Protein AF-A0A5D2Z5I0-F1 (afdb_monomer)

Radius of gyration: 33.19 Å; Cα contacts (8 Å, |Δi|>4): 1368; chains: 1; bounding box: 86×68×123 Å

Nearest PDB structures (foldseek):
  4bzi-assembly1_A  TM=7.489E-01  e=4.455E-37  Saccharomyces cerevisiae
  5vno-assembly1_A  TM=7.198E-01  e=2.786E-34  Homo sapiens
  3egd-assembly1_A  TM=7.258E-01  e=6.351E-34  Homo sapiens
  3egx-assembly1_A  TM=7.359E-01  e=5.248E-33  Homo sapiens
  5vnm-assembly1_A  TM=7.370E-01  e=1.548E-32  Homo sapiens

Solvent-accessible surface area (backbone atoms only — not comparable to full-atom values): 45117 Å² total; per-residue (Å²): 137,94,78,93,72,80,88,52,92,84,46,65,59,66,47,94,69,52,63,66,58,42,53,53,49,53,54,46,60,61,47,30,81,82,38,65,89,46,37,68,63,48,56,58,58,51,75,36,59,90,67,41,18,56,52,51,51,51,55,54,52,49,55,54,51,52,52,66,75,44,70,89,64,78,91,81,91,70,92,73,96,61,98,66,91,79,84,81,78,80,83,51,78,47,55,64,59,53,53,56,53,73,28,36,48,30,39,22,63,43,44,19,37,65,25,38,65,31,27,56,68,55,36,63,54,49,53,58,78,52,46,36,35,36,20,60,49,29,76,33,29,81,82,74,42,65,58,42,82,70,81,69,71,89,71,57,56,56,36,88,83,81,61,46,66,71,53,90,73,34,53,74,57,96,61,30,34,31,34,65,41,75,63,50,78,34,76,58,52,74,66,55,50,52,50,53,66,50,86,73,81,79,86,76,78,81,79,83,64,92,70,63,44,54,34,41,29,42,37,38,49,30,65,41,54,66,65,54,50,54,52,49,43,53,23,50,53,43,38,64,71,50,53,44,75,72,23,28,40,29,47,35,34,31,16,46,38,39,33,44,37,31,45,72,50,98,62,83,46,75,49,77,46,67,63,60,74,90,44,93,67,64,59,92,65,59,58,51,84,76,48,44,64,80,57,37,44,25,49,42,83,86,27,46,73,45,45,55,55,50,53,73,67,68,64,48,71,53,74,70,69,57,49,90,78,83,88,76,97,71,78,92,74,81,51,62,30,32,19,51,43,41,48,52,50,49,51,30,54,51,39,52,38,96,61,28,84,63,40,70,39,37,39,34,47,32,40,34,54,61,63,31,58,23,43,43,69,46,55,81,72,75,68,56,76,77,66,54,84,78,47,100,59,69,72,85,79,69,79,74,67,93,58,57,62,53,32,43,53,48,10,54,48,17,48,75,31,34,30,23,32,30,37,42,36,42,33,77,62,92,48,77,51,69,48,56,41,38,28,10,50,68,16,52,27,37,42,41,59,29,64,42,73,90,80,48,50,62,45,75,56,54,73,64,59,30,36,70,25,37,41,32,64,44,54,25,80,50,44,43,75,70,52,77,38,55,70,58,45,74,45,94,87,43,87,62,31,30,40,25,72,48,44,42,51,50,44,23,35,34,36,35,53,37,68,71,49,85,68,41,47,53,100,82,53,91,66,58,57,28,42,35,42,38,37,35,28,28,47,74,78,42,78,43,80,32,41,40,77,48,76,38,53,62,30,91,48,71,64,55,30,48,73,27,36,36,56,39,35,41,50,42,49,60,52,56,73,47,45,83,70,72,26,36,63,51,47,52,50,44,52,31,49,26,41,45,31,49,28,54,76,74,58,41,56,49,82,47,91,94,48,97,62,72,71,53,75,73,60,84,59,38,87,91,35,76,46,52,43,59,48,62,56,55,46,49,42,60,57,38,72,64,42,56,64,57,54,57,59,53,54,56,60,87,33,47,38,34,68,59,43,44,32,52,68,54,55,48,36,28,31,20,69,44,67,65,38,80,66,43,83,72,53,67,44,27,70,65,45,65,64,72,65,73,44,32,30,36,39,38,42,39,57,58,39,36,38,41,38,33,40,67,85,33,66,85,85,58,71,77,73,74,64,88,86,50,90,27,49,52,55,48,50,54,55,46,50,47,66,72,45,96,44,53,38,46,79,45,80,37,45,41,92,78,45,85,54,66,76,60,56,72,66,31,68,58,39,70,86,68,93,84,84,81,90,78,99,62,86,16,58,67,58,53,59,65,49,42,63,58,52,27,58,56,74,75,104

InterPro domains:
  IPR006895 Zinc finger, Sec23/Sec24-type [PF04810] (157-188)
  IPR006896 Sec23/Sec24, trunk domain [PF04811] (213-455)
  IPR036174 Zinc finger, Sec23/Sec24-type superfamily [SSF82919] (149-199)
  IPR036465 von Willebrand factor A-like domain superfamily [G3DSA:3.40.50.410] (213-468)
  IPR036465 von Willebrand factor A-like domain superfamily [SSF53300] (214-463)
  IPR050550 SEC23/SEC24 family, SEC24 subfamily [PTHR13803] (117-786)

Secondary structure (DSSP, 8-state):
--------TTSSPBPS--HHHHHHHHHHHHHTTT-GGGHHHHHHHHTTTTS-BHHHHHHHHHHHHHHHHTTT--------SS----------TTHHHHHHHHT---SEEE-SBSEE-SSHHHHHHH----EEEEETT-SS-TTSPPPP--S-GGG--B-TTT-PBP-TTSEEETTEEE-TTT--EEEPPHHHHHHHH--S----------PPPPEEEEEEESSS-HHHHHHHHHHHHHHHHHSPTT-EEEEEEESSEEEEEE-SSSS-EEEEEEPPSSSSS--SS-HHHHS-HHHH-EEHHHHHHHHHHHHTT-----GGGGS--SS-------TT---HHHHHHHHHHHHHSTTTTTS--EEEEEEESS---SSTT----SSHHHHSTT--S-GGGS---TTHHHHHHHHHHHHHTTEEEEEEEE-SS---HHHHHHHHHHTT--EEEES-STT--HHHH----EEEEEEEEEE-TTEEEEEEESS-EE-SSSTTEEEEEEE-SS--EEEEEEESSTT-S-TT-S---EEEEEEEEEETTEEEEEEEEEE-EE-SSHHHHHHTB-HHHHHHHHHHHH-TTHHHHHHHHHHHHHHHHHHHHTT---B-TT---B-----SS-TT-GGGTTHHHHHHHHHSTHHHHHHTTS-S-S-S-HHHHHHHHSPEEEEEEETTEEEEEEE-SSHHHHHHT--SEEEEE-SSEEEEEE-TTS-TTS-SSPPTT---HHHHHHHHHHHHSSS-PEEEEEETTTS--HHHHTT-TT----SSSS------HHHHHHHHHHHHHHHT-

Sequence (797 aa):
MVSSSMLSKDEGERLADPTEYRSLAGALQYVVLTRLDIAYAVNRICQFIHAPTKVHMVALKRILRHLRGTLSHGLMFRRSDLLSLVGYAAASDIAWLVSSLTELKICSVDPPMFLSPIDPDSQEASGVPWGLTVTPFAAKDENDQAPAYGLDGHLLPRCENCYAYFNTYCELDQWAWNCSLCSTLNGLSAQAISRYSHPQSLEGSEDQMLHARPVYVAAVDLSSSEEFLELTKSALQAALEALAPGSLFGLVTFSHKIGLYDVQRPLLVVKNVFVHQDTEGILPIELEDVMPLLQFLAPVETCKDRITSALETLRPITSWERTPGAGQVLDGMLMGGRGFGAAMEALCNYFGSEYGNTFALARVFAFLSGPPDYGPGQLDTRRYGEQYASKGEDADCALLPEQTPFYKDLAAVAVQAGVCVDIFAVTNEYTDLAYLKFLSIESDGSLFLYANTDDSTLPQDIRPYAFNCVLRLRKSTEFKPGHSYGHFFPDPQYENVQHIICCDSFATYAYDFDFTNNVGFSRHSSELPIVQIAFQGKHSLKRRLRIRTLQYGTAQNINDLYDSVDPEPVLSLLVHNQGVREGRMLLHDWLVILTAKYNEAFKHIQYKNGSSSITAQMDVTFSQCPQLQPLPHLVFTLTTGFTCYVFSGICPSLALEPSSLHHAIFPMLTSYSTPDKQAYPRHSLSRAALISSGSPIFFLDAFTTLIVFYSSTADPSLPFPPPNDCKGLLRSTINKLKQDHCITPKLVFIWGGQDDATVLEYYLIEEQDVDGSGLTSVMGFVSFLEDIPQSVLEYMK

Foldseek 3Di:
DDDDPPDDLPPAAWDPDLVVVLVLLVVVCVVCVFPVVCVVLSVSLVVNSVTDHPVSVVSSVVSVVVCVVCVVDHDDDDDDPDPDDDDDDDDDLQVVVQVLQVQFFAKAKAWQFLFAAQFPVLVLLQLFFGWIKILRHACAYPVRHGHGDDPPPVLFDADPPQRHGDHPQWDDDLQWTQDLFERDIGGHDPVRSVCSNDVPDDDDDPPPDPDFAEEEEEEAEQLADPLLLVLVLLQVLLLLVQDFAQHWYAYWYFWQWIWGWQLVDPDIDIFIFGADAPDPLDTPDAVCVRPNPVRRIHRSVVRVVSVSVVSVVRHHDDCVQQDPDDDDDDDDDRRRFGQPLSNLLSVLVSLQPPCVVRRVAYEYEYEAAAAGCGHQLHDDPPVPPPPPVPDPDDPVVVLDDPRLVSLLVSLVSCLSSRYAYAYAYAYLDPHSCLSVLNNHQSNLHFFAYHNHSPLDPSSVLNHFKWAFKKKAKGKHDFKDWDDKFFPWDDDPPDPRITTHGIDDSFQMMMTTMDTPDRSGHDPPDPSFIKMKMWMWTAGSNDIDIRIDIDTGHHDPASLSRLLRGAQLRSLLCLCRPQPLVSSLVVLLVSLLSSQLSLCVRVVQWDDDPPDLDIPGPGDSQPVVRPNCNCSLVLSLLSNPCLCCVCVSHHDTDSRGRSVLNSCLSAKFKWAAQAQQGTDGRGDQLAPCRVVVVPGQWMWIRNLQAIEIEGALPHDPPHDPPDDQPDPGPNNVVLVVSCNPGSHRHRYYYYYHPPGDCVVSNSNSQQYDDDPDDDDDPDHHSVSSSVCSVVSSSVVVD

Structure (mmCIF, N/CA/C/O backbone):
data_AF-A0A5D2Z5I0-F1
#
_entry.id   AF-A0A5D2Z5I0-F1
#
loop_
_atom_site.group_PDB
_atom_site.id
_atom_site.type_symbol
_atom_site.label_atom_id
_atom_site.label_alt_id
_atom_site.label_comp_id
_atom_site.label_asym_id
_atom_site.label_entity_id
_atom_site.label_seq_id
_atom_site.pdbx_PDB_ins_code
_atom_site.Cartn_x
_atom_site.Cartn_y
_atom_site.Cartn_z
_atom_site.occupancy
_atom_site.B_iso_or_equiv
_atom_site.auth_seq_id
_atom_site.auth_comp_id
_atom_site.auth_asym_id
_atom_site.auth_atom_id
_atom_site.pdbx_PDB_model_num
ATOM 1 N N . MET A 1 1 ? -8.667 -8.450 -48.654 1.00 33.03 1 MET A N 1
ATOM 2 C CA . MET A 1 1 ? -8.808 -9.245 -49.902 1.00 33.03 1 MET A CA 1
ATOM 3 C C . MET A 1 1 ? -7.785 -10.373 -49.881 1.00 33.03 1 MET A C 1
ATOM 5 O O . MET A 1 1 ? -6.600 -10.082 -49.833 1.00 33.03 1 MET A O 1
ATOM 9 N N . VAL A 1 2 ? -8.229 -11.633 -49.911 1.00 33.97 2 VAL A N 1
ATOM 10 C CA . VAL A 1 2 ? -7.368 -12.819 -50.074 1.00 33.97 2 VAL A CA 1
ATOM 11 C C . VAL A 1 2 ? -7.232 -13.139 -51.564 1.00 33.97 2 VAL A C 1
ATOM 13 O O . VAL A 1 2 ? -8.235 -13.375 -52.230 1.00 33.97 2 VAL A O 1
ATOM 16 N N . SER A 1 3 ? -5.999 -13.110 -52.074 1.00 31.66 3 SER A N 1
ATOM 17 C CA . SER A 1 3 ? -5.425 -13.992 -53.108 1.00 31.66 3 SER A CA 1
ATOM 18 C C . SER A 1 3 ? -4.058 -13.412 -53.495 1.00 31.66 3 SER A C 1
ATOM 20 O O . SER A 1 3 ? -3.965 -12.414 -54.211 1.00 31.66 3 SER A O 1
ATOM 22 N N . SER A 1 4 ? -2.998 -14.008 -52.950 1.00 43.81 4 SER A N 1
ATOM 23 C CA . SER A 1 4 ? -1.611 -13.745 -53.330 1.00 43.81 4 SER A CA 1
ATOM 24 C C . SER A 1 4 ? -1.335 -14.415 -54.679 1.00 43.81 4 SER A C 1
ATOM 26 O O . SER A 1 4 ? -1.023 -15.600 -54.742 1.00 43.81 4 SER A O 1
ATOM 28 N N . SER A 1 5 ? -1.478 -13.665 -55.769 1.00 48.72 5 SER A N 1
ATOM 29 C CA . SER A 1 5 ? -0.696 -13.915 -56.981 1.00 48.72 5 SER A CA 1
ATOM 30 C C . SER A 1 5 ? 0.439 -12.894 -56.978 1.00 48.72 5 SER A C 1
ATOM 32 O O . SER A 1 5 ? 0.204 -11.702 -57.201 1.00 48.72 5 SER A O 1
ATOM 34 N N . MET A 1 6 ? 1.648 -13.333 -56.633 1.00 59.91 6 MET A N 1
ATOM 35 C CA . MET A 1 6 ? 2.843 -12.490 -56.655 1.00 59.91 6 MET A CA 1
ATOM 36 C C . MET A 1 6 ? 3.080 -12.022 -58.099 1.00 59.91 6 MET A C 1
ATOM 38 O O . MET A 1 6 ? 3.423 -12.837 -58.946 1.00 59.91 6 MET A O 1
ATOM 42 N N . LEU A 1 7 ? 2.869 -10.730 -58.381 1.00 71.69 7 LEU A N 1
ATOM 43 C CA . LEU A 1 7 ? 3.115 -10.154 -59.710 1.00 71.69 7 LEU A CA 1
ATOM 44 C C . LEU A 1 7 ? 4.588 -10.367 -60.090 1.00 71.69 7 LEU A C 1
ATOM 46 O O . LEU A 1 7 ? 5.477 -9.887 -59.380 1.00 71.69 7 LEU A O 1
ATOM 50 N N . SER A 1 8 ? 4.844 -11.070 -61.194 1.00 75.69 8 SER A N 1
ATOM 51 C CA . SER A 1 8 ? 6.200 -11.335 -61.694 1.00 75.69 8 SER A CA 1
ATOM 52 C C . SER A 1 8 ? 6.517 -10.569 -62.983 1.00 75.69 8 SER A C 1
ATOM 54 O O . SER A 1 8 ? 5.647 -10.287 -63.804 1.00 75.69 8 SER A O 1
ATOM 56 N N . LYS A 1 9 ? 7.806 -10.261 -63.196 1.00 71.75 9 LYS A N 1
ATOM 57 C CA . LYS A 1 9 ? 8.298 -9.535 -64.384 1.00 71.75 9 LYS A CA 1
ATOM 58 C C . LYS A 1 9 ? 8.018 -10.276 -65.695 1.00 71.75 9 LYS A C 1
ATOM 60 O O . LYS A 1 9 ? 7.837 -9.623 -66.721 1.00 71.75 9 LYS A O 1
ATOM 65 N N . ASP A 1 10 ? 7.961 -11.603 -65.641 1.00 75.06 10 ASP A N 1
ATOM 66 C CA . ASP A 1 10 ? 7.763 -12.479 -66.802 1.00 75.06 10 ASP A CA 1
ATOM 67 C C . ASP A 1 10 ? 6.305 -12.948 -66.947 1.00 75.06 10 ASP A C 1
ATOM 69 O O . ASP A 1 10 ? 5.986 -13.796 -67.780 1.00 75.06 10 ASP A O 1
ATOM 73 N N . GLU A 1 11 ? 5.398 -12.404 -66.132 1.00 76.75 11 GLU A N 1
ATOM 74 C CA . GLU A 1 11 ? 4.006 -12.829 -66.095 1.00 76.75 11 GLU A CA 1
ATOM 75 C C . GLU A 1 11 ? 3.150 -12.086 -67.132 1.00 76.75 11 GLU A C 1
ATOM 77 O O . GLU A 1 11 ? 2.858 -10.887 -67.029 1.00 76.75 11 GLU A O 1
ATOM 82 N N . GLY A 1 12 ? 2.700 -12.840 -68.135 1.00 81.88 12 GLY A N 1
ATOM 83 C CA . GLY A 1 12 ? 1.793 -12.378 -69.181 1.00 81.88 12 GLY A CA 1
ATOM 84 C C . GLY A 1 12 ? 2.470 -11.651 -70.346 1.00 81.88 12 GLY A C 1
ATOM 85 O O . GLY A 1 12 ? 3.669 -11.391 -70.371 1.00 81.88 12 GLY A O 1
ATOM 86 N N . GLU A 1 13 ? 1.671 -11.315 -71.358 1.00 87.00 13 GLU A N 1
ATOM 87 C CA . GLU A 1 13 ? 2.162 -10.651 -72.569 1.00 87.00 13 GLU A CA 1
ATOM 88 C C . GLU A 1 13 ? 2.469 -9.169 -72.322 1.00 87.00 13 GLU A C 1
ATOM 90 O O . GLU A 1 13 ? 1.660 -8.444 -71.728 1.00 87.00 13 GLU A O 1
ATOM 95 N N . ARG A 1 14 ? 3.618 -8.704 -72.829 1.00 88.12 14 ARG A N 1
ATOM 96 C CA . ARG A 1 14 ? 4.020 -7.291 -72.781 1.00 88.12 14 ARG A CA 1
ATOM 97 C C . ARG A 1 14 ? 3.005 -6.404 -73.499 1.00 88.12 14 ARG A C 1
ATOM 99 O O . ARG A 1 14 ? 2.429 -6.786 -74.517 1.00 88.12 14 ARG A O 1
ATOM 106 N N . LEU A 1 15 ? 2.794 -5.204 -72.966 1.00 87.94 15 LEU A N 1
ATOM 107 C CA . LEU A 1 15 ? 1.952 -4.205 -73.619 1.00 87.94 15 LEU A CA 1
ATOM 108 C C . LEU A 1 15 ? 2.634 -3.714 -74.902 1.00 87.94 15 LEU A C 1
ATOM 110 O O . LEU A 1 15 ? 3.808 -3.351 -74.872 1.00 87.94 15 LEU A O 1
ATOM 114 N N . ALA A 1 16 ? 1.888 -3.688 -76.010 1.00 84.31 16 ALA A N 1
ATOM 115 C CA . ALA A 1 16 ? 2.382 -3.180 -77.292 1.00 84.31 16 ALA A CA 1
ATOM 116 C C . ALA A 1 16 ? 2.724 -1.680 -77.224 1.00 84.31 16 ALA A C 1
ATOM 118 O O . ALA A 1 16 ? 3.700 -1.246 -77.827 1.00 84.31 16 ALA A O 1
ATOM 119 N N . ASP A 1 17 ? 1.962 -0.915 -76.437 1.00 89.25 17 ASP A N 1
ATOM 120 C CA . ASP A 1 17 ? 2.255 0.473 -76.083 1.00 89.25 17 ASP A CA 1
ATOM 121 C C . ASP A 1 17 ? 2.192 0.648 -74.548 1.00 89.25 17 ASP A C 1
ATOM 123 O O . ASP A 1 17 ? 1.117 0.513 -73.956 1.00 89.25 17 ASP A O 1
ATOM 127 N N . PRO A 1 18 ? 3.321 0.918 -73.864 1.00 89.38 18 PRO A N 1
ATOM 128 C CA . PRO A 1 18 ? 3.354 1.102 -72.415 1.00 89.38 18 PRO A CA 1
ATOM 129 C C . PRO A 1 18 ? 2.972 2.522 -71.963 1.00 89.38 18 PRO A C 1
ATOM 131 O O . PRO A 1 18 ? 2.950 2.779 -70.758 1.00 89.38 18 PRO A O 1
ATOM 134 N N . THR A 1 19 ? 2.702 3.455 -72.880 1.00 90.88 19 THR A N 1
ATOM 135 C CA . THR A 1 19 ? 2.524 4.883 -72.567 1.00 90.88 19 THR A CA 1
ATOM 136 C C . THR A 1 19 ? 1.392 5.135 -71.569 1.00 90.88 19 THR A C 1
ATOM 138 O O . THR A 1 19 ? 1.598 5.823 -70.567 1.00 90.88 19 THR A O 1
ATOM 141 N N . GLU A 1 20 ? 0.230 4.509 -71.773 1.00 89.25 20 GLU A N 1
ATOM 142 C CA . GLU A 1 20 ? -0.925 4.625 -70.869 1.00 89.25 20 GLU A CA 1
ATOM 143 C C . GLU A 1 20 ? -0.598 4.105 -69.460 1.00 89.25 20 GLU A C 1
ATOM 145 O O . GLU A 1 20 ? -0.882 4.764 -68.460 1.00 89.25 20 GLU A O 1
ATOM 150 N N . TYR A 1 21 ? 0.074 2.952 -69.371 1.00 92.81 21 TYR A N 1
ATOM 151 C CA . TYR A 1 21 ? 0.477 2.364 -68.092 1.00 92.81 21 TYR A CA 1
ATOM 152 C C . TYR A 1 21 ? 1.412 3.292 -67.315 1.00 92.81 21 TYR A C 1
ATOM 154 O O . TYR A 1 21 ? 1.218 3.512 -66.122 1.00 92.81 21 TYR A O 1
ATOM 162 N N . ARG A 1 22 ? 2.422 3.853 -67.991 1.00 92.38 22 ARG A N 1
ATOM 163 C CA . ARG A 1 22 ? 3.417 4.741 -67.371 1.00 92.38 22 ARG A CA 1
ATOM 164 C C . ARG A 1 22 ? 2.785 6.039 -66.880 1.00 92.38 22 ARG A C 1
ATOM 166 O O . ARG A 1 22 ? 3.089 6.469 -65.772 1.00 92.38 22 ARG A O 1
ATOM 173 N N . SER A 1 23 ? 1.886 6.623 -67.672 1.00 92.50 23 SER A N 1
ATOM 174 C CA . SER A 1 23 ? 1.151 7.830 -67.2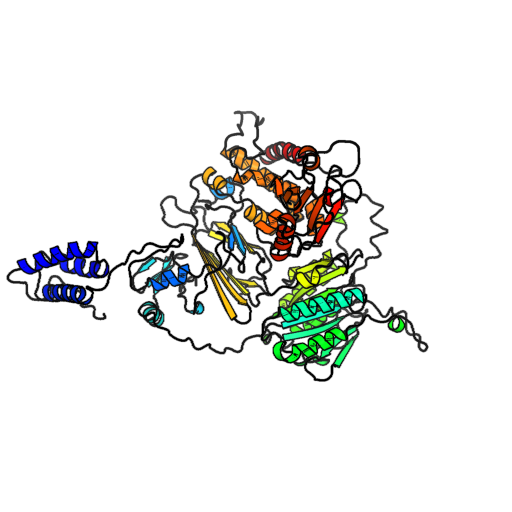87 1.00 92.50 23 SER A CA 1
ATOM 175 C C . SER A 1 23 ? 0.283 7.589 -66.048 1.00 92.50 23 SER A C 1
ATOM 177 O O . SER A 1 23 ? 0.370 8.345 -65.082 1.00 92.50 23 SER A O 1
ATOM 179 N N . LEU A 1 24 ? -0.486 6.495 -66.024 1.00 92.69 24 LEU A N 1
ATOM 180 C CA . LEU A 1 24 ? -1.347 6.168 -64.887 1.00 92.69 24 LEU A CA 1
ATOM 181 C C . LEU A 1 24 ? -0.553 5.774 -63.636 1.00 92.69 24 LEU A C 1
ATOM 183 O O . LEU A 1 24 ? -0.909 6.191 -62.538 1.00 92.69 24 LEU A O 1
ATOM 187 N N . ALA A 1 25 ? 0.529 5.005 -63.781 1.00 90.44 25 ALA A N 1
ATOM 188 C CA . ALA A 1 25 ? 1.400 4.653 -62.662 1.00 90.44 25 ALA A CA 1
ATOM 189 C C . ALA A 1 25 ? 2.072 5.902 -62.066 1.00 90.44 25 ALA A C 1
ATOM 191 O O . ALA A 1 25 ? 2.125 6.039 -60.846 1.00 90.44 25 ALA A O 1
ATOM 192 N N . GLY A 1 26 ? 2.511 6.843 -62.913 1.00 88.50 26 GLY A N 1
ATOM 193 C CA . GLY A 1 26 ? 3.037 8.137 -62.476 1.00 88.50 26 GLY A CA 1
ATOM 194 C C . GLY A 1 26 ? 1.988 8.981 -61.749 1.00 88.50 26 GLY A C 1
ATOM 195 O O . GLY A 1 26 ? 2.255 9.488 -60.666 1.00 88.50 26 GLY A O 1
ATOM 196 N N . ALA A 1 27 ? 0.764 9.073 -62.276 1.00 89.50 27 ALA A N 1
ATOM 197 C CA . ALA A 1 27 ? -0.328 9.773 -61.597 1.00 89.50 27 ALA A CA 1
ATOM 198 C C . ALA A 1 27 ? -0.653 9.148 -60.228 1.00 89.50 27 ALA A C 1
ATOM 200 O O . ALA A 1 27 ? -0.842 9.862 -59.246 1.00 89.50 27 ALA A O 1
ATOM 201 N N . LEU A 1 28 ? -0.658 7.815 -60.136 1.00 91.25 28 LEU A N 1
ATOM 202 C CA . LEU A 1 28 ? -0.891 7.097 -58.883 1.00 91.25 28 LEU A CA 1
ATOM 203 C C . LEU A 1 28 ? 0.202 7.349 -57.836 1.00 91.25 28 LEU A C 1
ATOM 205 O O . LEU A 1 28 ? -0.129 7.422 -56.656 1.00 91.25 28 LEU A O 1
ATOM 209 N N . GLN A 1 29 ? 1.465 7.546 -58.236 1.00 84.50 29 GLN A N 1
ATOM 210 C CA . GLN A 1 29 ? 2.535 7.930 -57.302 1.00 84.50 29 GLN A CA 1
ATOM 211 C C . GLN A 1 29 ? 2.244 9.261 -56.599 1.00 84.50 29 GLN A C 1
ATOM 213 O O . GLN A 1 29 ? 2.527 9.390 -55.411 1.00 84.50 29 GLN A O 1
ATOM 218 N N . TYR A 1 30 ? 1.622 10.223 -57.287 1.00 81.06 30 TYR A N 1
ATOM 219 C CA . TYR A 1 30 ? 1.195 11.476 -56.656 1.00 81.06 30 TYR A CA 1
ATOM 220 C C . TYR A 1 30 ? 0.012 11.278 -55.704 1.00 81.06 30 TYR A C 1
ATOM 222 O O . TYR A 1 30 ? -0.034 11.901 -54.647 1.00 81.06 30 TYR A O 1
ATOM 230 N N . VAL A 1 31 ? -0.929 10.389 -56.037 1.00 81.81 31 VAL A N 1
ATOM 231 C CA . VAL A 1 31 ? -2.102 10.118 -55.186 1.00 81.81 31 VAL A CA 1
ATOM 232 C C . VAL A 1 31 ? -1.691 9.526 -53.832 1.00 81.81 31 VAL A C 1
ATOM 234 O O . VAL A 1 31 ? -2.290 9.880 -52.816 1.00 81.81 31 VAL A O 1
ATOM 237 N N . VAL A 1 32 ? -0.629 8.710 -53.790 1.00 80.38 32 VAL A N 1
ATOM 238 C CA . VAL A 1 32 ? -0.094 8.110 -52.550 1.00 80.38 32 VAL A CA 1
ATOM 239 C C . VAL A 1 32 ? 0.247 9.155 -51.483 1.00 80.38 32 VAL A C 1
ATOM 241 O O . VAL A 1 32 ? 0.068 8.873 -50.301 1.00 80.38 32 VAL A O 1
ATOM 244 N N . LEU A 1 33 ? 0.630 10.380 -51.868 1.00 71.50 33 LEU A N 1
ATOM 245 C CA . LEU A 1 33 ? 0.919 11.469 -50.921 1.00 71.50 33 LEU A CA 1
ATOM 246 C C . LEU A 1 33 ? -0.279 11.828 -50.028 1.00 71.50 33 LEU A C 1
ATOM 248 O O . LEU A 1 33 ? -0.098 12.337 -48.929 1.00 71.50 33 LEU A O 1
ATOM 252 N N . THR A 1 34 ? -1.500 11.566 -50.496 1.00 69.94 34 THR A N 1
ATOM 253 C CA . THR A 1 34 ? -2.749 11.871 -49.772 1.00 69.94 34 THR A CA 1
ATOM 254 C C . THR A 1 34 ? -3.542 10.620 -49.384 1.00 69.94 34 THR A C 1
ATOM 256 O O . THR A 1 34 ? -4.538 10.716 -48.668 1.00 69.94 34 THR A O 1
ATOM 259 N N . ARG A 1 35 ? -3.119 9.438 -49.852 1.00 74.19 35 ARG A N 1
ATOM 260 C CA . ARG A 1 35 ? -3.830 8.157 -49.723 1.00 74.19 35 ARG A CA 1
ATOM 261 C C . ARG A 1 35 ? -2.840 7.010 -49.513 1.00 74.19 35 ARG A C 1
ATOM 263 O O . ARG A 1 35 ? -2.480 6.289 -50.444 1.00 74.19 35 ARG A O 1
ATOM 270 N N . LEU A 1 36 ? -2.386 6.857 -48.267 1.00 77.81 36 LEU A N 1
ATOM 271 C CA . LEU A 1 36 ? -1.391 5.847 -47.880 1.00 77.81 36 LEU A CA 1
ATOM 272 C C . LEU A 1 36 ? -1.920 4.404 -47.978 1.00 77.81 36 LEU A C 1
ATOM 274 O O . LEU A 1 36 ? -1.128 3.481 -48.148 1.00 77.81 36 LEU A O 1
ATOM 278 N N . ASP A 1 37 ? -3.244 4.211 -47.980 1.00 73.69 37 ASP A N 1
ATOM 279 C CA . ASP A 1 37 ? -3.913 2.907 -48.108 1.00 73.69 37 ASP A CA 1
ATOM 280 C C . ASP A 1 37 ? -3.605 2.178 -49.431 1.00 73.69 37 ASP A C 1
ATOM 282 O O . ASP A 1 37 ? -3.753 0.962 -49.526 1.00 73.69 37 ASP A O 1
ATOM 286 N N . ILE A 1 38 ? -3.132 2.898 -50.456 1.00 84.75 38 ILE A N 1
ATOM 287 C CA . ILE A 1 38 ? -2.742 2.323 -51.753 1.00 84.75 38 ILE A CA 1
ATOM 288 C C . ILE A 1 38 ? -1.226 2.319 -52.001 1.00 84.75 38 ILE A C 1
ATOM 290 O O . ILE A 1 38 ? -0.787 1.843 -53.052 1.00 84.75 38 ILE A O 1
ATOM 294 N N . ALA A 1 39 ? -0.415 2.810 -51.056 1.00 81.12 39 ALA A N 1
ATOM 295 C CA . ALA A 1 39 ? 1.022 3.035 -51.237 1.00 81.12 39 ALA A CA 1
ATOM 296 C C . ALA A 1 39 ? 1.774 1.771 -51.676 1.00 81.12 39 ALA A C 1
ATOM 298 O O . ALA A 1 39 ? 2.543 1.797 -52.638 1.00 81.12 39 ALA A O 1
ATOM 299 N N . TYR A 1 40 ? 1.504 0.640 -51.019 1.00 82.00 40 TYR A N 1
ATOM 300 C CA . TYR A 1 40 ? 2.128 -0.640 -51.351 1.00 82.00 40 TYR A CA 1
ATOM 301 C C . TYR A 1 40 ? 1.772 -1.111 -52.767 1.00 82.00 40 TYR A C 1
ATOM 303 O O . TYR A 1 40 ? 2.652 -1.482 -53.548 1.00 82.00 40 TYR A O 1
ATOM 311 N N . ALA A 1 41 ? 0.483 -1.071 -53.115 1.00 84.19 41 ALA A N 1
ATOM 312 C CA . ALA A 1 41 ? -0.002 -1.534 -54.410 1.00 84.19 41 ALA A CA 1
ATOM 313 C C . ALA A 1 41 ? 0.560 -0.677 -55.553 1.00 84.19 41 ALA A C 1
ATOM 315 O O . ALA A 1 41 ? 1.000 -1.224 -56.566 1.00 84.19 41 ALA A O 1
ATOM 316 N N . VAL A 1 42 ? 0.611 0.648 -55.362 1.00 88.00 42 VAL A N 1
ATOM 317 C CA . VAL A 1 42 ? 1.228 1.594 -56.302 1.00 88.00 42 VAL A CA 1
ATOM 318 C C . VAL A 1 42 ? 2.727 1.332 -56.431 1.00 88.00 42 VAL A C 1
ATOM 320 O O . VAL A 1 42 ? 3.216 1.151 -57.543 1.00 88.00 42 VAL A O 1
ATOM 323 N N . ASN A 1 43 ? 3.456 1.200 -55.319 1.00 84.94 43 ASN A N 1
ATOM 324 C CA . ASN A 1 43 ? 4.886 0.886 -55.357 1.00 84.94 43 ASN A CA 1
ATOM 325 C C . ASN A 1 43 ? 5.167 -0.422 -56.104 1.00 84.94 43 ASN A C 1
ATOM 327 O O . ASN A 1 43 ? 6.123 -0.490 -56.878 1.00 84.94 43 ASN A O 1
ATOM 331 N N . ARG A 1 44 ? 4.314 -1.442 -55.950 1.00 84.88 44 ARG A N 1
ATOM 332 C CA . ARG A 1 44 ? 4.458 -2.701 -56.687 1.00 84.88 44 ARG A CA 1
ATOM 333 C C . ARG A 1 44 ? 4.229 -2.555 -58.184 1.00 84.88 44 ARG A C 1
ATOM 335 O O . ARG A 1 44 ? 5.067 -3.023 -58.946 1.00 84.88 44 ARG A O 1
ATOM 342 N N . ILE A 1 45 ? 3.171 -1.880 -58.637 1.00 87.88 45 ILE A N 1
ATOM 343 C CA . ILE A 1 45 ? 2.961 -1.677 -60.084 1.00 87.88 45 ILE A CA 1
ATOM 344 C C . ILE A 1 45 ? 4.058 -0.793 -60.708 1.00 87.88 45 ILE A C 1
ATOM 346 O O . ILE A 1 45 ? 4.439 -0.997 -61.865 1.00 87.88 45 ILE A O 1
ATOM 350 N N . CYS A 1 46 ? 4.631 0.140 -59.942 1.00 87.25 46 CYS A N 1
ATOM 351 C CA . CYS A 1 46 ? 5.701 1.019 -60.409 1.00 87.25 46 CYS A CA 1
ATOM 352 C C . CYS A 1 46 ? 7.012 0.276 -60.709 1.00 87.25 46 CYS A C 1
ATOM 354 O O . CYS A 1 46 ? 7.760 0.705 -61.586 1.00 87.25 46 CYS A O 1
ATOM 356 N N . GLN A 1 47 ? 7.262 -0.881 -60.084 1.00 85.44 47 GLN A N 1
ATOM 357 C CA . GLN A 1 47 ? 8.441 -1.714 -60.373 1.00 85.44 47 GLN A CA 1
ATOM 358 C C . GLN A 1 47 ? 8.469 -2.252 -61.815 1.00 85.44 47 GLN A C 1
ATOM 360 O O . GLN A 1 47 ? 9.533 -2.617 -62.317 1.00 85.44 47 GLN A O 1
ATOM 365 N N . PHE A 1 48 ? 7.323 -2.271 -62.504 1.00 87.50 48 PHE A N 1
ATOM 366 C CA . PHE A 1 48 ? 7.175 -2.810 -63.860 1.00 87.50 48 PHE A CA 1
ATOM 367 C C . PHE A 1 48 ? 7.048 -1.725 -64.945 1.00 87.50 48 PHE A C 1
ATOM 369 O O . PHE A 1 48 ? 6.790 -2.043 -66.103 1.00 87.50 48 PHE A O 1
ATOM 376 N N . ILE A 1 49 ? 7.262 -0.445 -64.608 1.00 87.19 49 ILE A N 1
ATOM 377 C CA . ILE A 1 49 ? 7.122 0.713 -65.522 1.00 87.19 49 ILE A CA 1
ATOM 378 C C . ILE A 1 49 ? 7.950 0.580 -66.811 1.00 87.19 49 ILE A C 1
ATOM 380 O O . ILE A 1 49 ? 7.529 1.043 -67.878 1.00 87.19 49 ILE A O 1
ATOM 384 N N . HIS A 1 50 ? 9.119 -0.061 -66.743 1.00 82.81 50 HIS A N 1
ATOM 385 C CA . HIS A 1 50 ? 9.997 -0.212 -67.903 1.00 82.81 50 HIS A CA 1
ATOM 386 C C . HIS A 1 50 ? 9.439 -1.185 -68.950 1.00 82.81 50 HIS A C 1
ATOM 388 O O . HIS A 1 50 ? 9.516 -0.882 -70.141 1.00 82.81 50 HIS A O 1
ATOM 394 N N . ALA A 1 51 ? 8.826 -2.292 -68.520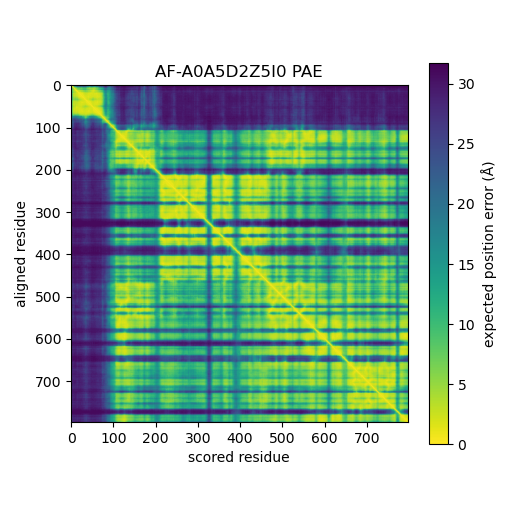 1.00 87.44 51 ALA A N 1
ATOM 395 C CA . ALA A 1 51 ? 8.302 -3.345 -69.392 1.00 87.44 51 ALA A CA 1
ATOM 396 C C . ALA A 1 51 ? 6.980 -3.935 -68.842 1.00 87.44 51 ALA A C 1
ATOM 398 O O . ALA A 1 51 ? 6.957 -5.083 -68.395 1.00 87.44 51 ALA A O 1
ATOM 399 N N . PRO A 1 52 ? 5.875 -3.166 -68.844 1.00 90.12 52 PRO A N 1
ATOM 400 C CA . PRO A 1 52 ? 4.603 -3.620 -68.289 1.00 90.12 52 PRO A CA 1
ATOM 401 C C . PRO A 1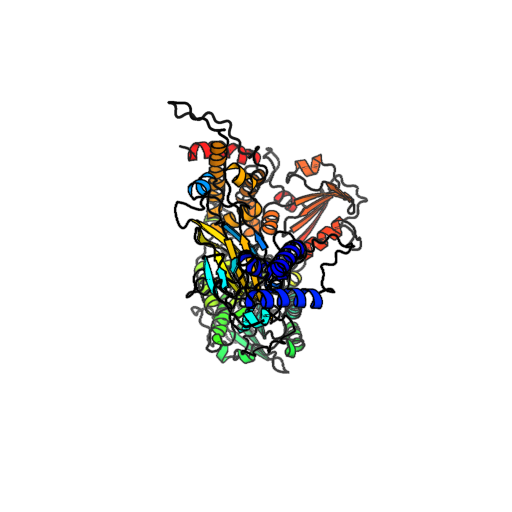 52 ? 3.933 -4.689 -69.165 1.00 90.12 52 PRO A C 1
ATOM 403 O O . PRO A 1 52 ? 4.117 -4.737 -70.383 1.00 90.12 52 PRO A O 1
ATOM 406 N N . THR A 1 53 ? 3.102 -5.526 -68.541 1.00 91.56 53 THR A N 1
ATOM 407 C CA . THR A 1 53 ? 2.347 -6.612 -69.193 1.00 91.56 53 THR A CA 1
ATOM 408 C C . THR A 1 53 ? 0.845 -6.384 -69.029 1.00 91.56 53 THR A C 1
ATOM 410 O O . THR A 1 53 ? 0.406 -5.523 -68.257 1.00 91.56 53 THR A O 1
ATOM 413 N N . LYS A 1 54 ? 0.023 -7.162 -69.742 1.00 88.25 54 LYS A N 1
ATOM 414 C CA . LYS A 1 54 ? -1.442 -7.135 -69.585 1.00 88.25 54 LYS A CA 1
ATOM 415 C C . LYS A 1 54 ? -1.875 -7.413 -68.139 1.00 88.25 54 LYS A C 1
ATOM 417 O O . LYS A 1 54 ? -2.834 -6.803 -67.671 1.00 88.25 54 LYS A O 1
ATOM 422 N N . VAL A 1 55 ? -1.145 -8.266 -67.417 1.00 87.75 55 VAL A N 1
ATOM 423 C CA . VAL A 1 55 ? -1.412 -8.596 -66.006 1.00 87.75 55 VAL A CA 1
ATOM 424 C C . VAL A 1 55 ? -1.148 -7.384 -65.108 1.00 87.75 55 VAL A C 1
ATOM 426 O O . VAL A 1 55 ? -2.014 -7.003 -64.317 1.00 87.75 55 VAL A O 1
ATOM 429 N N . HIS A 1 56 ? -0.022 -6.694 -65.313 1.00 89.75 56 HIS A N 1
ATOM 430 C CA . HIS A 1 56 ? 0.287 -5.441 -64.618 1.00 89.75 56 HIS A CA 1
ATOM 431 C C . HIS A 1 56 ? -0.792 -4.370 -64.856 1.00 89.75 56 HIS A C 1
ATOM 433 O O . HIS A 1 56 ? -1.231 -3.704 -63.917 1.00 89.75 56 HIS A O 1
ATOM 439 N N . MET A 1 57 ? -1.294 -4.242 -66.090 1.00 89.62 57 MET A N 1
ATOM 440 C CA . MET A 1 57 ? -2.375 -3.302 -66.415 1.00 89.62 57 MET A CA 1
ATOM 441 C C . MET A 1 57 ? -3.690 -3.637 -65.692 1.00 89.62 57 MET A C 1
ATOM 443 O O . MET A 1 57 ? -4.413 -2.739 -65.258 1.00 89.62 57 MET A O 1
ATOM 447 N N . VAL A 1 58 ? -4.015 -4.922 -65.520 1.00 88.00 58 VAL A N 1
ATOM 448 C CA . VAL A 1 58 ? -5.188 -5.342 -64.737 1.00 88.00 58 VAL A CA 1
ATOM 449 C C . VAL A 1 58 ? -5.027 -4.962 -63.263 1.00 88.00 58 VAL A C 1
ATOM 451 O O . VAL A 1 58 ? -5.978 -4.448 -62.671 1.00 88.00 58 VAL A O 1
ATOM 454 N N . ALA A 1 59 ? -3.840 -5.158 -62.681 1.00 86.50 59 ALA A N 1
ATOM 455 C CA . ALA A 1 59 ? -3.547 -4.751 -61.306 1.00 86.50 59 ALA A CA 1
ATOM 456 C C . ALA A 1 59 ? -3.681 -3.230 -61.121 1.00 86.50 59 ALA A C 1
ATOM 458 O O . ALA A 1 59 ? -4.379 -2.777 -60.214 1.00 86.50 59 ALA A O 1
ATOM 459 N N . LEU A 1 60 ? -3.125 -2.440 -62.044 1.00 92.31 60 LEU A N 1
ATOM 460 C CA . LEU A 1 60 ? -3.266 -0.983 -62.054 1.00 92.31 60 LEU A CA 1
ATOM 461 C C . LEU A 1 60 ? -4.745 -0.555 -62.121 1.00 92.31 60 LEU A C 1
ATOM 463 O O . LEU A 1 60 ? -5.189 0.296 -61.348 1.00 92.31 60 LEU A O 1
ATOM 467 N N . LYS A 1 61 ? -5.556 -1.188 -62.980 1.00 89.31 61 LYS A N 1
ATOM 468 C CA . LYS A 1 61 ? -7.003 -0.907 -63.076 1.00 89.31 61 LYS A CA 1
ATOM 469 C C . LYS A 1 61 ? -7.773 -1.259 -61.797 1.00 89.31 61 LYS A C 1
ATOM 471 O O . LYS A 1 61 ? -8.790 -0.623 -61.516 1.00 89.31 61 LYS A O 1
ATOM 476 N N . ARG A 1 62 ? -7.315 -2.238 -61.006 1.00 88.12 62 ARG A N 1
ATOM 477 C CA . ARG A 1 62 ? -7.905 -2.545 -59.688 1.00 88.12 62 ARG A CA 1
ATOM 478 C C . ARG A 1 62 ? -7.650 -1.421 -58.685 1.00 88.12 62 ARG A C 1
ATOM 480 O O . ARG A 1 62 ? -8.587 -1.045 -57.989 1.00 88.12 62 ARG A O 1
ATOM 487 N N . ILE A 1 63 ? -6.449 -0.837 -58.679 1.00 90.81 63 ILE A N 1
ATOM 488 C CA . ILE A 1 63 ? -6.122 0.327 -57.835 1.00 90.81 63 ILE A CA 1
ATOM 489 C C . ILE A 1 63 ? -7.027 1.513 -58.194 1.00 90.81 63 ILE A C 1
ATOM 491 O O . ILE A 1 63 ? -7.649 2.109 -57.319 1.00 90.81 63 ILE A O 1
ATOM 495 N N . LEU A 1 64 ? -7.196 1.804 -59.488 1.00 89.19 64 LEU A N 1
ATOM 496 C CA . LEU A 1 64 ? -8.097 2.874 -59.940 1.00 89.19 64 LEU A CA 1
ATOM 497 C C . LEU A 1 64 ? -9.562 2.622 -59.550 1.00 89.19 64 LEU A C 1
ATOM 499 O O . LEU A 1 64 ? -10.286 3.550 -59.191 1.00 89.19 64 LEU A O 1
ATOM 503 N N . ARG A 1 65 ? -10.013 1.363 -59.587 1.00 88.06 65 ARG A N 1
ATOM 504 C CA . ARG A 1 65 ? -11.364 0.988 -59.148 1.00 88.06 65 ARG A CA 1
ATOM 505 C C . ARG A 1 65 ? -11.553 1.186 -57.643 1.00 88.06 65 ARG A C 1
ATOM 507 O O . ARG A 1 65 ? -12.606 1.675 -57.245 1.00 88.06 65 ARG A O 1
ATOM 514 N N . HIS A 1 66 ? -10.548 0.840 -56.838 1.00 83.44 66 HIS A N 1
ATOM 515 C CA . HIS A 1 66 ? -10.540 1.083 -55.392 1.00 83.44 66 HIS A CA 1
ATOM 516 C C . HIS A 1 66 ? -10.617 2.579 -55.076 1.00 83.44 66 HIS A C 1
ATOM 518 O O . HIS A 1 66 ? -11.474 3.001 -54.301 1.00 83.44 66 HIS A O 1
ATOM 524 N N . LEU A 1 67 ? -9.807 3.397 -55.754 1.00 85.94 67 LEU A N 1
ATOM 525 C CA . LEU A 1 67 ? -9.852 4.854 -55.613 1.00 85.94 67 LEU A CA 1
ATOM 526 C C . LEU A 1 67 ? -11.232 5.423 -55.950 1.00 85.94 67 LEU A C 1
ATOM 528 O O . LEU A 1 67 ? -11.769 6.220 -55.189 1.00 85.94 67 LEU A O 1
ATOM 532 N N . ARG A 1 68 ? -11.857 4.958 -57.040 1.00 84.88 68 ARG A N 1
ATOM 533 C CA . ARG A 1 68 ? -13.222 5.367 -57.410 1.00 84.88 68 ARG A CA 1
ATOM 534 C C . ARG A 1 68 ? -14.264 4.979 -56.353 1.00 84.88 68 ARG A C 1
ATOM 536 O O . ARG A 1 68 ? -15.192 5.745 -56.118 1.00 84.88 68 ARG A O 1
ATOM 543 N N . GLY A 1 69 ? -14.132 3.802 -55.740 1.00 78.81 69 GLY A N 1
ATOM 544 C CA . GLY A 1 69 ? -15.050 3.317 -54.703 1.00 78.81 69 GLY A CA 1
ATOM 545 C C . GLY A 1 69 ? -14.896 4.016 -53.349 1.00 78.81 69 GLY A C 1
ATOM 546 O O . GLY A 1 69 ? -15.812 3.976 -52.537 1.00 78.81 69 GLY A O 1
ATOM 547 N N . THR A 1 70 ? -13.765 4.685 -53.118 1.00 80.94 70 THR A N 1
ATOM 548 C CA . THR A 1 70 ? -13.407 5.305 -51.831 1.00 80.94 70 THR A CA 1
ATOM 549 C C . THR A 1 70 ? -13.266 6.825 -51.926 1.00 80.94 70 THR A C 1
ATOM 551 O O . THR A 1 70 ? -12.622 7.439 -51.078 1.00 80.94 70 THR A O 1
ATOM 554 N N . LEU A 1 71 ? -13.881 7.456 -52.934 1.00 77.00 71 LEU A N 1
ATOM 555 C CA . LEU A 1 71 ? -13.844 8.915 -53.122 1.00 77.00 71 LEU A CA 1
ATOM 556 C C . LEU A 1 71 ? -14.447 9.695 -51.943 1.00 77.00 71 LEU A C 1
ATOM 558 O O . LEU A 1 71 ? -14.053 10.828 -51.699 1.00 77.00 71 LEU A O 1
ATOM 562 N N . SER A 1 72 ? -15.395 9.099 -51.213 1.00 72.69 72 SER A N 1
ATOM 563 C CA . SER A 1 72 ? -16.054 9.708 -50.049 1.00 72.69 72 SER A CA 1
ATOM 564 C C . SER A 1 72 ? -15.308 9.513 -48.723 1.00 72.69 72 SER A C 1
ATOM 566 O O . SER A 1 72 ? -15.760 10.022 -47.702 1.00 72.69 72 SER A O 1
ATOM 568 N N . HIS A 1 73 ? -14.202 8.762 -48.712 1.00 64.81 73 HIS A N 1
ATOM 569 C CA . HIS A 1 73 ? -13.433 8.467 -47.503 1.00 64.81 73 HIS A CA 1
ATOM 570 C C . HIS A 1 73 ? -12.251 9.442 -47.402 1.00 64.81 73 HIS A C 1
ATOM 572 O O . HIS A 1 73 ? -11.465 9.563 -48.343 1.00 64.81 73 HIS A O 1
ATOM 578 N N . GLY A 1 74 ? -12.107 10.130 -46.269 1.00 56.59 74 GLY A N 1
ATOM 579 C CA . GLY A 1 74 ? -11.014 11.071 -46.023 1.00 56.59 74 GLY A CA 1
ATOM 580 C C . GLY A 1 74 ? -10.875 11.431 -44.543 1.00 56.59 74 GLY A C 1
ATOM 581 O O . GLY A 1 74 ? -11.799 11.219 -43.760 1.00 56.59 74 GLY A O 1
ATOM 582 N N . LEU A 1 75 ? -9.715 11.972 -44.164 1.00 54.91 75 LEU A N 1
ATOM 583 C CA . LEU A 1 75 ? -9.461 12.496 -42.819 1.00 54.91 75 LEU A CA 1
ATOM 584 C C . LEU A 1 75 ? -10.149 13.861 -42.670 1.00 54.91 75 LEU A C 1
ATOM 586 O O . LEU A 1 75 ? -9.864 14.787 -43.429 1.00 54.91 75 LEU A O 1
ATOM 590 N N . MET A 1 76 ? -11.066 13.990 -41.708 1.00 50.50 76 MET A N 1
ATOM 591 C CA . MET A 1 76 ? -11.778 15.241 -41.434 1.00 50.50 76 MET A CA 1
ATOM 592 C C . MET A 1 76 ? -11.162 15.938 -40.217 1.00 50.50 76 MET A C 1
ATOM 594 O O . MET A 1 76 ? -11.380 15.520 -39.084 1.00 50.50 76 MET A O 1
ATOM 598 N N . PHE A 1 77 ? -10.435 17.033 -40.440 1.00 51.81 77 PHE A N 1
ATOM 599 C CA . PHE A 1 77 ? -9.956 17.897 -39.359 1.00 51.81 77 PHE A CA 1
ATOM 600 C C . PHE A 1 77 ? -11.073 18.864 -38.942 1.00 51.81 77 PHE A C 1
ATOM 602 O O . PHE A 1 77 ? -11.518 19.687 -39.743 1.00 51.81 77 PHE A O 1
ATOM 609 N N . ARG A 1 78 ? -11.546 18.764 -37.694 1.00 53.03 78 ARG A N 1
ATOM 610 C CA . ARG A 1 78 ? -12.490 19.716 -37.083 1.00 53.03 78 ARG A CA 1
ATOM 611 C C . ARG A 1 78 ? -11.821 20.444 -35.923 1.00 53.03 78 ARG A C 1
ATOM 613 O O . ARG A 1 78 ? -10.966 19.884 -35.245 1.00 53.03 78 ARG A O 1
ATOM 620 N N . ARG A 1 79 ? -12.226 21.695 -35.695 1.00 42.59 79 ARG A N 1
ATOM 621 C CA . ARG A 1 79 ? -11.824 22.471 -34.515 1.00 42.59 79 ARG A CA 1
ATOM 622 C C . ARG A 1 79 ? -12.366 21.770 -33.260 1.00 42.59 79 ARG A C 1
ATOM 624 O O . ARG A 1 79 ? -13.557 21.481 -33.220 1.00 42.59 79 ARG A O 1
ATOM 631 N N . SER A 1 80 ? -11.490 21.466 -32.301 1.00 56.06 80 SER A N 1
ATOM 632 C CA . SER A 1 80 ? -11.855 20.873 -31.006 1.00 56.06 80 SER A CA 1
ATOM 633 C C . SER A 1 80 ? -12.165 21.975 -29.994 1.00 56.06 80 SER A C 1
ATOM 635 O O . SER A 1 80 ? -11.421 22.954 -29.920 1.00 56.06 80 SER A O 1
ATOM 637 N N . ASP A 1 81 ? -13.221 21.788 -29.204 1.00 59.78 81 ASP A N 1
ATOM 638 C CA . ASP A 1 81 ? -13.580 22.663 -28.078 1.00 59.78 81 ASP A CA 1
ATOM 639 C C . ASP A 1 81 ? -12.937 22.199 -26.748 1.00 59.78 81 ASP A C 1
ATOM 641 O O . ASP A 1 81 ? -13.103 22.844 -25.716 1.00 59.78 81 ASP A O 1
ATOM 645 N N . LEU A 1 82 ? -12.175 21.093 -26.770 1.00 51.22 82 LEU A N 1
ATOM 646 C CA . LEU A 1 82 ? -11.478 20.497 -25.622 1.00 51.22 82 LEU A CA 1
ATOM 647 C C . LEU A 1 82 ? -9.957 20.438 -25.866 1.00 51.22 82 LEU A C 1
ATOM 649 O O . LEU A 1 82 ? -9.514 20.015 -26.937 1.00 51.22 82 LEU A O 1
ATOM 653 N N . LEU A 1 83 ? -9.163 20.816 -24.853 1.00 47.31 83 LEU A N 1
ATOM 654 C CA . LEU A 1 83 ? -7.685 20.766 -24.812 1.00 47.31 83 LEU A CA 1
ATOM 655 C C . LEU A 1 83 ? -7.139 19.343 -24.540 1.00 47.31 83 LEU A C 1
ATOM 657 O O . LEU A 1 83 ? -6.159 19.168 -23.824 1.00 47.31 83 LEU A O 1
ATOM 661 N N . SER A 1 84 ? -7.770 18.306 -25.092 1.00 43.50 84 SER A N 1
ATOM 662 C CA . SER A 1 84 ? -7.275 16.925 -25.024 1.00 43.50 84 SER A CA 1
ATOM 663 C C . SER A 1 84 ? -6.499 16.573 -26.294 1.00 43.50 84 SER A C 1
ATOM 665 O O . SER A 1 84 ? -7.005 16.776 -27.401 1.00 43.50 84 SER A O 1
ATOM 667 N N . LEU A 1 85 ? -5.293 16.015 -26.155 1.00 39.88 85 LEU A N 1
ATOM 668 C CA . LEU A 1 85 ? -4.505 15.509 -27.280 1.00 39.88 85 LEU A CA 1
ATOM 669 C C . LEU A 1 85 ? -5.186 14.258 -27.864 1.00 39.88 85 LEU A C 1
ATOM 671 O O . LEU A 1 85 ? -5.106 13.178 -27.288 1.00 39.88 85 LEU A O 1
ATOM 675 N N . VAL A 1 86 ? -5.861 14.399 -29.007 1.00 42.50 86 VAL A N 1
ATOM 676 C CA . VAL A 1 86 ? -6.454 13.268 -29.740 1.00 42.50 86 VAL A CA 1
ATOM 677 C C . VAL A 1 86 ? -5.496 12.851 -30.853 1.00 42.50 86 VAL A C 1
ATOM 679 O O . VAL A 1 86 ? -5.349 13.555 -31.854 1.00 42.50 86 VAL A O 1
ATOM 682 N N . GLY A 1 87 ? -4.819 11.718 -30.668 1.00 37.91 87 GLY A N 1
ATOM 683 C CA . GLY A 1 87 ? -3.976 11.111 -31.696 1.00 37.91 87 GLY A CA 1
ATOM 684 C C . GLY A 1 87 ? -4.818 10.363 -32.730 1.00 37.91 87 GLY A C 1
ATOM 685 O O . GLY A 1 87 ? -5.618 9.505 -32.372 1.00 37.91 87 GLY A O 1
ATOM 686 N N . TYR A 1 88 ? -4.625 10.659 -34.016 1.00 38.47 88 TYR A N 1
ATOM 687 C CA . TYR A 1 88 ? -5.211 9.890 -35.118 1.00 38.47 88 TYR A CA 1
ATOM 688 C C . TYR A 1 88 ? -4.103 9.097 -35.816 1.00 38.47 88 TYR A C 1
ATOM 690 O O . TYR A 1 88 ? -3.206 9.689 -36.416 1.00 38.47 88 TYR A O 1
ATOM 698 N N . ALA A 1 89 ? -4.167 7.765 -35.763 1.00 38.31 89 ALA A N 1
ATOM 699 C CA . ALA A 1 89 ? -3.308 6.888 -36.556 1.00 38.31 89 ALA A CA 1
ATOM 700 C C . ALA A 1 89 ? -4.006 6.545 -37.881 1.00 38.31 89 ALA A C 1
ATOM 702 O O . ALA A 1 89 ? -5.175 6.154 -37.895 1.00 38.31 89 ALA A O 1
ATOM 703 N N . ALA A 1 90 ? -3.309 6.711 -39.009 1.00 34.25 90 ALA A N 1
ATOM 704 C CA . ALA A 1 90 ? -3.818 6.279 -40.307 1.00 34.25 90 ALA A CA 1
ATOM 705 C C . ALA A 1 90 ? -4.031 4.758 -40.288 1.00 34.25 90 ALA A C 1
ATOM 707 O O . ALA A 1 90 ? -3.172 4.026 -39.803 1.00 34.25 90 ALA A O 1
ATOM 708 N N . ALA A 1 91 ? -5.177 4.307 -40.803 1.00 38.03 91 ALA A N 1
ATOM 709 C CA . ALA A 1 91 ? -5.611 2.915 -40.797 1.00 38.03 91 ALA A CA 1
ATOM 710 C C . ALA A 1 91 ? -4.597 1.981 -41.487 1.00 38.03 91 ALA A C 1
ATOM 712 O O . ALA A 1 91 ? -4.669 1.738 -42.689 1.00 38.03 91 ALA A O 1
ATOM 713 N N . SER A 1 92 ? -3.654 1.450 -40.714 1.00 40.25 92 SER A N 1
ATOM 714 C CA . SER A 1 92 ? -3.199 0.076 -40.874 1.00 40.25 92 SER A CA 1
ATOM 715 C C . SER A 1 92 ? -4.246 -0.834 -40.228 1.00 40.25 92 SER A C 1
ATOM 717 O O . SER A 1 92 ? -4.929 -0.422 -39.285 1.00 40.25 92 SER A O 1
ATOM 719 N N . ASP A 1 93 ? -4.390 -2.060 -40.734 1.00 44.00 93 ASP A N 1
ATOM 720 C CA . ASP A 1 93 ? -5.432 -3.048 -40.387 1.00 44.00 93 ASP A CA 1
ATOM 721 C C . ASP A 1 93 ? -5.484 -3.466 -38.891 1.00 44.00 93 ASP A C 1
ATOM 723 O O . ASP A 1 93 ? -6.149 -4.433 -38.534 1.00 44.00 93 ASP A O 1
ATOM 727 N N . ILE A 1 94 ? -4.751 -2.779 -38.005 1.00 44.53 94 ILE A N 1
ATOM 728 C CA . ILE A 1 94 ? -4.505 -3.146 -36.605 1.00 44.53 94 ILE A CA 1
ATOM 729 C C . ILE A 1 94 ? -4.508 -1.898 -35.679 1.00 44.53 94 ILE A C 1
ATOM 731 O O . ILE A 1 94 ? -4.208 -1.992 -34.493 1.00 44.53 94 ILE A O 1
ATOM 735 N N . ALA A 1 95 ? -4.909 -0.715 -36.175 1.00 42.03 95 ALA A N 1
ATOM 736 C CA . ALA A 1 95 ? -4.968 0.538 -35.397 1.00 42.03 95 ALA A CA 1
ATOM 737 C C . ALA A 1 95 ? -5.828 0.446 -34.114 1.00 42.03 95 ALA A C 1
ATOM 739 O O . ALA A 1 95 ? -5.548 1.121 -33.124 1.00 42.03 95 ALA A O 1
ATOM 740 N N . TRP A 1 96 ? -6.828 -0.442 -34.100 1.00 45.91 96 TRP A N 1
ATOM 741 C CA . TRP A 1 96 ? -7.624 -0.754 -32.910 1.00 45.91 96 TRP A CA 1
ATOM 742 C C . TRP A 1 96 ? -6.840 -1.497 -31.827 1.00 45.91 96 TRP A C 1
ATOM 744 O O . TRP A 1 96 ? -7.071 -1.246 -30.655 1.00 45.91 96 TRP A O 1
ATOM 754 N N . LEU A 1 97 ? -5.886 -2.359 -32.187 1.00 42.06 97 LEU A N 1
ATOM 755 C CA . LEU A 1 97 ? -5.029 -3.055 -31.223 1.00 42.06 97 LEU A CA 1
ATOM 756 C C . LEU A 1 97 ? -4.214 -2.043 -30.412 1.00 42.06 97 LEU A C 1
ATOM 758 O O . LEU A 1 97 ? -4.164 -2.122 -29.194 1.00 42.06 97 LEU A O 1
ATOM 762 N N . VAL A 1 98 ? -3.635 -1.052 -31.097 1.00 42.53 98 VAL A N 1
ATOM 763 C CA . VAL A 1 98 ? -2.848 0.021 -30.477 1.00 42.53 98 VAL A CA 1
ATOM 764 C C . VAL A 1 98 ? -3.746 0.940 -29.642 1.00 42.53 98 VAL A C 1
ATOM 766 O O . VAL A 1 98 ? -3.384 1.244 -28.512 1.00 42.53 98 VAL A O 1
ATOM 769 N N . SER A 1 99 ? -4.940 1.298 -30.135 1.00 39.81 99 SER A N 1
ATOM 770 C CA . SER A 1 99 ? -5.941 2.080 -29.385 1.00 39.81 99 SER A CA 1
ATOM 771 C C . SER A 1 99 ? -6.435 1.359 -28.119 1.00 39.81 99 SER A C 1
ATOM 773 O O . SER A 1 99 ? -6.452 1.965 -27.050 1.00 39.81 99 SER A O 1
ATOM 775 N N . SER A 1 100 ? -6.746 0.060 -28.195 1.00 40.88 100 SER A N 1
ATOM 776 C CA . SER A 1 100 ? -7.149 -0.754 -27.038 1.00 40.88 100 SER A CA 1
ATOM 777 C C . SER A 1 100 ? -6.018 -0.968 -26.024 1.00 40.88 100 SER A C 1
ATOM 779 O O . SER A 1 100 ? -6.293 -1.249 -24.863 1.00 40.88 100 SER A O 1
ATOM 781 N N . LEU A 1 101 ? -4.751 -0.833 -26.434 1.00 41.81 101 LEU A N 1
ATOM 782 C CA . LEU A 1 101 ? -3.581 -0.931 -25.550 1.00 41.81 101 LEU A CA 1
ATOM 783 C C . LEU A 1 101 ? -3.195 0.414 -24.930 1.00 41.81 101 LEU A C 1
ATOM 785 O O . LEU A 1 101 ? -2.742 0.442 -23.789 1.00 41.81 101 LEU A O 1
ATOM 789 N N . THR A 1 102 ? -3.417 1.531 -25.631 1.00 40.66 102 THR A N 1
ATOM 790 C CA . THR A 1 102 ? -3.296 2.877 -25.044 1.00 40.66 102 THR A CA 1
ATOM 791 C C . THR A 1 102 ? -4.371 3.160 -23.988 1.00 40.66 102 THR A C 1
ATOM 793 O O . THR A 1 102 ? -4.203 4.069 -23.180 1.00 40.66 102 THR A O 1
ATOM 796 N N . GLU A 1 103 ? -5.433 2.349 -23.949 1.00 36.78 103 GLU A N 1
ATOM 797 C CA . GLU A 1 103 ? -6.545 2.415 -22.990 1.00 36.78 103 GLU A CA 1
ATOM 798 C C . GLU A 1 103 ? -6.424 1.424 -21.813 1.00 36.78 103 GLU A C 1
ATOM 800 O O . GLU A 1 103 ? -7.380 1.224 -21.070 1.00 36.78 103 GLU A O 1
ATOM 805 N N . LEU A 1 104 ? -5.256 0.813 -21.587 1.00 42.25 104 LEU A N 1
ATOM 806 C CA . LEU A 1 104 ? -5.010 -0.063 -20.433 1.00 42.25 104 LEU A CA 1
ATOM 807 C C . LEU A 1 104 ? -3.838 0.461 -19.594 1.00 42.25 104 LEU A C 1
ATOM 809 O O . LEU A 1 104 ? -2.875 -0.249 -19.348 1.00 42.25 104 LEU A O 1
ATOM 813 N N . LYS A 1 105 ? -3.903 1.713 -19.137 1.00 46.44 105 LYS A N 1
ATOM 814 C CA . LYS A 1 105 ? -2.970 2.259 -18.136 1.00 46.44 105 LYS A CA 1
ATOM 815 C C . LYS A 1 105 ? -3.582 2.081 -16.751 1.00 46.44 105 LYS A C 1
ATOM 817 O O . LYS A 1 105 ? -4.524 2.795 -16.438 1.00 46.44 105 LYS A O 1
ATOM 822 N N . ILE A 1 106 ? -3.158 1.085 -15.967 1.00 56.88 106 ILE A N 1
ATOM 823 C CA . ILE A 1 106 ? -3.949 0.673 -14.787 1.00 56.88 106 ILE A CA 1
ATOM 824 C C . ILE A 1 106 ? -3.111 0.463 -13.497 1.00 56.88 106 ILE A C 1
ATOM 826 O O . ILE A 1 106 ? -3.640 -0.051 -12.526 1.00 56.88 106 ILE A O 1
ATOM 830 N N . CYS A 1 107 ? -1.850 0.896 -13.404 1.00 63.44 107 CYS A N 1
ATOM 831 C CA . CYS A 1 107 ? -1.064 0.883 -12.147 1.00 63.44 107 CYS A CA 1
ATOM 832 C C . CYS A 1 107 ? -0.136 2.110 -12.091 1.00 63.44 107 CYS A C 1
ATOM 834 O O . CYS A 1 107 ? 0.332 2.505 -13.162 1.00 63.44 107 CYS A O 1
ATOM 836 N N . SER A 1 108 ? 0.155 2.654 -10.898 1.00 78.12 108 SER A N 1
ATOM 837 C CA . SER A 1 108 ? 1.295 3.577 -10.720 1.00 78.12 108 SER A CA 1
ATOM 838 C C . SER A 1 108 ? 2.582 2.763 -10.691 1.00 78.12 108 SER A C 1
ATOM 840 O O . SER A 1 108 ? 2.609 1.687 -10.079 1.00 78.12 108 SER A O 1
ATOM 842 N N . VAL A 1 109 ? 3.605 3.217 -11.413 1.00 80.44 109 VAL A N 1
ATOM 843 C CA . VAL A 1 109 ? 4.929 2.591 -11.429 1.00 80.44 109 VAL A CA 1
ATOM 844 C C . VAL A 1 109 ? 5.977 3.691 -11.389 1.00 80.44 109 VAL A C 1
ATOM 846 O O . VAL A 1 109 ? 6.217 4.354 -12.397 1.00 80.44 109 VAL A O 1
ATOM 849 N N . ASP A 1 110 ? 6.614 3.836 -10.235 1.00 83.94 110 ASP A N 1
ATOM 850 C CA . ASP A 1 110 ? 7.457 4.984 -9.923 1.00 83.94 110 ASP A CA 1
ATOM 851 C C . ASP A 1 110 ? 8.909 4.509 -9.742 1.00 83.94 110 ASP A C 1
ATOM 853 O O . ASP A 1 110 ? 9.219 3.807 -8.768 1.00 83.94 110 ASP A O 1
ATOM 857 N N . PRO A 1 111 ? 9.805 4.786 -10.711 1.00 87.75 111 PRO A N 1
ATOM 858 C CA . PRO A 1 111 ? 11.221 4.463 -10.593 1.00 87.75 111 PRO A CA 1
ATOM 859 C C . PRO A 1 111 ? 11.957 5.514 -9.737 1.00 87.75 111 PRO A C 1
ATOM 861 O O . PRO A 1 111 ? 11.619 6.691 -9.799 1.00 87.75 111 PRO A O 1
ATOM 864 N N . PRO A 1 112 ? 13.027 5.142 -9.010 1.00 83.06 112 PRO A N 1
ATOM 865 C CA . PRO A 1 112 ? 13.887 6.102 -8.308 1.00 83.06 112 PRO A CA 1
ATOM 866 C C . PRO A 1 112 ? 14.670 7.003 -9.270 1.00 83.06 112 PRO A C 1
ATOM 868 O O . PRO A 1 112 ? 15.172 8.045 -8.864 1.00 83.06 112 PRO A O 1
ATOM 871 N N . MET A 1 113 ? 14.813 6.587 -10.532 1.00 88.44 113 MET A N 1
ATOM 872 C CA . MET A 1 113 ? 15.498 7.324 -11.590 1.00 88.44 113 MET A CA 1
ATOM 873 C C . MET A 1 113 ? 14.702 7.210 -12.894 1.00 88.44 113 MET A C 1
ATOM 875 O O . MET A 1 113 ? 14.441 6.101 -13.367 1.00 88.44 113 MET A O 1
ATOM 879 N N . PHE A 1 114 ? 14.350 8.338 -13.516 1.00 85.62 114 PHE A N 1
ATOM 880 C CA . PHE A 1 114 ? 13.655 8.349 -14.814 1.00 85.62 114 PHE A CA 1
ATOM 881 C C . PHE A 1 114 ? 14.561 7.929 -15.983 1.00 85.62 114 PHE A C 1
ATOM 883 O O . PHE A 1 114 ? 14.068 7.510 -17.036 1.00 85.62 114 PHE A O 1
ATOM 890 N N . LEU A 1 115 ? 15.883 8.016 -15.802 1.00 89.56 115 LEU A N 1
ATOM 891 C CA . LEU A 1 115 ? 16.881 7.449 -16.700 1.00 89.56 115 LEU A CA 1
ATOM 892 C C . LEU A 1 115 ? 17.590 6.292 -15.999 1.00 89.56 115 LEU A C 1
ATOM 894 O O . LEU A 1 115 ? 18.142 6.443 -14.916 1.00 89.56 115 LEU A O 1
ATOM 898 N N . SER A 1 116 ? 17.598 5.124 -16.634 1.00 90.19 116 SER A N 1
ATOM 899 C CA . SER A 1 116 ? 18.298 3.954 -16.109 1.00 90.19 116 SER A CA 1
ATOM 900 C C . SER A 1 116 ? 19.820 4.106 -16.243 1.00 90.19 116 SER A C 1
ATOM 902 O O . SER A 1 116 ? 20.285 4.717 -17.216 1.00 90.19 116 SER A O 1
ATOM 904 N N . PRO A 1 117 ? 20.610 3.525 -15.321 1.00 92.00 117 PRO A N 1
ATOM 905 C CA . PRO A 1 117 ? 22.045 3.371 -15.520 1.00 92.00 117 PRO A CA 1
ATOM 906 C C . PRO A 1 117 ? 22.308 2.588 -16.809 1.00 92.00 117 PRO A C 1
ATOM 908 O O . PRO A 1 117 ? 21.536 1.704 -17.190 1.00 92.00 117 PRO A O 1
ATOM 911 N N . ILE A 1 118 ? 23.383 2.941 -17.508 1.00 91.38 118 ILE A N 1
ATOM 912 C CA . ILE A 1 118 ? 23.721 2.307 -18.784 1.00 91.38 118 ILE A CA 1
ATOM 913 C C . ILE A 1 118 ? 24.471 0.989 -18.576 1.00 91.38 118 ILE A C 1
ATOM 915 O O . ILE A 1 118 ? 24.294 0.065 -19.358 1.00 91.38 118 ILE A O 1
ATOM 919 N N . ASP A 1 119 ? 25.257 0.878 -17.510 1.00 91.00 119 ASP A N 1
ATOM 920 C CA . ASP A 1 119 ? 26.067 -0.292 -17.162 1.00 91.00 119 ASP A CA 1
ATOM 921 C C . ASP A 1 119 ? 26.250 -0.408 -15.630 1.00 91.00 119 ASP A C 1
ATOM 923 O O . ASP A 1 119 ? 25.919 0.542 -14.905 1.00 91.00 119 ASP A O 1
ATOM 927 N N . PRO A 1 120 ? 26.750 -1.547 -15.104 1.00 91.06 120 PRO A N 1
ATOM 928 C CA . PRO A 1 120 ? 26.927 -1.723 -13.660 1.00 91.06 120 PRO A CA 1
ATOM 929 C C . PRO A 1 120 ? 27.863 -0.697 -13.021 1.00 91.06 120 PRO A C 1
ATOM 931 O O . PRO A 1 120 ? 27.585 -0.236 -11.917 1.00 91.06 120 PRO A O 1
ATOM 934 N N . ASP A 1 121 ? 28.926 -0.294 -13.723 1.00 91.00 121 ASP A N 1
ATOM 935 C CA . ASP A 1 121 ? 29.888 0.687 -13.213 1.00 91.00 121 ASP A CA 1
ATOM 936 C C . ASP A 1 121 ? 29.201 2.047 -13.006 1.00 91.00 121 ASP A C 1
ATOM 938 O O . ASP A 1 121 ? 29.431 2.724 -12.006 1.00 91.00 121 ASP A O 1
ATOM 942 N N . SER A 1 122 ? 28.307 2.439 -13.919 1.00 90.69 122 SER A N 1
ATOM 943 C CA . SER A 1 122 ? 27.504 3.659 -13.806 1.00 90.69 122 SER A CA 1
ATOM 944 C C . SER A 1 122 ? 26.478 3.597 -12.670 1.00 90.69 122 SER A C 1
ATOM 946 O O . SER A 1 122 ? 26.265 4.605 -11.995 1.00 90.69 122 SER A O 1
ATOM 948 N N . GLN A 1 123 ? 25.879 2.424 -12.421 1.00 90.25 123 GLN A N 1
ATOM 949 C CA . GLN A 1 123 ? 24.983 2.202 -11.283 1.00 90.25 123 GLN A CA 1
ATOM 950 C C . GLN A 1 123 ? 25.754 2.331 -9.964 1.00 90.25 123 GLN A C 1
ATOM 952 O O . GLN A 1 123 ? 25.360 3.113 -9.100 1.00 90.25 123 GLN A O 1
ATOM 957 N N . GLU A 1 124 ? 26.881 1.632 -9.826 1.00 89.75 124 GLU A N 1
ATOM 958 C CA . GLU A 1 124 ? 27.716 1.667 -8.621 1.00 89.75 124 GLU A CA 1
ATOM 959 C C . GLU A 1 124 ? 28.308 3.063 -8.368 1.00 89.75 124 GLU A C 1
ATOM 961 O O . GLU A 1 124 ? 28.327 3.547 -7.234 1.00 89.75 124 GLU A O 1
ATOM 966 N N . ALA A 1 125 ? 28.747 3.751 -9.426 1.00 89.38 125 ALA A N 1
ATOM 967 C CA . ALA A 1 125 ? 29.287 5.104 -9.334 1.00 89.38 125 ALA A CA 1
ATOM 968 C C . ALA A 1 125 ? 28.251 6.144 -8.888 1.00 89.38 125 ALA A C 1
ATOM 970 O O . ALA A 1 125 ? 28.648 7.195 -8.392 1.00 89.38 125 ALA A O 1
ATOM 971 N N . SER A 1 126 ? 26.953 5.874 -9.049 1.00 90.62 126 SER A N 1
ATOM 972 C CA . SER A 1 126 ? 25.894 6.788 -8.611 1.00 90.62 126 SER A CA 1
ATOM 973 C C . SER A 1 126 ? 25.603 6.738 -7.119 1.00 90.62 126 SER A C 1
ATOM 975 O O . SER A 1 126 ? 25.208 7.746 -6.545 1.00 90.62 126 SER A O 1
ATOM 977 N N . GLY A 1 127 ? 25.758 5.573 -6.486 1.00 88.25 127 GLY A N 1
ATOM 978 C CA . GLY A 1 127 ? 25.279 5.353 -5.121 1.00 88.25 127 GLY A CA 1
ATOM 979 C C . GLY A 1 127 ? 23.749 5.411 -4.962 1.00 88.25 127 GLY A C 1
ATOM 980 O O . GLY A 1 127 ? 23.263 5.301 -3.839 1.00 88.25 127 GLY A O 1
ATOM 981 N N . VAL A 1 128 ? 22.974 5.559 -6.043 1.00 90.75 128 VAL A N 1
ATOM 982 C CA . VAL A 1 128 ? 21.502 5.600 -6.018 1.00 90.75 128 VAL A CA 1
ATOM 983 C C . VAL A 1 128 ? 20.946 4.189 -6.266 1.00 90.75 128 VAL A C 1
ATOM 985 O O . VAL A 1 128 ? 21.425 3.502 -7.173 1.00 90.75 128 VAL A O 1
ATOM 988 N N . PRO A 1 129 ? 19.940 3.720 -5.500 1.00 90.31 129 PRO A N 1
ATOM 989 C CA . PRO A 1 129 ? 19.325 2.418 -5.748 1.00 90.31 129 PRO A CA 1
ATOM 990 C C . PRO A 1 129 ? 18.642 2.378 -7.122 1.00 90.31 129 PRO A C 1
ATOM 992 O O . PRO A 1 129 ? 17.932 3.308 -7.500 1.00 90.31 129 PRO A O 1
ATOM 995 N N . TRP A 1 130 ? 18.811 1.274 -7.854 1.00 91.62 130 TRP A N 1
ATOM 996 C CA . TRP A 1 130 ? 18.121 1.031 -9.123 1.00 91.62 130 TRP A CA 1
ATOM 997 C C . TRP A 1 130 ? 16.993 0.023 -8.926 1.00 91.62 130 TRP A C 1
ATOM 999 O O . TRP A 1 130 ? 17.203 -1.055 -8.376 1.00 91.62 130 TRP A O 1
ATOM 1009 N N . GLY A 1 131 ? 15.789 0.382 -9.362 1.00 92.00 131 GLY A N 1
ATOM 1010 C CA . GLY A 1 131 ? 14.592 -0.393 -9.079 1.00 92.00 131 GLY A CA 1
ATOM 1011 C C . GLY A 1 131 ? 13.327 0.291 -9.574 1.00 92.00 131 GLY A C 1
ATOM 1012 O O . GLY A 1 131 ? 13.378 1.148 -10.457 1.00 92.00 131 GLY A O 1
ATOM 1013 N N . LEU A 1 132 ? 12.194 -0.079 -8.989 1.00 92.06 132 LEU A N 1
ATOM 1014 C CA . LEU A 1 132 ? 10.922 0.626 -9.111 1.00 92.06 132 LEU A CA 1
ATOM 1015 C C . LEU A 1 132 ? 9.991 0.287 -7.949 1.00 92.06 132 LEU A C 1
ATOM 1017 O O . LEU A 1 132 ? 10.166 -0.722 -7.264 1.00 92.06 132 LEU A O 1
ATOM 1021 N N . THR A 1 133 ? 8.959 1.102 -7.785 1.00 90.81 133 THR A N 1
ATOM 1022 C CA . THR A 1 133 ? 7.800 0.809 -6.941 1.00 90.81 133 THR A CA 1
ATOM 1023 C C . THR A 1 133 ? 6.553 0.646 -7.809 1.00 90.81 133 THR A C 1
ATOM 1025 O O . THR A 1 133 ? 6.471 1.195 -8.905 1.00 90.81 133 THR A O 1
ATOM 1028 N N . VAL A 1 134 ? 5.605 -0.178 -7.372 1.00 89.00 134 VAL A N 1
ATOM 1029 C CA . VAL A 1 134 ? 4.360 -0.494 -8.077 1.00 89.00 134 VAL A CA 1
ATOM 1030 C C . VAL A 1 134 ? 3.205 -0.373 -7.103 1.00 89.00 134 VAL A C 1
ATOM 1032 O O . VAL A 1 134 ? 3.152 -1.125 -6.133 1.00 89.00 134 VAL A O 1
ATOM 1035 N N . THR A 1 135 ? 2.222 0.458 -7.435 1.00 86.88 135 THR A N 1
ATOM 1036 C CA . THR A 1 135 ? 0.948 0.555 -6.711 1.00 86.88 135 THR A CA 1
ATOM 1037 C C . THR A 1 135 ? -0.170 0.055 -7.634 1.00 86.88 135 THR A C 1
ATOM 1039 O O . THR A 1 135 ? -0.694 0.807 -8.470 1.00 86.88 135 THR A O 1
ATOM 1042 N N . PRO A 1 136 ? -0.532 -1.247 -7.583 1.00 80.44 136 PRO A N 1
ATOM 1043 C CA . PRO A 1 136 ? -1.332 -1.868 -8.636 1.00 80.44 136 PRO A CA 1
ATOM 1044 C C . PRO A 1 136 ? -2.758 -1.332 -8.731 1.00 80.44 136 PRO A C 1
ATOM 1046 O O . PRO A 1 136 ? -3.336 -1.315 -9.820 1.00 80.44 136 PRO A O 1
ATOM 1049 N N . PHE A 1 137 ? -3.332 -0.909 -7.605 1.00 76.94 137 PHE A N 1
ATOM 1050 C CA . PHE A 1 137 ? -4.702 -0.410 -7.511 1.00 76.94 137 PHE A CA 1
ATOM 1051 C C . PHE A 1 137 ? -4.817 1.107 -7.388 1.00 76.94 137 PHE A C 1
ATOM 1053 O O . PHE A 1 137 ? -5.930 1.586 -7.161 1.00 76.94 137 PHE A O 1
ATOM 1060 N N . ALA A 1 138 ? -3.728 1.842 -7.628 1.00 76.81 138 ALA A N 1
ATOM 1061 C CA . ALA A 1 138 ? -3.724 3.296 -7.577 1.00 76.81 138 ALA A CA 1
ATOM 1062 C C . ALA A 1 138 ? -4.891 3.898 -8.381 1.00 76.81 138 ALA A C 1
ATOM 1064 O O . ALA A 1 138 ? -5.270 3.411 -9.461 1.00 76.81 138 ALA A O 1
ATOM 1065 N N . ALA A 1 139 ? -5.488 4.949 -7.817 1.00 70.44 139 ALA A N 1
ATOM 1066 C CA . ALA A 1 139 ? -6.600 5.670 -8.432 1.00 70.44 139 ALA A CA 1
ATOM 1067 C C . ALA A 1 139 ? -6.162 6.467 -9.670 1.00 70.44 139 ALA A C 1
ATOM 1069 O O . ALA A 1 139 ? -7.002 6.817 -10.502 1.00 70.44 139 ALA A O 1
ATOM 1070 N N . LYS A 1 140 ? -4.861 6.740 -9.783 1.00 73.50 140 LYS A N 1
ATOM 1071 C CA . LYS A 1 140 ? -4.204 7.434 -10.887 1.00 73.50 140 LYS A CA 1
ATOM 1072 C C . LYS A 1 140 ? -2.855 6.771 -11.181 1.00 73.50 140 LYS A C 1
ATOM 1074 O O . LYS A 1 140 ? -2.342 6.038 -10.342 1.00 73.50 140 LYS A O 1
ATOM 1079 N N . ASP A 1 141 ? -2.334 6.976 -12.385 1.00 72.25 141 ASP A N 1
ATOM 1080 C CA . ASP A 1 141 ? -0.975 6.573 -12.758 1.00 72.25 141 ASP A CA 1
ATOM 1081 C C . ASP A 1 141 ? 0.060 7.650 -12.383 1.00 72.25 141 ASP A C 1
ATOM 1083 O O . ASP A 1 141 ? -0.299 8.717 -11.881 1.00 72.25 141 ASP A O 1
ATOM 1087 N N . GLU A 1 142 ? 1.336 7.394 -12.672 1.00 73.62 142 GLU A N 1
ATOM 1088 C CA . GLU A 1 142 ? 2.469 8.271 -12.343 1.00 73.62 142 GLU A CA 1
ATOM 1089 C C . GLU A 1 142 ? 2.417 9.645 -13.052 1.00 73.62 142 GLU A C 1
ATOM 1091 O O . GLU A 1 142 ? 3.195 10.548 -12.763 1.00 73.62 142 GLU A O 1
ATOM 1096 N N . ASN A 1 143 ? 1.484 9.829 -13.998 1.00 73.94 143 ASN A N 1
ATOM 1097 C CA . ASN A 1 143 ? 1.236 11.093 -14.697 1.00 73.94 143 ASN A CA 1
ATOM 1098 C C . ASN A 1 143 ? -0.092 11.746 -14.265 1.00 73.94 143 ASN A C 1
ATOM 1100 O O . ASN A 1 143 ? -0.646 12.565 -15.005 1.00 73.94 143 ASN A O 1
ATOM 1104 N N . ASP A 1 144 ? -0.631 11.354 -13.106 1.00 72.62 144 ASP A N 1
ATOM 1105 C CA . ASP A 1 144 ? -1.915 11.799 -12.551 1.00 72.62 144 ASP A CA 1
ATOM 1106 C C . ASP A 1 144 ? -3.127 11.450 -13.448 1.00 72.62 144 ASP A C 1
ATOM 1108 O O . ASP A 1 144 ? -4.187 12.079 -13.370 1.00 72.62 144 ASP A O 1
ATOM 1112 N N . GLN A 1 145 ? -3.007 10.435 -14.318 1.00 69.19 145 GLN A N 1
ATOM 1113 C CA . GLN A 1 145 ? -4.089 10.015 -15.214 1.00 69.19 145 GLN A CA 1
ATOM 1114 C C . GLN A 1 145 ? -4.917 8.888 -14.596 1.00 69.19 145 GLN A C 1
ATOM 1116 O O . GLN A 1 145 ? -4.387 7.877 -14.143 1.00 69.19 145 GLN A O 1
ATOM 1121 N N . ALA A 1 146 ? -6.244 9.033 -14.617 1.00 64.38 146 ALA A N 1
ATOM 1122 C CA . ALA A 1 146 ? -7.147 7.979 -14.163 1.00 64.38 146 ALA A CA 1
ATOM 1123 C C . ALA A 1 146 ? -7.044 6.723 -15.057 1.00 64.38 146 ALA A C 1
ATOM 1125 O O . ALA A 1 146 ? -6.857 6.854 -16.274 1.00 64.38 146 ALA A O 1
ATOM 1126 N N . PRO A 1 147 ? -7.232 5.512 -14.499 1.00 62.56 147 PRO A N 1
ATOM 1127 C CA . PRO A 1 147 ? -7.138 4.294 -15.276 1.00 62.56 147 PRO A CA 1
ATOM 1128 C C . PRO A 1 147 ? -8.174 4.198 -16.391 1.00 62.56 147 PRO A C 1
ATOM 1130 O O . PRO A 1 147 ? -9.367 4.424 -16.176 1.00 62.56 147 PRO A O 1
ATOM 1133 N N . ALA A 1 148 ? -7.722 3.788 -17.572 1.00 59.16 148 ALA A N 1
ATOM 1134 C CA . ALA A 1 148 ? -8.597 3.473 -18.694 1.00 59.16 148 ALA A CA 1
ATOM 1135 C C . ALA A 1 148 ? -9.033 1.991 -18.649 1.00 59.16 148 ALA A C 1
ATOM 1137 O O . ALA A 1 148 ? -8.328 1.132 -18.112 1.00 59.16 148 ALA A O 1
ATOM 1138 N N . TYR A 1 149 ? -10.235 1.696 -19.159 1.00 59.66 149 TYR A N 1
ATOM 1139 C CA . TYR A 1 149 ? -10.855 0.369 -19.084 1.00 59.66 149 TYR A CA 1
ATOM 1140 C C . TYR A 1 149 ? -11.170 -0.172 -20.480 1.00 59.66 149 TYR A C 1
ATOM 1142 O O . TYR A 1 149 ? -11.850 0.488 -21.259 1.00 59.66 149 TYR A O 1
ATOM 1150 N N . GLY A 1 150 ? -10.751 -1.412 -20.749 1.00 60.44 150 GLY A N 1
ATOM 1151 C CA . GLY A 1 150 ? -11.067 -2.147 -21.976 1.00 60.44 150 GLY A CA 1
ATOM 1152 C C . GLY A 1 150 ? -11.826 -3.454 -21.715 1.00 60.44 150 GLY A C 1
ATOM 1153 O O . GLY A 1 150 ? -11.799 -3.998 -20.608 1.00 60.44 150 GLY A O 1
ATOM 1154 N N . LEU A 1 151 ? -12.492 -3.975 -22.751 1.00 60.03 151 LEU A N 1
ATOM 1155 C CA . LEU A 1 151 ? -13.149 -5.289 -22.742 1.00 60.03 151 LEU A CA 1
ATOM 1156 C C . LEU A 1 151 ? -12.212 -6.391 -23.275 1.00 60.03 151 LEU A C 1
ATOM 1158 O O . LEU A 1 151 ? -11.304 -6.148 -24.068 1.00 60.03 151 LEU A O 1
ATOM 1162 N N . ASP A 1 152 ? -12.441 -7.624 -22.822 1.00 65.69 152 ASP A N 1
ATOM 1163 C CA . ASP A 1 152 ? -11.715 -8.845 -23.201 1.00 65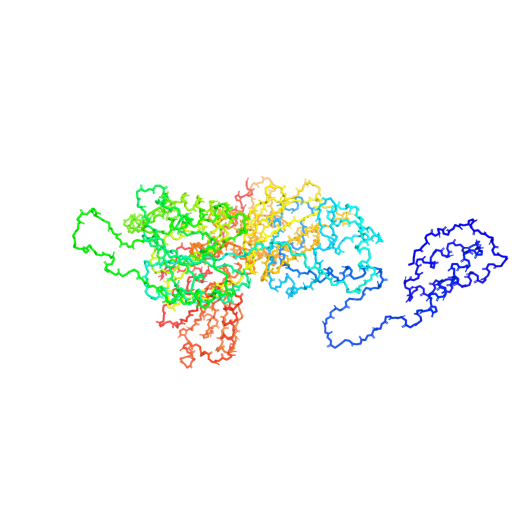.69 152 ASP A CA 1
ATOM 1164 C C . ASP A 1 152 ? -10.178 -8.788 -23.080 1.00 65.69 152 ASP A C 1
ATOM 1166 O O . ASP A 1 152 ? -9.450 -9.325 -23.920 1.00 65.69 152 ASP A O 1
ATOM 1170 N N . GLY A 1 153 ? -9.659 -8.188 -22.004 1.00 64.81 153 GLY A N 1
ATOM 1171 C CA . GLY A 1 153 ? -8.214 -8.179 -21.721 1.00 64.81 153 GLY A CA 1
ATOM 1172 C C . GLY A 1 153 ? -7.586 -9.582 -21.630 1.00 64.81 153 GLY A C 1
ATOM 1173 O O . GLY A 1 153 ? -6.402 -9.755 -21.901 1.00 64.81 153 GLY A O 1
ATOM 1174 N N . HIS A 1 154 ? -8.382 -10.612 -21.323 1.00 69.25 154 HIS A N 1
ATOM 1175 C CA . HIS A 1 154 ? -7.947 -12.014 -21.315 1.00 69.25 154 HIS A CA 1
ATOM 1176 C C . HIS A 1 154 ? -7.586 -12.559 -22.711 1.00 69.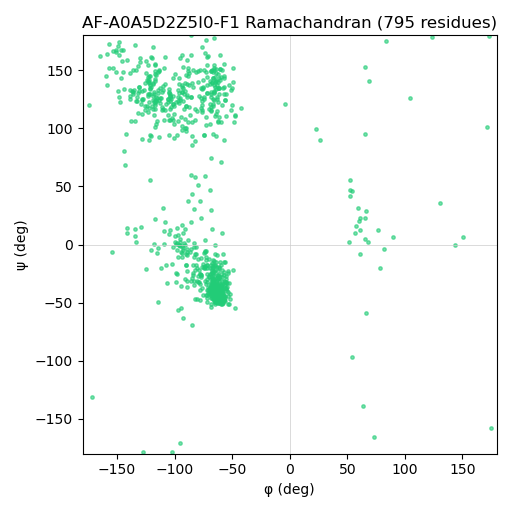25 154 HIS A C 1
ATOM 1178 O O . HIS A 1 154 ? -6.904 -13.574 -22.805 1.00 69.25 154 HIS A O 1
ATOM 1184 N N . LEU A 1 155 ? -8.019 -11.887 -23.782 1.00 72.75 155 LEU A N 1
ATOM 1185 C CA . LEU A 1 155 ? -7.732 -12.248 -25.173 1.00 72.75 155 LEU A CA 1
ATOM 1186 C C . LEU A 1 155 ? -6.522 -11.497 -25.749 1.00 72.75 155 LEU A C 1
ATOM 1188 O O . LEU A 1 155 ? -6.258 -11.606 -26.947 1.00 72.75 155 LEU A O 1
ATOM 1192 N N . LEU A 1 156 ? -5.811 -10.703 -24.940 1.00 77.19 156 LEU A N 1
ATOM 1193 C CA . LEU A 1 156 ? -4.598 -10.027 -25.391 1.00 77.19 156 LEU A CA 1
ATOM 1194 C C . LEU A 1 156 ? -3.543 -11.064 -25.814 1.00 77.19 156 LEU A C 1
ATOM 1196 O O . LEU A 1 156 ? -3.254 -11.976 -25.033 1.00 77.19 156 LEU A O 1
ATOM 1200 N N . PRO A 1 157 ? -2.943 -10.935 -27.016 1.00 84.19 157 PRO A N 1
ATOM 1201 C CA . PRO A 1 157 ? -1.875 -11.823 -27.448 1.00 84.19 157 PRO A CA 1
ATOM 1202 C C . PRO A 1 157 ? -0.714 -11.802 -26.456 1.00 84.19 157 PRO A C 1
ATOM 1204 O O . PRO A 1 157 ? -0.374 -10.758 -25.893 1.00 84.19 157 PRO A O 1
ATOM 1207 N N . ARG A 1 158 ? -0.094 -12.963 -26.250 1.00 89.25 158 ARG A N 1
ATOM 1208 C CA . ARG A 1 158 ? 1.059 -13.125 -25.363 1.00 89.25 158 ARG A CA 1
ATOM 1209 C C . ARG A 1 158 ? 2.208 -13.750 -26.129 1.00 89.25 158 ARG A C 1
ATOM 1211 O O . ARG A 1 158 ? 1.982 -14.548 -27.031 1.00 89.25 158 ARG A O 1
ATOM 1218 N N . CYS A 1 159 ? 3.423 -13.375 -25.760 1.00 91.31 159 CYS A N 1
ATOM 1219 C CA . CYS A 1 159 ? 4.631 -13.963 -26.312 1.00 91.31 159 CYS A CA 1
ATOM 1220 C C . CYS A 1 159 ? 4.701 -15.450 -25.937 1.00 91.31 159 CYS A C 1
ATOM 1222 O O . CYS A 1 159 ? 4.512 -15.792 -24.772 1.00 91.31 159 CYS A O 1
ATOM 1224 N N . GLU A 1 160 ? 5.010 -16.318 -26.893 1.00 91.00 160 GLU A N 1
ATOM 1225 C CA . GLU A 1 160 ? 5.127 -17.766 -26.686 1.00 91.00 160 GLU A CA 1
ATOM 1226 C C . GLU A 1 160 ? 6.327 -18.137 -25.801 1.00 91.00 160 GLU A C 1
ATOM 1228 O O . GLU A 1 160 ? 6.314 -19.176 -25.148 1.00 91.00 160 GLU A O 1
ATOM 1233 N N . ASN A 1 161 ? 7.343 -17.271 -25.739 1.00 92.06 161 ASN A N 1
ATOM 1234 C CA . ASN A 1 161 ? 8.562 -17.500 -24.965 1.00 92.06 161 ASN A CA 1
ATOM 1235 C C . ASN A 1 161 ? 8.481 -16.909 -23.544 1.00 92.06 161 ASN A C 1
ATOM 1237 O O . ASN A 1 161 ? 8.502 -17.631 -22.552 1.00 92.06 161 ASN A O 1
ATOM 1241 N N . CYS A 1 162 ? 8.353 -15.582 -23.418 1.00 89.88 162 CYS A N 1
ATOM 1242 C CA . CYS A 1 162 ? 8.381 -14.903 -22.112 1.00 89.88 162 CYS A CA 1
ATOM 1243 C C . CYS A 1 162 ? 6.989 -14.625 -21.516 1.00 89.88 162 CYS A C 1
ATOM 1245 O O . CYS A 1 162 ? 6.863 -14.031 -20.438 1.00 89.88 162 CYS A O 1
ATOM 1247 N N . TYR A 1 163 ? 5.919 -15.011 -22.219 1.00 90.75 163 TYR A N 1
ATOM 1248 C CA . TYR A 1 163 ? 4.530 -14.797 -21.808 1.00 90.75 163 TYR A CA 1
ATOM 1249 C C . TYR A 1 163 ? 4.138 -13.330 -21.565 1.00 90.75 163 TYR A C 1
ATOM 1251 O O . TYR A 1 163 ? 3.113 -13.079 -20.915 1.00 90.75 163 TYR A O 1
ATOM 1259 N N . ALA A 1 164 ? 4.943 -12.373 -22.043 1.00 90.00 164 ALA A N 1
ATOM 1260 C CA . ALA A 1 164 ? 4.633 -10.950 -22.005 1.00 90.00 164 ALA A CA 1
ATOM 1261 C C . ALA A 1 164 ? 3.413 -10.650 -22.866 1.00 90.00 164 ALA A C 1
ATOM 1263 O O . ALA A 1 164 ? 3.254 -11.219 -23.944 1.00 90.00 164 ALA A O 1
ATOM 1264 N N . TYR A 1 165 ? 2.559 -9.758 -22.385 1.00 87.12 165 TYR A N 1
ATOM 1265 C CA . TYR A 1 165 ? 1.438 -9.256 -23.157 1.00 87.12 165 TYR A CA 1
ATOM 1266 C C . TYR A 1 165 ? 1.951 -8.380 -24.295 1.00 87.12 165 TYR A C 1
ATOM 1268 O O . TYR A 1 165 ? 2.895 -7.598 -24.119 1.00 87.12 165 TYR A O 1
ATOM 1276 N N . PHE A 1 166 ? 1.309 -8.505 -25.450 1.00 84.12 166 PHE A N 1
ATOM 1277 C CA . PHE A 1 166 ? 1.496 -7.580 -26.553 1.00 84.12 166 PHE A CA 1
ATOM 1278 C C . PHE A 1 166 ? 1.285 -6.140 -26.052 1.00 84.12 166 PHE A C 1
ATOM 1280 O O . PHE A 1 166 ? 0.367 -5.872 -25.276 1.00 84.12 166 PHE A O 1
ATOM 1287 N N . ASN A 1 167 ? 2.140 -5.215 -26.480 1.00 80.75 167 ASN A N 1
ATOM 1288 C CA . ASN A 1 167 ? 2.128 -3.816 -26.052 1.00 80.75 167 ASN A CA 1
ATOM 1289 C C . ASN A 1 167 ? 2.610 -2.895 -27.186 1.00 80.75 167 ASN A C 1
ATOM 1291 O O . ASN A 1 167 ? 3.056 -3.363 -28.230 1.00 80.75 167 ASN A O 1
ATOM 1295 N N . THR A 1 168 ? 2.535 -1.581 -26.979 1.00 79.75 168 THR A N 1
ATOM 1296 C CA . THR A 1 168 ? 2.851 -0.561 -27.996 1.00 79.75 168 THR A CA 1
ATOM 1297 C C . THR A 1 168 ? 4.311 -0.539 -28.449 1.00 79.75 168 THR A C 1
ATOM 1299 O O . THR A 1 168 ? 4.592 0.027 -29.499 1.00 79.75 168 THR A O 1
ATOM 1302 N N . TYR A 1 169 ? 5.229 -1.147 -27.693 1.00 84.25 169 TYR A N 1
ATOM 1303 C CA . TYR A 1 169 ? 6.643 -1.255 -28.065 1.00 84.25 169 TYR A CA 1
ATOM 1304 C C . TYR A 1 169 ? 6.935 -2.480 -28.944 1.00 84.25 169 TYR A C 1
ATOM 1306 O O . TYR A 1 169 ? 8.063 -2.651 -29.395 1.00 84.25 169 TYR A O 1
ATOM 1314 N N . CYS A 1 170 ? 5.957 -3.366 -29.161 1.00 84.62 170 CYS A N 1
ATOM 1315 C CA . CYS A 1 170 ? 6.129 -4.528 -30.028 1.00 84.62 170 CYS A CA 1
ATOM 1316 C C . CYS A 1 170 ? 6.118 -4.102 -31.500 1.00 84.62 170 CYS A C 1
ATOM 1318 O O . CYS A 1 170 ? 5.167 -3.467 -31.962 1.00 84.62 170 CYS A O 1
ATOM 1320 N N . GLU A 1 171 ? 7.142 -4.496 -32.254 1.00 80.81 171 GLU A N 1
ATOM 1321 C CA . GLU A 1 171 ? 7.169 -4.277 -33.699 1.00 80.81 171 GLU A CA 1
ATOM 1322 C C . GLU A 1 171 ? 6.222 -5.259 -34.384 1.00 80.81 171 GLU A C 1
ATOM 1324 O O . GLU A 1 171 ? 6.315 -6.472 -34.194 1.00 80.81 171 GLU A O 1
ATOM 1329 N N . LEU A 1 172 ? 5.300 -4.735 -35.183 1.00 76.69 172 LEU A N 1
ATOM 1330 C CA . LEU A 1 172 ? 4.258 -5.512 -35.840 1.00 76.69 172 LEU A CA 1
ATOM 1331 C C . LEU A 1 172 ? 4.574 -5.662 -37.331 1.00 76.69 172 LEU A C 1
ATOM 1333 O O . LEU A 1 172 ? 4.710 -4.665 -38.039 1.00 76.69 172 LEU A O 1
ATOM 1337 N N . ASP A 1 173 ? 4.615 -6.901 -37.813 1.00 74.75 173 ASP A N 1
ATOM 1338 C CA . ASP A 1 173 ? 4.756 -7.242 -39.228 1.00 74.75 173 ASP A CA 1
ATOM 1339 C C . ASP A 1 173 ? 3.563 -8.093 -39.689 1.00 74.75 173 ASP A C 1
ATOM 1341 O O . ASP A 1 173 ? 3.527 -9.316 -39.544 1.00 74.75 173 ASP A O 1
ATOM 1345 N N . GLN A 1 174 ? 2.548 -7.423 -40.242 1.00 73.88 174 GLN A N 1
ATOM 1346 C CA . GLN A 1 174 ? 1.290 -8.020 -40.713 1.00 73.88 174 GLN A CA 1
ATOM 1347 C C . GLN A 1 174 ? 0.572 -8.859 -39.641 1.00 73.88 174 GLN A C 1
ATOM 1349 O O . GLN A 1 174 ? -0.176 -8.324 -38.831 1.00 73.88 174 GLN A O 1
ATOM 1354 N N . TRP A 1 175 ? 0.778 -10.179 -39.657 1.00 78.75 175 TRP A N 1
ATOM 1355 C CA . TRP A 1 175 ? 0.153 -11.149 -38.756 1.00 78.75 175 TRP A CA 1
ATOM 1356 C C . TRP A 1 175 ? 1.137 -11.735 -37.746 1.00 78.75 175 TRP A C 1
ATOM 1358 O O . TRP A 1 175 ? 0.816 -12.721 -37.087 1.00 78.75 175 TRP A O 1
ATOM 1368 N N . ALA A 1 176 ? 2.329 -11.159 -37.641 1.00 82.94 176 ALA A N 1
ATOM 1369 C CA . ALA A 1 176 ? 3.328 -11.519 -36.657 1.00 82.94 176 ALA A CA 1
ATOM 1370 C C . ALA A 1 176 ? 3.847 -10.270 -35.939 1.00 82.94 176 ALA A C 1
ATOM 1372 O O . ALA A 1 176 ? 3.684 -9.148 -36.416 1.00 82.94 176 ALA A O 1
ATOM 1373 N N . TRP A 1 177 ? 4.448 -10.457 -34.773 1.00 86.00 177 TRP A N 1
ATOM 1374 C CA . TRP A 1 177 ? 5.012 -9.374 -33.980 1.00 86.00 177 TRP A CA 1
ATOM 1375 C C . TRP A 1 177 ? 6.257 -9.821 -33.229 1.00 86.00 177 TRP A C 1
ATOM 1377 O O . TRP A 1 177 ? 6.321 -10.945 -32.726 1.00 86.00 177 TRP A O 1
ATOM 1387 N N . ASN A 1 178 ? 7.231 -8.925 -33.118 1.00 89.19 178 ASN A N 1
ATOM 1388 C CA . ASN A 1 178 ? 8.399 -9.121 -32.274 1.00 89.19 178 ASN A CA 1
ATOM 1389 C C . ASN A 1 178 ? 8.068 -8.668 -30.857 1.00 89.19 178 ASN A C 1
ATOM 1391 O O . ASN A 1 178 ? 7.597 -7.551 -30.631 1.00 89.19 178 ASN A O 1
ATOM 1395 N N . CYS A 1 179 ? 8.309 -9.546 -29.889 1.00 90.56 179 CYS A N 1
ATOM 1396 C CA . CYS A 1 179 ? 8.116 -9.210 -28.491 1.00 90.56 179 CYS A CA 1
ATOM 1397 C C . CYS A 1 179 ? 9.111 -8.136 -28.057 1.00 90.56 179 CYS A C 1
ATOM 1399 O O . CYS A 1 179 ? 10.313 -8.356 -28.126 1.00 90.56 179 CYS A O 1
ATOM 1401 N N . SER A 1 180 ? 8.620 -7.025 -27.515 1.00 89.56 180 SER A N 1
ATOM 1402 C CA . SER A 1 180 ? 9.476 -5.926 -27.054 1.00 89.56 180 SER A CA 1
ATOM 1403 C C . SER A 1 180 ? 10.371 -6.264 -25.855 1.00 89.56 180 SER A C 1
ATOM 1405 O O . SER A 1 180 ? 11.288 -5.513 -25.563 1.00 89.56 180 SER A O 1
ATOM 1407 N N . LEU A 1 181 ? 10.132 -7.384 -25.161 1.00 90.81 181 LEU A N 1
ATOM 1408 C CA . LEU A 1 181 ? 10.922 -7.791 -23.991 1.00 90.81 181 LEU A CA 1
ATOM 1409 C C . LEU A 1 181 ? 11.994 -8.844 -24.303 1.00 90.81 181 LEU A C 1
ATOM 1411 O O . LEU A 1 181 ? 13.013 -8.895 -23.629 1.00 90.81 181 LEU A O 1
ATOM 1415 N N . CYS A 1 182 ? 11.748 -9.742 -25.259 1.00 90.50 182 CYS A N 1
ATOM 1416 C CA . CYS A 1 182 ? 12.657 -10.865 -25.546 1.00 90.50 182 CYS A CA 1
ATOM 1417 C C . CYS A 1 182 ? 12.926 -11.070 -27.040 1.00 90.50 182 CYS A C 1
ATOM 1419 O O . CYS A 1 182 ? 13.473 -12.102 -27.429 1.00 90.50 182 CYS A O 1
ATOM 1421 N N . SER A 1 183 ? 12.446 -10.153 -27.881 1.00 89.50 183 SER A N 1
ATOM 1422 C CA . SER A 1 183 ? 12.615 -10.131 -29.340 1.00 89.50 183 SER A CA 1
ATOM 1423 C C . SER A 1 183 ? 12.122 -11.379 -30.085 1.00 89.50 183 SER A C 1
ATOM 1425 O O . SER A 1 183 ? 12.342 -11.521 -31.284 1.00 89.50 183 SER A O 1
ATOM 1427 N N . THR A 1 184 ? 11.413 -12.288 -29.405 1.00 92.44 184 THR A N 1
ATOM 1428 C CA . THR A 1 184 ? 10.822 -13.482 -30.020 1.00 92.44 184 THR A CA 1
ATOM 1429 C C . THR A 1 184 ? 9.735 -13.066 -31.008 1.00 92.44 184 THR A C 1
ATOM 1431 O O . THR A 1 184 ? 8.858 -12.272 -30.659 1.00 92.44 184 THR A O 1
ATOM 1434 N N . LEU A 1 185 ? 9.778 -13.620 -32.221 1.00 92.00 185 LEU A N 1
ATOM 1435 C CA . LEU A 1 185 ? 8.741 -13.451 -33.235 1.00 92.00 185 LEU A CA 1
ATOM 1436 C C . LEU A 1 185 ? 7.539 -14.341 -32.898 1.00 92.00 185 LEU A C 1
ATOM 1438 O O . LEU A 1 185 ? 7.687 -15.549 -32.737 1.00 92.00 185 LEU A O 1
ATOM 1442 N N . ASN A 1 186 ? 6.351 -13.751 -32.828 1.00 90.81 186 ASN A N 1
ATOM 1443 C CA . ASN A 1 186 ? 5.104 -14.421 -32.471 1.00 90.81 186 ASN A CA 1
ATOM 1444 C C . ASN A 1 186 ? 4.073 -14.253 -33.585 1.00 90.81 186 ASN A C 1
ATOM 1446 O O . ASN A 1 186 ? 3.925 -13.159 -34.123 1.00 90.81 186 ASN A O 1
ATOM 1450 N N . GLY A 1 187 ? 3.315 -15.302 -33.901 1.00 86.31 187 GLY A N 1
ATOM 1451 C CA . GLY A 1 187 ? 2.166 -15.205 -34.804 1.00 86.31 187 GLY A CA 1
ATOM 1452 C C . GLY A 1 187 ? 0.897 -14.742 -34.081 1.00 86.31 187 GLY A C 1
ATOM 1453 O O . GLY A 1 187 ? 0.690 -15.033 -32.905 1.00 86.31 187 GLY A O 1
ATOM 1454 N N . LEU A 1 188 ? 0.003 -14.047 -34.784 1.00 82.38 188 LEU A N 1
ATOM 1455 C CA . LEU A 1 188 ? -1.368 -13.819 -34.330 1.00 82.38 188 LEU A CA 1
ATOM 1456 C C . LEU A 1 188 ? -2.240 -15.026 -34.697 1.00 82.38 188 LEU A C 1
ATOM 1458 O O . LEU A 1 188 ? -2.190 -15.538 -35.816 1.00 82.38 188 LEU A O 1
ATOM 1462 N N . SER A 1 189 ? -3.078 -15.475 -33.761 1.00 79.81 189 SER A N 1
ATOM 1463 C CA . SER A 1 189 ? -4.034 -16.554 -34.028 1.00 79.81 189 SER A CA 1
ATOM 1464 C C . SER A 1 189 ? -5.088 -16.116 -35.051 1.00 79.81 189 SER A C 1
ATOM 1466 O O . SER A 1 189 ? -5.427 -14.939 -35.140 1.00 79.81 189 SER A O 1
ATOM 1468 N N . ALA A 1 190 ? -5.686 -17.058 -35.787 1.00 74.69 190 ALA A N 1
ATOM 1469 C CA . ALA A 1 190 ? -6.756 -16.740 -36.743 1.00 74.69 190 ALA A CA 1
ATOM 1470 C C . ALA A 1 190 ? -7.939 -15.985 -36.094 1.00 74.69 190 ALA A C 1
ATOM 1472 O O . ALA A 1 190 ? -8.554 -15.127 -36.726 1.00 74.69 190 ALA A O 1
ATOM 1473 N N . GLN A 1 191 ? -8.224 -16.267 -34.817 1.00 72.12 191 GLN A N 1
ATOM 1474 C CA . GLN A 1 191 ? -9.236 -15.559 -34.028 1.00 72.12 191 GLN A CA 1
ATOM 1475 C C . GLN A 1 191 ? -8.819 -14.114 -33.730 1.00 72.12 191 GLN A C 1
ATOM 1477 O O . GLN A 1 191 ? -9.613 -13.201 -33.948 1.00 72.12 191 GLN A O 1
ATOM 1482 N N . ALA A 1 192 ? -7.573 -13.895 -33.296 1.00 71.31 192 ALA A N 1
ATOM 1483 C CA . ALA A 1 192 ? -7.017 -12.561 -33.079 1.00 71.31 192 ALA A CA 1
ATOM 1484 C C . ALA A 1 192 ? -7.025 -11.746 -34.382 1.00 71.31 192 ALA A C 1
ATOM 1486 O O . ALA A 1 192 ? -7.539 -10.633 -34.421 1.00 71.31 192 ALA A O 1
ATOM 1487 N N . ILE A 1 193 ? -6.563 -12.348 -35.479 1.00 71.81 193 ILE A N 1
ATOM 1488 C CA . ILE A 1 193 ? -6.589 -11.772 -36.828 1.00 71.81 193 ILE A CA 1
ATOM 1489 C C . ILE A 1 193 ? -8.007 -11.334 -37.208 1.00 71.81 193 ILE A C 1
ATOM 1491 O O . ILE A 1 193 ? -8.215 -10.187 -37.600 1.00 71.81 193 ILE A O 1
ATOM 1495 N N . SER A 1 194 ? -8.998 -12.218 -37.054 1.00 67.56 194 SER A N 1
ATOM 1496 C CA . SER A 1 194 ? -10.399 -11.907 -37.358 1.00 67.56 194 SER A CA 1
ATOM 1497 C C . SER A 1 194 ? -10.933 -10.760 -36.501 1.00 67.56 194 SER A C 1
ATOM 1499 O O . SER A 1 194 ? -11.590 -9.863 -37.032 1.00 67.56 194 SER A O 1
ATOM 1501 N N . ARG A 1 195 ? -10.632 -10.775 -35.195 1.00 66.75 195 ARG A N 1
ATOM 1502 C CA . ARG A 1 195 ? -11.064 -9.759 -34.227 1.00 66.75 195 ARG A CA 1
ATOM 1503 C C . ARG A 1 195 ? -10.515 -8.378 -34.571 1.00 66.75 195 ARG A C 1
ATOM 1505 O O . ARG A 1 195 ? -11.264 -7.409 -34.580 1.00 66.75 195 ARG A O 1
ATOM 1512 N N . TYR A 1 196 ? -9.227 -8.291 -34.890 1.00 64.19 196 TYR A N 1
ATOM 1513 C CA . TYR A 1 196 ? -8.579 -7.013 -35.187 1.00 64.19 196 TYR A CA 1
ATOM 1514 C C . TYR A 1 196 ? -8.870 -6.505 -36.603 1.00 64.19 196 TYR A C 1
ATOM 1516 O O . TYR A 1 196 ? -8.839 -5.301 -36.829 1.00 64.19 196 TYR A O 1
ATOM 1524 N N . SER A 1 197 ? -9.258 -7.398 -37.520 1.00 58.22 197 SER A N 1
ATOM 1525 C CA . SER A 1 197 ? -9.672 -7.030 -38.879 1.00 58.22 197 SER A CA 1
ATOM 1526 C C . SER A 1 197 ? -11.104 -6.470 -38.968 1.00 58.22 197 SER A C 1
ATOM 1528 O O . SER A 1 197 ? -11.406 -5.759 -39.924 1.00 58.22 197 SER A O 1
ATOM 1530 N N . HIS A 1 198 ? -12.008 -6.805 -38.032 1.00 54.91 198 HIS A N 1
ATOM 1531 C CA . HIS A 1 198 ? -13.425 -6.393 -38.065 1.00 54.91 198 HIS A CA 1
ATOM 1532 C C . HIS A 1 198 ? -13.964 -6.068 -36.652 1.00 54.91 198 HIS A C 1
ATOM 1534 O O . HIS A 1 198 ? -14.448 -6.966 -35.964 1.00 54.91 198 HIS A O 1
ATOM 1540 N N . PRO A 1 199 ? -13.962 -4.795 -36.214 1.00 48.25 199 PRO A N 1
ATOM 1541 C CA . PRO A 1 199 ? -14.281 -4.412 -34.831 1.00 48.25 199 PRO A CA 1
ATOM 1542 C C . PRO A 1 199 ? -15.783 -4.411 -34.454 1.00 48.25 199 PRO A C 1
ATOM 1544 O O . PRO A 1 199 ? -16.174 -3.733 -33.507 1.00 48.25 199 PRO A O 1
ATOM 1547 N N . GLN A 1 200 ? -16.662 -5.146 -35.149 1.00 41.53 200 GLN A N 1
ATOM 1548 C CA . GLN A 1 200 ? -18.079 -5.225 -34.756 1.00 41.53 200 GLN A CA 1
ATOM 1549 C C . GLN A 1 200 ? -18.329 -6.356 -33.748 1.00 41.53 200 GLN A C 1
ATOM 1551 O O . GLN A 1 200 ? -18.336 -7.529 -34.107 1.00 41.53 200 GLN A O 1
ATOM 1556 N N . SER A 1 201 ? -18.527 -5.937 -32.491 1.00 41.19 201 SER A N 1
ATOM 1557 C CA . SER A 1 201 ? -19.278 -6.581 -31.398 1.00 41.19 201 SER A CA 1
ATOM 1558 C C . SER A 1 201 ? -19.400 -8.109 -31.458 1.00 41.19 201 SER A C 1
ATOM 1560 O O . SER A 1 201 ? -20.381 -8.649 -31.970 1.00 41.19 201 SER A O 1
ATOM 1562 N N . LEU A 1 202 ? -18.436 -8.793 -30.845 1.00 40.06 202 LEU A N 1
ATOM 1563 C CA . LEU A 1 202 ? -18.643 -10.138 -30.323 1.00 40.06 202 LEU A CA 1
ATOM 1564 C C . LEU A 1 202 ? -19.004 -9.992 -28.845 1.00 40.06 202 LEU A C 1
ATOM 1566 O O . LEU A 1 202 ? -18.169 -9.592 -28.038 1.00 40.06 202 LEU A O 1
ATOM 1570 N N . GLU A 1 203 ? -20.263 -10.267 -28.510 1.00 34.91 203 GLU A N 1
ATOM 1571 C CA . GLU A 1 203 ? -20.680 -10.479 -27.126 1.00 34.91 203 GLU A CA 1
ATOM 1572 C C . GLU A 1 203 ? -19.977 -11.743 -26.620 1.00 34.91 203 GLU A C 1
ATOM 1574 O O . GLU A 1 203 ? -20.221 -12.848 -27.108 1.00 34.91 203 GLU A O 1
ATOM 1579 N N . GLY A 1 204 ? -19.037 -11.564 -25.692 1.00 36.16 204 GLY A N 1
ATOM 1580 C CA . GLY A 1 204 ? -18.363 -12.668 -25.026 1.00 36.16 204 GLY A CA 1
ATOM 1581 C C . GLY A 1 204 ? -19.337 -13.410 -24.117 1.00 36.16 204 GLY A C 1
ATOM 1582 O O . GLY A 1 204 ? -19.984 -12.807 -23.263 1.00 36.16 204 GLY A O 1
ATOM 1583 N N . SER A 1 205 ? -19.430 -14.726 -24.286 1.00 34.94 205 SER A N 1
ATOM 1584 C CA . SER A 1 205 ? -20.023 -15.607 -23.286 1.00 34.94 205 SER A CA 1
ATOM 1585 C C . SER A 1 205 ? -19.113 -15.632 -22.059 1.00 34.94 205 SER A C 1
ATOM 1587 O O . SER A 1 205 ? -17.957 -16.047 -22.159 1.00 34.94 205 SER A O 1
ATOM 1589 N N . GLU A 1 206 ? -19.619 -15.186 -20.909 1.00 36.44 206 GLU A N 1
ATOM 1590 C CA . GLU A 1 206 ? -18.958 -15.411 -19.625 1.00 36.44 206 GLU A CA 1
ATOM 1591 C C . GLU A 1 206 ? -18.904 -16.923 -19.370 1.00 36.44 206 GLU A C 1
ATOM 1593 O O . GLU A 1 206 ? -19.918 -17.548 -19.055 1.00 36.44 206 GLU A O 1
ATOM 1598 N N . ASP A 1 207 ? -17.724 -17.526 -19.527 1.00 32.47 207 ASP A N 1
ATOM 1599 C CA . ASP A 1 207 ? -17.490 -18.888 -19.057 1.00 32.47 207 ASP A CA 1
ATOM 1600 C C . ASP A 1 207 ? -17.658 -18.902 -17.531 1.00 32.47 207 ASP A C 1
ATOM 1602 O O . ASP A 1 207 ? -16.813 -18.410 -16.777 1.00 32.47 207 ASP A O 1
ATOM 1606 N N . GLN A 1 208 ? -18.776 -19.475 -17.079 1.00 33.81 208 GLN A N 1
ATOM 1607 C CA . GLN A 1 208 ? -19.060 -19.787 -15.681 1.00 33.81 208 GLN A CA 1
ATOM 1608 C C . GLN A 1 208 ? -18.125 -20.906 -15.204 1.00 33.81 208 GLN A C 1
ATOM 1610 O O . GLN A 1 208 ? -18.522 -22.058 -15.034 1.00 33.81 208 GLN A O 1
ATOM 1615 N N . MET A 1 209 ? -16.856 -20.582 -14.971 1.00 34.44 209 MET A N 1
ATOM 1616 C CA . MET A 1 209 ? -16.027 -21.407 -14.098 1.00 34.44 209 MET A CA 1
ATOM 1617 C C . MET A 1 209 ? -16.504 -21.197 -12.659 1.00 34.44 209 MET A C 1
ATOM 1619 O O . MET A 1 209 ? -16.642 -20.053 -12.238 1.00 34.44 209 MET A O 1
ATOM 1623 N N . LEU A 1 210 ? -16.756 -22.271 -11.896 1.00 44.62 210 LEU A N 1
ATOM 1624 C CA . LEU A 1 210 ? -17.113 -22.188 -10.471 1.00 44.62 210 LEU A CA 1
ATOM 1625 C C . LEU A 1 210 ? -16.146 -21.234 -9.747 1.00 44.62 210 LEU A C 1
ATOM 1627 O O . LEU A 1 210 ? -14.953 -21.505 -9.621 1.00 44.62 210 LEU A O 1
ATOM 1631 N N . HIS A 1 211 ? -16.647 -20.075 -9.327 1.00 53.84 211 HIS A N 1
ATOM 1632 C CA . HIS A 1 211 ? -15.820 -19.006 -8.784 1.00 53.84 211 HIS A CA 1
ATOM 1633 C C . HIS A 1 211 ? -15.716 -19.118 -7.261 1.00 53.84 211 HIS A C 1
ATOM 1635 O O . HIS A 1 211 ? -16.727 -19.051 -6.566 1.00 53.84 211 HIS A O 1
ATOM 1641 N N . ALA A 1 212 ? -14.486 -19.194 -6.744 1.00 58.88 212 ALA A N 1
ATOM 1642 C CA . ALA A 1 212 ? -14.211 -18.995 -5.322 1.00 58.88 212 ALA A CA 1
ATOM 1643 C C . ALA A 1 212 ? -14.760 -17.632 -4.852 1.00 58.88 212 ALA A C 1
ATOM 1645 O O . ALA A 1 212 ? -14.503 -16.607 -5.506 1.00 58.88 212 ALA A O 1
ATOM 1646 N N . ARG A 1 213 ? -15.532 -17.653 -3.756 1.00 73.12 213 ARG A N 1
ATOM 1647 C CA . ARG A 1 213 ? -16.160 -16.488 -3.108 1.00 73.12 213 ARG A CA 1
ATOM 1648 C C . ARG A 1 213 ? -15.218 -15.914 -2.041 1.00 73.12 213 ARG A C 1
ATOM 1650 O O . ARG A 1 213 ? -14.614 -16.715 -1.332 1.00 73.12 213 ARG A O 1
ATOM 1657 N N . PRO A 1 214 ? -15.085 -14.582 -1.917 1.00 77.12 214 PRO A N 1
ATOM 1658 C CA . PRO A 1 214 ? -14.284 -13.984 -0.852 1.00 77.12 214 PRO A CA 1
ATOM 1659 C C . PRO A 1 214 ? -14.946 -14.234 0.508 1.00 77.12 214 PRO A C 1
ATOM 1661 O O . PRO A 1 214 ? -16.173 -14.152 0.626 1.00 77.12 214 PRO A O 1
ATOM 1664 N N . VAL A 1 215 ? -14.134 -14.556 1.514 1.00 85.88 215 VAL A N 1
ATOM 1665 C CA . VAL A 1 215 ? -14.583 -14.855 2.877 1.00 85.88 215 VAL A CA 1
ATOM 1666 C C . VAL A 1 215 ? -14.070 -13.785 3.832 1.00 85.88 215 VAL A C 1
ATOM 1668 O O . VAL A 1 215 ? -12.879 -13.488 3.846 1.00 85.88 215 VAL A O 1
ATOM 1671 N N . TYR A 1 216 ? -14.967 -13.249 4.654 1.00 89.38 216 TYR A N 1
ATOM 1672 C CA . TYR A 1 216 ? -14.657 -12.296 5.715 1.00 89.38 216 TYR A CA 1
ATOM 1673 C C . TYR A 1 216 ? -15.116 -12.857 7.054 1.00 89.38 216 TYR A C 1
ATOM 1675 O O . TYR A 1 216 ? -16.215 -13.400 7.155 1.00 89.38 216 TYR A O 1
ATOM 1683 N N . VAL A 1 217 ? -14.305 -12.718 8.094 1.00 93.94 217 VAL A N 1
ATOM 1684 C CA . VAL A 1 217 ? -14.660 -13.144 9.448 1.00 93.94 217 VAL A CA 1
ATOM 1685 C C . VAL A 1 217 ? -14.423 -12.003 10.413 1.00 93.94 217 VAL A C 1
ATOM 1687 O O . VAL A 1 217 ? -13.320 -11.484 10.494 1.00 93.94 217 VAL 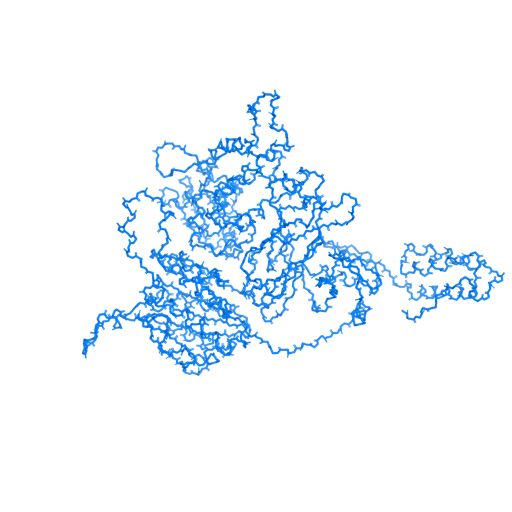A O 1
ATOM 1690 N N . ALA A 1 218 ? -15.441 -11.635 11.178 1.00 96.56 218 ALA A N 1
ATOM 1691 C CA . ALA A 1 218 ? -15.277 -10.742 12.314 1.00 96.56 218 ALA A CA 1
ATOM 1692 C C . ALA A 1 218 ? -14.927 -11.561 13.556 1.00 96.56 218 ALA A C 1
ATOM 1694 O O . ALA A 1 218 ? -15.742 -12.380 13.977 1.00 96.56 218 ALA A O 1
ATOM 1695 N N . ALA A 1 219 ? -13.750 -11.331 14.137 1.00 97.25 219 ALA A N 1
ATOM 1696 C CA . ALA A 1 219 ? -13.339 -11.885 15.420 1.00 97.25 219 ALA A CA 1
ATOM 1697 C C . ALA A 1 219 ? -13.394 -10.794 16.493 1.00 97.25 219 ALA A C 1
ATOM 1699 O O . ALA A 1 219 ? -12.620 -9.844 16.450 1.00 97.25 219 ALA A O 1
ATOM 1700 N N . VAL A 1 220 ? -14.322 -10.907 17.443 1.00 97.19 220 VAL A N 1
ATOM 1701 C CA . VAL A 1 220 ? -14.625 -9.830 18.401 1.00 97.19 220 VAL A CA 1
ATOM 1702 C C . VAL A 1 220 ? -14.284 -10.227 19.835 1.00 97.19 220 VAL A C 1
ATOM 1704 O O . VAL A 1 220 ? -14.787 -11.231 20.346 1.00 97.19 220 VAL A O 1
ATOM 1707 N N . ASP A 1 221 ? -13.481 -9.399 20.498 1.00 94.75 221 ASP A N 1
ATOM 1708 C CA . ASP A 1 221 ? -13.168 -9.516 21.922 1.00 94.75 221 ASP A CA 1
ATOM 1709 C C . ASP A 1 221 ? -14.381 -9.171 22.806 1.00 94.75 221 ASP A C 1
ATOM 1711 O O . ASP A 1 221 ? -14.860 -8.033 22.817 1.00 94.75 221 ASP A O 1
ATOM 1715 N N . LEU A 1 222 ? -14.869 -10.146 23.582 1.00 93.44 222 LEU A N 1
ATOM 1716 C CA . LEU A 1 222 ? -15.952 -9.942 24.558 1.00 93.44 222 LEU A CA 1
ATOM 1717 C C . LEU A 1 222 ? -15.459 -9.650 25.981 1.00 93.44 222 LEU A C 1
ATOM 1719 O O . LEU A 1 222 ? -16.271 -9.336 26.859 1.00 93.44 222 LEU A O 1
ATOM 1723 N N . SER A 1 223 ? -14.153 -9.738 26.233 1.00 89.44 223 SER A N 1
ATOM 1724 C CA . SER A 1 223 ? -13.520 -9.346 27.497 1.00 89.44 223 SER A CA 1
ATOM 1725 C C . SER A 1 223 ? -13.212 -7.838 27.506 1.00 89.44 223 SER A C 1
ATOM 1727 O O . SER A 1 223 ? -12.146 -7.411 27.947 1.00 89.44 223 SER A O 1
ATOM 1729 N N . SER A 1 224 ? -14.172 -7.041 27.030 1.00 88.69 224 SER A N 1
ATOM 1730 C CA . SER A 1 224 ? -14.045 -5.629 26.658 1.00 88.69 224 SER A CA 1
ATOM 1731 C C . SER A 1 224 ? -15.104 -4.741 27.339 1.00 88.69 224 SER A C 1
ATOM 1733 O O . SER A 1 224 ? -15.896 -5.220 28.155 1.00 88.69 224 SER A O 1
ATOM 1735 N N . SER A 1 225 ? -15.105 -3.431 27.056 1.00 89.44 225 SER A N 1
ATOM 1736 C CA . SER A 1 225 ? -16.131 -2.489 27.534 1.00 89.44 225 SER A CA 1
ATOM 1737 C C . SER A 1 225 ? -17.352 -2.440 26.604 1.00 89.44 225 SER A C 1
ATOM 1739 O O . SER A 1 225 ? -17.298 -2.860 25.448 1.00 89.44 225 SER A O 1
ATOM 1741 N N . GLU A 1 226 ? -18.476 -1.904 27.091 1.00 90.81 226 GLU A N 1
ATOM 1742 C CA . GLU A 1 226 ? -19.661 -1.688 26.247 1.00 90.81 226 GLU A CA 1
ATOM 1743 C C . GLU A 1 226 ? -19.380 -0.664 25.135 1.00 90.81 226 GLU A C 1
ATOM 1745 O O . GLU A 1 226 ? -19.731 -0.904 23.985 1.00 90.81 226 GLU A O 1
ATOM 1750 N N . GLU A 1 227 ? -18.649 0.410 25.448 1.00 91.50 227 GLU A N 1
ATOM 1751 C CA . GLU A 1 227 ? -18.208 1.431 24.484 1.00 91.50 227 GLU A CA 1
ATOM 1752 C C . GLU A 1 227 ? -17.374 0.830 23.342 1.00 91.50 227 GLU A C 1
ATOM 1754 O O . GLU A 1 227 ? -17.609 1.133 22.171 1.00 91.50 227 GLU A O 1
ATOM 1759 N N . PHE A 1 228 ? -16.446 -0.080 23.662 1.00 92.38 228 PHE A N 1
ATOM 1760 C CA . PHE A 1 228 ? -15.652 -0.799 22.665 1.00 92.38 228 PHE A CA 1
ATOM 1761 C C . PHE A 1 228 ? -16.529 -1.631 21.722 1.00 92.38 228 PHE A C 1
ATOM 1763 O O . PHE A 1 228 ? -16.310 -1.645 20.507 1.00 92.38 228 PHE A O 1
ATOM 1770 N N . LEU A 1 229 ? -17.532 -2.329 22.263 1.00 93.94 229 LEU A N 1
ATOM 1771 C CA . LEU A 1 229 ? -18.429 -3.142 21.448 1.00 93.94 229 LEU A CA 1
ATOM 1772 C C . LEU A 1 229 ? -19.340 -2.284 20.572 1.00 93.94 229 LEU A C 1
ATOM 1774 O O . LEU A 1 229 ? -19.572 -2.661 19.429 1.00 93.94 229 LEU A O 1
ATOM 1778 N N . GLU A 1 230 ? -19.826 -1.138 21.048 1.00 94.06 230 GLU A N 1
ATOM 1779 C CA . GLU A 1 230 ? -20.615 -0.211 20.222 1.00 94.06 230 GLU A CA 1
ATOM 1780 C C . GLU A 1 230 ? -19.790 0.376 19.064 1.00 94.06 230 GLU A C 1
ATOM 1782 O O . GLU A 1 230 ? -20.260 0.430 17.920 1.00 94.06 230 GLU A O 1
ATOM 1787 N N . LEU A 1 231 ? -18.522 0.719 19.316 1.00 93.56 231 LEU A N 1
ATOM 1788 C CA . LEU A 1 231 ? -17.582 1.108 18.263 1.00 93.56 231 LEU A CA 1
ATOM 1789 C C . LEU A 1 231 ? -17.362 -0.038 17.260 1.00 93.56 231 LEU A C 1
ATOM 1791 O O . LEU A 1 231 ? -17.468 0.165 16.049 1.00 93.56 231 LEU A O 1
ATOM 1795 N N . THR A 1 232 ? -17.124 -1.255 17.755 1.00 94.25 232 THR A N 1
ATOM 1796 C CA . THR A 1 232 ? -16.919 -2.454 16.925 1.00 94.25 232 THR A CA 1
ATOM 1797 C C . THR A 1 232 ? -18.151 -2.784 16.077 1.00 94.25 232 THR A C 1
ATOM 1799 O O . THR A 1 232 ? -18.022 -3.127 14.904 1.00 94.25 232 THR A O 1
ATOM 1802 N N . LYS A 1 233 ? -19.366 -2.640 16.622 1.00 95.19 233 LYS A N 1
ATOM 1803 C CA . LYS A 1 233 ? -20.618 -2.814 15.866 1.00 95.19 233 LYS A CA 1
ATOM 1804 C C . LYS A 1 233 ? -20.724 -1.803 14.733 1.00 95.19 233 LYS A C 1
ATOM 1806 O O . LYS A 1 233 ? -20.991 -2.200 13.601 1.00 95.19 233 LYS A O 1
ATOM 1811 N N . SER A 1 234 ? -20.469 -0.527 15.023 1.00 93.44 234 SER A N 1
ATOM 1812 C CA . SER A 1 234 ? -20.498 0.551 14.024 1.00 93.44 234 SER A CA 1
ATOM 1813 C C . SER A 1 234 ? -19.508 0.283 12.886 1.00 93.44 234 SER A C 1
ATOM 1815 O O . SER A 1 234 ? -19.828 0.443 11.709 1.00 93.44 234 SER A O 1
ATOM 1817 N N . ALA A 1 235 ? -18.322 -0.206 13.236 1.00 92.19 235 ALA A N 1
ATOM 1818 C CA . ALA A 1 235 ? -17.293 -0.599 12.290 1.00 92.19 235 ALA A CA 1
ATOM 1819 C C . ALA A 1 235 ? -17.687 -1.793 11.421 1.00 92.19 235 ALA A C 1
ATOM 1821 O O . ALA A 1 235 ? -17.557 -1.752 10.202 1.00 92.19 235 ALA A O 1
ATOM 1822 N N . LEU A 1 236 ? -18.219 -2.851 12.029 1.00 93.75 236 LEU A N 1
ATOM 1823 C CA . LEU A 1 236 ? -18.675 -4.034 11.305 1.00 93.75 236 LEU A CA 1
ATOM 1824 C C . LEU A 1 236 ? -19.857 -3.725 10.386 1.00 93.75 236 LEU A C 1
ATOM 1826 O O . LEU A 1 236 ? -19.941 -4.285 9.296 1.00 93.75 236 LEU A O 1
ATOM 1830 N N . GLN A 1 237 ? -20.740 -2.805 10.774 1.00 92.12 237 GLN A N 1
ATOM 1831 C CA . GLN A 1 237 ? -21.790 -2.303 9.889 1.00 92.12 237 GLN A CA 1
ATOM 1832 C C . GLN A 1 237 ? -21.192 -1.578 8.675 1.00 92.12 237 GLN A C 1
ATOM 1834 O O . GLN A 1 237 ? -21.571 -1.891 7.548 1.00 92.12 237 GLN A O 1
ATOM 1839 N N . ALA A 1 238 ? -20.212 -0.689 8.877 1.00 89.38 238 ALA A N 1
ATOM 1840 C CA . ALA A 1 238 ? -19.489 -0.044 7.777 1.00 89.38 238 ALA A CA 1
ATOM 1841 C C . ALA A 1 238 ? -18.777 -1.072 6.874 1.00 89.38 238 ALA A C 1
ATOM 1843 O O . ALA A 1 238 ? -18.876 -0.994 5.648 1.00 89.38 238 ALA A O 1
ATOM 1844 N N . ALA A 1 239 ? -18.155 -2.096 7.470 1.00 88.44 239 ALA A N 1
ATOM 1845 C CA . ALA A 1 239 ? -17.527 -3.201 6.752 1.00 88.44 239 ALA A CA 1
ATOM 1846 C C . ALA A 1 239 ? -18.527 -3.923 5.844 1.00 88.44 239 ALA A C 1
ATOM 1848 O O . ALA A 1 239 ? -18.265 -4.091 4.657 1.00 88.44 239 ALA A O 1
ATOM 1849 N N . LEU A 1 240 ? -19.690 -4.307 6.385 1.00 89.31 240 LEU A N 1
ATOM 1850 C CA . LEU A 1 240 ? -20.750 -5.017 5.663 1.00 89.31 240 LEU A CA 1
ATOM 1851 C C . LEU A 1 240 ? -21.315 -4.214 4.485 1.00 89.31 240 LEU A C 1
ATOM 1853 O O . LEU A 1 240 ? -21.724 -4.817 3.493 1.00 89.31 240 LEU A O 1
ATOM 1857 N N . GLU A 1 241 ? -21.341 -2.882 4.574 1.00 87.62 241 GLU A N 1
ATOM 1858 C CA . GLU A 1 241 ? -21.703 -2.010 3.448 1.00 87.62 241 GLU A CA 1
ATOM 1859 C C . GLU A 1 241 ? -20.620 -1.970 2.361 1.00 87.62 241 GLU A C 1
ATOM 1861 O O . GLU A 1 241 ? -20.938 -1.854 1.177 1.00 87.62 241 GLU A O 1
ATOM 1866 N N . ALA A 1 242 ? -19.347 -2.091 2.746 1.00 81.81 242 ALA A N 1
ATOM 1867 C CA . ALA A 1 242 ? -18.213 -2.077 1.826 1.00 81.81 242 ALA A CA 1
ATOM 1868 C C . ALA A 1 242 ? -17.957 -3.431 1.134 1.00 81.81 242 ALA A C 1
ATOM 1870 O O . ALA A 1 242 ? -17.261 -3.476 0.113 1.00 81.81 242 ALA A O 1
ATOM 1871 N N . LEU A 1 243 ? -18.499 -4.539 1.660 1.00 81.25 243 LEU A N 1
ATOM 1872 C CA . LEU A 1 243 ? -18.279 -5.874 1.099 1.00 81.25 243 LEU A CA 1
ATOM 1873 C C . LEU A 1 243 ? -18.873 -6.014 -0.306 1.00 81.25 243 LEU A C 1
ATOM 1875 O O . LEU A 1 243 ? -19.987 -5.584 -0.605 1.00 81.25 243 LEU A O 1
ATOM 1879 N N . ALA A 1 244 ? -18.134 -6.700 -1.178 1.00 72.12 244 ALA A N 1
ATOM 1880 C CA . ALA A 1 244 ? -18.618 -7.010 -2.513 1.00 72.12 244 ALA A CA 1
ATOM 1881 C C . ALA A 1 244 ? -19.856 -7.932 -2.458 1.00 72.12 244 ALA A C 1
ATOM 1883 O O . ALA A 1 244 ? -19.941 -8.792 -1.570 1.00 72.12 244 ALA A O 1
ATOM 1884 N N . PRO A 1 245 ? -20.765 -7.847 -3.449 1.00 72.75 245 PRO A N 1
ATOM 1885 C CA . PRO A 1 245 ? -21.781 -8.875 -3.677 1.00 72.75 245 PRO A CA 1
ATOM 1886 C C . PRO A 1 245 ? -21.140 -10.279 -3.706 1.00 72.75 245 PRO A C 1
ATOM 1888 O O . PRO A 1 245 ? -19.953 -10.414 -3.993 1.00 72.75 245 PRO A O 1
ATOM 1891 N N . GLY A 1 246 ? -21.878 -11.325 -3.347 1.00 78.12 246 GLY A N 1
ATOM 1892 C CA . GLY A 1 246 ? -21.427 -12.723 -3.302 1.00 78.12 246 GLY A CA 1
ATOM 1893 C C . GLY A 1 246 ? -20.379 -13.083 -2.240 1.00 78.12 246 GLY A C 1
ATOM 1894 O O . GLY A 1 246 ? -19.962 -14.243 -2.194 1.00 78.12 246 GLY A O 1
ATOM 1895 N N . SER A 1 247 ? -19.968 -12.136 -1.391 1.00 84.94 247 SER A N 1
ATOM 1896 C CA . SER A 1 247 ? -19.070 -12.392 -0.258 1.00 84.94 247 SER A CA 1
ATOM 1897 C C . SER A 1 247 ? -19.729 -13.272 0.804 1.00 84.94 247 SER A C 1
ATOM 1899 O O . SER A 1 247 ? -20.946 -13.220 1.019 1.00 84.94 247 SER A O 1
ATOM 1901 N N . LEU A 1 248 ? -18.912 -14.073 1.481 1.00 89.69 248 LEU A N 1
ATOM 1902 C CA . LEU A 1 248 ? -19.300 -14.843 2.656 1.00 89.69 248 LEU A CA 1
ATOM 1903 C C . LEU A 1 248 ? -18.808 -14.138 3.921 1.00 89.69 248 LEU A C 1
ATOM 1905 O O . LEU A 1 248 ? -17.719 -13.569 3.921 1.00 89.69 248 LEU A O 1
ATOM 1909 N N . PHE A 1 249 ? -19.600 -14.196 4.986 1.00 93.25 249 PHE A N 1
ATOM 1910 C CA . PHE A 1 249 ? -19.299 -13.562 6.262 1.00 93.25 249 PHE A CA 1
ATOM 1911 C C . PHE A 1 249 ? -19.492 -14.536 7.426 1.00 93.25 249 PHE A C 1
ATOM 1913 O O . PHE A 1 249 ? -20.526 -15.201 7.512 1.00 93.25 249 PHE A O 1
ATOM 1920 N N . GLY A 1 250 ? -18.511 -14.598 8.322 1.00 95.19 250 GLY A N 1
ATOM 1921 C CA . GLY A 1 250 ? -18.574 -15.313 9.594 1.00 95.19 250 GLY A CA 1
ATOM 1922 C C . GLY A 1 250 ? -18.435 -14.352 10.775 1.00 95.19 250 GLY A C 1
ATOM 1923 O O . GLY A 1 250 ? -17.723 -13.354 10.692 1.00 95.19 250 GLY A O 1
ATOM 1924 N N . LEU A 1 251 ? -19.105 -14.654 11.887 1.00 97.31 251 LEU A N 1
ATOM 1925 C CA . LEU A 1 251 ? -18.978 -13.899 13.136 1.00 97.31 251 LEU A CA 1
ATOM 1926 C C . LEU A 1 251 ? -18.524 -14.839 14.251 1.00 97.31 251 LEU A C 1
ATOM 1928 O O . LEU A 1 251 ? -19.227 -15.790 14.605 1.00 97.31 251 LEU A O 1
ATOM 1932 N N . VAL A 1 252 ? -17.350 -14.555 14.801 1.00 97.19 252 VAL A N 1
ATOM 1933 C CA . VAL A 1 252 ? -16.768 -15.267 15.931 1.00 97.19 252 VAL A CA 1
ATOM 1934 C C . VAL A 1 252 ? -16.459 -14.288 17.055 1.00 97.19 252 VAL A C 1
ATOM 1936 O O . VAL A 1 252 ? -16.034 -13.157 16.840 1.00 97.19 252 VAL A O 1
ATOM 1939 N N . THR A 1 253 ? -16.683 -14.720 18.284 1.00 96.44 253 THR A N 1
ATOM 1940 C CA . THR A 1 253 ? -16.318 -13.962 19.481 1.00 96.44 253 THR A CA 1
ATOM 1941 C C . THR A 1 253 ? -15.269 -14.712 20.273 1.00 96.44 253 THR A C 1
ATOM 1943 O O . THR A 1 253 ? -15.342 -15.938 20.336 1.00 96.44 253 THR A O 1
ATOM 1946 N N . PHE A 1 254 ? -14.341 -14.017 20.922 1.00 94.56 254 PHE A N 1
ATOM 1947 C CA . PHE A 1 254 ? -13.318 -14.651 21.752 1.00 94.56 254 PHE A CA 1
ATOM 1948 C C . PHE A 1 254 ? -13.185 -13.995 23.129 1.00 94.56 254 PHE A C 1
ATOM 1950 O O . PHE A 1 254 ? -13.554 -12.843 23.349 1.00 94.56 254 PHE A O 1
ATOM 1957 N N . SER A 1 255 ? -12.717 -14.805 24.076 1.00 91.94 255 SER A N 1
ATOM 1958 C CA . SER A 1 255 ? -12.450 -14.498 25.485 1.00 91.94 255 SER A CA 1
ATOM 1959 C C . SER A 1 255 ? -11.735 -15.727 26.083 1.00 91.94 255 SER A C 1
ATOM 1961 O O . SER A 1 255 ? -10.857 -16.284 25.434 1.00 91.94 255 SER A O 1
ATOM 1963 N N . HIS A 1 256 ? -12.165 -16.239 27.239 1.00 87.50 256 HIS A N 1
ATOM 1964 C CA . HIS A 1 256 ? -11.838 -17.588 27.721 1.00 87.50 256 HIS A CA 1
ATOM 1965 C C . HIS A 1 256 ? -12.603 -18.693 26.954 1.00 87.50 256 HIS A C 1
ATOM 1967 O O . HIS A 1 256 ? -12.379 -19.885 27.158 1.00 87.50 256 HIS A O 1
ATOM 1973 N N . LYS A 1 257 ? -13.537 -18.300 26.079 1.00 89.88 257 LYS A N 1
ATOM 1974 C CA . LYS A 1 257 ? -14.285 -19.165 25.161 1.00 89.88 257 LYS A CA 1
ATOM 1975 C C . LYS A 1 257 ? -14.370 -18.531 23.772 1.00 89.88 257 LYS A C 1
ATOM 1977 O O . LYS A 1 257 ? -14.415 -17.305 23.656 1.00 89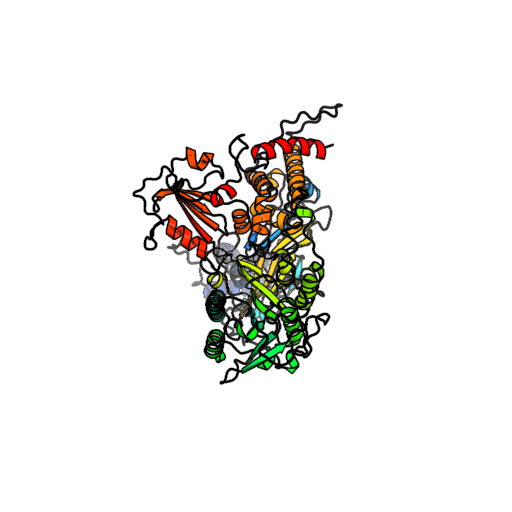.88 257 LYS A O 1
ATOM 1982 N N . ILE A 1 258 ? -14.432 -19.374 22.749 1.00 93.62 258 ILE A N 1
ATOM 1983 C CA . ILE A 1 258 ? -14.668 -19.033 21.346 1.00 93.62 258 ILE A CA 1
ATOM 1984 C C . ILE A 1 258 ? -16.149 -19.282 21.049 1.00 93.62 258 ILE A C 1
ATOM 1986 O O . ILE A 1 258 ? -16.640 -20.389 21.257 1.00 93.62 258 ILE A O 1
ATOM 1990 N N . GLY A 1 259 ? -16.868 -18.264 20.586 1.00 94.94 259 GLY A N 1
ATOM 1991 C CA . GLY A 1 259 ? -18.291 -18.332 20.248 1.00 94.94 259 GLY A CA 1
ATOM 1992 C C . GLY A 1 259 ? -18.516 -18.211 18.744 1.00 94.94 259 GLY A C 1
ATOM 1993 O O . GLY A 1 259 ? -18.227 -17.166 18.174 1.00 94.94 259 GLY A O 1
ATOM 1994 N N . LEU A 1 260 ? -19.047 -19.254 18.104 1.00 96.69 260 LEU A N 1
ATOM 1995 C CA . LEU A 1 260 ? -19.389 -19.290 16.678 1.00 96.69 260 LEU A CA 1
ATOM 1996 C C . LEU A 1 260 ? -20.869 -18.954 16.471 1.00 96.69 260 LEU A C 1
ATOM 1998 O O . LEU A 1 260 ? -21.736 -19.633 17.030 1.00 96.69 260 LEU A O 1
ATOM 2002 N N . TYR A 1 261 ? -21.162 -17.944 15.651 1.00 96.62 261 TYR A N 1
ATOM 2003 C CA . TYR A 1 261 ? -22.527 -17.492 15.369 1.00 96.62 261 TYR A CA 1
ATOM 2004 C C . TYR A 1 261 ? -23.065 -18.129 14.082 1.00 96.62 261 TYR A C 1
ATOM 2006 O O 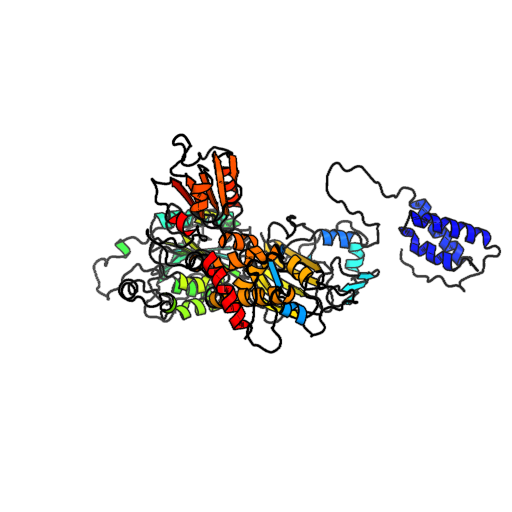. TYR A 1 261 ? -22.522 -17.926 13.000 1.00 96.62 261 TYR A O 1
ATOM 2014 N N . ASP A 1 262 ? -24.187 -18.842 14.180 1.00 94.75 262 ASP A N 1
ATOM 2015 C CA . ASP A 1 262 ? -24.969 -19.281 13.022 1.00 94.75 262 ASP A CA 1
ATOM 2016 C C . ASP A 1 262 ? -26.009 -18.212 12.674 1.00 94.75 262 ASP A C 1
ATOM 2018 O O . ASP A 1 262 ? -27.074 -18.115 13.291 1.00 94.75 262 ASP A O 1
ATOM 2022 N N . VAL A 1 263 ? -25.680 -17.412 11.663 1.00 92.31 263 VAL A N 1
ATOM 2023 C CA . VAL A 1 263 ? -26.543 -16.350 11.119 1.00 92.31 263 VAL A CA 1
ATOM 2024 C C . VAL A 1 263 ? -27.288 -16.786 9.848 1.00 92.31 263 VAL A C 1
ATOM 2026 O O . VAL A 1 263 ? -28.066 -16.019 9.276 1.00 92.31 263 VAL A O 1
ATOM 2029 N N . GLN A 1 264 ? -27.086 -18.031 9.399 1.00 91.25 264 GLN A N 1
ATOM 2030 C CA . GLN A 1 264 ? -27.767 -18.597 8.230 1.00 91.25 264 GLN A CA 1
ATOM 2031 C C . GLN A 1 264 ? -29.146 -19.158 8.561 1.00 91.25 264 GLN A C 1
ATOM 2033 O O . GLN A 1 264 ? -29.981 -19.318 7.662 1.00 91.25 264 GLN A O 1
ATOM 2038 N N . ARG A 1 265 ? -29.435 -19.415 9.838 1.00 87.00 265 ARG A N 1
ATOM 2039 C CA . ARG A 1 265 ? -30.766 -19.818 10.310 1.00 87.00 265 ARG A CA 1
ATOM 2040 C C . ARG A 1 265 ? -31.640 -18.607 10.667 1.00 87.00 265 ARG A C 1
ATOM 2042 O O . ARG A 1 265 ? -31.128 -17.509 10.865 1.00 87.00 265 ARG A O 1
ATOM 2049 N N . PRO A 1 266 ? -32.977 -18.754 10.699 1.00 82.69 266 PRO A N 1
ATOM 2050 C CA . PRO A 1 266 ? -33.870 -17.675 11.137 1.00 82.69 266 PRO A CA 1
ATOM 2051 C C . PRO A 1 266 ? -33.721 -17.330 12.624 1.00 82.69 266 PRO A C 1
ATOM 2053 O O . PRO A 1 266 ? -33.962 -16.196 13.019 1.00 82.69 266 PRO A O 1
ATOM 2056 N N . LEU A 1 267 ? -33.347 -18.315 13.444 1.00 85.88 267 LEU A N 1
ATOM 2057 C CA . LEU A 1 267 ? -33.052 -18.136 14.861 1.00 85.88 267 LEU A CA 1
ATOM 2058 C C . LEU A 1 267 ? -31.541 -18.093 15.046 1.00 85.88 267 LEU A C 1
ATOM 2060 O O . LEU A 1 267 ? -30.852 -19.009 14.597 1.00 85.88 267 LEU A O 1
ATOM 2064 N N . LEU A 1 268 ? -31.059 -17.056 15.729 1.00 88.56 268 LEU A N 1
ATOM 2065 C CA . LEU A 1 268 ? -29.648 -16.911 16.051 1.00 88.56 268 LEU A CA 1
ATOM 2066 C C . LEU A 1 268 ? -29.222 -18.002 17.037 1.00 88.56 268 LEU A C 1
ATOM 2068 O O . LEU A 1 268 ? -29.811 -18.143 18.110 1.00 88.56 268 LEU A O 1
ATOM 2072 N N . VAL A 1 269 ? -28.191 -18.762 16.675 1.00 91.06 269 VAL A N 1
ATOM 2073 C CA . VAL A 1 269 ? -27.591 -19.783 17.541 1.00 91.06 269 VAL A CA 1
ATOM 2074 C C . VAL A 1 269 ? -26.110 -19.475 17.698 1.00 91.06 269 VAL A C 1
ATOM 2076 O O . VAL A 1 269 ? -25.413 -19.305 16.704 1.00 91.06 269 VAL A O 1
ATOM 2079 N N . VAL A 1 270 ? -25.628 -19.450 18.941 1.00 92.81 270 VAL A N 1
ATOM 2080 C CA . VAL A 1 270 ? -24.203 -19.293 19.258 1.00 92.81 270 VAL A CA 1
ATOM 2081 C C . VAL A 1 270 ? -23.695 -20.584 19.890 1.00 92.81 270 VAL A C 1
ATOM 2083 O O . VAL A 1 270 ? -24.257 -21.051 20.883 1.00 92.81 270 VAL A O 1
ATOM 2086 N N . LYS A 1 271 ? -22.650 -21.179 19.312 1.00 93.38 271 LYS A N 1
ATOM 2087 C CA . LYS A 1 271 ? -21.979 -22.369 19.855 1.00 93.38 271 LYS A CA 1
ATOM 2088 C C . LYS A 1 271 ? -20.657 -21.962 20.492 1.00 93.38 271 LYS A C 1
ATOM 2090 O O . LYS A 1 271 ? -19.860 -21.303 19.839 1.00 93.38 271 LYS A O 1
ATOM 2095 N N . ASN A 1 272 ? -20.430 -22.354 21.745 1.00 91.44 272 ASN A N 1
ATOM 2096 C CA . ASN A 1 272 ? -19.239 -21.966 22.501 1.00 91.44 272 ASN A CA 1
ATOM 2097 C C . ASN A 1 272 ? -18.273 -23.142 22.682 1.00 91.44 272 ASN A C 1
ATOM 2099 O O . ASN A 1 272 ? -18.707 -24.242 23.025 1.00 91.44 272 ASN A O 1
ATOM 2103 N N . VAL A 1 273 ? -16.979 -22.874 22.522 1.00 90.88 273 VAL A N 1
ATOM 2104 C CA . VAL A 1 273 ? -15.855 -23.786 22.782 1.00 90.88 273 VAL A CA 1
ATOM 2105 C C . VAL A 1 273 ? -14.945 -23.135 23.816 1.00 90.88 273 VAL A C 1
ATOM 2107 O O . VAL A 1 273 ? -14.594 -21.969 23.670 1.00 90.88 273 VAL A O 1
ATOM 2110 N N . PHE A 1 274 ? -14.581 -23.845 24.881 1.00 86.31 274 PHE A N 1
ATOM 2111 C CA . PHE A 1 274 ? -13.723 -23.293 25.933 1.00 86.31 274 PHE A CA 1
ATOM 2112 C C . PHE A 1 274 ? -12.242 -23.430 25.573 1.00 86.31 274 PHE A C 1
ATOM 2114 O O . PHE A 1 274 ? -11.822 -24.465 25.056 1.00 86.31 274 PHE A O 1
ATOM 2121 N N . VAL A 1 275 ? -11.462 -22.389 25.867 1.00 81.38 275 VAL A N 1
ATOM 2122 C CA . VAL A 1 275 ? -10.001 -22.388 25.725 1.00 81.38 275 VAL A CA 1
ATOM 2123 C C . VAL A 1 275 ? -9.403 -22.898 27.040 1.00 81.38 275 VAL A C 1
ATOM 2125 O O . VAL A 1 275 ? -9.743 -22.384 28.103 1.00 81.38 275 VAL A O 1
ATOM 2128 N N . HIS A 1 276 ? -8.538 -23.913 26.992 1.00 74.06 276 HIS A N 1
ATOM 2129 C CA . HIS A 1 276 ? -7.845 -24.440 28.176 1.00 74.06 276 HIS A CA 1
ATOM 2130 C C . HIS A 1 276 ? -6.445 -23.824 28.319 1.00 74.06 276 HIS A C 1
ATOM 2132 O O . HIS A 1 276 ? -5.773 -23.582 27.321 1.00 74.06 276 HIS A O 1
ATOM 2138 N N . GLN A 1 277 ? -6.007 -23.569 29.561 1.00 63.56 277 GLN A N 1
ATOM 2139 C CA . GLN A 1 277 ? -4.692 -22.971 29.849 1.00 63.56 277 GLN A CA 1
ATOM 2140 C C . GLN A 1 277 ? -3.521 -23.963 29.730 1.00 63.56 277 GLN A C 1
ATOM 2142 O O . GLN A 1 277 ? -2.414 -23.538 29.422 1.00 63.56 277 GLN A O 1
ATOM 2147 N N . ASP A 1 278 ? -3.761 -25.261 29.951 1.00 58.56 278 ASP A N 1
ATOM 2148 C CA . ASP A 1 278 ? -2.698 -26.265 30.145 1.00 58.56 278 ASP A CA 1
ATOM 2149 C C . ASP A 1 278 ? -2.335 -27.078 28.885 1.00 58.56 278 ASP A C 1
ATOM 2151 O O . ASP A 1 278 ? -1.501 -27.980 28.948 1.00 58.56 278 ASP A O 1
ATOM 2155 N N . THR A 1 279 ? -2.963 -26.810 27.740 1.00 51.72 279 THR A N 1
ATOM 2156 C CA . THR A 1 279 ? -2.716 -27.537 26.484 1.00 51.72 279 THR A CA 1
ATOM 2157 C C . THR A 1 279 ? -1.889 -26.692 25.519 1.00 51.72 279 THR A C 1
ATOM 2159 O O . THR A 1 279 ? -2.202 -25.523 25.308 1.00 51.72 279 THR A O 1
ATOM 2162 N N . GLU A 1 280 ? -0.855 -27.292 24.916 1.00 57.09 280 GLU A N 1
ATOM 2163 C CA . GLU A 1 280 ? -0.013 -26.723 23.846 1.00 57.09 280 GLU A CA 1
ATOM 2164 C C . GLU A 1 280 ? -0.846 -26.364 22.591 1.00 57.09 280 GLU A C 1
ATOM 2166 O O . GLU A 1 280 ? -0.808 -27.076 21.596 1.00 57.09 280 GLU A O 1
ATOM 2171 N N . GLY A 1 281 ? -1.682 -25.323 22.635 1.00 53.38 281 GLY A N 1
ATOM 2172 C CA . GLY A 1 281 ? -2.457 -24.844 21.473 1.00 53.38 281 GLY A CA 1
ATOM 2173 C C . GLY A 1 281 ? -3.711 -25.655 21.115 1.00 53.38 281 GLY A C 1
ATOM 2174 O O . GLY A 1 281 ? -4.626 -25.142 20.477 1.00 53.38 281 GLY A O 1
ATOM 2175 N N . ILE A 1 282 ? -3.823 -26.911 21.558 1.00 59.62 282 ILE A N 1
ATOM 2176 C CA . ILE A 1 282 ? -4.893 -27.807 21.094 1.00 59.62 282 ILE A CA 1
ATOM 2177 C C . ILE A 1 282 ? -6.211 -27.532 21.833 1.00 59.62 282 ILE A C 1
ATOM 2179 O O . ILE A 1 282 ? -6.335 -27.774 23.037 1.00 59.62 282 ILE A O 1
ATOM 2183 N N . LEU A 1 283 ? -7.225 -27.065 21.096 1.00 68.12 283 LEU A N 1
ATOM 2184 C CA . LEU A 1 283 ? -8.602 -27.005 21.588 1.00 68.12 283 LEU A CA 1
ATOM 2185 C C . LEU A 1 283 ? -9.131 -28.416 21.906 1.00 68.12 283 LEU A C 1
ATOM 2187 O O . LEU A 1 283 ? -8.827 -29.366 21.188 1.00 68.12 283 LEU A O 1
ATOM 2191 N N . PRO A 1 284 ? -9.997 -28.570 22.924 1.00 66.12 284 PRO A N 1
ATOM 2192 C CA . PRO A 1 284 ? -10.563 -29.872 23.282 1.00 66.12 284 PRO A CA 1
ATOM 2193 C C . PRO A 1 284 ? -11.478 -30.459 22.193 1.00 66.12 284 PRO A C 1
ATOM 2195 O O . PRO A 1 284 ? -11.708 -31.667 22.177 1.00 66.12 284 PRO A O 1
ATOM 2198 N N . ILE A 1 285 ? -12.036 -29.609 21.324 1.00 80.00 285 ILE A N 1
ATOM 2199 C CA . ILE A 1 285 ? -12.883 -29.973 20.184 1.00 80.00 285 ILE A CA 1
ATOM 2200 C C . ILE A 1 285 ? -12.556 -29.003 19.043 1.00 80.00 285 ILE A C 1
ATOM 2202 O O . ILE A 1 285 ? -12.499 -27.791 19.272 1.00 80.00 285 ILE A O 1
ATOM 2206 N N . GLU A 1 286 ? -12.363 -29.519 17.830 1.00 86.00 286 GLU A N 1
ATOM 2207 C CA . GLU A 1 286 ? -12.128 -28.696 16.641 1.00 86.00 286 GLU A CA 1
ATOM 2208 C C . GLU A 1 286 ? -13.384 -27.900 16.248 1.00 86.00 286 GLU A C 1
ATOM 2210 O O . GLU A 1 286 ? -14.520 -28.331 16.463 1.00 86.00 286 GLU A O 1
ATOM 2215 N N . LEU A 1 287 ? -13.200 -26.716 15.653 1.00 90.06 287 LEU A N 1
ATOM 2216 C CA . LEU A 1 287 ? -14.331 -25.855 15.283 1.00 90.06 287 LEU A CA 1
ATOM 2217 C C . LEU A 1 287 ? -15.246 -26.505 14.232 1.00 90.06 287 LEU A C 1
ATOM 2219 O O . LEU A 1 287 ? -16.458 -26.313 14.312 1.00 90.06 287 LEU A O 1
ATOM 2223 N N . GLU A 1 288 ? -14.696 -27.312 13.317 1.00 88.00 288 GLU A N 1
ATOM 2224 C CA . GLU A 1 288 ? -15.454 -28.036 12.281 1.00 88.00 288 GLU A CA 1
ATOM 2225 C C . GLU A 1 288 ? -16.448 -29.041 12.884 1.00 88.00 288 GLU A C 1
ATOM 2227 O O . GLU A 1 288 ? -17.603 -29.103 12.454 1.00 88.00 288 GLU A O 1
ATOM 2232 N N . ASP A 1 289 ? -16.059 -29.746 13.951 1.00 89.31 289 ASP A N 1
ATOM 2233 C CA . ASP A 1 289 ? -16.944 -30.669 14.677 1.00 89.31 289 ASP A CA 1
ATOM 2234 C C . ASP A 1 289 ? -18.077 -29.931 15.405 1.00 89.31 289 ASP A C 1
ATOM 2236 O O . ASP A 1 289 ? -19.189 -30.444 15.581 1.00 89.31 289 ASP A O 1
ATOM 2240 N N . VAL A 1 290 ? -17.812 -28.699 15.841 1.00 91.88 290 VAL A N 1
ATOM 2241 C CA . VAL A 1 290 ? -18.786 -27.859 16.542 1.00 91.88 290 VAL A CA 1
ATOM 2242 C C . VAL A 1 290 ? -19.764 -27.245 15.552 1.00 91.88 290 VAL A C 1
ATOM 2244 O O . VAL A 1 290 ? -20.978 -27.275 15.780 1.00 91.88 290 VAL A O 1
ATOM 2247 N N . MET A 1 291 ? -19.271 -26.674 14.460 1.00 92.31 291 MET A N 1
ATOM 2248 C CA . MET A 1 291 ? -20.055 -26.082 13.386 1.00 92.31 291 MET A CA 1
ATOM 2249 C C . MET A 1 291 ? -19.301 -26.293 12.069 1.00 92.31 291 MET A C 1
ATOM 2251 O O . MET A 1 291 ? -18.190 -25.800 11.949 1.00 92.31 291 MET A O 1
ATOM 2255 N N . PRO A 1 292 ? -19.885 -26.941 11.053 1.00 90.88 292 PRO A N 1
ATOM 2256 C CA . PRO A 1 292 ? -19.230 -27.055 9.752 1.00 90.88 292 PRO A CA 1
ATOM 2257 C C . PRO A 1 292 ? -18.985 -25.686 9.107 1.00 90.88 292 PRO A C 1
ATOM 2259 O O . PRO A 1 292 ? -19.853 -24.808 9.192 1.00 90.88 292 PRO A O 1
ATOM 2262 N N . LEU A 1 293 ? -17.862 -25.507 8.406 1.00 88.31 293 LEU A N 1
ATOM 2263 C CA . LEU A 1 293 ? -17.470 -24.214 7.819 1.00 88.31 293 LEU A CA 1
ATOM 2264 C C . LEU A 1 293 ? -18.547 -23.607 6.903 1.00 88.31 293 LEU A C 1
ATOM 2266 O O . LEU A 1 293 ? -18.851 -22.415 6.966 1.00 88.31 293 LEU A O 1
ATOM 2270 N N . LEU A 1 294 ? -19.211 -24.443 6.101 1.00 86.75 294 LEU A N 1
ATOM 2271 C CA . LEU A 1 294 ? -20.324 -24.038 5.232 1.00 86.75 294 LEU A CA 1
ATOM 2272 C C . LEU A 1 294 ? -21.548 -23.521 5.999 1.00 86.75 294 LEU A C 1
ATOM 2274 O O . LEU A 1 294 ? -22.331 -22.759 5.438 1.00 86.75 294 LEU A O 1
ATOM 2278 N N . GLN A 1 295 ? -21.738 -23.950 7.249 1.00 91.06 295 GLN A N 1
ATOM 2279 C CA . GLN A 1 295 ? -22.797 -23.463 8.133 1.00 91.06 295 GLN A CA 1
ATOM 2280 C C . GLN A 1 295 ? -22.388 -22.158 8.828 1.00 91.06 295 GLN A C 1
ATOM 2282 O O . GLN A 1 295 ? -23.231 -21.285 9.034 1.00 91.06 295 GLN A O 1
ATOM 2287 N N . PHE A 1 296 ? -21.111 -22.002 9.162 1.00 92.81 296 PHE A N 1
ATOM 2288 C CA . PHE A 1 296 ? -20.582 -20.778 9.757 1.00 92.81 296 PHE A CA 1
ATOM 2289 C C . PHE A 1 296 ? -20.585 -19.595 8.774 1.00 92.81 296 PHE A C 1
ATOM 2291 O O . PHE A 1 296 ? -20.967 -18.483 9.136 1.00 92.81 296 PHE A O 1
ATOM 2298 N N . LEU A 1 297 ? -20.221 -19.840 7.513 1.00 92.38 297 LEU A N 1
ATOM 2299 C CA . LEU A 1 297 ? -20.061 -18.803 6.493 1.00 92.38 297 LEU A CA 1
ATOM 2300 C C . LEU A 1 297 ? -21.375 -18.442 5.787 1.00 92.38 297 LEU A C 1
ATOM 2302 O O . LEU A 1 297 ? -21.851 -19.159 4.907 1.00 92.38 297 LEU A O 1
ATOM 2306 N N . ALA A 1 298 ? -21.934 -17.279 6.117 1.00 92.19 298 ALA A N 1
ATOM 2307 C CA . ALA A 1 298 ? -23.197 -16.804 5.567 1.00 92.19 298 ALA A CA 1
ATOM 2308 C C . ALA A 1 298 ? -23.018 -15.915 4.323 1.00 92.19 298 ALA A C 1
ATOM 2310 O O . ALA A 1 298 ? -22.219 -14.981 4.354 1.00 92.19 298 ALA A O 1
ATOM 2311 N N . PRO A 1 299 ? -23.800 -16.105 3.243 1.00 92.06 299 PRO A N 1
ATOM 2312 C CA . PRO A 1 299 ? -23.792 -15.178 2.113 1.00 92.06 299 PRO A CA 1
ATOM 2313 C C . PRO A 1 299 ? -24.358 -13.811 2.507 1.00 92.06 299 PRO A C 1
ATOM 2315 O O . PRO A 1 299 ? -25.522 -13.708 2.908 1.00 92.06 299 PRO A O 1
ATOM 2318 N N . VAL A 1 300 ? -23.553 -12.756 2.355 1.00 90.50 300 VAL A N 1
ATOM 2319 C CA . VAL A 1 300 ? -23.902 -11.390 2.789 1.00 90.50 300 VAL A CA 1
ATOM 2320 C C . VAL A 1 300 ? -25.182 -10.904 2.111 1.00 90.50 300 VAL A C 1
ATOM 2322 O O . VAL A 1 300 ? -26.072 -10.401 2.785 1.00 90.50 300 VAL A O 1
ATOM 2325 N N . GLU A 1 301 ? -25.338 -11.145 0.807 1.00 87.44 301 GLU A N 1
ATOM 2326 C CA . GLU A 1 301 ? -26.510 -10.713 0.025 1.00 87.44 301 GLU A CA 1
ATOM 2327 C C . GLU A 1 301 ? -27.851 -11.181 0.605 1.00 87.44 301 GLU A C 1
ATOM 2329 O O . GLU A 1 301 ? -28.842 -10.460 0.544 1.00 87.44 301 GLU A O 1
ATOM 2334 N N . THR A 1 302 ? -27.890 -12.391 1.168 1.00 91.12 302 THR A N 1
ATOM 2335 C CA . THR A 1 302 ? -29.123 -13.005 1.685 1.00 91.12 302 THR A CA 1
ATOM 2336 C C . THR A 1 302 ? -29.250 -12.930 3.201 1.00 91.12 302 THR A C 1
ATOM 2338 O O . THR A 1 302 ? -30.323 -13.186 3.748 1.00 91.12 302 THR A O 1
ATOM 2341 N N . CYS A 1 303 ? -28.149 -12.660 3.903 1.00 92.62 303 CYS A N 1
ATOM 2342 C CA . CYS A 1 303 ? -28.085 -12.741 5.359 1.00 92.62 303 CYS A CA 1
ATOM 2343 C C . CYS A 1 303 ? -27.762 -11.405 6.033 1.00 92.62 303 CYS A C 1
ATOM 2345 O O . CYS A 1 303 ? -27.721 -11.389 7.258 1.00 92.62 303 CYS A O 1
ATOM 2347 N N . LYS A 1 304 ? -27.584 -10.303 5.289 1.00 92.69 304 LYS A N 1
ATOM 2348 C CA . LYS A 1 304 ? -27.179 -8.992 5.827 1.00 92.69 304 LYS A CA 1
ATOM 2349 C C . LYS A 1 304 ? -27.975 -8.567 7.064 1.00 92.69 304 LYS A C 1
ATOM 2351 O O . LYS A 1 304 ? -27.380 -8.391 8.118 1.00 92.69 304 LYS A O 1
ATOM 2356 N N . ASP A 1 305 ? -29.306 -8.536 6.984 1.00 92.94 305 ASP A N 1
ATOM 2357 C CA . ASP A 1 305 ? -30.168 -8.127 8.109 1.00 92.94 305 ASP A CA 1
ATOM 2358 C C . ASP A 1 305 ? -30.001 -9.019 9.349 1.00 92.94 305 ASP A C 1
ATOM 2360 O O . ASP A 1 305 ? -30.088 -8.559 10.490 1.00 92.94 305 ASP A O 1
ATOM 2364 N N . ARG A 1 306 ? -29.742 -10.316 9.138 1.00 94.50 306 ARG A N 1
ATOM 2365 C CA . ARG A 1 306 ? -29.518 -11.287 10.218 1.00 94.50 306 ARG A CA 1
ATOM 2366 C C . ARG A 1 306 ? -28.139 -11.142 10.836 1.00 94.50 306 ARG A C 1
ATOM 2368 O O . ARG A 1 306 ? -28.024 -11.257 12.050 1.00 94.50 306 ARG A O 1
ATOM 2375 N N . ILE A 1 307 ? -27.124 -10.855 10.023 1.00 94.50 307 ILE A N 1
ATOM 2376 C CA . ILE A 1 307 ? -25.783 -10.525 10.505 1.00 94.50 307 ILE A CA 1
ATOM 2377 C C . ILE A 1 307 ? -25.864 -9.252 11.351 1.00 94.50 307 ILE A C 1
ATOM 2379 O O . ILE A 1 307 ? -25.441 -9.277 12.500 1.00 94.50 307 ILE A O 1
ATOM 2383 N N . THR A 1 308 ? -26.498 -8.186 10.852 1.00 94.69 308 THR A N 1
ATOM 2384 C CA . THR A 1 308 ? -26.702 -6.942 11.611 1.00 94.69 308 THR A CA 1
ATOM 2385 C C . THR A 1 308 ? -27.454 -7.199 12.916 1.00 94.69 308 THR A C 1
ATOM 2387 O O . THR A 1 308 ? -27.019 -6.751 13.971 1.00 94.69 308 THR A O 1
ATOM 2390 N N . SER A 1 309 ? -28.522 -8.001 12.884 1.00 94.38 309 SER A N 1
ATOM 2391 C CA . SER A 1 309 ? -29.254 -8.387 14.099 1.00 94.38 309 SER A CA 1
ATOM 2392 C C . SER A 1 309 ? -28.384 -9.169 15.090 1.00 94.38 309 SER A C 1
ATOM 2394 O O . SER A 1 309 ? -28.534 -8.995 16.295 1.00 94.38 309 SER A O 1
ATOM 2396 N N . ALA A 1 310 ? -27.472 -10.021 14.610 1.00 94.94 310 ALA A N 1
ATOM 2397 C CA . ALA A 1 310 ? -26.530 -10.753 15.452 1.00 94.94 310 ALA A CA 1
ATOM 2398 C C . ALA A 1 310 ? -25.491 -9.825 16.097 1.00 94.94 310 ALA A C 1
ATOM 2400 O O . ALA A 1 310 ? -25.199 -9.986 17.282 1.00 94.94 310 ALA A O 1
ATOM 2401 N N . LEU A 1 311 ? -24.994 -8.820 15.369 1.00 95.38 311 LEU A N 1
ATOM 2402 C CA . LEU A 1 311 ? -24.089 -7.803 15.917 1.00 95.38 311 LEU A CA 1
ATOM 2403 C C . LEU A 1 311 ? -24.727 -7.054 17.095 1.00 95.38 311 LEU A C 1
ATOM 2405 O O . LEU A 1 311 ? -24.072 -6.842 18.112 1.00 95.38 311 LEU A O 1
ATOM 2409 N N . GLU A 1 312 ? -26.025 -6.751 17.025 1.00 94.69 312 GLU A N 1
ATOM 2410 C CA . GLU A 1 312 ? -26.755 -6.102 18.125 1.00 94.69 312 GLU A CA 1
ATOM 2411 C C . GLU A 1 312 ? -26.853 -6.959 19.401 1.00 94.69 312 GLU A C 1
ATOM 2413 O O . GLU A 1 312 ? -27.092 -6.432 20.494 1.00 94.69 312 GLU A O 1
ATOM 2418 N N . THR A 1 313 ? -26.640 -8.277 19.296 1.00 93.62 313 THR A N 1
ATOM 2419 C CA . THR A 1 313 ? -26.637 -9.193 20.450 1.00 93.62 313 THR A CA 1
ATOM 2420 C C . THR A 1 313 ? -25.305 -9.249 21.192 1.00 93.62 313 THR A C 1
ATOM 2422 O O . THR A 1 313 ? -25.264 -9.793 22.296 1.00 93.62 313 THR A O 1
ATOM 2425 N N . LEU A 1 314 ? -24.233 -8.673 20.632 1.00 93.94 314 LEU A N 1
ATOM 2426 C CA . LEU A 1 314 ? -22.925 -8.629 21.281 1.00 93.94 314 LEU A CA 1
ATOM 2427 C C . LEU A 1 314 ? -23.007 -7.822 22.583 1.00 93.94 314 LEU A C 1
ATOM 2429 O O . LEU A 1 314 ? -23.470 -6.675 22.598 1.00 93.94 314 LEU A O 1
ATOM 2433 N N . ARG A 1 315 ? -22.551 -8.438 23.678 1.00 90.94 315 ARG A N 1
ATOM 2434 C CA . ARG A 1 315 ? -22.498 -7.854 25.024 1.00 90.94 315 ARG A CA 1
ATOM 2435 C C . ARG A 1 315 ? -21.187 -8.238 25.712 1.00 90.94 315 ARG A C 1
ATOM 2437 O O . ARG A 1 315 ? -20.712 -9.354 25.481 1.00 90.94 315 ARG A O 1
ATOM 2444 N N . PRO A 1 316 ? -20.635 -7.372 26.580 1.00 88.56 316 PRO A N 1
ATOM 2445 C CA . PRO A 1 316 ? -19.467 -7.725 27.370 1.00 88.56 316 PRO A CA 1
ATOM 2446 C C . PRO A 1 316 ? -19.743 -8.924 28.275 1.00 88.56 316 PRO A C 1
ATOM 2448 O O . PRO A 1 316 ? -20.866 -9.120 28.752 1.00 88.56 316 PRO A O 1
ATOM 2451 N N . ILE A 1 317 ? -18.701 -9.692 28.580 1.00 81.25 317 ILE A N 1
ATOM 2452 C CA . ILE A 1 317 ? -18.771 -10.740 29.600 1.00 81.25 317 ILE A CA 1
ATOM 2453 C C . ILE A 1 317 ? -19.035 -10.088 30.964 1.00 81.25 317 ILE A C 1
ATOM 2455 O O . ILE A 1 317 ? -18.213 -9.343 31.498 1.00 81.25 317 ILE A O 1
ATOM 2459 N N . THR A 1 318 ? -20.222 -10.347 31.515 1.00 61.41 318 THR A N 1
ATOM 2460 C CA . THR A 1 318 ? -20.704 -9.743 32.769 1.00 61.41 318 THR A CA 1
ATOM 2461 C C . THR A 1 318 ? -19.876 -10.169 33.988 1.00 61.41 318 THR A C 1
ATOM 2463 O O . THR A 1 318 ? -19.346 -11.277 34.061 1.00 61.41 318 THR A O 1
ATOM 2466 N N . SER A 1 319 ? -19.813 -9.304 35.003 1.00 47.19 319 SER A N 1
ATOM 2467 C CA . SER A 1 319 ? -19.073 -9.521 36.258 1.00 47.19 319 SER A CA 1
ATOM 2468 C C . SER A 1 319 ? -19.521 -10.745 37.079 1.00 47.19 319 SER A C 1
ATOM 2470 O O . SER A 1 319 ? -18.756 -11.220 37.919 1.00 47.19 319 SER A O 1
ATOM 2472 N N . TRP A 1 320 ? -20.711 -11.306 36.828 1.00 42.53 320 TRP A N 1
ATOM 2473 C CA . TRP A 1 320 ? -21.196 -12.535 37.482 1.00 42.53 320 TRP A CA 1
ATOM 2474 C C . TRP A 1 320 ? -20.551 -13.805 36.909 1.00 42.53 320 TRP A C 1
ATOM 2476 O O . TRP A 1 320 ? -20.393 -14.779 37.635 1.00 42.53 320 TRP A O 1
ATOM 2486 N N . GLU A 1 321 ? -20.109 -13.783 35.645 1.00 45.81 321 GLU A N 1
ATOM 2487 C CA . GLU A 1 321 ? -19.259 -14.840 35.070 1.00 45.81 321 GLU A CA 1
ATOM 2488 C C . GLU A 1 321 ? -17.803 -14.742 35.586 1.00 45.81 321 GLU A C 1
ATOM 2490 O O . GLU A 1 321 ? -17.018 -15.659 35.367 1.00 45.81 321 GLU A O 1
ATOM 2495 N N . ARG A 1 322 ? -17.455 -13.672 36.332 1.00 40.19 322 ARG A N 1
ATOM 2496 C CA . ARG A 1 322 ? -16.151 -13.458 36.998 1.00 40.19 322 ARG A CA 1
ATOM 2497 C C . ARG A 1 322 ? -16.136 -13.799 38.501 1.00 40.19 322 ARG A C 1
ATOM 2499 O O . ARG A 1 322 ? -15.116 -13.591 39.152 1.00 40.19 322 ARG A O 1
ATOM 2506 N N . THR A 1 323 ? -17.236 -14.283 39.093 1.00 34.03 323 THR A N 1
ATOM 2507 C CA . THR A 1 323 ? -17.303 -14.624 40.534 1.00 34.03 323 THR A CA 1
ATOM 2508 C C . THR A 1 323 ? -17.700 -16.088 40.769 1.00 34.03 323 THR A C 1
ATOM 2510 O O . THR A 1 323 ? -18.571 -16.602 40.069 1.00 34.03 323 THR A O 1
ATOM 2513 N N . PRO A 1 324 ? -17.112 -16.783 41.767 1.00 38.09 324 PRO A N 1
ATOM 2514 C CA . PRO A 1 324 ? -17.429 -18.176 42.057 1.00 38.09 324 PRO A CA 1
ATOM 2515 C C . PRO A 1 324 ? -18.800 -18.247 42.738 1.00 38.09 324 PRO A C 1
ATOM 2517 O O . PRO A 1 324 ? -18.935 -18.083 43.952 1.00 38.09 324 PRO A O 1
ATOM 2520 N N . GLY A 1 325 ? -19.848 -18.466 41.948 1.00 31.62 325 GLY A N 1
ATOM 2521 C CA . GLY A 1 325 ? -21.185 -18.756 42.449 1.00 31.62 325 GLY A CA 1
ATOM 2522 C C . GLY A 1 325 ? -21.217 -20.107 43.161 1.00 31.62 325 GLY A C 1
ATOM 2523 O O . GLY A 1 325 ? -21.349 -21.140 42.520 1.00 31.62 325 GLY A O 1
ATOM 2524 N N . ALA A 1 326 ? -21.058 -20.065 44.485 1.00 39.50 326 ALA A N 1
ATOM 2525 C CA . ALA A 1 326 ? -21.477 -21.040 45.493 1.00 39.50 326 ALA A CA 1
ATOM 2526 C C . ALA A 1 326 ? -21.694 -22.494 45.019 1.00 39.50 326 ALA A C 1
ATOM 2528 O O . ALA A 1 326 ? -22.791 -22.866 44.606 1.00 39.50 326 ALA A O 1
ATOM 2529 N N . GLY A 1 327 ? -20.688 -23.348 45.250 1.00 35.72 327 GLY A N 1
ATOM 2530 C CA . GLY A 1 327 ? -20.942 -24.774 45.469 1.00 35.72 327 GLY A CA 1
ATOM 2531 C C . GLY A 1 327 ? -20.124 -25.786 44.677 1.00 35.72 327 GLY A C 1
ATOM 2532 O O . GLY A 1 327 ? -20.675 -26.830 44.373 1.00 35.72 327 GLY A O 1
ATOM 2533 N N . GLN A 1 328 ? -18.844 -25.547 44.387 1.00 34.84 328 GLN A N 1
ATOM 2534 C CA . GLN A 1 328 ? -17.795 -26.582 44.403 1.00 34.84 328 GLN A CA 1
ATOM 2535 C C . GLN A 1 328 ? -16.440 -25.921 44.151 1.00 34.84 328 GLN A C 1
ATOM 2537 O O . GLN A 1 328 ? -16.231 -25.252 43.147 1.00 34.84 328 GLN A O 1
ATOM 2542 N N . VAL A 1 329 ? -15.536 -26.076 45.115 1.00 33.81 329 VAL A N 1
ATOM 2543 C CA . VAL A 1 329 ? -14.146 -25.635 45.015 1.00 33.81 329 VAL A CA 1
ATOM 2544 C C . VAL A 1 329 ? -13.434 -26.587 44.055 1.00 33.81 329 VAL A C 1
ATOM 2546 O O . VAL A 1 329 ? -13.113 -27.711 44.436 1.00 33.81 329 VAL A O 1
ATOM 2549 N N . LEU A 1 330 ? -13.206 -26.136 42.822 1.00 36.50 330 LEU A N 1
ATOM 2550 C CA . LEU A 1 330 ? -12.098 -26.595 41.993 1.00 36.50 330 LEU A CA 1
ATOM 2551 C C . LEU A 1 330 ? -11.274 -25.352 41.624 1.00 36.50 330 LEU A C 1
ATOM 2553 O O . LEU A 1 330 ? -11.821 -24.361 41.153 1.00 36.50 330 LEU A O 1
ATOM 2557 N N . ASP A 1 331 ? -10.000 -25.417 41.986 1.00 35.97 331 ASP A N 1
ATOM 2558 C CA . ASP A 1 331 ? -8.881 -24.484 41.813 1.00 35.97 331 ASP A CA 1
ATOM 2559 C C . ASP A 1 331 ? -9.084 -23.178 41.001 1.00 35.97 331 ASP A C 1
ATOM 2561 O O . ASP A 1 331 ? -9.376 -23.200 39.811 1.00 35.97 331 ASP A O 1
ATOM 2565 N N . GLY A 1 332 ? -8.849 -22.032 41.655 1.00 35.56 332 GLY A N 1
ATOM 2566 C CA . GLY A 1 332 ? -8.143 -20.841 41.137 1.00 35.56 332 GLY A CA 1
ATOM 2567 C C . GLY A 1 332 ? -8.489 -20.153 39.800 1.00 35.56 332 GLY A C 1
ATOM 2568 O O . GLY A 1 332 ? -7.795 -19.195 39.464 1.00 35.56 332 GLY A O 1
ATOM 2569 N N . MET A 1 333 ? -9.492 -20.567 39.024 1.00 42.88 333 MET A N 1
ATOM 2570 C CA . MET A 1 333 ? -9.632 -20.119 37.630 1.00 42.88 333 MET A CA 1
ATOM 2571 C C . MET A 1 333 ? -10.307 -18.737 37.498 1.00 42.88 333 MET A C 1
ATOM 2573 O O . MET A 1 333 ? -11.517 -18.590 37.678 1.00 42.88 333 MET A O 1
ATOM 2577 N N . LEU A 1 334 ? -9.520 -17.710 37.154 1.00 47.25 334 LEU A N 1
ATOM 2578 C CA . LEU A 1 334 ? -10.001 -16.405 36.681 1.00 47.25 334 LEU A CA 1
ATOM 2579 C C . LEU A 1 334 ? -10.748 -16.589 35.345 1.00 47.25 334 LEU A C 1
ATOM 2581 O O . LEU A 1 334 ? -10.149 -16.594 34.272 1.00 47.25 334 LEU A O 1
ATOM 2585 N N . MET A 1 335 ? -12.069 -16.753 35.404 1.00 53.84 335 MET A N 1
ATOM 2586 C CA . MET A 1 335 ? -12.945 -16.732 34.230 1.00 53.84 335 MET A CA 1
ATOM 2587 C C . MET A 1 335 ? -13.066 -15.285 33.731 1.00 53.84 335 MET A C 1
ATOM 2589 O O . MET A 1 335 ? -13.655 -14.447 34.410 1.00 53.84 335 MET A O 1
ATOM 2593 N N . GLY A 1 336 ? -12.470 -14.962 32.577 1.00 61.06 336 GLY A N 1
ATOM 2594 C CA . GLY A 1 336 ? -12.561 -13.612 31.997 1.00 61.06 336 GLY A CA 1
ATOM 2595 C C . GLY A 1 336 ? -11.387 -13.124 31.145 1.00 61.06 336 GLY A C 1
ATOM 2596 O O . GLY A 1 336 ? -11.395 -11.956 30.773 1.00 61.06 336 GLY A O 1
ATOM 2597 N N . GLY A 1 337 ? -10.397 -13.967 30.844 1.00 79.38 337 GLY A N 1
ATOM 2598 C CA . GLY A 1 337 ? -9.252 -13.566 30.021 1.00 79.38 337 GLY A CA 1
ATOM 2599 C C . GLY A 1 337 ? -9.546 -13.461 28.514 1.00 79.38 337 GLY A C 1
ATOM 2600 O O . GLY A 1 337 ? -10.617 -13.851 28.044 1.00 79.38 337 GLY A O 1
ATOM 2601 N N . ARG A 1 338 ? -8.599 -12.903 27.760 1.00 88.12 338 ARG A N 1
ATOM 2602 C CA . ARG A 1 338 ? -8.566 -12.672 26.309 1.00 88.12 338 ARG A CA 1
ATOM 2603 C C . ARG A 1 338 ? -7.721 -13.744 25.622 1.00 88.12 338 ARG A C 1
ATOM 2605 O O . ARG A 1 338 ? -6.512 -13.590 25.457 1.00 88.12 338 ARG A O 1
ATOM 2612 N N . GLY A 1 339 ? -8.377 -14.822 25.195 1.00 89.81 339 GLY A N 1
ATOM 2613 C CA . GLY A 1 339 ? -7.786 -15.950 24.469 1.00 89.81 339 GLY A CA 1
ATOM 2614 C C . GLY A 1 339 ? -7.562 -15.701 22.981 1.00 89.81 339 GLY A C 1
ATOM 2615 O O . GLY A 1 339 ? -8.024 -16.489 22.160 1.00 89.81 339 GLY A O 1
ATOM 2616 N N . PHE A 1 340 ? -6.900 -14.598 22.624 1.00 91.94 340 PHE A N 1
ATOM 2617 C CA . PHE A 1 340 ? -6.714 -14.193 21.226 1.00 91.94 340 PHE A CA 1
ATOM 2618 C C . PHE A 1 340 ? -5.886 -15.201 20.416 1.00 91.94 340 PHE A C 1
ATOM 2620 O O . PHE A 1 340 ? -6.339 -15.629 19.357 1.00 91.94 340 PHE A O 1
ATOM 2627 N N . GLY A 1 341 ? -4.715 -15.617 20.919 1.00 90.81 341 GLY A N 1
ATOM 2628 C CA . GLY A 1 341 ? -3.825 -16.539 20.202 1.00 90.81 341 GLY A CA 1
ATOM 2629 C C . GLY A 1 341 ? -4.510 -17.867 19.875 1.00 90.81 341 GLY A C 1
ATOM 2630 O O . GLY A 1 341 ? -4.581 -18.249 18.711 1.00 90.81 341 GLY A O 1
ATOM 2631 N N . ALA A 1 342 ? -5.136 -18.493 20.876 1.00 90.38 342 ALA A N 1
ATOM 2632 C CA . ALA A 1 342 ? -5.923 -19.716 20.690 1.00 90.38 342 ALA A CA 1
ATOM 2633 C C . ALA A 1 342 ? -7.096 -19.545 19.708 1.00 90.38 342 ALA A C 1
ATOM 2635 O O . ALA A 1 342 ? -7.387 -20.446 18.924 1.00 90.38 342 ALA A O 1
ATOM 2636 N N . ALA A 1 343 ? -7.785 -18.398 19.736 1.00 93.12 343 ALA A N 1
ATOM 2637 C CA . ALA A 1 343 ? -8.877 -18.129 18.805 1.00 93.12 343 ALA A CA 1
ATOM 2638 C C . ALA A 1 343 ? -8.384 -18.014 17.356 1.00 93.12 343 ALA A C 1
ATOM 2640 O O . ALA A 1 343 ? -9.015 -18.566 16.456 1.00 93.12 343 ALA A O 1
ATOM 2641 N N . MET A 1 344 ? -7.264 -17.324 17.126 1.00 94.06 344 MET A N 1
ATOM 2642 C CA . MET A 1 344 ? -6.682 -17.171 15.790 1.00 94.06 344 MET A CA 1
ATOM 2643 C C . MET A 1 344 ? -6.136 -18.495 15.250 1.00 94.06 344 MET A C 1
ATOM 2645 O O . MET A 1 344 ? -6.413 -18.834 14.102 1.00 94.06 344 MET A O 1
ATOM 2649 N N . GLU A 1 345 ? -5.441 -19.277 16.078 1.00 91.88 345 GLU A N 1
ATOM 2650 C CA . GLU A 1 345 ? -4.962 -20.620 15.722 1.00 91.88 345 GLU A CA 1
ATOM 2651 C C . GLU A 1 345 ? -6.120 -21.543 15.325 1.00 91.88 345 GLU A C 1
ATOM 2653 O O . GLU A 1 345 ? -6.106 -22.155 14.255 1.00 91.88 345 GLU A O 1
ATOM 2658 N N . ALA A 1 346 ? -7.183 -21.566 16.131 1.00 91.62 346 ALA A N 1
ATOM 2659 C CA . ALA A 1 346 ? -8.376 -22.350 15.847 1.00 91.62 346 ALA A CA 1
ATOM 2660 C C . ALA A 1 346 ? -9.060 -21.942 14.535 1.00 91.62 346 ALA A C 1
ATOM 2662 O O . ALA A 1 346 ? -9.497 -22.809 13.781 1.00 91.62 346 ALA A O 1
ATOM 2663 N N . LEU A 1 347 ? -9.148 -20.638 14.245 1.00 91.81 347 LEU A N 1
ATOM 2664 C CA . LEU A 1 347 ? -9.703 -20.142 12.984 1.00 91.81 347 LEU A CA 1
ATOM 2665 C C . LEU A 1 347 ? -8.837 -20.531 11.784 1.00 91.81 347 LEU A C 1
ATOM 2667 O O . LEU A 1 347 ? -9.385 -20.971 10.776 1.00 91.81 347 LEU A O 1
ATOM 2671 N N . CYS A 1 348 ? -7.511 -20.408 11.880 1.00 90.06 348 CYS A N 1
ATOM 2672 C CA . CYS A 1 348 ? -6.614 -20.796 10.790 1.00 90.06 348 CYS A CA 1
ATOM 2673 C C . CYS A 1 348 ? -6.747 -22.293 10.476 1.00 90.06 348 CYS A C 1
ATOM 2675 O O . CYS A 1 348 ? -6.925 -22.665 9.318 1.00 90.06 348 CYS A O 1
ATOM 2677 N N . ASN A 1 349 ? -6.785 -23.141 11.507 1.00 88.81 349 ASN A N 1
ATOM 2678 C CA . ASN A 1 349 ? -7.002 -24.582 11.351 1.00 88.81 349 ASN A CA 1
ATOM 2679 C C . ASN A 1 349 ? -8.390 -24.906 10.771 1.00 88.81 349 ASN A C 1
ATOM 2681 O O . ASN A 1 349 ? -8.523 -25.784 9.921 1.00 88.81 349 ASN A O 1
ATOM 2685 N N . TYR A 1 350 ? -9.423 -24.163 11.176 1.00 89.19 350 TYR A N 1
ATOM 2686 C CA . TYR A 1 350 ? -10.784 -24.315 10.659 1.00 89.19 350 TYR A CA 1
ATOM 2687 C C . TYR A 1 350 ? -10.858 -24.052 9.145 1.00 89.19 350 TYR A C 1
ATOM 2689 O O . TYR A 1 350 ? -11.495 -24.817 8.415 1.00 89.19 350 TYR A O 1
ATOM 2697 N N . PHE A 1 351 ? -10.140 -23.031 8.659 1.00 85.44 351 PHE A N 1
ATOM 2698 C CA . PHE A 1 351 ? -10.005 -22.736 7.228 1.00 85.44 351 PHE A CA 1
ATOM 2699 C C . PHE A 1 351 ? -9.089 -23.711 6.478 1.00 85.44 351 PHE A C 1
ATOM 2701 O O . PHE A 1 351 ? -9.353 -23.994 5.312 1.00 85.44 351 PHE A O 1
ATOM 2708 N N . GLY A 1 352 ? -8.067 -24.265 7.135 1.00 77.44 352 GLY A N 1
ATOM 2709 C CA . GLY A 1 352 ? -7.148 -25.251 6.554 1.00 77.44 352 GLY A CA 1
ATOM 2710 C C . GLY A 1 352 ? -7.721 -26.668 6.364 1.00 77.44 352 GLY A C 1
ATOM 2711 O O . GLY A 1 352 ? -7.042 -27.517 5.788 1.00 77.44 352 GLY A O 1
ATOM 2712 N N . SER A 1 353 ? -8.946 -26.943 6.833 1.00 70.81 353 SER A N 1
ATOM 2713 C CA . SER A 1 353 ? -9.627 -28.249 6.718 1.00 70.81 353 SER A CA 1
ATOM 2714 C C . SER A 1 353 ? -9.960 -28.644 5.258 1.00 70.81 353 SER A C 1
ATOM 2716 O O . SER A 1 353 ? -9.711 -27.877 4.331 1.00 70.81 353 SER A O 1
ATOM 2718 N N . GLU A 1 354 ? -10.535 -29.835 5.003 1.00 55.84 354 GLU A N 1
ATOM 2719 C CA . GLU A 1 354 ? -10.804 -30.384 3.646 1.00 55.84 354 GLU A CA 1
ATOM 2720 C C . GLU A 1 354 ? -11.530 -29.414 2.675 1.00 55.84 354 GLU A C 1
ATOM 2722 O O . GLU A 1 354 ? -11.421 -29.551 1.452 1.00 55.84 354 GLU A O 1
ATOM 2727 N N . TYR A 1 355 ? -12.230 -28.400 3.199 1.00 54.41 355 TYR A N 1
ATOM 2728 C CA . TYR A 1 355 ? -12.922 -27.357 2.436 1.00 54.41 355 TYR A CA 1
ATOM 2729 C C . TYR A 1 355 ? -12.077 -26.114 2.111 1.00 54.41 355 TYR A C 1
ATOM 2731 O O . TYR A 1 355 ? -12.523 -25.303 1.297 1.00 54.41 355 TYR A O 1
ATOM 2739 N N . GLY A 1 356 ? -10.872 -25.966 2.666 1.00 49.97 356 GLY A N 1
ATOM 2740 C CA . GLY A 1 356 ? -9.963 -24.836 2.429 1.00 49.97 356 GLY A CA 1
ATOM 2741 C C . GLY A 1 356 ? -9.603 -24.644 0.955 1.00 49.97 356 GLY A C 1
ATOM 2742 O O . GLY A 1 356 ? -9.527 -23.526 0.467 1.00 49.97 356 GLY A O 1
ATOM 2743 N N . ASN A 1 357 ? -9.556 -25.725 0.172 1.00 50.59 357 ASN A N 1
ATOM 2744 C CA . ASN A 1 357 ? -9.368 -25.638 -1.284 1.00 50.59 357 ASN A CA 1
ATOM 2745 C C . ASN A 1 357 ? -10.611 -25.121 -2.046 1.00 50.59 357 ASN A C 1
ATOM 2747 O O . ASN A 1 357 ? -10.519 -24.787 -3.228 1.00 50.59 357 ASN A O 1
ATOM 2751 N N . THR A 1 358 ? -11.785 -25.074 -1.401 1.00 50.41 358 THR A N 1
ATOM 2752 C CA . THR A 1 358 ? -13.049 -24.578 -1.987 1.00 50.41 358 THR A CA 1
ATOM 2753 C C . THR A 1 358 ? -13.176 -23.057 -1.851 1.00 50.41 358 THR A C 1
ATOM 2755 O O . THR A 1 358 ? -13.761 -22.396 -2.716 1.00 50.41 358 THR A O 1
ATOM 2758 N N . PHE A 1 359 ? -12.611 -22.487 -0.784 1.00 55.81 359 PHE A N 1
ATOM 2759 C CA . PHE A 1 359 ? -12.612 -21.054 -0.500 1.00 55.81 359 PHE A CA 1
ATOM 2760 C C . PHE A 1 359 ? -11.202 -20.519 -0.697 1.00 55.81 359 PHE A C 1
ATOM 2762 O O . PHE A 1 359 ? -10.326 -20.794 0.101 1.00 55.81 359 PHE A O 1
ATOM 2769 N N . ALA A 1 360 ? -10.970 -19.771 -1.778 1.00 55.31 360 ALA A N 1
ATOM 2770 C CA . ALA A 1 360 ? -9.603 -19.456 -2.184 1.00 55.31 360 ALA A CA 1
ATOM 2771 C C . ALA A 1 360 ? -8.789 -18.718 -1.105 1.00 55.31 360 ALA A C 1
ATOM 2773 O O . ALA A 1 360 ? -7.597 -18.981 -1.035 1.00 55.31 360 ALA A O 1
ATOM 2774 N N . LEU A 1 361 ? -9.402 -17.809 -0.323 1.00 73.19 361 LEU A N 1
ATOM 2775 C CA . LEU A 1 361 ? -8.748 -16.966 0.694 1.00 73.19 361 LEU A CA 1
ATOM 2776 C C . LEU A 1 361 ? -9.777 -16.428 1.718 1.00 73.19 361 LEU A C 1
ATOM 2778 O O . LEU A 1 361 ? -10.902 -16.087 1.323 1.00 73.19 361 LEU A O 1
ATOM 2782 N N . ALA A 1 362 ? -9.391 -16.293 2.992 1.00 82.62 362 ALA A N 1
ATOM 2783 C CA . ALA A 1 362 ? -10.212 -15.713 4.063 1.00 82.62 362 ALA A CA 1
ATOM 2784 C C . ALA A 1 362 ? -9.520 -14.527 4.751 1.00 82.62 362 ALA A C 1
ATOM 2786 O O . ALA A 1 362 ? -8.319 -14.547 4.996 1.00 82.62 362 ALA A O 1
ATOM 2787 N N . ARG A 1 363 ? -10.291 -13.488 5.085 1.00 86.88 363 ARG A N 1
ATOM 2788 C CA . ARG A 1 363 ? -9.802 -12.302 5.793 1.00 86.88 363 ARG A CA 1
ATOM 2789 C C . ARG A 1 363 ? -10.474 -12.171 7.150 1.00 86.88 363 ARG A C 1
ATOM 2791 O O . ARG A 1 363 ? -11.701 -12.133 7.227 1.00 86.88 363 ARG A O 1
ATOM 2798 N N . VAL A 1 364 ? -9.682 -12.094 8.208 1.00 92.56 364 VAL A N 1
ATOM 2799 C CA . VAL A 1 364 ? -10.154 -11.973 9.587 1.00 92.56 364 VAL A CA 1
ATOM 2800 C C . VAL A 1 364 ? -9.982 -10.529 10.043 1.00 92.56 364 VAL A C 1
ATOM 2802 O O . VAL A 1 364 ? -8.868 -10.031 10.105 1.00 92.56 364 VAL A O 1
ATOM 2805 N N . PHE A 1 365 ? -11.082 -9.865 10.387 1.00 93.75 365 PHE A N 1
ATOM 2806 C CA . PHE A 1 365 ? -11.087 -8.593 11.102 1.00 93.75 365 PHE A CA 1
ATOM 2807 C C . PHE A 1 365 ? -11.131 -8.881 12.603 1.00 93.75 365 PHE A C 1
ATOM 2809 O O . PHE A 1 365 ? -12.197 -9.172 13.153 1.00 93.75 365 PHE A O 1
ATOM 2816 N N . ALA A 1 366 ? -9.975 -8.849 13.258 1.00 95.12 366 ALA A N 1
ATOM 2817 C CA . ALA A 1 366 ? -9.852 -9.066 14.689 1.00 95.12 366 ALA A CA 1
ATOM 2818 C C . ALA A 1 366 ? -9.918 -7.746 15.463 1.00 95.12 366 ALA A C 1
ATOM 2820 O O . ALA A 1 366 ? -9.040 -6.899 15.343 1.00 95.12 366 ALA A O 1
ATOM 2821 N N . PHE A 1 367 ? -10.942 -7.586 16.296 1.00 94.81 367 PHE A N 1
ATOM 2822 C CA . PHE A 1 367 ? -11.130 -6.424 17.162 1.00 94.81 367 PHE A CA 1
ATOM 2823 C C . PHE A 1 367 ? -10.683 -6.776 18.573 1.00 94.81 367 PHE A C 1
ATOM 2825 O O . PHE A 1 367 ? -11.250 -7.675 19.199 1.00 94.81 367 PHE A O 1
ATOM 2832 N N . LEU A 1 368 ? -9.679 -6.058 19.073 1.00 91.88 368 LEU A N 1
ATOM 2833 C CA . LEU A 1 368 ? -9.013 -6.360 20.334 1.00 91.88 368 LEU A CA 1
ATOM 2834 C C . LEU A 1 368 ? -9.074 -5.154 21.282 1.00 91.88 368 LEU A C 1
ATOM 2836 O O . LEU A 1 368 ? -8.680 -4.053 20.905 1.00 91.88 368 LEU A O 1
ATOM 2840 N N . SER A 1 369 ? -9.546 -5.360 22.516 1.00 88.88 369 SER A N 1
ATOM 2841 C CA . SER A 1 369 ? -9.691 -4.275 23.504 1.00 88.88 369 SER A CA 1
ATOM 2842 C C . SER A 1 369 ? -8.480 -4.087 24.428 1.00 88.88 369 SER A C 1
ATOM 2844 O O . SER A 1 369 ? -8.449 -3.173 25.246 1.00 88.88 369 SER A O 1
ATOM 2846 N N . GLY A 1 370 ? -7.481 -4.966 24.326 1.00 84.06 370 GLY A N 1
ATOM 2847 C CA . GLY A 1 370 ? -6.283 -4.964 25.161 1.00 84.06 370 GLY A CA 1
ATOM 2848 C C . GLY A 1 370 ? -5.410 -6.198 24.906 1.00 84.06 370 GLY A C 1
ATOM 2849 O O . GLY A 1 370 ? -5.766 -7.053 24.095 1.00 84.06 370 GLY A O 1
ATOM 2850 N N . PRO A 1 371 ? -4.263 -6.331 25.585 1.00 82.50 371 PRO A N 1
ATOM 2851 C CA . PRO A 1 371 ? -3.297 -7.388 25.293 1.00 82.50 371 PRO A CA 1
ATOM 2852 C C . PRO A 1 371 ? -3.881 -8.781 25.576 1.00 82.50 371 PRO A C 1
ATOM 2854 O O . PRO A 1 371 ? -4.581 -8.940 26.584 1.00 82.50 371 PRO A O 1
ATOM 2857 N N . PRO A 1 372 ? -3.594 -9.799 24.740 1.00 88.12 372 PRO A N 1
ATOM 2858 C CA . PRO A 1 372 ? -3.970 -11.180 25.026 1.00 88.12 372 PRO A CA 1
ATOM 2859 C C . PRO A 1 372 ? -3.394 -11.618 26.369 1.00 88.12 372 PRO A C 1
ATOM 2861 O O . PRO A 1 372 ? -2.188 -11.534 26.581 1.00 88.12 372 PRO A O 1
ATOM 2864 N N . ASP A 1 373 ? -4.245 -12.075 27.281 1.00 84.25 373 ASP A N 1
ATOM 2865 C CA . ASP A 1 373 ? -3.864 -12.376 28.666 1.00 84.25 373 ASP A CA 1
ATOM 2866 C C . ASP A 1 373 ? -4.305 -13.781 29.116 1.00 84.25 373 ASP A C 1
ATOM 2868 O O . ASP A 1 373 ? -4.316 -14.086 30.310 1.00 84.25 373 ASP A O 1
ATOM 2872 N N . TYR A 1 374 ? -4.670 -14.650 28.166 1.00 86.31 374 TYR A N 1
ATOM 2873 C CA . TYR A 1 374 ? -5.173 -15.989 28.458 1.00 86.31 374 TYR A CA 1
ATOM 2874 C C . TYR A 1 374 ? -4.822 -17.005 27.372 1.00 86.31 374 TYR A C 1
ATOM 2876 O O . TYR A 1 374 ? -5.082 -16.775 26.196 1.00 86.31 374 TYR A O 1
ATOM 2884 N N . GLY A 1 375 ? -4.314 -18.168 27.781 1.00 84.56 375 GLY A N 1
ATOM 2885 C CA . GLY A 1 375 ? -4.021 -19.283 26.878 1.00 84.56 375 GLY A CA 1
ATOM 2886 C C . GLY A 1 375 ? -2.782 -19.061 25.990 1.00 84.56 375 GLY A C 1
ATOM 2887 O O . GLY A 1 375 ? -1.975 -18.170 26.259 1.00 84.56 375 GLY A O 1
ATOM 2888 N N . PRO A 1 376 ? -2.611 -19.886 24.942 1.00 84.25 376 PRO A N 1
ATOM 2889 C CA . PRO A 1 376 ? -1.531 -19.755 23.963 1.00 84.25 376 PRO A CA 1
ATOM 2890 C C . PRO A 1 376 ? -1.402 -18.334 23.397 1.00 84.25 376 PRO A C 1
ATOM 2892 O O . PRO A 1 376 ? -2.402 -17.703 23.042 1.00 84.25 376 PRO A O 1
ATOM 2895 N N . GLY A 1 377 ? -0.168 -17.827 23.326 1.00 83.50 377 GLY A N 1
ATOM 2896 C CA . GLY A 1 377 ? 0.122 -16.461 22.878 1.00 83.50 377 GLY A CA 1
ATOM 2897 C C . GLY A 1 377 ? -0.170 -15.364 23.910 1.00 83.50 377 GLY A C 1
ATOM 2898 O O . GLY A 1 377 ? -0.192 -14.184 23.550 1.00 83.50 377 GLY A O 1
ATOM 2899 N N . GLN A 1 378 ? -0.407 -15.719 25.177 1.00 84.12 378 GLN A N 1
ATOM 2900 C CA . GLN A 1 378 ? -0.557 -14.760 26.274 1.00 84.12 378 GLN A CA 1
ATOM 2901 C C . GLN A 1 378 ? 0.680 -13.856 26.420 1.00 84.12 378 GLN A C 1
ATOM 2903 O O . GLN A 1 378 ? 1.818 -14.323 26.435 1.00 84.12 378 GLN A O 1
ATOM 2908 N N . LEU A 1 379 ? 0.438 -12.555 26.596 1.00 80.19 379 LEU A N 1
ATOM 2909 C CA . LEU A 1 379 ? 1.448 -11.528 26.834 1.00 80.19 379 LEU A CA 1
ATOM 2910 C C . LEU A 1 379 ? 1.440 -11.109 28.317 1.00 80.19 379 LEU A C 1
ATOM 2912 O O . LEU A 1 379 ? 0.388 -10.812 28.884 1.00 80.19 379 LEU A O 1
ATOM 2916 N N . ASP A 1 380 ? 2.613 -11.080 28.960 1.00 66.81 380 ASP A N 1
ATOM 2917 C CA . ASP A 1 380 ? 2.771 -10.641 30.357 1.00 66.81 380 ASP A CA 1
ATOM 2918 C C . ASP A 1 380 ? 3.120 -9.146 30.417 1.00 66.81 380 ASP A C 1
ATOM 2920 O O . ASP A 1 380 ? 4.276 -8.752 30.272 1.00 66.81 380 ASP A O 1
ATOM 2924 N N . THR A 1 381 ? 2.118 -8.300 30.661 1.00 62.06 381 THR A N 1
ATOM 2925 C CA . THR A 1 381 ? 2.307 -6.844 30.785 1.00 62.06 381 THR A CA 1
ATOM 2926 C C . THR A 1 381 ? 2.788 -6.392 32.168 1.00 62.06 381 THR A C 1
ATOM 2928 O O . THR A 1 381 ? 3.141 -5.225 32.342 1.00 62.06 381 THR A O 1
ATOM 2931 N N . ARG A 1 382 ? 2.832 -7.277 33.179 1.00 55.59 382 ARG A N 1
ATOM 2932 C CA . ARG A 1 382 ? 3.105 -6.889 34.579 1.00 55.59 382 ARG A CA 1
ATOM 2933 C C . ARG A 1 382 ? 4.591 -6.776 34.915 1.00 55.59 382 ARG A C 1
ATOM 2935 O O . ARG A 1 382 ? 4.943 -6.020 35.814 1.00 55.59 382 ARG A O 1
ATOM 2942 N N . ARG A 1 383 ? 5.475 -7.487 34.207 1.00 50.28 383 ARG A N 1
ATOM 2943 C CA . ARG A 1 383 ? 6.929 -7.478 34.489 1.00 50.28 383 ARG A CA 1
ATOM 2944 C C . ARG A 1 383 ? 7.660 -6.213 34.029 1.00 50.28 383 ARG A C 1
ATOM 2946 O O . ARG A 1 383 ? 8.772 -5.961 34.488 1.00 50.28 383 ARG A O 1
ATOM 2953 N N . TYR A 1 384 ? 7.054 -5.413 33.155 1.00 49.91 384 TYR A N 1
ATOM 2954 C CA . TYR A 1 384 ? 7.744 -4.308 32.483 1.00 49.91 384 TYR A CA 1
ATOM 2955 C C . TYR A 1 384 ? 7.924 -3.067 33.376 1.00 49.91 384 TYR A C 1
ATOM 2957 O O . TYR A 1 384 ? 8.988 -2.445 33.376 1.00 49.91 384 TYR A O 1
ATOM 2965 N N . GLY A 1 385 ? 6.912 -2.737 34.190 1.00 43.62 385 GLY A N 1
ATOM 2966 C CA . GLY A 1 385 ? 6.892 -1.514 35.005 1.00 43.62 385 GLY A CA 1
ATOM 2967 C C . GLY A 1 385 ? 7.915 -1.474 36.148 1.00 43.62 385 GLY A C 1
ATOM 2968 O O . GLY A 1 385 ? 8.333 -0.392 36.552 1.00 43.62 385 GLY A O 1
ATOM 2969 N N . GLU A 1 386 ? 8.354 -2.629 36.656 1.00 41.25 386 GLU A N 1
ATOM 2970 C CA . GLU A 1 386 ? 9.229 -2.699 37.839 1.00 41.25 386 GLU A CA 1
ATOM 2971 C C . GLU A 1 386 ? 10.724 -2.856 37.504 1.00 41.25 386 GLU A C 1
ATOM 2973 O O . GLU A 1 386 ? 11.571 -2.446 38.299 1.00 41.25 386 GLU A O 1
ATOM 2978 N N . GLN A 1 387 ? 11.085 -3.411 36.340 1.00 37.47 387 GLN A N 1
ATOM 2979 C CA . GLN A 1 387 ? 12.483 -3.763 36.035 1.00 37.47 387 GLN A CA 1
ATOM 2980 C C . GLN A 1 387 ? 13.240 -2.734 35.182 1.00 37.47 387 GLN A C 1
ATOM 2982 O O . GLN A 1 387 ? 14.461 -2.648 35.308 1.00 37.47 387 GLN A O 1
ATOM 2987 N N . TYR A 1 388 ? 12.553 -1.910 34.383 1.00 45.47 388 TYR A N 1
ATOM 2988 C CA . TYR A 1 388 ? 13.214 -1.086 33.357 1.00 45.47 388 TYR A CA 1
ATOM 2989 C C . TYR A 1 388 ? 13.199 0.423 33.623 1.00 45.47 388 TYR A C 1
ATOM 2991 O O . TYR A 1 388 ? 14.093 1.126 33.166 1.00 45.47 388 TYR A O 1
ATOM 2999 N N . ALA A 1 389 ? 12.297 0.927 34.473 1.00 39.88 389 ALA A N 1
ATOM 3000 C CA . ALA A 1 389 ? 12.330 2.326 34.924 1.00 39.88 389 ALA A CA 1
ATOM 3001 C C . ALA A 1 389 ? 13.575 2.672 35.779 1.00 39.88 389 ALA A C 1
ATOM 3003 O O . ALA A 1 389 ? 13.796 3.833 36.113 1.00 39.88 389 ALA A O 1
ATOM 3004 N N . SER A 1 390 ? 14.384 1.675 36.161 1.00 37.19 390 SER A N 1
ATOM 3005 C CA . SER A 1 390 ? 15.501 1.820 37.106 1.00 37.19 390 SER A CA 1
ATOM 3006 C C . SER A 1 390 ? 16.895 1.586 36.513 1.00 37.19 390 SER A C 1
ATOM 3008 O O . SER A 1 390 ? 17.887 1.785 37.217 1.00 37.19 390 SER A O 1
ATOM 3010 N N . LYS A 1 391 ? 17.013 1.214 35.232 1.00 36.22 391 LYS A N 1
ATOM 3011 C CA . LYS A 1 391 ? 18.308 1.022 34.569 1.00 36.22 391 LYS A CA 1
ATOM 3012 C C . LYS A 1 391 ? 18.317 1.748 33.234 1.00 36.22 391 LYS A C 1
ATOM 3014 O O . LYS A 1 391 ? 17.611 1.352 32.321 1.00 36.22 391 LYS A O 1
ATOM 3019 N N . GLY A 1 392 ? 19.141 2.789 33.128 1.00 37.28 392 GLY A N 1
ATOM 3020 C CA . GLY A 1 392 ? 19.453 3.481 31.872 1.00 37.28 392 GLY A CA 1
ATOM 3021 C C . GLY A 1 392 ? 20.285 2.625 30.910 1.00 37.28 392 GLY A C 1
ATOM 3022 O O . GLY A 1 392 ? 21.304 3.087 30.409 1.00 37.28 392 GLY A O 1
ATOM 3023 N N . GLU A 1 393 ? 19.894 1.367 30.718 1.00 34.22 393 GLU A N 1
ATOM 3024 C CA . GLU A 1 393 ? 20.375 0.501 29.647 1.00 34.22 393 GLU A CA 1
ATOM 3025 C C . GLU A 1 393 ? 19.452 0.675 28.434 1.00 34.22 393 GLU A C 1
ATOM 3027 O O . GLU A 1 393 ? 18.256 0.922 28.580 1.00 34.22 393 GLU A O 1
ATOM 3032 N N . ASP A 1 394 ? 20.047 0.587 27.246 1.00 39.38 394 ASP A N 1
ATOM 3033 C CA . ASP A 1 394 ? 19.426 0.800 25.939 1.00 39.38 394 ASP A CA 1
ATOM 3034 C C . ASP A 1 394 ? 18.097 0.031 25.796 1.00 39.38 394 ASP A C 1
ATOM 3036 O O . ASP A 1 394 ? 18.074 -1.198 25.659 1.00 39.38 394 ASP A O 1
ATOM 3040 N N . ALA A 1 395 ? 16.981 0.765 25.866 1.00 42.56 395 ALA A N 1
ATOM 3041 C CA . ALA A 1 395 ? 15.622 0.221 25.854 1.00 42.56 395 ALA A CA 1
ATOM 3042 C C . ALA A 1 395 ? 15.325 -0.602 24.584 1.00 42.56 395 ALA A C 1
ATOM 3044 O O . ALA A 1 395 ? 14.476 -1.494 24.614 1.00 42.56 395 ALA A O 1
ATOM 3045 N N . ASP A 1 396 ? 16.079 -0.374 23.502 1.00 40.56 396 ASP A N 1
ATOM 3046 C CA . ASP A 1 396 ? 15.946 -1.065 22.217 1.00 40.56 396 ASP A CA 1
ATOM 3047 C C . ASP A 1 396 ? 16.492 -2.513 22.240 1.00 40.56 396 ASP A C 1
ATOM 3049 O O . ASP A 1 396 ? 16.124 -3.342 21.396 1.00 40.56 396 ASP A O 1
ATOM 3053 N N . CYS A 1 397 ? 17.350 -2.865 23.207 1.00 37.00 397 CYS A N 1
ATOM 3054 C CA . CYS A 1 397 ? 17.912 -4.216 23.359 1.00 37.00 397 CYS A CA 1
ATOM 3055 C C . CYS A 1 397 ? 17.119 -5.122 24.324 1.00 37.00 397 CYS A C 1
ATOM 3057 O O . CYS A 1 397 ? 17.391 -6.320 24.389 1.00 37.00 397 CYS A O 1
ATOM 3059 N N . ALA A 1 398 ? 16.119 -4.589 25.034 1.00 40.09 398 ALA A N 1
ATOM 3060 C CA . ALA A 1 398 ? 15.326 -5.323 26.028 1.00 40.09 398 ALA A CA 1
ATOM 3061 C C . ALA A 1 398 ? 14.012 -5.942 25.487 1.00 40.09 398 ALA A C 1
ATOM 3063 O O . ALA A 1 398 ? 13.303 -6.619 26.227 1.00 40.09 398 ALA A O 1
ATOM 3064 N N . LEU A 1 399 ? 13.695 -5.735 24.202 1.00 48.06 399 LEU A N 1
ATOM 3065 C CA . LEU A 1 399 ? 12.362 -5.922 23.596 1.00 48.06 399 LEU A CA 1
ATOM 3066 C C . LEU A 1 399 ? 11.994 -7.341 23.103 1.00 48.06 399 LEU A C 1
ATOM 3068 O O . LEU A 1 399 ? 11.100 -7.470 22.271 1.00 48.06 399 LEU A O 1
ATOM 3072 N N . LEU A 1 400 ? 12.647 -8.421 23.544 1.00 47.28 400 LEU A N 1
ATOM 3073 C CA . LEU A 1 400 ? 12.255 -9.774 23.103 1.00 47.28 400 LEU A CA 1
ATOM 3074 C C . LEU A 1 400 ? 11.889 -10.692 24.281 1.00 47.28 400 LEU A C 1
ATOM 3076 O O . LEU A 1 400 ? 12.753 -11.406 24.791 1.00 47.28 400 LEU A O 1
ATOM 3080 N N . PRO A 1 401 ? 10.612 -10.727 24.705 1.00 48.78 401 PRO A N 1
ATOM 3081 C CA . PRO A 1 401 ? 10.071 -11.810 25.515 1.00 48.78 401 PRO A CA 1
ATOM 3082 C C . PRO A 1 401 ? 9.905 -13.107 24.701 1.00 48.78 401 PRO A C 1
ATOM 3084 O O . PRO A 1 401 ? 9.838 -13.110 23.468 1.00 48.78 401 PRO A O 1
ATOM 3087 N N . GLU A 1 402 ? 9.789 -14.225 25.423 1.00 57.22 402 GLU A N 1
ATOM 3088 C CA . GLU A 1 402 ? 9.792 -15.618 24.934 1.00 57.22 402 GLU A CA 1
ATOM 3089 C C . GLU A 1 402 ? 8.716 -15.968 23.880 1.00 57.22 402 GLU A C 1
ATOM 3091 O O . GLU A 1 402 ? 8.836 -16.998 23.225 1.00 57.22 402 GLU A O 1
ATOM 3096 N N . GLN A 1 403 ? 7.680 -15.139 23.687 1.00 60.50 403 GLN A N 1
ATOM 3097 C CA . GLN A 1 403 ? 6.481 -15.467 22.888 1.00 60.50 403 GLN A CA 1
ATOM 3098 C C . GLN A 1 403 ? 6.517 -14.978 21.427 1.00 60.50 403 GLN A C 1
ATOM 3100 O O . GLN A 1 403 ? 5.590 -15.241 20.664 1.00 60.50 403 GLN A O 1
ATOM 3105 N N . THR A 1 404 ? 7.588 -14.297 21.002 1.00 68.69 404 THR A N 1
ATOM 3106 C CA . THR A 1 404 ? 7.778 -13.885 19.592 1.00 68.69 404 THR A CA 1
ATOM 3107 C C . THR A 1 404 ? 7.667 -15.050 18.589 1.00 68.69 404 THR A C 1
ATOM 3109 O O . THR A 1 404 ? 7.046 -14.855 17.543 1.00 68.69 404 THR A O 1
ATOM 3112 N N . PRO A 1 405 ? 8.210 -16.256 18.866 1.00 81.31 405 PRO A N 1
ATOM 3113 C CA . PRO A 1 405 ? 8.067 -17.399 17.965 1.00 81.31 405 PRO A CA 1
ATOM 3114 C C . PRO A 1 405 ? 6.606 -17.797 17.728 1.00 81.31 405 PRO A C 1
ATOM 3116 O O . PRO A 1 405 ? 6.239 -18.048 16.589 1.00 81.31 405 PRO A O 1
ATOM 3119 N N . PHE A 1 406 ? 5.747 -17.743 18.755 1.00 86.62 406 PHE A N 1
ATOM 3120 C CA . PHE A 1 406 ? 4.350 -18.177 18.646 1.00 86.62 406 PHE A CA 1
ATOM 3121 C C . PHE A 1 406 ? 3.573 -17.413 17.564 1.00 86.62 406 PHE A C 1
ATOM 3123 O O . PHE A 1 406 ? 2.955 -18.027 16.701 1.00 86.62 406 PHE A O 1
ATOM 3130 N N . TYR A 1 407 ? 3.609 -16.074 17.576 1.00 88.00 407 TYR A N 1
ATOM 3131 C CA . TYR A 1 407 ? 2.851 -15.277 16.600 1.00 88.00 407 TYR A CA 1
ATOM 3132 C C . TYR A 1 407 ? 3.435 -15.340 15.183 1.00 88.00 407 TYR A C 1
ATOM 3134 O O . TYR A 1 407 ? 2.679 -15.186 14.227 1.00 88.00 407 TYR A O 1
ATOM 3142 N N . LYS A 1 408 ? 4.740 -15.605 15.040 1.00 85.25 408 LYS A N 1
ATOM 3143 C CA . LYS A 1 408 ? 5.373 -15.876 13.738 1.00 85.25 408 LYS A CA 1
ATOM 3144 C C . LYS A 1 408 ? 4.971 -17.238 13.183 1.00 85.25 408 LYS A C 1
ATOM 3146 O O . LYS A 1 408 ? 4.570 -17.344 12.029 1.00 85.25 408 LYS A O 1
ATOM 3151 N N . ASP A 1 409 ? 5.013 -18.270 14.022 1.00 88.81 409 ASP A N 1
ATOM 3152 C CA . ASP A 1 409 ? 4.585 -19.617 13.648 1.00 88.81 409 ASP A CA 1
ATOM 3153 C C . ASP A 1 409 ? 3.097 -19.615 13.273 1.00 88.81 409 ASP A C 1
ATOM 3155 O O . ASP A 1 409 ? 2.708 -20.160 12.240 1.00 88.81 409 ASP A O 1
ATOM 3159 N N . LEU A 1 410 ? 2.268 -18.908 14.046 1.00 90.19 410 LEU A N 1
ATOM 3160 C CA . LEU A 1 410 ? 0.854 -18.718 13.741 1.00 90.19 410 LEU A CA 1
ATOM 3161 C C . LEU A 1 410 ? 0.633 -17.951 12.428 1.00 90.19 410 LEU A C 1
ATOM 3163 O O . LEU A 1 410 ? -0.272 -18.300 11.672 1.00 90.19 410 LEU A O 1
ATOM 3167 N N . ALA A 1 411 ? 1.457 -16.946 12.119 1.00 87.50 411 ALA A N 1
ATOM 3168 C CA . ALA A 1 411 ? 1.397 -16.267 10.827 1.00 87.50 411 ALA A CA 1
ATOM 3169 C C . ALA A 1 411 ? 1.700 -17.229 9.671 1.00 87.50 411 ALA A C 1
ATOM 3171 O O . ALA A 1 411 ? 0.990 -17.232 8.667 1.00 87.50 411 ALA A O 1
ATOM 3172 N N . ALA A 1 412 ? 2.696 -18.106 9.829 1.00 85.12 412 ALA A N 1
ATOM 3173 C CA . ALA A 1 412 ? 3.007 -19.128 8.834 1.00 85.12 412 ALA A CA 1
ATOM 3174 C C . ALA A 1 412 ? 1.838 -20.111 8.632 1.00 85.12 412 ALA A C 1
ATOM 3176 O O . ALA A 1 412 ? 1.530 -20.468 7.492 1.00 85.12 412 ALA A O 1
ATOM 3177 N N . VAL A 1 413 ? 1.151 -20.508 9.711 1.00 87.50 413 VAL A N 1
ATOM 3178 C CA . VAL A 1 413 ? -0.077 -21.321 9.638 1.00 87.50 413 VAL A CA 1
ATOM 3179 C C . VAL A 1 413 ? -1.188 -20.565 8.903 1.00 87.50 413 VAL A C 1
ATOM 3181 O O . VAL A 1 413 ? -1.834 -21.137 8.025 1.00 87.50 413 VAL A O 1
ATOM 3184 N N . ALA A 1 414 ? -1.386 -19.279 9.200 1.00 86.56 414 ALA A N 1
ATOM 3185 C CA . ALA A 1 414 ? -2.373 -18.440 8.524 1.00 86.56 414 ALA A CA 1
ATOM 3186 C C . ALA A 1 414 ? -2.106 -18.364 7.010 1.00 86.56 414 ALA A C 1
ATOM 3188 O O . ALA A 1 414 ? -3.004 -18.638 6.214 1.00 86.56 414 ALA A O 1
ATOM 3189 N N . VAL A 1 415 ? -0.856 -18.112 6.603 1.00 79.19 415 VAL A N 1
ATOM 3190 C CA . VAL A 1 415 ? -0.443 -18.079 5.189 1.00 79.19 415 VAL A CA 1
ATOM 3191 C C . VAL A 1 415 ? -0.703 -19.420 4.497 1.00 79.19 415 VAL A C 1
ATOM 3193 O O . VAL A 1 415 ? -1.255 -19.443 3.397 1.00 79.19 415 VAL A O 1
ATOM 3196 N N . GLN A 1 416 ? -0.368 -20.544 5.139 1.00 79.75 416 GLN A N 1
ATOM 3197 C CA . GLN A 1 416 ? -0.636 -21.882 4.592 1.00 79.75 416 GLN A CA 1
ATOM 3198 C C . GLN A 1 416 ? -2.135 -22.164 4.429 1.00 79.75 416 GLN A C 1
ATOM 3200 O O . GLN A 1 416 ? -2.533 -22.826 3.471 1.00 79.75 416 GLN A O 1
ATOM 3205 N N . ALA A 1 417 ? -2.962 -21.640 5.335 1.00 80.19 417 ALA A N 1
ATOM 3206 C CA . ALA A 1 417 ? -4.416 -21.747 5.283 1.00 80.19 417 ALA A CA 1
ATOM 3207 C C . ALA A 1 417 ? -5.080 -20.718 4.342 1.00 80.19 417 ALA A C 1
ATOM 3209 O O . ALA A 1 417 ? -6.303 -20.730 4.198 1.00 80.19 417 ALA A O 1
ATOM 3210 N N . GLY A 1 418 ? -4.315 -19.816 3.711 1.00 78.25 418 GLY A N 1
ATOM 3211 C CA . GLY A 1 418 ? -4.863 -18.726 2.896 1.00 78.25 418 GLY A CA 1
ATOM 3212 C C . GLY A 1 418 ? -5.645 -17.691 3.714 1.00 78.25 418 GLY A C 1
ATOM 3213 O O . GLY A 1 418 ? -6.596 -17.089 3.207 1.00 78.25 418 GLY A O 1
ATOM 3214 N N . VAL A 1 419 ? -5.278 -17.515 4.985 1.00 84.44 419 VAL A N 1
ATOM 3215 C CA . VAL A 1 419 ? -5.898 -16.594 5.940 1.00 84.44 419 VAL A CA 1
ATOM 3216 C C . VAL A 1 419 ? -5.015 -15.364 6.130 1.00 84.44 419 VAL A C 1
ATOM 3218 O O . VAL A 1 419 ? -3.831 -15.479 6.429 1.00 84.44 419 VAL A O 1
ATOM 3221 N N . CYS A 1 420 ? -5.622 -14.188 6.011 1.00 84.94 420 CYS A N 1
ATOM 3222 C CA . CYS A 1 420 ? -5.032 -12.894 6.347 1.00 84.94 420 CYS A CA 1
ATOM 3223 C C . CYS A 1 420 ? -5.719 -12.328 7.595 1.00 84.94 420 CYS A C 1
ATOM 3225 O O . CYS A 1 420 ? -6.949 -12.399 7.701 1.00 84.94 420 CYS A O 1
ATOM 3227 N N . VAL A 1 421 ? -4.950 -11.775 8.539 1.00 89.44 421 VAL A N 1
ATOM 3228 C CA . VAL A 1 421 ? -5.474 -11.260 9.814 1.00 89.44 421 VAL A CA 1
ATOM 3229 C C . VAL A 1 421 ? -5.215 -9.761 9.947 1.00 89.44 421 VAL A C 1
ATOM 3231 O O . VAL A 1 421 ? -4.086 -9.332 10.170 1.00 89.44 421 VAL A O 1
ATOM 3234 N N . ASP A 1 422 ? -6.275 -8.960 9.896 1.00 88.19 422 ASP A N 1
ATOM 3235 C CA . ASP A 1 422 ? -6.226 -7.570 10.343 1.00 88.19 422 ASP A CA 1
ATOM 3236 C C . ASP A 1 422 ? -6.515 -7.485 11.835 1.00 88.19 422 ASP A C 1
ATOM 3238 O O . ASP A 1 422 ? -7.458 -8.103 12.329 1.00 88.19 422 ASP A O 1
ATOM 3242 N N . ILE A 1 423 ? -5.752 -6.667 12.546 1.00 90.12 423 ILE A N 1
ATOM 3243 C CA . ILE A 1 423 ? -5.913 -6.437 13.976 1.00 90.12 423 ILE A CA 1
ATOM 3244 C C . ILE A 1 423 ? -6.262 -4.966 14.189 1.00 90.12 423 ILE A C 1
ATOM 3246 O O . ILE A 1 423 ? -5.460 -4.082 13.907 1.00 90.12 423 ILE A O 1
ATOM 3250 N N . PHE A 1 424 ? -7.449 -4.709 14.726 1.00 89.94 424 PHE A N 1
ATOM 3251 C CA . PHE A 1 424 ? -7.923 -3.398 15.156 1.00 89.94 424 PHE A CA 1
ATOM 3252 C C . PHE A 1 424 ? -7.881 -3.354 16.685 1.00 89.94 424 PHE A C 1
ATOM 3254 O O . PHE A 1 424 ? -8.801 -3.817 17.365 1.00 89.94 424 PHE A O 1
ATOM 3261 N N . ALA A 1 425 ? -6.781 -2.840 17.232 1.00 88.12 425 ALA A N 1
ATOM 3262 C CA . ALA A 1 425 ? -6.571 -2.709 18.665 1.00 88.12 425 ALA A CA 1
ATOM 3263 C C . ALA A 1 425 ? -7.095 -1.353 19.155 1.00 88.12 425 ALA A C 1
ATOM 3265 O O . ALA A 1 425 ? -6.610 -0.307 18.728 1.00 88.12 425 ALA A O 1
ATOM 3266 N N . VAL A 1 426 ? -8.072 -1.359 20.062 1.00 88.25 426 VAL A N 1
ATOM 3267 C CA . VAL A 1 426 ? -8.605 -0.146 20.702 1.00 88.25 426 VAL A CA 1
ATOM 3268 C C . VAL A 1 426 ? -8.323 -0.239 22.192 1.00 88.25 426 VAL A C 1
ATOM 3270 O O . VAL A 1 426 ? -8.995 -0.974 22.911 1.00 88.25 426 VAL A O 1
ATOM 3273 N N . THR A 1 427 ? -7.295 0.463 22.652 1.00 77.44 427 THR A N 1
ATOM 3274 C CA . THR A 1 427 ? -6.764 0.301 24.007 1.00 77.44 427 THR A CA 1
ATOM 3275 C C . THR A 1 427 ? -5.980 1.536 24.433 1.00 77.44 427 THR A C 1
ATOM 3277 O O . THR A 1 427 ? -5.199 2.093 23.662 1.00 77.44 427 THR A O 1
ATOM 3280 N N . ASN A 1 428 ? -6.188 1.950 25.683 1.00 67.62 428 ASN A N 1
ATOM 3281 C CA . ASN A 1 428 ? -5.391 2.974 26.359 1.00 67.62 428 ASN A CA 1
ATOM 3282 C C . ASN A 1 428 ? -4.311 2.361 27.268 1.00 67.62 428 ASN A C 1
ATOM 3284 O O . ASN A 1 428 ? -3.512 3.090 27.857 1.00 67.62 428 ASN A O 1
ATOM 3288 N N . GLU A 1 429 ? -4.299 1.035 27.409 1.00 63.91 429 GLU A N 1
ATOM 3289 C CA . GLU A 1 429 ? -3.289 0.311 28.165 1.00 63.91 429 GLU A CA 1
ATOM 3290 C C . GLU A 1 429 ? -2.044 0.122 27.299 1.00 63.91 429 GLU A C 1
ATOM 3292 O O . GLU A 1 429 ? -2.136 -0.056 26.079 1.00 63.91 429 GLU A O 1
ATOM 3297 N N . TYR A 1 430 ? -0.867 0.105 27.934 1.00 58.75 430 TYR A N 1
ATOM 3298 C CA . TYR A 1 430 ? 0.344 -0.332 27.250 1.00 58.75 430 TYR A CA 1
ATOM 3299 C C . TYR A 1 430 ? 0.133 -1.768 26.779 1.00 58.75 430 TYR A C 1
ATOM 3301 O O . TYR A 1 430 ? 0.097 -2.722 27.558 1.00 58.75 430 TYR A O 1
ATOM 3309 N N . THR A 1 431 ? -0.072 -1.887 25.480 1.00 56.94 431 THR A N 1
ATOM 3310 C CA . THR A 1 431 ? -0.356 -3.137 24.810 1.00 56.94 431 THR A CA 1
ATOM 3311 C C . THR A 1 431 ? 0.897 -3.402 24.015 1.00 56.94 431 THR A C 1
ATOM 3313 O O . THR A 1 431 ? 1.258 -2.586 23.170 1.00 56.94 431 THR A O 1
ATOM 3316 N N . ASP A 1 432 ? 1.605 -4.482 24.328 1.00 58.75 432 ASP A N 1
ATOM 3317 C CA . ASP A 1 432 ? 2.850 -4.845 23.651 1.00 58.75 432 ASP A CA 1
ATOM 3318 C C . ASP A 1 432 ? 2.540 -5.396 22.240 1.00 58.75 432 ASP A C 1
ATOM 3320 O O . ASP A 1 432 ? 2.766 -6.553 21.882 1.00 58.75 432 ASP A O 1
ATOM 3324 N N . LEU A 1 433 ? 1.885 -4.546 21.442 1.00 60.84 433 LEU A N 1
ATOM 3325 C CA . LEU A 1 433 ? 1.363 -4.793 20.099 1.00 60.84 433 LEU A CA 1
ATOM 3326 C C . LEU A 1 433 ? 2.489 -5.035 19.100 1.00 60.84 433 LEU A C 1
ATOM 3328 O O . LEU A 1 433 ? 2.245 -5.578 18.021 1.00 60.84 433 LEU A O 1
ATOM 3332 N N . ALA A 1 434 ? 3.722 -4.700 19.486 1.00 62.09 434 ALA A N 1
ATOM 3333 C CA . ALA A 1 434 ? 4.925 -5.027 18.750 1.00 62.09 434 ALA A CA 1
ATOM 3334 C C . ALA A 1 434 ? 5.031 -6.529 18.435 1.00 62.09 434 ALA A C 1
ATOM 3336 O O . ALA A 1 434 ? 5.672 -6.866 17.443 1.00 62.09 434 ALA A O 1
ATOM 3337 N N . TYR A 1 435 ? 4.391 -7.419 19.207 1.00 73.94 435 TYR A N 1
ATOM 3338 C CA . TYR A 1 435 ? 4.354 -8.857 18.897 1.00 73.94 435 TYR A CA 1
ATOM 3339 C C . TYR A 1 435 ? 3.180 -9.261 18.009 1.00 73.94 435 TYR A C 1
ATOM 3341 O O . TYR A 1 435 ? 3.334 -10.109 17.133 1.00 73.94 435 TYR A O 1
ATOM 3349 N N . LEU A 1 436 ? 2.009 -8.644 18.192 1.00 79.06 436 LEU A N 1
ATOM 3350 C CA . LEU A 1 436 ? 0.833 -8.955 17.371 1.00 79.06 436 LEU A CA 1
ATOM 3351 C C . LEU A 1 436 ? 1.029 -8.551 15.910 1.00 79.06 436 LEU A C 1
ATOM 3353 O O . LEU A 1 436 ? 0.427 -9.153 15.022 1.00 79.06 436 LEU A O 1
ATOM 3357 N N . LYS A 1 437 ? 1.926 -7.588 15.656 1.00 75.88 437 LYS A N 1
ATOM 3358 C CA . LYS A 1 437 ? 2.317 -7.192 14.303 1.00 75.88 437 LYS A CA 1
ATOM 3359 C C . LYS A 1 437 ? 2.838 -8.364 13.471 1.00 75.88 437 LYS A C 1
ATOM 3361 O O . LYS A 1 437 ? 2.661 -8.337 12.266 1.00 75.88 437 LYS A O 1
ATOM 3366 N N . PHE A 1 438 ? 3.489 -9.367 14.073 1.00 80.69 438 PHE A N 1
ATOM 3367 C CA . PHE A 1 438 ? 4.019 -10.500 13.308 1.00 80.69 438 PHE A CA 1
ATOM 3368 C C . PHE A 1 438 ? 2.877 -11.288 12.674 1.00 80.69 438 PHE A C 1
ATOM 3370 O O . PHE A 1 438 ? 2.916 -11.543 11.478 1.00 80.69 438 PHE A O 1
ATOM 3377 N N . LEU A 1 439 ? 1.814 -11.561 13.438 1.00 86.06 439 LEU A N 1
ATOM 3378 C CA . LEU A 1 439 ? 0.633 -12.235 12.911 1.00 86.06 439 LEU A CA 1
ATOM 3379 C C . LEU A 1 439 ? -0.007 -11.445 11.772 1.00 86.06 439 LEU A C 1
ATOM 3381 O O . LEU A 1 439 ? -0.246 -12.012 10.712 1.00 86.06 439 LEU A O 1
ATOM 3385 N N . SER A 1 440 ? -0.287 -10.155 11.967 1.00 84.81 440 SER A N 1
ATOM 3386 C CA . SER A 1 440 ? -0.955 -9.376 10.923 1.00 84.81 440 SER A CA 1
ATOM 3387 C C . SER A 1 440 ? -0.059 -9.165 9.705 1.00 84.81 440 SER A C 1
ATOM 3389 O O . SER A 1 440 ? -0.431 -9.555 8.607 1.00 84.81 440 SER A O 1
ATOM 3391 N N . ILE A 1 441 ? 1.152 -8.637 9.885 1.00 76.38 441 ILE A N 1
ATOM 3392 C CA . ILE A 1 441 ? 2.048 -8.252 8.787 1.00 76.38 441 ILE A CA 1
ATOM 3393 C C . ILE A 1 441 ? 2.528 -9.469 7.985 1.00 76.38 441 ILE A C 1
ATOM 3395 O O . ILE A 1 441 ? 2.556 -9.413 6.754 1.00 76.38 441 ILE A O 1
ATOM 3399 N N . GLU A 1 442 ? 2.913 -10.564 8.651 1.00 78.56 442 GLU A N 1
ATOM 3400 C CA . GLU A 1 442 ? 3.404 -11.763 7.955 1.00 78.56 442 GLU A CA 1
ATOM 3401 C C . GLU A 1 442 ? 2.257 -12.568 7.310 1.00 78.56 442 GLU A C 1
ATOM 3403 O O . GLU A 1 442 ? 2.508 -13.308 6.363 1.00 78.56 442 GLU A O 1
ATOM 3408 N N . SER A 1 443 ? 0.998 -12.375 7.740 1.00 80.00 443 SER A N 1
ATOM 3409 C CA . SER A 1 443 ? -0.197 -12.931 7.074 1.00 80.00 443 SER A CA 1
ATOM 3410 C C . SER A 1 443 ? -0.826 -12.012 6.012 1.00 80.00 443 SER A C 1
ATOM 3412 O O . SER A 1 443 ? -1.941 -12.281 5.570 1.00 80.00 443 SER A O 1
ATOM 3414 N N . ASP A 1 444 ? -0.135 -10.949 5.572 1.00 75.12 444 ASP A N 1
ATOM 3415 C CA . ASP A 1 444 ? -0.634 -9.966 4.579 1.00 75.12 444 ASP A CA 1
ATOM 3416 C C . ASP A 1 444 ? -1.840 -9.133 5.078 1.00 75.12 444 ASP A C 1
ATOM 3418 O O . ASP A 1 444 ? -2.660 -8.633 4.309 1.00 75.12 444 ASP A O 1
ATOM 3422 N N . GLY A 1 445 ? -1.994 -9.021 6.398 1.00 78.25 445 GLY A N 1
ATOM 3423 C CA . GLY A 1 445 ? -2.973 -8.177 7.078 1.00 78.25 445 GLY A CA 1
ATOM 3424 C C . GLY A 1 445 ? -2.374 -6.885 7.632 1.00 78.25 445 GLY A C 1
ATOM 3425 O O . GLY A 1 445 ? -1.195 -6.573 7.470 1.00 78.25 445 GLY A O 1
ATOM 3426 N N . SER A 1 446 ? -3.210 -6.088 8.289 1.00 78.19 446 SER A N 1
ATOM 3427 C CA . SER A 1 446 ? -2.854 -4.769 8.824 1.00 78.19 446 SER A CA 1
ATOM 3428 C C . SER A 1 446 ? -3.065 -4.683 10.335 1.00 78.19 446 SER A C 1
ATOM 3430 O O . SER A 1 446 ? -3.996 -5.270 10.875 1.00 78.19 446 SER A O 1
ATOM 3432 N N . LEU A 1 447 ? -2.208 -3.938 11.038 1.00 81.19 447 LEU A N 1
ATOM 3433 C CA . LEU A 1 447 ? -2.389 -3.604 12.454 1.00 81.19 447 LEU A CA 1
ATOM 3434 C C . LEU A 1 447 ? -2.769 -2.126 12.579 1.00 81.19 447 LEU A C 1
ATOM 3436 O O . LEU A 1 447 ? -2.004 -1.258 12.170 1.00 81.19 447 LEU A O 1
ATOM 3440 N N . PHE A 1 448 ? -3.927 -1.862 13.175 1.00 81.31 448 PHE A N 1
ATOM 3441 C CA . PHE A 1 448 ? -4.430 -0.531 13.490 1.00 81.31 448 PHE A CA 1
ATOM 3442 C C . PHE A 1 448 ? -4.505 -0.362 15.004 1.00 81.31 448 PHE A C 1
ATOM 3444 O O . PHE A 1 448 ? -5.036 -1.229 15.702 1.00 81.31 448 PHE A O 1
ATOM 3451 N N . LEU A 1 449 ? -4.003 0.766 15.507 1.00 80.38 449 LEU A N 1
ATOM 3452 C CA . LEU A 1 449 ? -4.037 1.110 16.924 1.00 80.38 449 LEU A CA 1
ATOM 3453 C C . LEU A 1 449 ? -4.829 2.397 17.148 1.00 80.38 449 LEU A C 1
ATOM 3455 O O . LEU A 1 449 ? -4.490 3.456 16.624 1.00 80.38 449 LEU A O 1
ATOM 3459 N N . TYR A 1 450 ? -5.840 2.303 18.003 1.00 82.94 450 TYR A N 1
ATOM 3460 C CA . TYR A 1 450 ? -6.664 3.413 18.454 1.00 82.94 450 TYR A CA 1
ATOM 3461 C C . TYR A 1 450 ? -6.502 3.575 19.962 1.00 82.94 450 TYR A C 1
ATOM 3463 O O . TYR A 1 450 ? -6.760 2.651 20.730 1.00 82.94 450 TYR A O 1
ATOM 3471 N N . ALA A 1 451 ? -6.089 4.766 20.394 1.00 77.62 451 ALA A N 1
ATOM 3472 C CA . ALA A 1 451 ? -5.800 5.031 21.803 1.00 77.62 451 ALA A CA 1
ATOM 3473 C C . ALA A 1 451 ? -7.046 4.974 22.707 1.00 77.62 451 ALA A C 1
ATOM 3475 O O . ALA A 1 451 ? -6.938 4.713 23.902 1.00 77.62 451 ALA A O 1
ATOM 3476 N N . ASN A 1 452 ? -8.228 5.276 22.167 1.00 80.06 452 ASN A N 1
ATOM 3477 C CA . ASN A 1 452 ? -9.493 5.254 22.894 1.00 80.06 452 ASN A CA 1
ATOM 3478 C C . ASN A 1 452 ? -10.674 5.094 21.923 1.00 80.06 452 ASN A C 1
ATOM 3480 O O . ASN A 1 452 ? -10.500 5.125 20.704 1.00 80.06 452 ASN A O 1
ATOM 3484 N N . THR A 1 453 ? -11.869 4.911 22.481 1.00 83.06 453 THR A N 1
ATOM 3485 C CA . THR A 1 453 ? -13.124 4.758 21.735 1.00 83.06 453 THR A CA 1
ATOM 3486 C C . THR A 1 453 ? -13.685 6.081 21.213 1.00 83.06 453 THR A C 1
ATOM 3488 O O . THR A 1 453 ? -14.263 6.093 20.130 1.00 83.06 453 THR A O 1
ATOM 3491 N N . ASP A 1 454 ? -13.498 7.183 21.944 1.00 77.94 454 ASP A N 1
ATOM 3492 C CA . ASP A 1 454 ? -14.136 8.478 21.657 1.00 77.94 454 ASP A CA 1
ATOM 3493 C C . ASP A 1 454 ? -13.572 9.178 20.409 1.00 77.94 454 ASP A C 1
ATOM 3495 O O . ASP A 1 454 ? -14.323 9.749 19.619 1.00 77.94 454 ASP A O 1
ATOM 3499 N N . ASP A 1 455 ? -12.254 9.105 20.203 1.00 71.69 455 ASP A N 1
ATOM 3500 C CA . ASP A 1 455 ? -11.544 9.725 19.075 1.00 71.69 455 ASP A CA 1
ATOM 3501 C C . ASP A 1 455 ? -11.281 8.736 17.923 1.00 71.69 455 ASP A C 1
ATOM 3503 O O . ASP A 1 455 ? -10.506 9.035 17.008 1.00 71.69 455 ASP A O 1
ATOM 3507 N N . SER A 1 456 ? -11.852 7.529 17.981 1.00 80.19 456 SER A N 1
ATOM 3508 C CA . SER A 1 456 ? -11.509 6.456 17.049 1.00 80.19 456 SER A CA 1
ATOM 3509 C C . SER A 1 456 ? -12.050 6.708 15.642 1.00 80.19 456 SER A C 1
ATOM 3511 O O . SER A 1 456 ? -13.240 6.956 15.444 1.00 80.19 456 SER A O 1
ATOM 3513 N N . THR A 1 457 ? -11.177 6.563 14.644 1.00 82.69 457 THR A N 1
ATOM 3514 C CA . THR A 1 457 ? -11.531 6.594 13.217 1.00 82.69 457 THR A CA 1
ATOM 3515 C C . THR A 1 457 ? -11.816 5.209 12.632 1.00 82.69 457 THR A C 1
ATOM 3517 O O . THR A 1 457 ? -11.956 5.042 11.421 1.00 82.69 457 THR A O 1
ATOM 3520 N N . LEU A 1 458 ? -11.912 4.194 13.491 1.00 84.88 458 LEU A N 1
ATOM 3521 C CA . LEU A 1 458 ? -11.959 2.791 13.102 1.00 84.88 458 LEU A CA 1
ATOM 3522 C C . LEU A 1 458 ? -13.065 2.470 12.070 1.00 84.88 458 LEU A C 1
ATOM 3524 O O . LEU A 1 458 ? -12.754 1.810 11.079 1.00 84.88 458 LEU A O 1
ATOM 3528 N N . PRO A 1 459 ? -14.319 2.962 12.187 1.00 84.94 459 PRO A N 1
ATOM 3529 C CA . PRO A 1 459 ? -15.331 2.717 11.159 1.00 84.94 459 PRO A CA 1
ATOM 3530 C C . PRO A 1 459 ? -14.999 3.328 9.790 1.00 84.94 459 PRO A C 1
ATOM 3532 O O . PRO A 1 459 ? -15.451 2.801 8.777 1.00 84.94 459 PRO A O 1
ATOM 3535 N N . GLN A 1 460 ? -14.245 4.434 9.746 1.00 81.00 460 GLN A N 1
ATOM 3536 C CA . GLN A 1 460 ? -13.809 5.063 8.494 1.00 81.00 460 GLN A CA 1
ATOM 3537 C C . GLN A 1 460 ? -12.608 4.347 7.862 1.00 81.00 460 GLN A C 1
ATOM 3539 O O . GLN A 1 460 ? -12.450 4.382 6.643 1.00 81.00 460 GLN A O 1
ATOM 3544 N N . ASP A 1 461 ? -11.785 3.684 8.674 1.00 79.19 461 ASP A N 1
ATOM 3545 C CA . ASP A 1 461 ? -10.570 3.008 8.213 1.00 79.19 461 ASP A CA 1
ATOM 3546 C C . ASP A 1 461 ? -10.845 1.637 7.571 1.00 79.19 461 ASP A C 1
ATOM 3548 O O . ASP A 1 461 ? -9.984 1.088 6.882 1.00 79.19 461 ASP A O 1
ATOM 3552 N N . ILE A 1 462 ? -12.059 1.092 7.719 1.00 77.69 462 ILE A N 1
ATOM 3553 C CA . ILE A 1 462 ? -12.461 -0.143 7.039 1.00 77.69 462 ILE A CA 1
ATOM 3554 C C . ILE A 1 462 ? -12.769 0.137 5.563 1.00 77.69 462 ILE A C 1
ATOM 3556 O O . ILE A 1 462 ? -13.728 0.830 5.222 1.00 77.69 462 ILE A O 1
ATOM 3560 N N . ARG A 1 463 ? -11.975 -0.462 4.667 1.00 69.31 463 ARG A N 1
ATOM 3561 C CA . ARG A 1 463 ? -12.030 -0.218 3.218 1.00 69.31 463 ARG A CA 1
ATOM 3562 C C . ARG A 1 463 ? -12.340 -1.460 2.375 1.00 69.31 463 ARG A C 1
ATOM 3564 O O . ARG A 1 463 ? -12.173 -2.590 2.834 1.00 69.31 463 ARG A O 1
ATOM 3571 N N . PRO A 1 464 ? -12.784 -1.272 1.115 1.00 63.81 464 PRO A N 1
ATOM 3572 C CA . PRO A 1 464 ? -12.882 -2.359 0.151 1.00 63.81 464 PRO A CA 1
ATOM 3573 C C . PRO A 1 464 ? -11.488 -2.805 -0.314 1.00 63.81 464 PRO A C 1
ATOM 3575 O O . PRO A 1 464 ? -10.638 -1.981 -0.644 1.00 63.81 464 PRO A O 1
ATOM 3578 N N . TYR A 1 465 ? -11.289 -4.118 -0.415 1.00 70.69 465 TYR A N 1
ATOM 3579 C CA . TYR A 1 465 ? -10.041 -4.727 -0.879 1.00 70.69 465 TYR A CA 1
ATOM 3580 C C . TYR A 1 465 ? -10.253 -5.522 -2.165 1.00 70.69 465 TYR A C 1
ATOM 3582 O O . TYR A 1 465 ? -11.350 -6.014 -2.459 1.00 70.69 465 TYR A O 1
ATOM 3590 N N . ALA A 1 466 ? -9.183 -5.677 -2.934 1.00 69.75 466 ALA A N 1
ATOM 3591 C CA . ALA A 1 466 ? -9.104 -6.692 -3.968 1.00 69.75 466 ALA A CA 1
ATOM 3592 C C . ALA A 1 466 ? -8.570 -8.007 -3.394 1.00 69.75 466 ALA A C 1
ATOM 3594 O O . ALA A 1 466 ? -7.796 -7.991 -2.444 1.00 69.75 466 ALA A O 1
ATOM 3595 N N . PHE A 1 467 ? -8.964 -9.131 -3.997 1.00 69.25 467 PHE A N 1
ATOM 3596 C CA . PHE A 1 467 ? -8.625 -10.478 -3.526 1.00 69.25 467 PHE A CA 1
ATOM 3597 C C . PHE A 1 467 ? -8.061 -11.356 -4.631 1.00 69.25 467 PHE A C 1
ATOM 3599 O O . PHE A 1 467 ? -8.406 -11.185 -5.810 1.00 69.25 467 PHE A O 1
ATOM 3606 N N . ASN A 1 468 ? -7.305 -12.374 -4.211 1.00 68.56 468 ASN A N 1
ATOM 3607 C CA . ASN A 1 468 ? -6.715 -13.391 -5.080 1.00 68.56 468 ASN A CA 1
ATOM 3608 C C . ASN A 1 468 ? -5.929 -12.735 -6.215 1.00 68.56 468 ASN A C 1
ATOM 3610 O O . ASN A 1 468 ? -6.237 -12.874 -7.408 1.00 68.56 468 ASN A O 1
ATOM 3614 N N . CYS A 1 469 ? -5.001 -11.896 -5.783 1.00 78.00 469 CYS A N 1
ATOM 3615 C CA . CYS A 1 469 ? -4.249 -11.005 -6.621 1.00 78.00 469 CYS A CA 1
ATOM 3616 C C . CYS A 1 469 ? -2.935 -11.685 -7.011 1.00 78.00 469 CYS A C 1
ATOM 3618 O O . CYS A 1 469 ? -2.275 -12.321 -6.201 1.00 78.00 469 CYS A O 1
ATOM 3620 N N . VAL A 1 470 ? -2.557 -11.562 -8.274 1.00 83.12 470 VAL A N 1
ATOM 3621 C CA . VAL A 1 470 ? -1.298 -12.072 -8.808 1.00 83.12 470 VAL A CA 1
ATOM 3622 C C . VAL A 1 470 ? -0.598 -10.913 -9.486 1.00 83.12 470 VAL A C 1
ATOM 3624 O O . VAL A 1 470 ? -1.127 -10.340 -10.442 1.00 83.12 470 VAL A O 1
ATOM 3627 N N . LEU A 1 471 ? 0.588 -10.575 -9.001 1.00 87.75 471 LEU A N 1
ATOM 3628 C CA . LEU A 1 471 ? 1.470 -9.573 -9.573 1.00 87.75 471 LEU A CA 1
ATOM 3629 C C . LEU A 1 471 ? 2.620 -10.282 -10.284 1.00 87.75 471 LEU A C 1
ATOM 3631 O O . LEU A 1 471 ? 3.245 -11.187 -9.743 1.00 87.75 471 LEU A O 1
ATOM 3635 N N . ARG A 1 472 ? 2.909 -9.884 -11.519 1.00 90.50 472 ARG A N 1
ATOM 3636 C CA . ARG A 1 472 ? 4.048 -10.405 -12.270 1.00 90.50 472 ARG A CA 1
ATOM 3637 C C . ARG A 1 472 ? 4.822 -9.281 -12.925 1.00 90.50 472 ARG A C 1
ATOM 3639 O O . ARG A 1 472 ? 4.271 -8.566 -13.766 1.00 90.50 472 ARG A O 1
ATOM 3646 N N . LEU A 1 473 ? 6.110 -9.210 -12.610 1.00 91.88 473 LEU A N 1
ATOM 3647 C CA . LEU A 1 473 ? 7.062 -8.325 -13.265 1.00 91.88 473 LEU A CA 1
ATOM 3648 C C . LEU A 1 473 ? 7.753 -9.074 -14.408 1.00 91.88 473 LEU A C 1
ATOM 3650 O O . LEU A 1 473 ? 8.213 -10.207 -14.267 1.00 91.88 473 LEU A O 1
ATOM 3654 N N . ARG A 1 474 ? 7.793 -8.445 -15.580 1.00 92.25 474 ARG A N 1
ATOM 3655 C CA . ARG A 1 474 ? 8.604 -8.870 -16.724 1.00 92.25 474 ARG A CA 1
ATOM 3656 C C . ARG A 1 474 ? 9.511 -7.732 -17.139 1.00 92.25 474 ARG A C 1
ATOM 3658 O O . ARG A 1 474 ? 9.177 -6.573 -16.928 1.00 92.25 474 ARG A O 1
ATOM 3665 N N . LYS A 1 475 ? 10.630 -8.070 -17.757 1.00 92.62 475 LYS A N 1
ATOM 3666 C CA . LYS A 1 475 ? 11.701 -7.129 -18.069 1.00 92.62 475 LYS A CA 1
ATOM 3667 C C . LYS A 1 475 ? 12.379 -7.477 -19.402 1.00 92.62 475 LYS A C 1
ATOM 3669 O O . LYS A 1 475 ? 12.137 -8.575 -19.918 1.00 92.62 475 LYS A O 1
ATOM 3674 N N . SER A 1 476 ? 13.196 -6.578 -19.946 1.00 90.94 476 SER A N 1
ATOM 3675 C CA . SER A 1 476 ? 14.064 -6.859 -21.100 1.00 90.94 476 SER A CA 1
ATOM 3676 C C . SER A 1 476 ? 15.245 -7.764 -20.714 1.00 90.94 476 SER A C 1
ATOM 3678 O O . SER A 1 476 ? 15.375 -8.195 -19.570 1.00 90.94 476 SER A O 1
ATOM 3680 N N . THR A 1 477 ? 16.087 -8.180 -21.651 1.00 87.75 477 THR A N 1
ATOM 3681 C CA . THR A 1 477 ? 17.073 -9.242 -21.394 1.00 87.75 477 THR A CA 1
ATOM 3682 C C . THR A 1 477 ? 18.271 -8.822 -20.540 1.00 87.75 477 THR A C 1
ATOM 3684 O O . THR A 1 477 ? 18.886 -9.683 -19.915 1.00 87.75 477 THR A O 1
ATOM 3687 N N . GLU A 1 478 ? 18.560 -7.528 -20.446 1.00 89.00 478 GLU A N 1
ATOM 3688 C CA . GLU A 1 478 ? 19.840 -6.983 -19.972 1.00 89.00 478 GLU A CA 1
ATOM 3689 C C . GLU A 1 478 ? 19.942 -6.930 -18.443 1.00 89.00 478 GLU A C 1
ATOM 3691 O O . GLU A 1 478 ? 21.044 -6.963 -17.892 1.00 89.00 478 GLU A O 1
ATOM 3696 N N . PHE A 1 479 ? 18.810 -6.924 -17.742 1.00 92.06 479 PHE A N 1
ATOM 3697 C CA . PHE A 1 479 ? 18.730 -6.828 -16.283 1.00 92.06 479 PHE A CA 1
ATOM 3698 C C . PHE A 1 479 ? 17.741 -7.838 -15.710 1.00 92.06 479 PHE A C 1
ATOM 3700 O O . PHE A 1 479 ? 17.059 -8.533 -16.459 1.00 92.06 479 PHE A O 1
ATOM 3707 N N . LYS A 1 480 ? 17.687 -7.995 -14.393 1.00 91.69 480 LYS A N 1
ATOM 3708 C CA . LYS A 1 480 ? 16.771 -8.893 -13.682 1.00 91.69 480 LYS A CA 1
ATOM 3709 C C . LYS A 1 480 ? 16.367 -8.267 -12.342 1.00 91.69 480 LYS A C 1
ATOM 3711 O O . LYS A 1 480 ? 17.107 -7.423 -11.847 1.00 91.69 480 LYS A O 1
ATOM 3716 N N . PRO A 1 481 ? 15.231 -8.668 -11.754 1.00 90.38 481 PRO A N 1
ATOM 3717 C CA . PRO A 1 481 ? 14.936 -8.343 -10.361 1.00 90.38 481 PRO A CA 1
ATOM 3718 C C . PRO A 1 481 ? 16.003 -8.953 -9.447 1.00 90.38 481 PRO A C 1
ATOM 3720 O O . PRO A 1 481 ? 16.364 -10.116 -9.656 1.00 90.38 481 PRO A O 1
ATOM 3723 N N . GLY A 1 482 ? 16.512 -8.188 -8.482 1.00 85.62 482 GLY A N 1
ATOM 3724 C CA . GLY A 1 482 ? 17.383 -8.715 -7.429 1.00 85.62 482 GLY A CA 1
ATOM 3725 C C . GLY A 1 482 ? 16.539 -9.285 -6.287 1.00 85.62 482 GLY A C 1
ATOM 3726 O O . GLY A 1 482 ? 16.417 -10.497 -6.115 1.00 85.62 482 GLY A O 1
ATOM 3727 N N . HIS A 1 483 ? 15.869 -8.391 -5.577 1.00 84.75 483 HIS A N 1
ATOM 3728 C CA . HIS A 1 483 ? 14.952 -8.592 -4.476 1.00 84.75 483 HIS A CA 1
ATOM 3729 C C . HIS A 1 483 ? 13.616 -7.917 -4.782 1.00 84.75 483 HIS A C 1
ATOM 3731 O O . HIS A 1 483 ? 13.483 -6.993 -5.590 1.00 84.75 483 HIS A O 1
ATOM 3737 N N . SER A 1 484 ? 12.597 -8.405 -4.094 1.00 85.50 484 SER A N 1
ATOM 3738 C CA . SER A 1 484 ? 11.230 -7.931 -4.208 1.00 85.50 484 SER A CA 1
ATOM 3739 C C . SER A 1 484 ? 10.692 -7.695 -2.807 1.00 85.50 484 SER A C 1
ATOM 3741 O O . SER A 1 484 ? 10.791 -8.583 -1.960 1.00 85.50 484 SER A O 1
ATOM 3743 N N . TYR A 1 485 ? 10.112 -6.525 -2.585 1.00 81.06 485 TYR A N 1
ATOM 3744 C CA . TYR A 1 485 ? 9.680 -6.046 -1.283 1.00 81.06 485 TYR A CA 1
ATOM 3745 C C . TYR A 1 485 ? 8.185 -5.720 -1.282 1.00 81.06 485 TYR A C 1
ATOM 3747 O O . TYR A 1 485 ? 7.639 -5.209 -2.263 1.00 81.06 485 TYR A O 1
ATOM 3755 N N . GLY A 1 486 ? 7.538 -5.983 -0.152 1.00 76.06 486 GLY A N 1
ATOM 3756 C CA . GLY A 1 486 ? 6.113 -5.755 0.074 1.00 76.06 486 GLY A CA 1
ATOM 3757 C C . GLY A 1 486 ? 5.390 -7.034 0.495 1.00 76.06 486 GLY A C 1
ATOM 3758 O O . GLY A 1 486 ? 5.996 -8.098 0.612 1.00 76.06 486 GLY A O 1
ATOM 3759 N N . HIS A 1 487 ? 4.089 -6.919 0.752 1.00 73.38 487 HIS A N 1
ATOM 3760 C CA . HIS A 1 487 ? 3.285 -8.021 1.280 1.00 73.38 487 HIS A CA 1
ATOM 3761 C C . HIS A 1 487 ? 2.776 -8.929 0.153 1.00 73.38 487 HIS A C 1
ATOM 3763 O O . HIS A 1 487 ? 1.706 -8.734 -0.420 1.00 73.38 487 HIS A O 1
ATOM 3769 N N . PHE A 1 488 ? 3.610 -9.889 -0.232 1.00 76.44 488 PHE A N 1
ATOM 3770 C CA . PHE A 1 488 ? 3.265 -10.962 -1.159 1.00 76.44 488 PHE A CA 1
ATOM 3771 C C . PHE A 1 488 ? 4.134 -12.187 -0.899 1.00 76.44 488 PHE A C 1
ATOM 3773 O O . PHE A 1 488 ? 5.172 -12.107 -0.244 1.00 76.44 488 PHE A O 1
ATOM 3780 N N . PHE A 1 489 ? 3.741 -13.317 -1.480 1.00 73.69 489 PHE A N 1
ATOM 3781 C CA . PHE A 1 489 ? 4.539 -14.536 -1.472 1.00 73.69 489 PHE A CA 1
ATOM 3782 C C . PHE A 1 489 ? 4.904 -14.975 -2.896 1.00 73.69 489 PHE A C 1
ATOM 3784 O O . PHE A 1 489 ? 4.057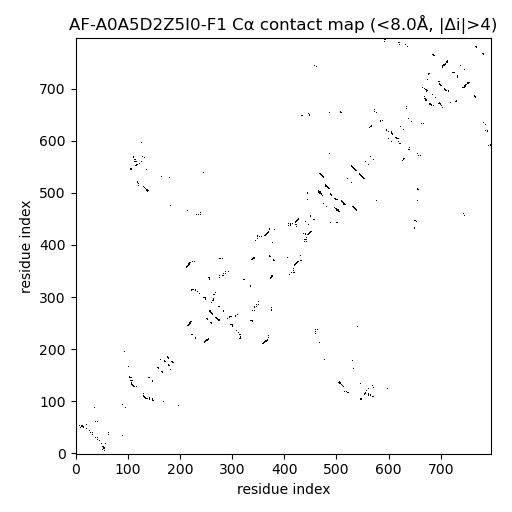 -14.924 -3.797 1.00 73.69 489 PHE A O 1
ATOM 3791 N N . PRO A 1 490 ? 6.148 -15.432 -3.119 1.00 77.88 490 PRO A N 1
ATOM 3792 C CA . PRO A 1 490 ? 6.576 -15.911 -4.423 1.00 77.88 490 PRO A CA 1
ATOM 3793 C C . PRO A 1 490 ? 5.850 -17.198 -4.801 1.00 77.88 490 PRO A C 1
ATOM 3795 O O . PRO A 1 490 ? 5.649 -18.098 -3.984 1.00 77.88 490 PRO A O 1
ATOM 3798 N N . ASP A 1 491 ? 5.469 -17.296 -6.071 1.00 80.38 491 ASP A N 1
ATOM 3799 C CA . ASP A 1 491 ? 4.919 -18.520 -6.635 1.00 80.38 491 ASP A CA 1
ATOM 3800 C C . ASP A 1 491 ? 6.000 -19.620 -6.656 1.00 80.38 491 ASP A C 1
ATOM 3802 O O . ASP A 1 491 ? 7.108 -19.390 -7.151 1.00 80.38 491 ASP A O 1
ATOM 3806 N N . PRO A 1 492 ? 5.705 -20.834 -6.156 1.00 72.62 492 PRO A N 1
ATOM 3807 C CA . PRO A 1 492 ? 6.696 -21.905 -6.069 1.00 72.62 492 PRO A CA 1
ATOM 3808 C C . PRO A 1 492 ? 7.077 -22.505 -7.432 1.00 72.62 492 PRO A C 1
ATOM 3810 O O . PRO A 1 492 ? 8.080 -23.210 -7.532 1.00 72.62 492 PRO A O 1
ATOM 3813 N N . GLN A 1 493 ? 6.271 -22.286 -8.474 1.00 76.31 493 GLN A N 1
ATOM 3814 C CA . GLN A 1 493 ? 6.459 -22.849 -9.814 1.00 76.31 493 GLN A CA 1
ATOM 3815 C C . GLN A 1 493 ? 6.951 -21.810 -10.825 1.00 76.31 493 GLN A C 1
ATOM 3817 O O . GLN A 1 493 ? 7.679 -22.160 -11.757 1.00 76.31 493 GLN A O 1
ATOM 3822 N N . TYR A 1 494 ? 6.543 -20.549 -10.679 1.00 78.38 494 TYR A N 1
ATOM 3823 C CA . TYR A 1 494 ? 6.785 -19.503 -11.665 1.00 78.38 494 TYR A CA 1
ATOM 3824 C C . TYR A 1 494 ? 7.630 -18.358 -11.113 1.00 78.38 494 TYR A C 1
ATOM 3826 O O . TYR A 1 494 ? 7.198 -17.575 -10.275 1.00 78.38 494 TYR A O 1
ATOM 3834 N N . GLU A 1 495 ? 8.813 -18.180 -11.697 1.00 80.31 495 GLU A N 1
ATOM 3835 C CA . GLU A 1 495 ? 9.705 -17.073 -11.358 1.00 80.31 495 GLU A CA 1
ATOM 3836 C C . GLU A 1 495 ? 9.055 -15.701 -11.623 1.00 80.31 495 GLU A C 1
ATOM 3838 O O . GLU A 1 495 ? 8.375 -15.494 -12.641 1.00 80.31 495 GLU A O 1
ATOM 3843 N N . ASN A 1 496 ? 9.315 -14.745 -10.725 1.00 81.62 496 ASN A N 1
ATOM 3844 C CA . ASN A 1 496 ? 8.818 -13.365 -10.776 1.00 81.62 496 ASN A CA 1
ATOM 3845 C C . ASN A 1 496 ? 7.282 -13.245 -10.754 1.00 81.62 496 ASN A C 1
ATOM 3847 O O . ASN A 1 496 ? 6.730 -12.230 -11.189 1.00 81.62 496 ASN A O 1
ATOM 3851 N N . VAL A 1 497 ? 6.589 -14.284 -10.280 1.00 86.19 497 VAL A N 1
ATOM 3852 C CA . VAL A 1 497 ? 5.156 -14.264 -9.981 1.00 86.19 497 VAL A CA 1
ATOM 3853 C C . VAL A 1 497 ? 4.988 -14.180 -8.476 1.00 86.19 497 VAL A C 1
ATOM 3855 O O . VAL A 1 497 ? 5.536 -14.997 -7.746 1.00 86.19 497 VAL A O 1
ATOM 3858 N N . GLN A 1 498 ? 4.230 -13.186 -8.039 1.00 85.56 498 GLN A N 1
ATOM 3859 C CA . GLN A 1 498 ? 3.939 -12.912 -6.645 1.00 85.56 498 GLN A CA 1
ATOM 3860 C C . GLN A 1 498 ? 2.435 -13.035 -6.426 1.00 85.56 498 GLN A C 1
ATOM 3862 O O . GLN A 1 498 ? 1.638 -12.478 -7.189 1.00 85.56 498 GLN A O 1
ATOM 3867 N N . HIS A 1 499 ? 2.044 -13.764 -5.392 1.00 78.62 499 HIS A N 1
ATOM 3868 C CA . HIS A 1 499 ? 0.664 -13.869 -4.948 1.00 78.62 499 HIS A CA 1
ATOM 3869 C C . HIS A 1 499 ? 0.421 -12.894 -3.807 1.00 78.62 499 HIS A C 1
ATOM 3871 O O . HIS A 1 499 ? 1.197 -12.808 -2.860 1.00 78.62 499 HIS A O 1
ATOM 3877 N N . ILE A 1 500 ? -0.676 -12.166 -3.921 1.00 78.62 500 ILE A N 1
ATOM 3878 C CA . ILE A 1 500 ? -1.137 -11.162 -2.973 1.00 78.62 500 ILE A CA 1
ATOM 3879 C C . ILE A 1 500 ? -2.509 -11.636 -2.503 1.00 78.62 500 ILE A C 1
ATOM 3881 O O . ILE A 1 500 ? -3.428 -11.803 -3.320 1.00 78.62 500 ILE A O 1
ATOM 3885 N N . ILE A 1 501 ? -2.655 -11.877 -1.199 1.00 70.69 501 ILE A N 1
ATOM 3886 C CA . ILE A 1 501 ? -3.914 -12.370 -0.631 1.00 70.69 501 ILE A CA 1
ATOM 3887 C C . ILE A 1 501 ? -4.966 -11.289 -0.827 1.00 70.69 501 ILE A C 1
ATOM 3889 O O . ILE A 1 501 ? -6.045 -11.525 -1.396 1.00 70.69 501 ILE A O 1
ATOM 3893 N N . CYS A 1 502 ? -4.600 -10.074 -0.433 1.00 71.75 502 CYS A N 1
ATOM 3894 C CA . CYS A 1 502 ? -5.427 -8.905 -0.602 1.00 71.75 502 CYS A CA 1
ATOM 3895 C C . CYS A 1 502 ? -4.609 -7.624 -0.678 1.00 71.75 502 CYS A C 1
ATOM 3897 O O . CYS A 1 502 ? -3.541 -7.506 -0.099 1.00 71.75 502 CYS A O 1
ATOM 3899 N N . CYS A 1 503 ? -5.144 -6.629 -1.372 1.00 74.00 503 CYS A N 1
ATOM 3900 C CA . CYS A 1 503 ? -4.542 -5.305 -1.398 1.00 74.00 503 CYS A CA 1
ATOM 3901 C C . CYS A 1 503 ? -5.599 -4.228 -1.617 1.00 74.00 503 CYS A C 1
ATOM 3903 O O . CYS A 1 503 ? -6.638 -4.476 -2.244 1.00 74.00 503 CYS A O 1
ATOM 3905 N N . ASP A 1 504 ? -5.360 -3.050 -1.046 1.00 73.81 504 ASP A N 1
ATOM 3906 C CA . ASP A 1 504 ? -6.162 -1.857 -1.298 1.00 73.81 504 ASP A CA 1
ATOM 3907 C C . ASP A 1 504 ? -5.521 -0.995 -2.397 1.00 73.81 504 ASP A C 1
ATOM 3909 O O . ASP A 1 504 ? -4.608 -1.427 -3.104 1.00 73.81 504 ASP A O 1
ATOM 3913 N N . SER A 1 505 ? -6.043 0.215 -2.589 1.00 75.25 505 SER A N 1
ATOM 3914 C CA . SER A 1 505 ? -5.539 1.164 -3.583 1.00 75.25 505 SER A CA 1
ATOM 3915 C C . SER A 1 505 ? -4.170 1.761 -3.268 1.00 75.25 505 SER A C 1
ATOM 3917 O O . SER A 1 505 ? -3.596 2.364 -4.170 1.00 75.25 505 SER A O 1
ATOM 3919 N N . PHE A 1 506 ? -3.665 1.600 -2.044 1.00 76.44 506 PHE A N 1
ATOM 3920 C CA . PHE A 1 506 ? -2.428 2.216 -1.557 1.00 76.44 506 PHE A CA 1
ATOM 3921 C C . PHE A 1 506 ? -1.283 1.210 -1.412 1.00 76.44 506 PHE A C 1
ATOM 3923 O O . PHE A 1 506 ? -0.120 1.608 -1.379 1.00 76.44 506 PHE A O 1
ATOM 3930 N N . ALA A 1 507 ? -1.609 -0.086 -1.371 1.00 79.06 507 ALA A N 1
ATOM 3931 C CA . ALA A 1 507 ? -0.642 -1.172 -1.307 1.00 79.06 507 ALA A CA 1
ATOM 3932 C C . ALA A 1 507 ? 0.427 -1.049 -2.402 1.00 79.06 507 ALA A C 1
ATOM 3934 O O . ALA A 1 507 ? 0.135 -1.143 -3.603 1.00 79.06 507 ALA A O 1
ATOM 3935 N N . THR A 1 508 ? 1.667 -0.860 -1.956 1.00 84.62 508 THR A N 1
ATOM 3936 C CA . THR A 1 508 ? 2.820 -0.624 -2.821 1.00 84.62 508 THR A CA 1
ATOM 3937 C C . THR A 1 508 ? 3.853 -1.734 -2.682 1.00 84.62 508 THR A C 1
ATOM 3939 O O . THR A 1 508 ? 4.102 -2.262 -1.603 1.00 84.62 508 THR A O 1
ATOM 3942 N N . TYR A 1 509 ? 4.446 -2.106 -3.809 1.00 86.56 509 TYR A N 1
ATOM 3943 C CA . TYR A 1 509 ? 5.407 -3.194 -3.931 1.00 86.56 509 TYR A CA 1
ATOM 3944 C C . TYR A 1 509 ? 6.664 -2.678 -4.604 1.00 86.56 509 TYR A C 1
ATOM 3946 O O . TYR A 1 509 ? 6.571 -2.030 -5.643 1.00 86.56 509 TYR A O 1
ATOM 3954 N N . ALA A 1 510 ? 7.834 -2.981 -4.062 1.00 87.62 510 ALA A N 1
ATOM 3955 C CA . ALA A 1 510 ? 9.094 -2.482 -4.590 1.00 87.62 510 ALA A CA 1
ATOM 3956 C C . ALA A 1 510 ? 9.954 -3.615 -5.158 1.00 87.62 510 ALA A C 1
ATOM 3958 O O . ALA A 1 510 ? 9.892 -4.754 -4.704 1.00 87.62 510 ALA A O 1
ATOM 3959 N N . TYR A 1 511 ? 10.753 -3.305 -6.170 1.00 89.75 511 TYR A N 1
ATOM 3960 C CA . TYR A 1 511 ? 11.703 -4.226 -6.788 1.00 89.75 511 TYR A CA 1
ATOM 3961 C C . TYR A 1 511 ? 13.014 -3.485 -6.993 1.00 89.75 511 TYR A C 1
ATOM 3963 O O . TYR A 1 511 ? 12.992 -2.374 -7.521 1.00 89.75 511 TYR A O 1
ATOM 3971 N N . ASP A 1 512 ? 14.136 -4.090 -6.621 1.00 90.56 512 ASP A N 1
ATOM 3972 C CA . ASP A 1 512 ? 15.446 -3.623 -7.074 1.00 90.56 512 ASP A CA 1
ATOM 3973 C C . ASP A 1 512 ? 15.878 -4.396 -8.333 1.00 90.56 512 ASP A C 1
ATOM 3975 O O . ASP A 1 512 ? 15.299 -5.428 -8.703 1.00 90.56 512 ASP A O 1
ATOM 3979 N N . PHE A 1 513 ? 16.862 -3.849 -9.041 1.00 92.31 513 PHE A N 1
ATOM 3980 C CA . PHE A 1 513 ? 17.360 -4.413 -10.284 1.00 92.31 513 PHE A CA 1
ATOM 3981 C C . PHE A 1 513 ? 18.866 -4.631 -10.255 1.00 92.31 513 PHE A C 1
ATOM 3983 O O . PHE A 1 513 ? 19.639 -3.765 -9.847 1.00 92.31 513 PHE A O 1
ATOM 3990 N N . ASP A 1 514 ? 19.254 -5.772 -10.818 1.00 91.69 514 ASP A N 1
ATOM 3991 C CA . ASP A 1 514 ? 20.631 -6.140 -11.095 1.00 91.69 514 ASP A CA 1
ATOM 3992 C C . ASP A 1 514 ? 20.831 -6.309 -12.596 1.00 91.69 514 ASP A C 1
ATOM 3994 O O . ASP A 1 514 ? 20.000 -6.892 -13.306 1.00 91.69 514 ASP A O 1
ATOM 3998 N N . PHE A 1 515 ? 21.989 -5.897 -13.094 1.00 92.88 515 PHE A N 1
ATOM 3999 C CA . PHE A 1 515 ? 22.395 -6.264 -14.442 1.00 92.88 515 PHE A CA 1
ATOM 4000 C C . PHE A 1 515 ? 22.650 -7.772 -14.556 1.00 92.88 515 PHE A C 1
ATOM 4002 O O . PHE A 1 515 ? 23.183 -8.428 -13.661 1.00 92.88 515 PHE A O 1
ATOM 4009 N N . THR A 1 516 ? 22.295 -8.345 -15.705 1.00 90.50 516 THR A N 1
ATOM 4010 C CA . THR A 1 516 ? 22.603 -9.754 -16.013 1.00 90.50 516 THR A CA 1
ATOM 4011 C C . THR A 1 516 ? 24.039 -9.952 -16.489 1.00 90.50 516 THR A C 1
ATOM 4013 O O . THR A 1 516 ? 24.546 -11.073 -16.469 1.00 90.50 516 THR A O 1
ATOM 4016 N N . ASN A 1 517 ? 24.681 -8.880 -16.955 1.00 86.25 517 ASN A N 1
ATOM 4017 C CA . ASN A 1 517 ? 26.020 -8.885 -17.523 1.00 86.25 517 ASN A CA 1
ATOM 4018 C C . ASN A 1 517 ? 26.721 -7.536 -17.290 1.00 86.25 517 ASN A C 1
ATOM 4020 O O . ASN A 1 517 ? 26.076 -6.534 -16.998 1.00 86.25 517 ASN A O 1
ATOM 4024 N N . ASN A 1 518 ? 28.039 -7.502 -17.494 1.00 84.38 518 ASN A N 1
ATOM 4025 C CA . ASN A 1 518 ? 28.852 -6.305 -17.247 1.00 84.38 518 ASN A CA 1
ATOM 4026 C C . ASN A 1 518 ? 28.857 -5.291 -18.404 1.00 84.38 518 ASN A C 1
ATOM 4028 O O . ASN A 1 518 ? 29.568 -4.297 -18.337 1.00 84.38 518 ASN A O 1
ATOM 4032 N N . VAL A 1 519 ? 28.133 -5.560 -19.493 1.00 82.06 519 VAL A N 1
ATOM 4033 C CA . VAL A 1 519 ? 28.073 -4.674 -20.669 1.00 82.06 519 VAL A CA 1
ATOM 4034 C C . VAL A 1 519 ? 26.918 -3.682 -20.539 1.00 82.06 519 VAL A C 1
ATOM 4036 O O . VAL A 1 519 ? 27.013 -2.575 -21.061 1.00 82.06 519 VAL A O 1
ATOM 4039 N N . GLY A 1 520 ? 25.849 -4.077 -19.842 1.00 83.62 520 GLY A N 1
ATOM 4040 C CA . GLY A 1 520 ? 24.646 -3.271 -19.691 1.00 83.62 520 GLY A CA 1
ATOM 4041 C C . GLY A 1 520 ? 23.948 -3.018 -21.028 1.00 83.62 520 GLY A C 1
ATOM 4042 O O . GLY A 1 520 ? 23.848 -3.908 -21.876 1.00 83.62 520 GLY A O 1
ATOM 4043 N N . PHE A 1 521 ? 23.465 -1.795 -21.210 1.00 85.62 521 PHE A N 1
ATOM 4044 C CA . PHE A 1 521 ? 22.817 -1.306 -22.419 1.00 85.62 521 PHE A CA 1
ATOM 4045 C C . PHE A 1 521 ? 23.857 -0.684 -23.360 1.00 85.62 521 PHE A C 1
ATOM 4047 O O . PHE A 1 521 ? 24.690 0.131 -22.964 1.00 85.62 521 PHE A O 1
ATOM 4054 N N . SER A 1 522 ? 23.830 -1.037 -24.647 1.00 70.31 522 SER A N 1
ATOM 4055 C CA . SER A 1 522 ? 24.808 -0.491 -25.592 1.00 70.31 522 SER A CA 1
ATOM 4056 C C . SER A 1 522 ? 24.471 0.954 -25.972 1.00 70.31 522 SER A C 1
ATOM 4058 O O . SER A 1 522 ? 23.361 1.263 -26.400 1.00 70.31 522 SER A O 1
ATOM 4060 N N . ARG A 1 523 ? 25.489 1.831 -25.951 1.00 63.00 523 ARG A N 1
ATOM 4061 C CA . ARG A 1 523 ? 25.419 3.228 -26.442 1.00 63.00 523 ARG A CA 1
ATOM 4062 C C . ARG A 1 523 ? 24.981 3.348 -27.910 1.00 63.00 523 ARG A C 1
ATOM 4064 O O . ARG A 1 523 ? 24.676 4.444 -28.377 1.00 63.00 523 ARG A O 1
ATOM 4071 N N . HIS A 1 524 ? 25.013 2.245 -28.657 1.00 52.47 524 HIS A N 1
ATOM 4072 C CA . HIS A 1 524 ? 24.690 2.181 -30.082 1.00 52.47 524 HIS A CA 1
ATOM 4073 C C . HIS A 1 524 ? 23.524 1.233 -30.406 1.00 52.47 524 HIS A C 1
ATOM 4075 O O . HIS A 1 524 ? 23.128 1.164 -31.570 1.00 52.47 524 HIS A O 1
ATOM 4081 N N . SER A 1 525 ? 22.983 0.496 -29.427 1.00 55.28 525 SER A N 1
ATOM 4082 C CA . SER A 1 525 ? 21.806 -0.360 -29.625 1.00 55.28 525 SER A CA 1
ATOM 4083 C C . SER A 1 525 ? 20.519 0.421 -29.389 1.00 55.28 525 SER A C 1
ATOM 4085 O O . SER A 1 525 ? 20.442 1.235 -28.477 1.00 55.28 525 SER A O 1
ATOM 4087 N N . SER A 1 526 ? 19.474 0.109 -30.153 1.00 58.22 526 SER A N 1
ATOM 4088 C CA . SER A 1 526 ? 18.102 0.583 -29.917 1.00 58.22 526 SER A CA 1
ATOM 4089 C C . SER A 1 526 ? 17.408 -0.099 -28.725 1.00 58.22 526 SER A C 1
ATOM 4091 O O . SER A 1 526 ? 16.217 0.115 -28.508 1.00 58.22 526 SER A O 1
ATOM 4093 N N . GLU A 1 527 ? 18.117 -0.957 -27.991 1.00 70.38 527 GLU A N 1
ATOM 4094 C CA . GLU A 1 527 ? 17.581 -1.771 -26.902 1.00 70.38 527 GLU A CA 1
ATOM 4095 C C . GLU A 1 527 ? 17.581 -0.959 -25.606 1.00 70.38 527 GLU A C 1
ATOM 4097 O O . GLU A 1 527 ? 18.579 -0.850 -24.898 1.00 70.38 527 GLU A O 1
ATOM 4102 N N . LEU A 1 528 ? 16.441 -0.322 -25.352 1.00 85.88 528 LEU A N 1
ATOM 4103 C CA . LEU A 1 528 ? 16.163 0.415 -24.127 1.00 85.88 528 LEU A CA 1
ATOM 4104 C C . LEU A 1 528 ? 15.579 -0.518 -23.054 1.00 85.88 528 LEU A C 1
ATOM 4106 O O . LEU A 1 528 ? 14.821 -1.428 -23.409 1.00 85.88 528 LEU A O 1
ATOM 4110 N N . PRO A 1 529 ? 15.855 -0.274 -21.759 1.00 90.19 529 PRO A N 1
ATOM 4111 C CA . PRO A 1 529 ? 15.249 -1.029 -20.671 1.00 90.19 529 PRO A CA 1
ATOM 4112 C C . PRO A 1 529 ? 13.724 -0.978 -20.746 1.00 90.19 529 PRO A C 1
ATOM 4114 O O . PRO A 1 529 ? 13.124 0.099 -20.756 1.00 90.19 529 PRO A O 1
ATOM 4117 N N . ILE A 1 530 ? 13.088 -2.149 -20.780 1.00 91.38 530 ILE A N 1
ATOM 4118 C CA . ILE A 1 530 ? 11.627 -2.275 -20.775 1.00 91.38 530 ILE A CA 1
ATOM 4119 C C . ILE A 1 530 ? 11.198 -3.101 -19.573 1.00 91.38 530 ILE A C 1
ATOM 4121 O O . ILE A 1 530 ? 11.727 -4.185 -19.341 1.00 91.38 530 ILE A O 1
ATOM 4125 N N . VAL A 1 531 ? 10.182 -2.624 -18.859 1.00 91.94 531 VAL A N 1
ATOM 4126 C CA . VAL A 1 531 ? 9.477 -3.370 -17.815 1.00 91.94 531 VAL A CA 1
ATOM 4127 C C . VAL A 1 531 ? 8.013 -3.512 -18.205 1.00 91.94 531 VAL A C 1
ATOM 4129 O O . VAL A 1 531 ? 7.382 -2.565 -18.664 1.00 91.94 531 VAL A O 1
ATOM 4132 N N . GLN A 1 532 ? 7.443 -4.696 -17.996 1.00 91.19 532 GLN A N 1
ATOM 4133 C CA . GLN A 1 532 ? 6.009 -4.926 -18.064 1.00 91.19 532 GLN A CA 1
ATOM 4134 C C . GLN A 1 532 ? 5.499 -5.519 -16.753 1.00 91.19 532 GLN A C 1
ATOM 4136 O O . GLN A 1 532 ? 5.770 -6.676 -16.428 1.00 91.19 532 GLN A O 1
ATOM 4141 N N . ILE A 1 533 ? 4.677 -4.746 -16.057 1.00 89.69 533 ILE A N 1
ATOM 4142 C CA . ILE A 1 533 ? 3.914 -5.181 -14.897 1.00 89.69 533 ILE A CA 1
ATOM 4143 C C . ILE A 1 533 ? 2.570 -5.719 -15.372 1.00 89.69 533 ILE A C 1
ATOM 4145 O O . ILE A 1 533 ? 1.852 -5.061 -16.123 1.00 89.69 533 ILE A O 1
ATOM 4149 N N . ALA A 1 534 ? 2.222 -6.924 -14.936 1.00 87.19 534 ALA A N 1
ATOM 4150 C CA . ALA A 1 534 ? 0.891 -7.479 -15.107 1.00 87.19 534 ALA A CA 1
ATOM 4151 C C . ALA A 1 534 ? 0.335 -7.861 -13.744 1.00 87.19 534 ALA A C 1
ATOM 4153 O O . ALA A 1 534 ? 0.880 -8.726 -13.065 1.00 87.19 534 ALA A O 1
ATOM 4154 N N . PHE A 1 535 ? -0.769 -7.236 -13.380 1.00 85.00 535 PHE A N 1
ATOM 4155 C CA . PHE A 1 535 ? -1.462 -7.465 -12.136 1.00 85.00 535 PHE A CA 1
ATOM 4156 C C . PHE A 1 535 ? -2.867 -7.984 -12.420 1.00 85.00 535 PHE A C 1
ATOM 4158 O O . PHE A 1 535 ? -3.617 -7.409 -13.208 1.00 85.00 535 PHE A O 1
ATOM 4165 N N . GLN A 1 536 ? -3.248 -9.077 -11.780 1.00 79.50 536 GLN A N 1
ATOM 4166 C CA . GLN A 1 536 ? -4.550 -9.688 -11.957 1.00 79.50 536 GLN A CA 1
ATOM 4167 C C . GLN A 1 536 ? -5.187 -9.929 -10.599 1.00 79.50 536 GLN A C 1
ATOM 4169 O O . GLN A 1 536 ? -4.654 -10.702 -9.825 1.00 79.50 536 GLN A O 1
ATOM 4174 N N . GLY A 1 537 ? -6.357 -9.357 -10.342 1.00 70.62 537 GLY A N 1
ATOM 4175 C CA . GLY A 1 537 ? -7.076 -9.564 -9.084 1.00 70.62 537 GLY A CA 1
ATOM 4176 C C . GLY A 1 537 ? -8.583 -9.553 -9.280 1.00 70.62 537 GLY A C 1
ATOM 4177 O O . GLY A 1 537 ? -9.085 -9.164 -10.341 1.00 70.62 537 GLY A O 1
ATOM 4178 N N . LYS A 1 538 ? -9.333 -9.984 -8.267 1.00 64.38 538 LYS A N 1
ATOM 4179 C CA . LYS A 1 538 ? -10.787 -9.803 -8.225 1.00 64.38 538 LYS A CA 1
ATOM 4180 C C . LYS A 1 538 ? -11.119 -8.572 -7.393 1.00 64.38 538 LYS A C 1
ATOM 4182 O O . LYS A 1 538 ? -10.772 -8.504 -6.222 1.00 64.38 538 LYS A O 1
ATOM 4187 N N . HIS A 1 539 ? -11.845 -7.633 -7.987 1.00 60.94 539 HIS A N 1
ATOM 4188 C CA . HIS A 1 539 ? -12.400 -6.481 -7.280 1.00 60.94 539 HIS A CA 1
ATOM 4189 C C . HIS A 1 539 ? -13.891 -6.387 -7.595 1.00 60.94 539 HIS A C 1
ATOM 4191 O O . HIS A 1 539 ? -14.276 -6.347 -8.770 1.00 60.94 539 HIS A O 1
ATOM 4197 N N . SER A 1 540 ? -14.734 -6.369 -6.559 1.00 56.38 540 SER A N 1
ATOM 4198 C CA . SER A 1 540 ? -16.200 -6.423 -6.699 1.00 56.38 540 SER A CA 1
ATOM 4199 C C . SER A 1 540 ? -16.668 -7.631 -7.533 1.00 56.38 540 SER A C 1
ATOM 4201 O O . SER A 1 540 ? -17.438 -7.474 -8.477 1.00 56.38 540 SER A O 1
ATOM 4203 N N . LEU A 1 541 ? -16.120 -8.823 -7.250 1.00 54.38 541 LEU A N 1
ATOM 4204 C CA . LEU A 1 541 ? -16.307 -10.093 -7.986 1.00 54.38 541 LEU A CA 1
ATOM 4205 C C . LEU A 1 541 ? -15.875 -10.128 -9.460 1.00 54.38 541 LEU A C 1
ATOM 4207 O O . LEU A 1 541 ? -15.825 -11.207 -10.049 1.00 54.38 541 LEU A O 1
ATOM 4211 N N . LYS A 1 542 ? -15.512 -8.998 -10.068 1.00 58.56 542 LYS A N 1
ATOM 4212 C CA . LYS A 1 542 ? -15.017 -8.972 -11.445 1.00 58.56 542 LYS A CA 1
ATOM 4213 C C . LYS A 1 542 ? -13.519 -9.235 -11.455 1.00 58.56 542 LYS A C 1
ATOM 4215 O O . LYS A 1 542 ? -12.757 -8.539 -10.781 1.00 58.56 542 LYS A O 1
ATOM 4220 N N . ARG A 1 543 ? -13.086 -10.222 -12.244 1.00 65.50 543 ARG A N 1
ATOM 4221 C CA . ARG A 1 543 ? -11.664 -10.430 -12.543 1.00 65.50 543 ARG A CA 1
ATOM 4222 C C . ARG A 1 543 ? -11.177 -9.238 -13.363 1.00 65.50 543 ARG A C 1
ATOM 4224 O O . ARG A 1 543 ? -11.686 -8.986 -14.451 1.00 65.50 543 ARG A O 1
ATOM 4231 N N . ARG A 1 544 ? -10.206 -8.502 -12.833 1.00 70.25 544 ARG A N 1
ATOM 4232 C CA . ARG A 1 544 ? -9.568 -7.369 -13.502 1.00 70.25 544 ARG A CA 1
ATOM 4233 C C . ARG A 1 544 ? -8.122 -7.729 -13.806 1.00 70.25 544 ARG A C 1
ATOM 4235 O O . ARG A 1 544 ? -7.427 -8.275 -12.954 1.00 70.25 544 ARG A O 1
ATOM 4242 N N . LEU A 1 545 ? -7.696 -7.425 -15.025 1.00 75.69 545 LEU A N 1
ATOM 4243 C CA . LEU A 1 545 ? -6.311 -7.517 -15.466 1.00 75.69 545 LEU A CA 1
ATOM 4244 C C . LEU A 1 545 ? -5.822 -6.093 -15.734 1.00 75.69 545 LEU A C 1
ATOM 4246 O O . LEU A 1 545 ? -6.419 -5.372 -16.529 1.00 75.69 545 LEU A O 1
ATOM 4250 N N . ARG A 1 546 ? -4.766 -5.700 -15.034 1.00 79.06 546 ARG A N 1
ATOM 4251 C CA . ARG A 1 546 ? -4.087 -4.412 -15.120 1.00 79.06 546 ARG A CA 1
ATOM 4252 C C . ARG A 1 546 ? -2.704 -4.679 -15.709 1.00 79.06 546 ARG A C 1
ATOM 4254 O O . ARG A 1 546 ? -1.996 -5.555 -15.220 1.00 79.06 546 ARG A O 1
ATOM 4261 N N . ILE A 1 547 ? -2.334 -3.998 -16.788 1.00 78.62 547 ILE A N 1
ATOM 4262 C CA . ILE A 1 547 ? -1.024 -4.175 -17.428 1.00 78.62 547 ILE A CA 1
ATOM 4263 C C . ILE A 1 547 ? -0.401 -2.795 -17.585 1.00 78.62 547 ILE A C 1
ATOM 4265 O O . ILE A 1 547 ? -1.060 -1.888 -18.071 1.00 78.62 547 ILE A O 1
ATOM 4269 N N . ARG A 1 548 ? 0.862 -2.625 -17.207 1.00 83.00 548 ARG A N 1
ATOM 4270 C CA . ARG A 1 548 ? 1.641 -1.414 -17.482 1.00 83.00 548 ARG A CA 1
ATOM 4271 C C . ARG A 1 548 ? 2.941 -1.837 -18.139 1.00 83.00 548 ARG A C 1
ATOM 4273 O O . ARG A 1 548 ? 3.640 -2.685 -17.600 1.00 83.00 548 ARG A O 1
ATOM 4280 N N . THR A 1 549 ? 3.241 -1.292 -19.315 1.00 85.69 549 THR A N 1
ATOM 4281 C CA . THR A 1 549 ? 4.547 -1.481 -19.962 1.00 85.69 549 THR A CA 1
ATOM 4282 C C . THR A 1 549 ? 5.233 -0.129 -20.047 1.00 85.69 549 THR A C 1
ATOM 4284 O O . THR A 1 549 ? 4.632 0.811 -20.561 1.00 85.69 549 THR A O 1
ATOM 4287 N N . LEU A 1 550 ? 6.459 -0.046 -19.543 1.00 85.12 550 LEU A N 1
ATOM 4288 C CA . LEU A 1 550 ? 7.290 1.150 -19.537 1.00 85.12 550 LEU A CA 1
ATOM 4289 C C . LEU A 1 550 ? 8.602 0.856 -20.250 1.00 85.12 550 LEU A C 1
ATOM 4291 O O . LEU A 1 550 ? 9.173 -0.219 -20.080 1.00 85.12 550 LEU A O 1
ATOM 4295 N N . GLN A 1 551 ? 9.057 1.819 -21.040 1.00 87.38 551 GLN A N 1
ATOM 4296 C CA . GLN A 1 551 ? 10.382 1.838 -21.640 1.00 87.38 551 GLN A CA 1
ATOM 4297 C C . GLN A 1 551 ? 11.127 3.047 -21.079 1.00 87.38 551 GLN A C 1
ATOM 4299 O O . GLN A 1 551 ? 10.640 4.171 -21.206 1.00 87.38 551 GLN A O 1
ATOM 4304 N N . TYR A 1 552 ? 12.283 2.816 -20.469 1.00 87.38 552 TYR A N 1
ATOM 4305 C CA . TYR A 1 552 ? 13.104 3.856 -19.857 1.00 87.38 552 TYR A CA 1
ATOM 4306 C C . TYR A 1 552 ? 14.250 4.260 -20.783 1.00 87.38 552 TYR A C 1
ATOM 4308 O O . TYR A 1 552 ? 14.793 3.437 -21.519 1.00 87.38 552 TYR A O 1
ATOM 4316 N N . GLY A 1 553 ? 14.631 5.537 -20.747 1.00 88.94 553 GLY A N 1
ATOM 4317 C CA . GLY A 1 553 ? 15.883 5.987 -21.356 1.00 88.94 553 GLY A CA 1
ATOM 4318 C C . GLY A 1 553 ? 17.090 5.545 -20.524 1.00 88.94 553 GLY A C 1
ATOM 4319 O O . GLY A 1 553 ? 16.941 5.190 -19.358 1.00 88.94 553 GLY A O 1
ATOM 4320 N N . THR A 1 554 ? 18.290 5.601 -21.101 1.00 90.06 554 THR A N 1
ATOM 4321 C CA . THR A 1 554 ? 19.552 5.339 -20.386 1.00 90.06 554 THR A CA 1
ATOM 4322 C C . THR A 1 554 ? 20.358 6.626 -20.228 1.00 90.06 554 THR A C 1
ATOM 4324 O O . THR A 1 554 ? 20.559 7.345 -21.216 1.00 90.06 554 THR A O 1
ATOM 4327 N N . ALA A 1 555 ? 20.858 6.896 -19.023 1.00 90.12 555 ALA A N 1
ATOM 4328 C CA . ALA A 1 555 ? 21.716 8.043 -18.739 1.00 90.12 555 ALA A CA 1
ATOM 4329 C C . ALA A 1 555 ? 23.051 7.932 -19.500 1.00 90.12 555 ALA A C 1
ATOM 4331 O O . ALA A 1 555 ? 23.663 6.865 -19.544 1.00 90.12 555 ALA A O 1
ATOM 4332 N N . GLN A 1 556 ? 23.517 9.021 -20.121 1.00 86.44 556 GLN A N 1
ATOM 4333 C CA . GLN A 1 556 ? 24.790 9.011 -20.864 1.00 86.44 556 GLN A CA 1
ATOM 4334 C C . GLN A 1 556 ? 25.983 9.366 -19.977 1.00 86.44 556 GLN A C 1
ATOM 4336 O O . GLN A 1 556 ? 27.134 9.050 -20.303 1.00 86.44 556 GLN A O 1
ATOM 4341 N N . ASN A 1 557 ? 25.708 10.063 -18.880 1.00 89.25 557 ASN A N 1
ATOM 4342 C CA . ASN A 1 557 ? 26.668 10.479 -17.876 1.00 89.25 557 ASN A CA 1
ATOM 4343 C C . ASN A 1 557 ? 25.988 10.549 -16.497 1.00 89.25 557 ASN A C 1
ATOM 4345 O O . ASN A 1 557 ? 24.769 10.441 -16.384 1.00 89.25 557 ASN A O 1
ATOM 4349 N N . ILE A 1 558 ? 26.794 10.737 -15.454 1.00 90.25 558 ILE A N 1
ATOM 4350 C CA . ILE A 1 558 ? 26.325 10.729 -14.066 1.00 90.25 558 ILE A CA 1
ATOM 4351 C C . ILE A 1 558 ? 25.406 11.910 -13.717 1.00 90.25 558 ILE A C 1
ATOM 4353 O O . ILE A 1 558 ? 24.520 11.761 -12.883 1.00 90.25 558 ILE A O 1
ATOM 4357 N N . ASN A 1 559 ? 25.560 13.058 -14.385 1.00 91.12 559 ASN A N 1
ATOM 4358 C CA . ASN A 1 559 ? 24.704 14.221 -14.147 1.00 91.12 559 ASN A CA 1
ATOM 4359 C C . ASN A 1 559 ? 23.294 13.961 -14.677 1.00 91.12 559 ASN A C 1
ATOM 4361 O O . ASN A 1 559 ? 22.338 14.231 -13.965 1.00 91.12 559 ASN A O 1
ATOM 4365 N N . ASP A 1 560 ? 23.171 13.361 -15.870 1.00 91.31 560 ASP A N 1
ATOM 4366 C CA . ASP A 1 560 ? 21.868 12.950 -16.413 1.00 91.31 560 ASP A CA 1
ATOM 4367 C C . ASP A 1 560 ? 21.137 12.021 -15.430 1.00 91.31 560 ASP A C 1
ATOM 4369 O O . ASP A 1 560 ? 19.920 12.100 -15.280 1.00 91.31 560 ASP A O 1
ATOM 4373 N N . LEU A 1 561 ? 21.888 11.136 -14.763 1.00 91.38 561 LEU A N 1
ATOM 4374 C CA . LEU A 1 561 ? 21.349 10.202 -13.784 1.00 91.38 561 LEU A CA 1
ATOM 4375 C C . LEU A 1 561 ? 20.866 10.942 -12.530 1.00 91.38 561 LEU A C 1
ATOM 4377 O O . LEU A 1 561 ? 19.702 10.782 -12.172 1.00 91.38 561 LEU A O 1
ATOM 4381 N N . TYR A 1 562 ? 21.691 11.807 -11.928 1.00 94.44 562 TYR A N 1
ATOM 4382 C CA . TYR A 1 562 ? 21.297 12.615 -10.763 1.00 94.44 562 TYR A CA 1
ATOM 4383 C C . TYR A 1 562 ? 20.134 13.576 -11.049 1.00 94.44 562 TYR A C 1
ATOM 4385 O O . TYR A 1 562 ? 19.245 13.719 -10.213 1.00 94.44 562 TYR A O 1
ATOM 4393 N N . ASP A 1 563 ? 20.089 14.186 -12.235 1.00 92.06 563 ASP A N 1
ATOM 4394 C CA . ASP A 1 563 ? 18.989 15.064 -12.659 1.00 92.06 563 ASP A CA 1
ATOM 4395 C C . ASP A 1 563 ? 17.675 14.296 -12.887 1.00 92.06 563 ASP A C 1
ATOM 4397 O O . ASP A 1 563 ? 16.600 14.900 -12.920 1.00 92.06 563 ASP A O 1
ATOM 4401 N N . SER A 1 564 ? 17.755 12.969 -13.034 1.00 92.12 564 SER A N 1
ATOM 4402 C CA . SER A 1 564 ? 16.608 12.076 -13.209 1.00 92.12 564 SER A CA 1
ATOM 4403 C C . SER A 1 564 ? 16.123 11.415 -11.918 1.00 92.12 564 SER A C 1
ATOM 4405 O O . SER A 1 564 ? 15.174 10.636 -11.984 1.00 92.12 564 SER A O 1
ATOM 4407 N N . VAL A 1 565 ? 16.766 11.677 -10.775 1.00 94.00 565 VAL A N 1
ATOM 4408 C CA . VAL A 1 565 ? 16.388 11.070 -9.492 1.00 94.00 565 VAL A CA 1
ATOM 4409 C C . VAL A 1 565 ? 15.049 11.619 -9.010 1.00 94.00 565 VAL A C 1
ATOM 4411 O O . VAL A 1 565 ? 14.804 12.823 -9.071 1.00 94.00 565 VAL A O 1
ATOM 4414 N N . ASP A 1 566 ? 14.217 10.728 -8.484 1.00 92.38 566 ASP A N 1
ATOM 4415 C CA . ASP A 1 566 ? 13.048 11.065 -7.683 1.00 92.38 566 ASP A CA 1
ATOM 4416 C C . ASP A 1 566 ? 13.292 10.622 -6.226 1.00 92.38 566 ASP A C 1
ATOM 4418 O O . ASP A 1 566 ? 13.515 9.430 -5.974 1.00 92.38 566 ASP A O 1
ATOM 4422 N N . PRO A 1 567 ? 13.304 11.546 -5.247 1.00 91.00 567 PRO A N 1
ATOM 4423 C CA . PRO A 1 567 ? 13.587 11.207 -3.858 1.00 91.00 567 PRO A CA 1
ATOM 4424 C C . PRO A 1 567 ? 12.512 10.322 -3.208 1.00 91.00 567 PRO A C 1
ATOM 4426 O O . PRO A 1 567 ? 12.846 9.585 -2.279 1.00 91.00 567 PRO A O 1
ATOM 4429 N N . GLU A 1 568 ? 11.251 10.347 -3.662 1.00 89.31 568 GLU A N 1
ATOM 4430 C CA . GLU A 1 568 ? 10.177 9.582 -3.007 1.00 89.31 568 GLU A CA 1
ATOM 4431 C C . GLU A 1 568 ? 10.313 8.064 -3.252 1.00 89.31 568 GLU A C 1
ATOM 4433 O O . GLU A 1 568 ? 10.328 7.299 -2.280 1.00 89.31 568 GLU A O 1
ATOM 4438 N N . PRO A 1 569 ? 10.492 7.565 -4.495 1.00 89.19 569 PRO A N 1
ATOM 4439 C CA . PRO A 1 569 ? 10.715 6.138 -4.721 1.00 89.19 569 PRO A CA 1
ATOM 4440 C C . PRO A 1 569 ? 12.084 5.663 -4.217 1.00 89.19 569 PRO A C 1
ATOM 4442 O O . PRO A 1 569 ? 12.203 4.503 -3.818 1.00 89.19 569 PRO A O 1
ATOM 4445 N N . VAL A 1 570 ? 13.105 6.537 -4.178 1.00 89.81 570 VAL A N 1
ATOM 4446 C CA . VAL A 1 570 ? 14.390 6.240 -3.509 1.00 89.81 570 VAL A CA 1
ATOM 4447 C C . VAL A 1 570 ? 14.147 5.933 -2.034 1.00 89.81 570 VAL A C 1
ATOM 4449 O O . VAL A 1 570 ? 14.577 4.888 -1.548 1.00 89.81 570 VAL A O 1
ATOM 4452 N N . LEU A 1 571 ? 13.410 6.804 -1.341 1.00 84.69 571 LEU A N 1
ATOM 4453 C CA . LEU A 1 571 ? 13.042 6.618 0.060 1.00 84.69 571 LEU A CA 1
ATOM 4454 C C . LEU A 1 571 ? 12.289 5.302 0.269 1.00 84.69 571 LEU A C 1
ATOM 4456 O O . LEU A 1 571 ? 12.642 4.523 1.151 1.00 84.69 571 LEU A O 1
ATOM 4460 N N . SER A 1 572 ? 11.294 5.030 -0.579 1.00 82.44 572 SER A N 1
ATOM 4461 C CA . SER A 1 572 ? 10.511 3.797 -0.512 1.00 82.44 572 SER A CA 1
ATOM 4462 C C . SER A 1 572 ? 11.391 2.554 -0.661 1.00 82.44 572 SER A C 1
ATOM 4464 O O . SER A 1 572 ? 11.307 1.656 0.174 1.00 82.44 572 SER A O 1
ATOM 4466 N N . LEU A 1 573 ? 12.295 2.508 -1.644 1.00 82.25 573 LEU A N 1
ATOM 4467 C CA . LEU A 1 573 ? 13.208 1.375 -1.834 1.00 82.25 573 LEU A CA 1
ATOM 4468 C C . LEU A 1 573 ? 14.160 1.172 -0.650 1.00 82.25 573 LEU A C 1
ATOM 4470 O O . LEU A 1 573 ? 14.348 0.040 -0.210 1.00 82.25 573 LEU A O 1
ATOM 4474 N N . LEU A 1 574 ? 14.742 2.249 -0.118 1.00 79.12 574 LEU A N 1
ATOM 4475 C CA . LEU A 1 574 ? 15.675 2.165 1.009 1.00 79.12 574 LEU A CA 1
ATOM 4476 C C . LEU A 1 574 ? 14.997 1.636 2.275 1.00 79.12 574 LEU A C 1
ATOM 4478 O O . LEU A 1 574 ? 15.541 0.783 2.973 1.00 79.12 574 LEU A O 1
ATOM 4482 N N . VAL A 1 575 ? 13.786 2.118 2.545 1.00 74.25 575 VAL A N 1
ATOM 4483 C CA . VAL A 1 575 ? 13.001 1.727 3.715 1.00 74.25 575 VAL A CA 1
ATOM 4484 C C . VAL A 1 575 ? 12.514 0.275 3.598 1.00 74.25 575 VAL A C 1
ATOM 4486 O O . VAL A 1 575 ? 12.590 -0.482 4.567 1.00 74.25 575 VAL A O 1
ATOM 4489 N N . HIS A 1 576 ? 12.080 -0.148 2.407 1.00 68.19 576 HIS A N 1
ATOM 4490 C CA . HIS A 1 576 ? 11.635 -1.518 2.143 1.00 68.19 576 HIS A CA 1
ATOM 4491 C C . HIS A 1 576 ? 12.755 -2.559 2.186 1.00 68.19 576 HIS A C 1
ATOM 4493 O O . HIS A 1 576 ? 12.503 -3.699 2.575 1.00 68.19 576 HIS A O 1
ATOM 4499 N N . ASN A 1 577 ? 13.972 -2.186 1.786 1.00 59.59 577 ASN A N 1
ATOM 4500 C CA . ASN A 1 577 ? 15.071 -3.134 1.645 1.00 59.59 577 ASN A CA 1
ATOM 4501 C C . ASN A 1 577 ? 15.496 -3.750 2.988 1.00 59.59 577 ASN A C 1
ATOM 4503 O O . ASN A 1 577 ? 15.843 -4.927 3.047 1.00 59.59 577 ASN A O 1
ATOM 4507 N N . GLN A 1 578 ? 15.445 -2.988 4.085 1.00 54.12 578 GLN A N 1
ATOM 4508 C CA . GLN A 1 578 ? 16.289 -3.328 5.239 1.00 54.12 578 GLN A CA 1
ATOM 4509 C C . GLN A 1 578 ? 15.599 -3.313 6.603 1.00 54.12 578 GLN A C 1
ATOM 4511 O O . GLN A 1 578 ? 16.252 -3.593 7.606 1.00 54.12 578 GLN A O 1
ATOM 4516 N N . GLY A 1 579 ? 14.291 -3.040 6.665 1.00 49.41 579 GLY A N 1
ATOM 4517 C CA . GLY A 1 579 ? 13.578 -2.901 7.936 1.00 49.41 579 GLY A CA 1
ATOM 4518 C C . GLY A 1 579 ? 14.066 -1.693 8.752 1.00 49.41 579 GLY A C 1
ATOM 4519 O O . GLY A 1 579 ? 15.198 -1.230 8.643 1.00 49.41 579 GLY A O 1
ATOM 4520 N N . VAL A 1 580 ? 13.198 -1.130 9.595 1.00 47.78 580 VAL A N 1
ATOM 4521 C CA . VAL A 1 580 ? 13.448 0.189 10.217 1.00 47.78 580 VAL A CA 1
ATOM 4522 C C . VAL A 1 580 ? 14.692 0.213 11.126 1.00 47.78 580 VAL A C 1
ATOM 4524 O O . VAL A 1 580 ? 15.297 1.266 11.286 1.00 47.78 580 VAL A O 1
ATOM 4527 N N . ARG A 1 581 ? 15.103 -0.916 11.729 1.00 42.84 581 ARG A N 1
ATOM 4528 C CA . ARG A 1 581 ? 16.146 -0.946 12.774 1.00 42.84 581 ARG A CA 1
ATOM 4529 C C . ARG A 1 581 ? 17.555 -1.229 12.247 1.00 42.84 581 ARG A C 1
ATOM 4531 O O . ARG A 1 581 ? 18.436 -0.415 12.523 1.00 42.84 581 ARG A O 1
ATOM 4538 N N . GLU A 1 582 ? 17.782 -2.323 11.509 1.00 47.31 582 GLU A N 1
ATOM 4539 C CA . GLU A 1 582 ? 19.059 -2.525 10.799 1.00 47.31 582 GLU A CA 1
ATOM 4540 C C . GLU A 1 582 ? 19.285 -1.422 9.748 1.00 47.31 582 GLU A C 1
ATOM 4542 O O . GLU A 1 582 ? 20.420 -0.994 9.537 1.00 47.31 582 GLU A O 1
ATOM 4547 N N . GLY A 1 583 ? 18.200 -0.869 9.193 1.00 52.31 583 GLY A N 1
ATOM 4548 C CA . GLY A 1 583 ? 18.225 0.249 8.257 1.00 52.31 583 GLY A CA 1
ATOM 4549 C C . GLY A 1 583 ? 18.797 1.562 8.804 1.00 52.31 583 GLY A C 1
ATOM 4550 O O . GLY A 1 583 ? 19.334 2.320 8.015 1.00 52.31 583 GLY A O 1
ATOM 4551 N N . ARG A 1 584 ? 18.770 1.873 10.115 1.00 56.38 584 ARG A N 1
ATOM 4552 C CA . ARG A 1 584 ? 19.243 3.197 10.608 1.00 56.38 584 ARG A CA 1
ATOM 4553 C C . ARG A 1 584 ? 20.731 3.444 10.350 1.00 56.38 584 ARG A C 1
ATOM 4555 O O . ARG A 1 584 ? 21.092 4.491 9.819 1.00 56.38 584 ARG A O 1
ATOM 4562 N N . MET A 1 585 ? 21.586 2.485 10.714 1.00 56.22 585 MET A N 1
ATOM 4563 C CA . MET A 1 585 ? 23.030 2.593 10.460 1.00 56.22 585 MET A CA 1
ATOM 4564 C C . MET A 1 585 ? 23.313 2.549 8.956 1.00 56.22 585 MET A C 1
ATOM 4566 O O . MET A 1 585 ? 24.093 3.346 8.449 1.00 56.22 585 MET A O 1
ATOM 4570 N N . LEU A 1 586 ? 22.588 1.697 8.229 1.00 69.31 586 LEU A N 1
ATOM 4571 C CA . LEU A 1 586 ? 22.760 1.517 6.791 1.00 69.31 586 LEU A CA 1
ATOM 4572 C C . LEU A 1 586 ? 22.253 2.712 5.962 1.00 69.31 586 LEU A C 1
ATOM 4574 O O . LEU A 1 586 ? 22.818 2.989 4.913 1.00 69.31 586 LEU A O 1
ATOM 4578 N N . LEU A 1 587 ? 21.243 3.457 6.428 1.00 79.81 587 LEU A N 1
ATOM 4579 C CA . LEU A 1 587 ? 20.730 4.681 5.796 1.00 79.81 587 LEU A CA 1
ATOM 4580 C C . LEU A 1 587 ? 21.710 5.845 5.943 1.00 79.81 587 LEU A C 1
ATOM 4582 O O . LEU A 1 587 ? 21.939 6.578 4.980 1.00 79.81 587 LEU A O 1
ATOM 4586 N N . HIS A 1 588 ? 22.293 6.006 7.134 1.00 84.69 588 HIS A N 1
ATOM 4587 C CA . HIS A 1 588 ? 23.366 6.973 7.347 1.00 84.69 588 HIS A CA 1
ATOM 4588 C C . HIS A 1 588 ? 24.578 6.624 6.474 1.00 84.69 588 HIS A C 1
ATOM 4590 O O . HIS A 1 588 ? 25.057 7.471 5.721 1.00 84.69 588 HIS A O 1
ATOM 4596 N N . ASP A 1 589 ? 25.023 5.366 6.501 1.00 86.81 589 ASP A N 1
ATOM 4597 C CA . ASP A 1 589 ? 26.141 4.893 5.679 1.00 86.81 589 ASP A CA 1
ATOM 4598 C C . ASP A 1 589 ? 25.850 5.045 4.179 1.00 86.81 589 ASP A C 1
ATOM 4600 O O . ASP A 1 589 ? 26.717 5.468 3.416 1.00 86.81 589 ASP A O 1
ATOM 4604 N N . TRP A 1 590 ? 24.616 4.783 3.743 1.00 90.00 590 TRP A N 1
ATOM 4605 C CA . TRP A 1 590 ? 24.187 5.016 2.367 1.00 90.00 590 TRP A CA 1
ATOM 4606 C C . TRP A 1 590 ? 24.277 6.496 1.982 1.00 90.00 590 TRP A C 1
ATOM 4608 O O . TRP A 1 590 ? 24.824 6.810 0.924 1.00 90.00 590 TRP A O 1
ATOM 4618 N N . LEU A 1 591 ? 23.812 7.416 2.837 1.00 92.25 591 LEU A N 1
ATOM 4619 C CA . LEU A 1 591 ? 23.936 8.855 2.583 1.00 92.25 591 LEU A CA 1
ATOM 4620 C C . LEU A 1 591 ? 25.407 9.284 2.513 1.00 92.25 591 LEU A C 1
ATOM 4622 O O . LEU A 1 591 ? 25.769 10.098 1.660 1.00 92.25 591 LEU A O 1
ATOM 4626 N N . VAL A 1 592 ? 26.263 8.722 3.368 1.00 91.81 592 VAL A N 1
ATOM 4627 C CA . VAL A 1 592 ? 27.716 8.935 3.337 1.00 91.81 592 VAL A CA 1
ATOM 4628 C C . VAL A 1 592 ? 28.303 8.458 2.004 1.00 91.81 592 VAL A C 1
ATOM 4630 O O . VAL A 1 592 ? 29.033 9.212 1.357 1.00 91.81 592 VAL A O 1
ATOM 4633 N N . ILE A 1 593 ? 27.942 7.259 1.539 1.00 91.19 593 ILE A N 1
ATOM 4634 C CA . ILE A 1 593 ? 28.382 6.715 0.245 1.00 91.19 593 ILE A CA 1
ATOM 4635 C C . ILE A 1 593 ? 27.902 7.606 -0.906 1.00 91.19 593 ILE A C 1
ATOM 4637 O O . ILE A 1 593 ? 28.717 8.018 -1.732 1.00 91.19 593 ILE A O 1
ATOM 4641 N N . LEU A 1 594 ? 26.614 7.961 -0.947 1.00 94.00 594 LEU A N 1
ATOM 4642 C CA . LEU A 1 594 ? 26.044 8.847 -1.965 1.00 94.00 594 LEU A CA 1
ATOM 4643 C C . LEU A 1 594 ? 26.766 10.200 -1.994 1.00 94.00 594 LEU A C 1
ATOM 4645 O O . LEU A 1 594 ? 27.140 10.692 -3.059 1.00 94.00 594 LEU A O 1
ATOM 4649 N N . THR A 1 595 ? 27.022 10.783 -0.821 1.00 94.19 595 THR A N 1
ATOM 4650 C CA . THR A 1 595 ? 27.740 12.056 -0.686 1.00 94.19 595 THR A CA 1
ATOM 4651 C C . THR A 1 595 ? 29.171 11.938 -1.208 1.00 94.19 595 THR A C 1
ATOM 4653 O O . THR A 1 595 ? 29.630 12.822 -1.937 1.00 94.19 595 THR A O 1
ATOM 4656 N N . ALA A 1 596 ? 29.873 10.845 -0.897 1.00 91.88 596 ALA A N 1
ATOM 4657 C CA . ALA A 1 596 ? 31.215 10.581 -1.410 1.00 91.88 596 ALA A CA 1
ATOM 4658 C C . ALA A 1 596 ? 31.216 10.487 -2.946 1.00 91.88 596 ALA A C 1
ATOM 4660 O O . ALA A 1 596 ? 31.986 11.187 -3.608 1.00 91.88 596 ALA A O 1
ATOM 4661 N N . LYS A 1 597 ? 30.302 9.686 -3.513 1.00 92.06 597 LYS A N 1
ATOM 4662 C CA . LYS A 1 597 ? 30.154 9.474 -4.962 1.00 92.06 597 LYS A CA 1
ATOM 4663 C C . LYS A 1 597 ? 29.787 10.753 -5.715 1.00 92.06 597 LYS A C 1
ATOM 4665 O O . LYS A 1 597 ? 30.387 11.062 -6.745 1.00 92.06 597 LYS A O 1
ATOM 4670 N N . TYR A 1 598 ? 28.863 11.551 -5.184 1.00 93.75 598 TYR A N 1
ATOM 4671 C CA . TYR A 1 598 ? 28.518 12.862 -5.738 1.00 93.75 598 TYR A CA 1
ATOM 4672 C C . TYR A 1 598 ? 29.729 13.808 -5.740 1.00 93.75 598 TYR A C 1
ATOM 4674 O O . TYR A 1 598 ? 30.059 14.409 -6.764 1.00 93.75 598 TYR A O 1
ATOM 4682 N N . ASN A 1 599 ? 30.449 13.914 -4.622 1.00 91.31 599 ASN A N 1
ATOM 4683 C CA . ASN A 1 599 ? 31.601 14.811 -4.527 1.00 91.31 599 ASN A CA 1
ATOM 4684 C C . ASN A 1 599 ? 32.785 14.363 -5.407 1.00 91.31 599 ASN A C 1
ATOM 4686 O O . ASN A 1 599 ? 33.529 15.214 -5.908 1.00 91.31 599 ASN A O 1
ATOM 4690 N N . GLU A 1 600 ? 32.943 13.057 -5.642 1.00 89.06 600 GLU A N 1
ATOM 4691 C CA . GLU A 1 600 ? 33.878 12.504 -6.628 1.00 89.06 600 GLU A CA 1
ATOM 4692 C C . GLU A 1 600 ? 33.465 12.882 -8.063 1.00 89.06 600 GLU A C 1
ATOM 4694 O O . GLU A 1 600 ? 34.278 13.430 -8.815 1.00 89.06 600 GLU A O 1
ATOM 4699 N N . ALA A 1 601 ? 32.190 12.691 -8.420 1.00 89.00 601 ALA A N 1
ATOM 4700 C CA . ALA A 1 601 ? 31.642 13.019 -9.738 1.00 89.00 601 ALA A CA 1
ATOM 4701 C C . ALA A 1 601 ? 31.807 14.508 -10.104 1.00 89.00 601 ALA A C 1
ATOM 4703 O O . ALA A 1 601 ? 32.228 14.838 -11.218 1.00 89.00 601 ALA A O 1
ATOM 4704 N N . PHE A 1 602 ? 31.554 15.409 -9.150 1.00 88.00 602 PHE A N 1
ATOM 4705 C CA . PHE A 1 602 ? 31.687 16.861 -9.330 1.00 88.00 602 PHE A CA 1
ATOM 4706 C C . PHE A 1 602 ? 33.093 17.408 -9.031 1.00 88.00 602 PHE A C 1
ATOM 4708 O O . PHE A 1 602 ? 33.321 18.614 -9.144 1.00 88.00 602 PHE A O 1
ATOM 4715 N N . LYS A 1 603 ? 34.066 16.535 -8.723 1.00 84.50 603 LYS A N 1
ATOM 4716 C CA . LYS A 1 603 ? 35.480 16.881 -8.469 1.00 84.50 603 LYS A CA 1
ATOM 4717 C C . LYS A 1 603 ? 35.694 17.865 -7.311 1.00 84.50 603 LYS A C 1
ATOM 4719 O O . LYS A 1 603 ? 36.662 18.632 -7.320 1.00 84.50 603 LYS A O 1
ATOM 4724 N N . HIS A 1 604 ? 34.827 17.822 -6.301 1.00 80.12 604 HIS A N 1
ATOM 4725 C CA . HIS A 1 604 ? 34.985 18.589 -5.056 1.00 80.12 604 HIS A CA 1
ATOM 4726 C C . HIS A 1 604 ? 36.086 18.018 -4.156 1.00 80.12 604 HIS A C 1
ATOM 4728 O O . HIS A 1 604 ? 36.652 18.722 -3.319 1.00 80.12 604 HIS A O 1
ATOM 4734 N N . ILE A 1 605 ? 36.440 16.747 -4.362 1.00 71.81 605 ILE A N 1
ATOM 4735 C CA . ILE A 1 605 ? 37.509 16.059 -3.639 1.00 71.81 605 ILE A CA 1
ATOM 4736 C C . ILE A 1 605 ? 38.758 16.005 -4.522 1.00 71.81 605 ILE A C 1
ATOM 4738 O O . ILE A 1 605 ? 38.744 15.453 -5.620 1.00 71.81 605 ILE A O 1
ATOM 4742 N N . GLN A 1 606 ? 39.862 16.584 -4.038 1.00 64.06 606 GLN A N 1
ATOM 4743 C CA . GLN A 1 606 ? 41.163 16.543 -4.709 1.00 64.06 606 GLN A CA 1
ATOM 4744 C C . GLN A 1 606 ? 42.192 15.814 -3.845 1.00 64.06 606 GLN A C 1
ATOM 4746 O O . GLN A 1 606 ? 42.527 16.250 -2.741 1.00 64.06 606 GLN A O 1
ATOM 4751 N N . TYR A 1 607 ? 42.753 14.731 -4.379 1.00 63.22 607 TYR A N 1
ATOM 4752 C CA . TYR A 1 607 ? 43.885 14.043 -3.767 1.00 63.22 607 TYR A CA 1
ATOM 4753 C C . TYR A 1 607 ? 45.172 14.831 -4.038 1.00 63.22 607 TYR A C 1
ATOM 4755 O O . TYR A 1 607 ? 45.588 14.996 -5.187 1.00 63.22 607 TYR A O 1
ATOM 4763 N N . LYS A 1 608 ? 45.837 15.325 -2.987 1.00 52.69 608 LYS A N 1
ATOM 4764 C CA . LYS A 1 608 ? 47.181 15.897 -3.139 1.00 52.69 608 LYS A CA 1
ATOM 4765 C C . LYS A 1 608 ? 48.170 14.777 -3.459 1.00 52.69 608 LYS A C 1
ATOM 4767 O O . LYS A 1 608 ? 48.349 13.860 -2.661 1.00 52.69 608 LYS A O 1
ATOM 4772 N N . ASN A 1 609 ? 48.846 14.886 -4.604 1.00 48.28 609 ASN A N 1
ATOM 4773 C CA . ASN A 1 609 ? 49.920 13.975 -5.008 1.00 48.28 609 ASN A CA 1
ATOM 4774 C C . ASN A 1 609 ? 50.922 13.757 -3.858 1.00 48.28 609 ASN A C 1
ATOM 4776 O O . ASN A 1 609 ? 51.669 14.667 -3.501 1.00 48.28 609 ASN A O 1
ATOM 4780 N N . GLY A 1 610 ? 50.948 12.542 -3.304 1.00 54.28 610 GLY A N 1
ATOM 4781 C CA . GLY A 1 610 ? 51.958 12.096 -2.339 1.00 54.28 610 GLY A CA 1
ATOM 4782 C C . GLY A 1 610 ? 51.660 12.338 -0.853 1.00 54.28 610 GLY A C 1
ATOM 4783 O O . GLY A 1 610 ? 52.527 12.045 -0.034 1.00 54.28 610 GLY A O 1
ATOM 4784 N N . SER A 1 611 ? 50.470 12.819 -0.473 1.00 51.06 611 SER A N 1
ATOM 4785 C CA . SER A 1 611 ? 50.053 12.915 0.938 1.00 51.06 611 SER A CA 1
ATOM 4786 C C . SER A 1 611 ? 48.614 12.442 1.122 1.00 51.06 611 SER A C 1
ATOM 4788 O O . SER A 1 611 ? 47.726 12.936 0.434 1.00 51.06 611 SER A O 1
ATOM 4790 N N . SER A 1 612 ? 48.362 11.575 2.103 1.00 52.94 612 SER A N 1
ATOM 4791 C CA . SER A 1 612 ? 47.028 11.090 2.500 1.00 52.94 612 SER A CA 1
ATOM 4792 C C . SER A 1 612 ? 46.112 12.160 3.125 1.00 52.94 612 SER A C 1
ATOM 4794 O O . SER A 1 612 ? 45.093 11.820 3.719 1.00 52.94 612 SER A O 1
ATOM 4796 N N . SER A 1 613 ? 46.442 13.457 3.024 1.00 52.50 613 SER A N 1
ATOM 4797 C CA . SER A 1 613 ? 45.565 14.530 3.502 1.00 52.50 613 SER A CA 1
ATOM 4798 C C . SER A 1 613 ? 44.626 14.993 2.387 1.00 52.50 613 SER A C 1
ATOM 4800 O O . SER A 1 613 ? 45.050 15.680 1.450 1.00 52.50 613 SER A O 1
ATOM 4802 N N . ILE A 1 614 ? 43.350 14.643 2.515 1.00 57.97 614 ILE A N 1
ATOM 4803 C CA . ILE A 1 614 ? 42.254 15.167 1.702 1.00 57.97 614 ILE A CA 1
ATOM 4804 C C . ILE A 1 614 ? 41.934 16.583 2.213 1.00 57.97 614 ILE A C 1
ATOM 4806 O O . ILE A 1 614 ? 41.513 16.753 3.352 1.00 57.97 614 ILE A O 1
ATOM 4810 N N . THR A 1 615 ? 42.161 17.615 1.398 1.00 54.38 615 THR A N 1
ATOM 4811 C CA . THR A 1 615 ? 41.562 18.946 1.614 1.00 54.38 615 THR A CA 1
ATOM 4812 C C . THR A 1 615 ? 40.336 19.027 0.721 1.00 54.38 615 THR A C 1
ATOM 4814 O O . THR A 1 615 ? 40.479 19.329 -0.461 1.00 54.38 615 THR A O 1
ATOM 4817 N N . ALA A 1 616 ? 39.164 18.700 1.259 1.00 57.88 616 ALA A N 1
ATOM 4818 C CA . ALA A 1 616 ? 37.907 18.742 0.523 1.00 57.88 616 ALA A CA 1
ATOM 4819 C C . ALA A 1 616 ? 36.975 19.769 1.166 1.00 57.88 616 ALA A C 1
ATOM 4821 O O . ALA A 1 616 ? 36.644 19.663 2.344 1.00 57.88 616 ALA A O 1
ATOM 4822 N N . GLN A 1 617 ? 36.556 20.764 0.388 1.00 71.00 617 GLN A N 1
ATOM 4823 C CA . GLN A 1 617 ? 35.340 21.507 0.690 1.00 71.00 617 GLN A CA 1
ATOM 4824 C C . GLN A 1 617 ? 34.198 20.645 0.146 1.00 71.00 617 GLN A C 1
ATOM 4826 O O . GLN A 1 617 ? 33.886 20.719 -1.038 1.00 71.00 617 GLN A O 1
ATOM 4831 N N . MET A 1 618 ? 33.685 19.735 0.977 1.00 84.81 618 MET A N 1
ATOM 4832 C CA . MET A 1 618 ? 32.638 18.798 0.569 1.00 84.81 618 MET A CA 1
ATOM 4833 C C . MET A 1 618 ? 31.293 19.510 0.486 1.00 84.81 618 MET A C 1
ATOM 4835 O O . MET A 1 618 ? 30.918 20.256 1.390 1.00 84.81 618 MET A O 1
ATOM 4839 N N . ASP A 1 619 ? 30.562 19.254 -0.589 1.00 90.00 619 ASP A N 1
ATOM 4840 C CA . ASP A 1 619 ? 29.169 19.651 -0.722 1.00 90.00 619 ASP A CA 1
ATOM 4841 C C . ASP A 1 619 ? 28.282 18.511 -0.210 1.00 90.00 619 ASP A C 1
ATOM 4843 O O . ASP A 1 619 ? 28.064 17.518 -0.903 1.00 90.00 619 ASP A O 1
ATOM 4847 N N . VAL A 1 620 ? 27.805 18.658 1.026 1.00 90.88 620 VAL A N 1
ATOM 4848 C CA . VAL A 1 620 ? 26.856 17.737 1.684 1.00 90.88 620 VAL A CA 1
ATOM 4849 C C . VAL A 1 620 ? 25.394 18.112 1.430 1.00 90.88 620 VAL A C 1
ATOM 4851 O O . VAL A 1 620 ? 24.480 17.416 1.854 1.00 90.88 620 VAL A O 1
ATOM 4854 N N . THR A 1 621 ? 25.169 19.236 0.745 1.00 89.94 621 THR A N 1
ATOM 4855 C CA . THR A 1 621 ? 23.836 19.786 0.466 1.00 89.94 621 THR A CA 1
ATOM 4856 C C . THR A 1 621 ? 23.360 19.500 -0.950 1.00 89.94 621 THR A C 1
ATOM 4858 O O . THR A 1 621 ? 22.256 19.898 -1.302 1.00 89.94 621 THR A O 1
ATOM 4861 N N . PHE A 1 622 ? 24.188 18.849 -1.773 1.00 93.81 622 PHE A N 1
ATOM 4862 C CA . PHE A 1 622 ? 23.915 18.585 -3.185 1.00 93.81 622 PHE A CA 1
ATOM 4863 C C . PHE A 1 622 ? 23.531 19.858 -3.963 1.00 93.81 622 PHE A C 1
ATOM 4865 O O . PHE A 1 622 ? 22.558 19.907 -4.717 1.00 93.81 622 PHE A O 1
ATOM 4872 N N . SER A 1 623 ? 24.301 20.930 -3.774 1.00 90.94 623 SER A N 1
ATOM 4873 C CA . SER A 1 623 ? 24.017 22.268 -4.311 1.00 90.94 623 SER A CA 1
ATOM 4874 C C . SER A 1 623 ? 23.861 22.329 -5.839 1.00 90.94 623 SER A C 1
ATOM 4876 O O . SER A 1 623 ? 23.163 23.210 -6.341 1.00 90.94 623 SER A O 1
ATOM 4878 N N . GLN A 1 624 ? 24.476 21.400 -6.582 1.00 89.62 624 GLN A N 1
ATOM 4879 C CA . GLN A 1 624 ? 24.399 21.328 -8.047 1.00 89.62 624 GLN A CA 1
ATOM 4880 C C . GLN A 1 624 ? 23.289 20.401 -8.562 1.00 89.62 624 GLN A C 1
ATOM 4882 O O . GLN A 1 624 ? 22.982 20.460 -9.749 1.00 89.62 624 GLN A O 1
ATOM 4887 N N . CYS A 1 625 ? 22.662 19.598 -7.695 1.00 91.88 625 CYS A N 1
ATOM 4888 C CA . CYS A 1 625 ? 21.628 18.630 -8.065 1.00 91.88 625 CYS A CA 1
ATOM 4889 C C . CYS A 1 625 ? 20.379 18.813 -7.185 1.00 91.88 625 CYS A C 1
ATOM 4891 O O . CYS A 1 625 ? 20.271 18.166 -6.142 1.00 91.88 625 CYS A O 1
ATOM 4893 N N . PRO A 1 626 ? 19.408 19.653 -7.602 1.00 92.88 626 PRO A N 1
ATOM 4894 C CA . PRO A 1 626 ? 18.187 19.924 -6.838 1.00 92.88 626 PRO A CA 1
ATOM 4895 C C . PRO A 1 626 ? 17.409 18.670 -6.422 1.00 92.88 626 PRO A C 1
ATOM 4897 O O . PRO A 1 626 ? 16.839 18.648 -5.336 1.00 92.88 626 PRO A O 1
ATOM 4900 N N . GLN A 1 627 ? 17.428 17.618 -7.248 1.00 92.88 627 GLN A N 1
ATOM 4901 C CA . GLN A 1 627 ? 16.710 16.367 -6.978 1.00 92.88 627 GLN A CA 1
ATOM 4902 C C . GLN A 1 627 ? 17.265 15.573 -5.789 1.00 92.88 627 GLN A C 1
ATOM 4904 O O . GLN A 1 627 ? 16.531 14.816 -5.161 1.00 92.88 627 GLN A O 1
ATOM 4909 N N . LEU A 1 628 ? 18.545 15.756 -5.446 1.00 93.94 628 LEU A N 1
ATOM 4910 C CA . LEU A 1 628 ? 19.180 15.069 -4.317 1.00 93.94 628 LEU A CA 1
ATOM 4911 C C . LEU A 1 628 ? 19.053 15.848 -2.998 1.00 93.94 628 LEU A C 1
ATOM 4913 O O . LEU A 1 628 ? 19.221 15.270 -1.927 1.00 93.94 628 LEU A O 1
ATOM 4917 N N . GLN A 1 629 ? 18.740 17.147 -3.048 1.00 93.81 629 GLN A N 1
ATOM 4918 C CA . GLN A 1 629 ? 18.671 18.028 -1.868 1.00 93.81 629 GLN A CA 1
ATOM 4919 C C . GLN A 1 629 ? 17.664 17.591 -0.786 1.00 93.81 629 GLN A C 1
ATOM 4921 O O . GLN A 1 629 ? 17.926 17.849 0.392 1.00 93.81 629 GLN A O 1
ATOM 4926 N N . PRO A 1 630 ? 16.535 16.931 -1.114 1.00 91.94 630 PRO A N 1
ATOM 4927 C CA . PRO A 1 630 ? 15.632 16.402 -0.093 1.00 91.94 630 PRO A CA 1
ATOM 4928 C C . PRO A 1 630 ? 16.211 15.211 0.686 1.00 91.94 630 PRO A C 1
ATOM 4930 O O . PRO A 1 630 ? 15.846 15.010 1.842 1.00 91.94 630 PRO A O 1
ATOM 4933 N N . LEU A 1 631 ? 17.125 14.430 0.093 1.00 91.50 631 LEU A N 1
ATOM 4934 C CA . LEU A 1 631 ? 17.578 13.149 0.650 1.00 91.50 631 LEU A CA 1
ATOM 4935 C C . LEU A 1 631 ? 18.236 13.267 2.038 1.00 91.50 631 LEU A C 1
ATOM 4937 O O . LEU A 1 631 ? 17.868 12.474 2.903 1.00 91.50 631 LEU A O 1
ATOM 4941 N N . PRO A 1 632 ? 19.130 14.241 2.324 1.00 91.56 632 PRO A N 1
ATOM 4942 C CA . PRO A 1 632 ? 19.675 14.406 3.671 1.00 91.56 632 PRO A CA 1
ATOM 4943 C C . PRO A 1 632 ? 18.610 14.634 4.743 1.00 91.56 632 PRO A C 1
ATOM 4945 O O . PRO A 1 632 ? 18.720 14.063 5.822 1.00 91.56 632 PRO A O 1
ATOM 4948 N N . HIS A 1 633 ? 17.577 15.434 4.451 1.00 87.19 633 HIS A N 1
ATOM 4949 C CA . HIS A 1 633 ? 16.487 15.684 5.399 1.00 87.19 633 HIS A CA 1
ATOM 4950 C C . HIS A 1 633 ? 15.694 14.400 5.644 1.00 87.19 633 HIS A C 1
ATOM 4952 O O . HIS A 1 633 ? 15.451 14.044 6.790 1.00 87.19 633 HIS A O 1
ATOM 4958 N N . LEU A 1 634 ? 15.360 13.660 4.583 1.00 85.88 634 LEU A N 1
ATOM 4959 C CA . LEU A 1 634 ? 14.620 12.401 4.693 1.00 85.88 634 LEU A CA 1
ATOM 4960 C C . LEU A 1 634 ? 15.392 11.343 5.492 1.00 85.88 634 LEU A C 1
ATOM 4962 O O . LEU A 1 634 ? 14.826 10.697 6.374 1.00 85.88 634 LEU A O 1
ATOM 4966 N N . VAL A 1 635 ? 16.695 11.195 5.231 1.00 84.38 635 VAL A N 1
ATOM 4967 C CA . VAL A 1 635 ? 17.566 10.280 5.986 1.00 84.38 635 VAL A CA 1
ATOM 4968 C C . VAL A 1 635 ? 17.700 10.731 7.439 1.00 84.38 635 VAL A C 1
ATOM 4970 O O . VAL A 1 635 ? 17.614 9.898 8.340 1.00 84.38 635 VAL A O 1
ATOM 4973 N N . PHE A 1 636 ? 17.859 12.031 7.693 1.00 83.94 636 PHE A N 1
ATOM 4974 C CA . PHE A 1 636 ? 17.888 12.579 9.048 1.00 83.94 636 PHE A CA 1
ATOM 4975 C C . PHE A 1 636 ? 16.599 12.253 9.812 1.00 83.94 636 PHE A C 1
ATOM 4977 O O . PHE A 1 636 ? 16.639 11.750 10.935 1.00 83.94 636 PHE A O 1
ATOM 4984 N N . THR A 1 637 ? 15.435 12.451 9.195 1.00 78.62 637 THR A N 1
ATOM 4985 C CA . THR A 1 637 ? 14.161 12.155 9.853 1.00 78.62 637 THR A CA 1
ATOM 4986 C C . THR A 1 637 ? 13.985 10.661 10.126 1.00 78.62 637 THR A C 1
ATOM 4988 O O . THR A 1 637 ? 13.543 10.283 11.209 1.00 78.62 637 THR A O 1
ATOM 4991 N N . LEU A 1 638 ? 14.401 9.793 9.200 1.00 74.56 638 LEU A N 1
ATOM 4992 C CA . LEU A 1 638 ? 14.370 8.339 9.395 1.00 74.56 638 LEU A CA 1
ATOM 4993 C C . LEU A 1 638 ? 15.334 7.844 10.482 1.00 74.56 638 LEU A C 1
ATOM 4995 O O . LEU A 1 638 ? 15.038 6.870 11.176 1.00 74.56 638 LEU A O 1
ATOM 4999 N N . THR A 1 639 ? 16.494 8.486 10.616 1.00 71.31 639 THR A N 1
ATOM 5000 C CA . THR A 1 639 ? 17.526 8.102 11.592 1.00 71.31 639 THR A CA 1
ATOM 5001 C C . THR A 1 639 ? 17.270 8.687 12.979 1.00 71.31 639 THR A C 1
ATOM 5003 O O . THR A 1 639 ? 17.682 8.087 13.975 1.00 71.31 639 THR A O 1
ATOM 5006 N N . THR A 1 640 ? 16.532 9.794 13.082 1.00 66.00 640 THR A N 1
ATOM 5007 C CA . THR A 1 640 ? 16.093 10.348 14.369 1.00 66.00 640 THR A CA 1
ATOM 5008 C C . THR A 1 640 ? 14.944 9.517 14.963 1.00 66.00 640 THR A C 1
ATOM 5010 O O . THR A 1 640 ? 14.061 9.020 14.264 1.00 66.00 640 THR A O 1
ATOM 5013 N N . GLY A 1 641 ? 14.951 9.325 16.291 1.00 51.12 641 GLY A N 1
ATOM 5014 C CA . GLY A 1 641 ? 14.046 8.410 17.017 1.00 51.12 641 GLY A CA 1
ATOM 5015 C C . GLY A 1 641 ? 12.537 8.669 16.857 1.00 51.12 641 GLY A C 1
ATOM 5016 O O . GLY A 1 641 ? 11.727 7.834 17.262 1.00 51.12 641 GLY A O 1
ATOM 5017 N N . PHE A 1 642 ? 12.162 9.784 16.228 1.00 50.25 642 PHE A N 1
ATOM 5018 C CA . PHE A 1 642 ? 10.799 10.176 15.879 1.00 50.25 642 PHE A CA 1
ATOM 5019 C C . PHE A 1 642 ? 10.079 9.121 15.013 1.00 50.25 642 PHE A C 1
ATOM 5021 O O . PHE A 1 642 ? 8.957 8.715 15.324 1.00 50.25 642 PHE A O 1
ATOM 5028 N N . THR A 1 643 ? 10.757 8.579 13.997 1.00 48.72 643 THR A N 1
ATOM 5029 C CA . THR A 1 643 ? 10.169 7.581 13.088 1.00 48.72 643 THR A CA 1
ATOM 5030 C C . THR A 1 643 ? 9.923 6.243 13.799 1.00 48.72 643 THR A C 1
ATOM 5032 O O . THR A 1 643 ? 8.890 5.610 13.608 1.00 48.72 643 THR A O 1
ATOM 5035 N N . CYS A 1 644 ? 10.799 5.815 14.713 1.00 38.88 644 CYS A N 1
ATOM 5036 C CA . CYS A 1 644 ? 10.584 4.567 15.452 1.00 38.88 644 CYS A CA 1
ATOM 5037 C C . CYS A 1 644 ? 9.379 4.627 16.398 1.00 38.88 644 CYS A C 1
ATOM 5039 O O . CYS A 1 644 ? 8.686 3.625 16.532 1.00 38.88 644 CYS A O 1
ATOM 5041 N N . TYR A 1 645 ? 9.078 5.774 17.013 1.00 38.16 645 TYR A N 1
ATOM 5042 C CA . TYR A 1 645 ? 7.905 5.891 17.886 1.00 38.16 645 TYR A CA 1
ATOM 5043 C C . TYR A 1 645 ? 6.592 5.895 17.083 1.00 38.16 645 TYR A C 1
ATOM 5045 O O . TYR A 1 645 ? 5.667 5.164 17.427 1.00 38.16 645 TYR A O 1
ATOM 5053 N N . VAL A 1 646 ? 6.536 6.627 15.962 1.00 38.94 646 VAL A N 1
ATOM 5054 C CA . VAL A 1 646 ? 5.347 6.708 15.087 1.00 38.94 646 VAL A CA 1
ATOM 5055 C C . VAL A 1 646 ? 5.087 5.390 14.333 1.00 38.94 646 VAL A C 1
ATOM 5057 O O . VAL A 1 646 ? 3.941 4.951 14.223 1.00 38.94 646 VAL A O 1
ATOM 5060 N N . PHE A 1 647 ? 6.137 4.699 13.876 1.00 41.31 647 PHE A N 1
ATOM 5061 C CA . PHE A 1 647 ? 6.020 3.439 13.126 1.00 41.31 647 PHE A CA 1
ATOM 5062 C C . PHE A 1 647 ? 6.024 2.174 14.007 1.00 41.31 647 PHE A C 1
ATOM 5064 O O . PHE A 1 647 ? 5.746 1.089 13.500 1.00 41.31 647 PHE A O 1
ATOM 5071 N N . SER A 1 648 ? 6.290 2.271 15.319 1.00 38.19 648 SER A N 1
ATOM 5072 C CA . SER A 1 648 ? 6.262 1.101 16.223 1.00 38.19 648 SER A CA 1
ATOM 5073 C C . SER A 1 648 ? 4.860 0.576 16.548 1.00 38.19 648 SER A C 1
ATOM 5075 O O . SER A 1 648 ? 4.756 -0.531 17.078 1.00 38.19 648 SER A O 1
ATOM 5077 N N . GLY A 1 649 ? 3.787 1.297 16.193 1.00 41.31 649 GLY A N 1
ATOM 5078 C CA . GLY A 1 649 ? 2.427 0.836 16.498 1.00 41.31 649 GLY A CA 1
ATOM 5079 C C . GLY A 1 649 ? 1.271 1.316 15.617 1.00 41.31 649 GLY A C 1
ATOM 5080 O O . GLY A 1 649 ? 0.166 0.837 15.845 1.00 41.31 649 GLY A O 1
ATOM 5081 N N . ILE A 1 650 ? 1.457 2.236 14.656 1.00 41.88 650 ILE A N 1
ATOM 5082 C CA . ILE A 1 650 ? 0.310 2.907 13.996 1.00 41.88 650 ILE A CA 1
ATOM 5083 C C . ILE A 1 650 ? 0.300 2.790 12.464 1.00 41.88 650 ILE A C 1
ATOM 5085 O O . ILE A 1 650 ? -0.769 2.899 11.869 1.00 41.88 650 ILE A O 1
ATOM 5089 N N . CYS A 1 651 ? 1.430 2.524 11.801 1.00 40.19 651 CYS A N 1
ATOM 5090 C CA . CYS A 1 651 ? 1.425 2.369 10.346 1.00 40.19 651 CYS A CA 1
ATOM 5091 C C . CYS A 1 651 ? 1.478 0.880 9.960 1.00 40.19 651 CYS A C 1
ATOM 5093 O O . CYS A 1 651 ? 2.520 0.242 10.155 1.00 40.19 651 CYS A O 1
ATOM 5095 N N . PRO A 1 652 ? 0.382 0.301 9.430 1.00 41.03 652 PRO A N 1
ATOM 5096 C CA . PRO A 1 652 ? 0.449 -0.980 8.763 1.00 41.03 652 PRO A CA 1
ATOM 5097 C C . PRO A 1 652 ? 1.355 -0.782 7.554 1.00 41.03 652 PRO A C 1
ATOM 5099 O O . PRO A 1 652 ? 1.014 -0.037 6.642 1.00 41.03 652 PRO A O 1
ATOM 5102 N N . SER A 1 653 ? 2.503 -1.455 7.573 1.00 47.16 653 SER A N 1
ATOM 5103 C CA . SER A 1 653 ? 3.470 -1.556 6.483 1.00 47.16 653 SER A CA 1
ATOM 5104 C C . SER A 1 653 ? 4.249 -0.290 6.106 1.00 47.16 653 SER A C 1
ATOM 5106 O O . SER A 1 653 ? 3.726 0.805 5.947 1.00 47.16 653 SER A O 1
ATOM 5108 N N . LEU A 1 654 ? 5.529 -0.491 5.809 1.00 51.94 654 LEU A N 1
ATOM 5109 C CA . LEU A 1 654 ? 6.318 0.417 4.976 1.00 51.94 654 LEU A CA 1
ATOM 5110 C C . LEU A 1 654 ? 5.791 0.473 3.523 1.00 51.94 654 LEU A C 1
ATOM 5112 O O . LEU A 1 654 ? 6.315 1.241 2.729 1.00 51.94 654 LEU A O 1
ATOM 5116 N N . ALA A 1 655 ? 4.735 -0.286 3.196 1.00 60.34 655 ALA A N 1
ATOM 5117 C CA . ALA A 1 655 ? 4.121 -0.440 1.877 1.00 60.34 655 ALA A CA 1
ATOM 5118 C C . ALA A 1 655 ? 3.113 0.671 1.529 1.00 60.34 655 ALA A C 1
ATOM 5120 O O . ALA A 1 655 ? 2.154 0.440 0.786 1.00 60.34 655 ALA A O 1
ATOM 5121 N N . LEU A 1 656 ? 3.344 1.879 2.050 1.00 74.19 656 LEU A N 1
ATOM 5122 C CA . LEU A 1 656 ? 2.706 3.091 1.550 1.00 74.19 656 LEU A CA 1
ATOM 5123 C C . LEU A 1 656 ? 3.225 3.405 0.143 1.00 74.19 656 LEU A C 1
ATOM 5125 O O . LEU A 1 656 ? 4.378 3.122 -0.195 1.00 74.19 656 LEU A O 1
ATOM 5129 N N . GLU A 1 657 ? 2.384 4.043 -0.667 1.00 78.69 657 GLU A N 1
ATOM 5130 C CA . GLU A 1 657 ? 2.851 4.671 -1.904 1.00 78.69 657 GLU A CA 1
ATOM 5131 C C . GLU A 1 657 ? 3.930 5.732 -1.604 1.00 78.69 657 GLU A C 1
ATOM 5133 O O . GLU A 1 657 ? 3.907 6.332 -0.521 1.00 78.69 657 GLU A O 1
ATOM 5138 N N . PRO A 1 658 ? 4.879 5.980 -2.529 1.00 83.75 658 PRO A N 1
ATOM 5139 C CA . PRO A 1 658 ? 6.044 6.830 -2.267 1.00 83.75 658 PRO A CA 1
ATOM 5140 C C . PRO A 1 658 ? 5.703 8.215 -1.702 1.00 83.75 658 PRO A C 1
ATOM 5142 O O . PRO A 1 658 ? 6.311 8.652 -0.723 1.00 83.75 658 PRO A O 1
ATOM 5145 N N . SER A 1 659 ? 4.675 8.863 -2.247 1.00 82.00 659 SER A N 1
ATOM 5146 C CA . SER A 1 659 ? 4.225 10.187 -1.813 1.00 82.00 659 SER A CA 1
ATOM 5147 C C . SER A 1 659 ? 3.642 10.165 -0.399 1.00 82.00 659 SER A C 1
ATOM 5149 O O . SER A 1 659 ? 3.970 11.018 0.426 1.00 82.00 659 SER A O 1
ATOM 5151 N N . SER A 1 660 ? 2.813 9.172 -0.077 1.00 82.12 660 SER A N 1
ATOM 5152 C CA . SER A 1 660 ? 2.255 8.977 1.264 1.00 82.12 660 SER A CA 1
ATOM 5153 C C . SER A 1 660 ? 3.357 8.679 2.288 1.00 82.12 660 SER A C 1
ATOM 5155 O O . SER A 1 660 ? 3.353 9.250 3.378 1.00 82.12 660 SER A O 1
ATOM 5157 N N . LEU A 1 661 ? 4.347 7.855 1.922 1.00 81.38 661 LEU A N 1
ATOM 5158 C CA . LEU A 1 661 ? 5.507 7.560 2.766 1.00 81.38 661 LEU A CA 1
ATOM 5159 C C . LEU A 1 661 ? 6.346 8.815 3.038 1.00 81.38 661 LEU A C 1
ATOM 5161 O O . LEU A 1 661 ? 6.711 9.074 4.184 1.00 81.38 661 LEU A O 1
ATOM 5165 N N . HIS A 1 662 ? 6.613 9.616 2.004 1.00 84.38 662 HIS A N 1
ATOM 5166 C CA . HIS A 1 662 ? 7.324 10.883 2.143 1.00 84.38 662 HIS A CA 1
ATOM 5167 C C . HIS A 1 662 ? 6.607 11.821 3.123 1.00 84.38 662 HIS A C 1
ATOM 5169 O O . HIS A 1 662 ? 7.246 12.346 4.030 1.00 84.38 662 HIS A O 1
ATOM 5175 N N . HIS A 1 663 ? 5.286 12.000 2.997 1.00 81.75 663 HIS A N 1
ATOM 5176 C CA . HIS A 1 663 ? 4.513 12.850 3.915 1.00 81.75 663 HIS A CA 1
ATOM 5177 C C . HIS A 1 663 ? 4.455 12.300 5.347 1.00 81.75 663 HIS A C 1
ATOM 5179 O O . HIS A 1 663 ? 4.440 13.080 6.299 1.00 81.75 663 HIS A O 1
ATOM 5185 N N . ALA A 1 664 ? 4.433 10.975 5.514 1.00 79.19 664 ALA A N 1
ATOM 5186 C CA . ALA A 1 664 ? 4.470 10.340 6.829 1.00 79.19 664 ALA A CA 1
ATOM 5187 C C . ALA A 1 664 ? 5.821 10.535 7.534 1.00 79.19 664 ALA A C 1
ATOM 5189 O O . ALA A 1 664 ? 5.863 10.681 8.755 1.00 79.19 664 ALA A O 1
ATOM 5190 N N . ILE A 1 665 ? 6.918 10.545 6.772 1.00 80.00 665 ILE A N 1
ATOM 5191 C CA . ILE A 1 665 ? 8.269 10.761 7.299 1.00 80.00 665 ILE A CA 1
ATOM 5192 C C . ILE A 1 665 ? 8.524 12.251 7.522 1.00 80.00 665 ILE A C 1
ATOM 5194 O O . ILE A 1 665 ? 8.997 12.622 8.587 1.00 80.00 665 ILE A O 1
ATOM 5198 N N . PHE A 1 666 ? 8.190 13.108 6.557 1.00 83.88 666 PHE A N 1
ATOM 5199 C CA . PHE A 1 666 ? 8.448 14.545 6.600 1.00 83.88 666 PHE A CA 1
ATOM 5200 C C . PHE A 1 666 ? 7.131 15.343 6.509 1.00 83.88 666 PHE A C 1
ATOM 5202 O O . PHE A 1 666 ? 6.651 15.630 5.405 1.00 83.88 666 PHE A O 1
ATOM 5209 N N . PRO A 1 667 ? 6.533 15.710 7.663 1.00 88.31 667 PRO A N 1
ATOM 5210 C CA . PRO A 1 667 ? 5.265 16.432 7.728 1.00 88.31 667 PRO A CA 1
ATOM 5211 C C . PRO A 1 667 ? 5.261 17.764 6.972 1.00 88.31 667 PRO A C 1
ATOM 5213 O O . PRO A 1 667 ? 6.281 18.439 6.826 1.00 88.31 667 PRO A O 1
ATOM 5216 N N . MET A 1 668 ? 4.076 18.213 6.559 1.00 90.50 668 MET A N 1
ATOM 5217 C CA . MET A 1 668 ? 3.903 19.515 5.916 1.00 90.50 668 MET A CA 1
ATOM 5218 C C . MET A 1 668 ? 3.342 20.550 6.892 1.00 90.50 668 MET A C 1
ATOM 5220 O O . MET A 1 668 ? 2.230 20.402 7.391 1.00 90.50 668 MET A O 1
ATOM 5224 N N . LEU A 1 669 ? 4.081 21.642 7.112 1.00 93.44 669 LEU A N 1
ATOM 5225 C CA . LEU A 1 669 ? 3.626 22.784 7.908 1.00 93.44 669 LEU A CA 1
ATOM 5226 C C . LEU A 1 669 ? 3.225 23.961 7.010 1.00 93.44 669 LEU A C 1
ATOM 5228 O O . LEU A 1 669 ? 4.053 24.559 6.326 1.00 93.44 669 LEU A O 1
ATOM 5232 N N . THR A 1 670 ? 1.955 24.340 7.052 1.00 94.69 670 THR A N 1
ATOM 5233 C CA . THR A 1 670 ? 1.364 25.455 6.297 1.00 94.69 670 THR A CA 1
ATOM 5234 C C . THR A 1 670 ? 0.844 26.518 7.265 1.00 94.69 670 THR A C 1
ATOM 5236 O O . THR A 1 670 ? 0.388 26.186 8.355 1.00 94.69 670 THR A O 1
ATOM 5239 N N . SER A 1 671 ? 0.844 27.803 6.887 1.00 94.56 671 SER A N 1
ATOM 5240 C CA . SER A 1 671 ? 0.210 28.851 7.704 1.00 94.56 671 SER A CA 1
ATOM 5241 C C . SER A 1 671 ? -0.953 29.555 7.017 1.00 94.56 671 SER A C 1
ATOM 5243 O O . SER A 1 671 ? -1.040 29.652 5.790 1.00 94.56 671 SER A O 1
ATOM 5245 N N . TYR A 1 672 ? -1.853 30.077 7.844 1.00 92.81 672 TYR A N 1
ATOM 5246 C CA . TYR A 1 672 ? -3.100 30.717 7.460 1.00 92.81 672 TYR A CA 1
ATOM 5247 C C . TYR A 1 672 ? -3.236 32.062 8.174 1.00 92.81 672 TYR A C 1
ATOM 5249 O O . TYR A 1 672 ? -2.988 32.189 9.371 1.00 92.81 672 TYR A O 1
ATOM 5257 N N . SER A 1 673 ? -3.651 33.078 7.417 1.00 90.75 673 SER A N 1
ATOM 5258 C CA . SER A 1 673 ? -3.967 34.411 7.955 1.00 90.75 673 SER A CA 1
ATOM 5259 C C . SER A 1 673 ? -5.360 34.453 8.588 1.00 90.75 673 SER A C 1
ATOM 5261 O O . SER A 1 673 ? -5.596 35.172 9.550 1.00 90.75 673 SER A O 1
ATOM 5263 N N . THR A 1 674 ? -6.275 33.658 8.038 1.00 87.94 674 THR A N 1
ATOM 5264 C CA . THR A 1 674 ? -7.620 33.355 8.542 1.00 87.94 674 THR A CA 1
ATOM 5265 C C . THR A 1 674 ? -7.954 31.923 8.108 1.00 87.94 674 THR A C 1
ATOM 5267 O O . THR A 1 674 ? -7.318 31.438 7.166 1.00 87.94 674 THR A O 1
ATOM 5270 N N . PRO A 1 675 ? -8.957 31.248 8.698 1.00 87.25 675 PRO A N 1
ATOM 5271 C CA . PRO A 1 675 ? -9.347 29.894 8.279 1.00 87.25 675 PRO A CA 1
ATOM 5272 C C . PRO A 1 675 ? -9.662 29.749 6.774 1.00 87.25 675 PRO A C 1
ATOM 5274 O O . PRO A 1 675 ? -9.549 28.659 6.215 1.00 87.25 675 PRO A O 1
ATOM 5277 N N . ASP A 1 676 ? -10.007 30.850 6.100 1.00 87.75 676 ASP A N 1
ATOM 5278 C CA . ASP A 1 676 ? -10.361 30.875 4.677 1.00 87.75 676 ASP A CA 1
ATOM 5279 C C . ASP A 1 676 ? -9.204 31.284 3.752 1.00 87.75 676 ASP A C 1
ATOM 5281 O O . ASP A 1 676 ? -9.318 31.158 2.532 1.00 87.75 676 ASP A O 1
ATOM 5285 N N . LYS A 1 677 ? -8.089 31.786 4.300 1.00 89.50 677 LYS A N 1
ATOM 5286 C CA . LYS A 1 677 ? -6.993 32.366 3.513 1.00 89.50 677 LYS A CA 1
ATOM 5287 C C . LYS A 1 677 ? -5.626 31.881 3.980 1.00 89.50 677 LYS A C 1
ATOM 5289 O O . LYS A 1 677 ? -5.087 32.360 4.987 1.00 89.50 677 LYS A O 1
ATOM 5294 N N . GLN A 1 678 ? -5.039 31.004 3.170 1.00 92.44 678 GLN A N 1
ATOM 5295 C CA . GLN A 1 678 ? -3.653 30.560 3.295 1.00 92.44 678 GLN A CA 1
ATOM 5296 C C . GLN A 1 678 ? -2.701 31.762 3.211 1.00 92.44 678 GLN A C 1
ATOM 5298 O O . GLN A 1 678 ? -2.881 32.658 2.383 1.00 92.44 678 GLN A O 1
ATOM 5303 N N . ALA A 1 679 ? -1.722 31.799 4.112 1.00 91.75 679 ALA A N 1
ATOM 5304 C CA . ALA A 1 679 ? -0.680 32.816 4.153 1.00 91.75 679 ALA A CA 1
ATOM 5305 C C . ALA A 1 679 ? 0.587 32.308 3.465 1.00 91.75 679 ALA A C 1
ATOM 5307 O O . ALA A 1 679 ? 1.048 32.928 2.508 1.00 91.75 679 ALA A O 1
ATOM 5308 N N . TYR A 1 680 ? 1.116 31.169 3.917 1.00 92.31 680 TYR A N 1
ATOM 5309 C CA . TYR A 1 680 ? 2.335 30.593 3.366 1.00 92.31 680 TYR A CA 1
ATOM 5310 C C . TYR A 1 680 ? 2.182 29.079 3.182 1.00 92.31 680 TYR A C 1
ATOM 5312 O O . TYR A 1 680 ? 1.705 28.411 4.104 1.00 92.31 680 TYR A O 1
ATOM 5320 N N . PRO A 1 681 ? 2.551 28.528 2.011 1.00 89.81 681 PRO A N 1
ATOM 5321 C CA . PRO A 1 681 ? 2.260 27.138 1.677 1.00 89.81 681 PRO A CA 1
ATOM 5322 C C . PRO A 1 681 ? 3.112 26.127 2.446 1.00 89.81 681 PRO A C 1
ATOM 5324 O O . PRO A 1 681 ? 2.604 25.060 2.781 1.00 89.81 681 PRO A O 1
ATOM 5327 N N . ARG A 1 682 ? 4.373 26.457 2.748 1.00 91.56 682 ARG A N 1
ATOM 5328 C CA . ARG A 1 682 ? 5.310 25.548 3.415 1.00 91.56 682 ARG A CA 1
ATOM 5329 C C . ARG A 1 682 ? 6.296 26.307 4.300 1.00 91.56 682 ARG A C 1
ATOM 5331 O O . ARG A 1 682 ? 6.966 27.215 3.819 1.00 91.56 682 ARG A O 1
ATOM 5338 N N . HIS A 1 683 ? 6.389 25.911 5.560 1.00 91.44 683 HIS A N 1
ATOM 5339 C CA . HIS A 1 683 ? 7.377 26.373 6.537 1.00 91.44 683 HIS A CA 1
ATOM 5340 C C . HIS A 1 683 ? 8.402 25.279 6.829 1.00 91.44 683 HIS A C 1
ATOM 5342 O O . HIS A 1 683 ? 8.130 24.107 6.572 1.00 91.44 683 HIS A O 1
ATOM 5348 N N . SER A 1 684 ? 9.550 25.664 7.392 1.00 88.31 684 SER A N 1
ATOM 5349 C CA . SER A 1 684 ? 10.444 24.710 8.056 1.00 88.31 684 SER A CA 1
ATOM 5350 C C . SER A 1 684 ? 9.771 24.140 9.304 1.00 88.31 684 SER A C 1
ATOM 5352 O O . SER A 1 684 ? 8.972 24.820 9.959 1.00 88.31 684 SER A O 1
ATOM 5354 N N . LEU A 1 685 ? 10.105 22.905 9.657 1.00 88.00 685 LEU A N 1
ATOM 5355 C CA . LEU A 1 685 ? 9.585 22.199 10.827 1.00 88.00 685 LEU A CA 1
ATOM 5356 C C . LEU A 1 685 ? 10.371 22.618 12.074 1.00 88.00 685 LEU A C 1
ATOM 5358 O O . LEU A 1 685 ? 10.985 21.802 12.748 1.00 88.00 685 LEU A O 1
ATOM 5362 N N . SER A 1 686 ? 10.378 23.921 12.365 1.00 85.81 686 SER A N 1
ATOM 5363 C CA . SER A 1 686 ? 11.135 24.513 13.471 1.00 85.81 686 SER A CA 1
ATOM 5364 C C . SER A 1 686 ? 10.283 25.491 14.280 1.00 85.81 686 SER A C 1
ATOM 5366 O O . SER A 1 686 ? 9.425 26.199 13.742 1.00 85.81 686 SER A O 1
ATOM 5368 N N . ARG A 1 687 ? 10.569 25.621 15.581 1.00 84.06 687 ARG A N 1
ATOM 5369 C CA . ARG A 1 687 ? 9.901 26.610 16.447 1.00 84.06 687 ARG A CA 1
ATOM 5370 C C . ARG A 1 687 ? 10.105 28.046 15.953 1.00 84.06 687 ARG A C 1
ATOM 5372 O O . ARG A 1 687 ? 9.207 28.884 16.050 1.00 84.06 687 ARG A O 1
ATOM 5379 N N . ALA A 1 688 ? 11.269 28.324 15.364 1.00 84.56 688 ALA A N 1
ATOM 5380 C CA . ALA A 1 688 ? 11.585 29.616 14.768 1.00 84.56 688 ALA A CA 1
ATOM 5381 C C . ALA A 1 688 ? 10.606 29.997 13.643 1.00 84.56 688 ALA A C 1
ATOM 5383 O O . ALA A 1 688 ? 10.248 31.171 13.531 1.00 84.56 688 ALA A O 1
ATOM 5384 N N . ALA A 1 689 ? 10.118 29.037 12.849 1.00 86.88 689 ALA A N 1
ATOM 5385 C CA . ALA A 1 689 ? 9.134 29.297 11.796 1.00 86.88 689 ALA A CA 1
ATOM 5386 C C . ALA A 1 689 ? 7.767 29.725 12.358 1.00 86.88 689 ALA A C 1
ATOM 5388 O O . ALA A 1 689 ? 7.136 30.654 11.840 1.00 86.88 689 ALA A O 1
ATOM 5389 N N . LEU A 1 690 ? 7.341 29.111 13.466 1.00 87.62 690 LEU A N 1
ATOM 5390 C CA . LEU A 1 690 ? 6.097 29.472 14.154 1.00 87.62 690 LEU A CA 1
ATOM 5391 C C . LEU A 1 690 ? 6.140 30.911 14.689 1.00 87.62 690 LEU A C 1
ATOM 5393 O O . LEU A 1 690 ? 5.150 31.635 14.616 1.00 87.62 690 LEU A O 1
ATOM 5397 N N . ILE A 1 691 ? 7.300 31.350 15.185 1.00 84.69 691 ILE A N 1
ATOM 5398 C CA . ILE A 1 691 ? 7.471 32.681 15.786 1.00 84.69 691 ILE A CA 1
ATOM 5399 C C . ILE A 1 691 ? 7.694 33.756 14.712 1.00 84.69 691 ILE A C 1
ATOM 5401 O O . ILE A 1 691 ? 7.082 34.824 14.754 1.00 84.69 691 ILE A O 1
ATOM 5405 N N . SER A 1 692 ? 8.576 33.493 13.745 1.00 85.19 692 SER A N 1
ATOM 5406 C CA . SER A 1 692 ? 9.029 34.496 12.770 1.00 85.19 692 SER A CA 1
ATOM 5407 C C . SER A 1 692 ? 8.025 34.780 11.653 1.00 85.19 692 SER A C 1
ATOM 5409 O O . SER A 1 692 ? 8.016 35.884 11.111 1.00 85.19 692 SER A O 1
ATOM 5411 N N . SER A 1 693 ? 7.155 33.822 11.319 1.00 85.31 693 SER A N 1
ATOM 5412 C CA . SER A 1 693 ? 6.193 33.986 10.222 1.00 85.31 693 SER A CA 1
ATOM 5413 C C . SER A 1 693 ? 5.053 34.961 10.536 1.00 85.31 693 SER A C 1
ATOM 5415 O O . SER A 1 693 ? 4.358 35.396 9.616 1.00 85.31 693 SER A O 1
ATOM 5417 N N . GLY A 1 694 ? 4.822 35.284 11.817 1.00 84.75 694 GLY A N 1
ATOM 5418 C CA . GLY A 1 694 ? 3.764 36.198 12.265 1.00 84.75 694 GLY A CA 1
ATOM 5419 C C . GLY A 1 694 ? 2.337 35.748 11.920 1.00 84.75 694 GLY A C 1
ATOM 5420 O O . GLY A 1 694 ? 1.406 36.547 12.006 1.00 84.75 694 GLY A O 1
ATOM 5421 N N . SER A 1 695 ? 2.155 34.496 11.491 1.00 92.00 695 SER A N 1
ATOM 5422 C CA . SER A 1 695 ? 0.847 33.954 11.120 1.00 92.00 695 SER A CA 1
ATOM 5423 C C . SER A 1 695 ? 0.056 33.545 12.372 1.00 92.00 695 SER A C 1
ATOM 5425 O O . SER A 1 695 ? 0.639 32.982 13.296 1.00 92.00 695 SER A O 1
ATOM 5427 N N . PRO A 1 696 ? -1.264 33.797 12.431 1.00 92.44 696 PRO A N 1
ATOM 5428 C CA . PRO A 1 696 ? -2.070 33.443 13.598 1.00 92.44 696 PRO A CA 1
ATOM 5429 C C . PRO A 1 696 ? -2.423 31.953 13.661 1.00 92.44 696 PRO A C 1
ATOM 5431 O O . PRO A 1 696 ? -2.679 31.446 14.749 1.00 92.44 696 PRO A O 1
ATOM 5434 N N . ILE A 1 697 ? -2.464 31.257 12.521 1.00 93.50 697 ILE A N 1
ATOM 5435 C CA . ILE A 1 697 ? -2.901 29.860 12.428 1.00 93.50 697 ILE A CA 1
ATOM 5436 C C . ILE A 1 697 ? -1.870 29.061 11.632 1.00 93.50 697 ILE A C 1
ATOM 5438 O O . ILE A 1 697 ? -1.431 29.486 10.560 1.00 93.50 697 ILE A O 1
ATOM 5442 N N . PHE A 1 698 ? -1.544 27.877 12.130 1.00 95.06 698 PHE A N 1
ATOM 5443 C CA . PHE A 1 698 ? -0.696 26.887 11.488 1.00 95.06 698 PHE A CA 1
ATOM 5444 C C . PHE A 1 698 ? -1.453 25.574 11.348 1.00 95.06 698 PHE A C 1
ATOM 5446 O O . PHE A 1 698 ? -2.266 25.203 12.194 1.00 95.06 698 PHE A O 1
ATOM 5453 N N . PHE A 1 699 ? -1.190 24.886 10.251 1.00 95.06 699 PHE A N 1
ATOM 5454 C CA . PHE A 1 699 ? -1.738 23.584 9.942 1.00 95.06 699 PHE A CA 1
ATOM 5455 C C . PHE A 1 699 ? -0.578 22.647 9.644 1.00 95.06 699 PHE A C 1
ATOM 5457 O O . PHE A 1 699 ? 0.165 22.887 8.692 1.00 95.06 699 PHE A O 1
ATOM 5464 N N . LEU A 1 700 ? -0.420 21.628 10.478 1.00 93.75 700 LEU A N 1
ATOM 5465 C CA . LEU A 1 700 ? 0.546 20.562 10.290 1.00 93.75 700 LEU A CA 1
ATOM 5466 C C . LEU A 1 700 ? -0.192 19.314 9.806 1.00 93.75 700 LEU A C 1
ATOM 5468 O O . LEU A 1 700 ? -1.100 18.827 10.484 1.00 93.75 700 LEU A O 1
ATOM 5472 N N . ASP A 1 701 ? 0.224 18.801 8.660 1.00 92.12 701 ASP A N 1
ATOM 5473 C CA . ASP A 1 701 ? -0.183 17.504 8.139 1.00 92.12 701 ASP A CA 1
ATOM 5474 C C . ASP A 1 701 ? 0.961 16.506 8.327 1.00 92.12 701 ASP A C 1
ATOM 5476 O O . ASP A 1 701 ? 1.983 16.596 7.648 1.00 92.12 701 ASP A O 1
ATOM 5480 N N . ALA A 1 702 ? 0.795 15.588 9.277 1.00 85.38 702 ALA A N 1
ATOM 5481 C CA . ALA A 1 702 ? 1.742 14.518 9.565 1.00 85.38 702 ALA A CA 1
ATOM 5482 C C . ALA A 1 702 ? 1.199 13.141 9.151 1.00 85.38 702 ALA A C 1
ATOM 5484 O O . ALA A 1 702 ? 1.479 12.141 9.811 1.00 85.38 702 ALA A O 1
ATOM 5485 N N . PHE A 1 703 ? 0.374 13.096 8.099 1.00 84.44 703 PHE A N 1
ATOM 5486 C CA . PHE A 1 703 ? -0.233 11.901 7.508 1.00 84.44 703 PHE A CA 1
ATOM 5487 C C . PHE A 1 703 ? -1.250 11.157 8.387 1.00 84.44 703 PHE A C 1
ATOM 5489 O O . PHE A 1 703 ? -2.407 11.043 7.987 1.00 84.44 703 PHE A O 1
ATOM 5496 N N . THR A 1 704 ? -0.858 10.682 9.576 1.00 78.56 704 THR A N 1
ATOM 5497 C CA . THR A 1 704 ? -1.737 10.020 10.565 1.00 78.56 704 THR A CA 1
ATOM 5498 C C . THR A 1 704 ? -2.370 11.004 11.547 1.00 78.56 704 THR A C 1
ATOM 5500 O O . THR A 1 704 ? -3.357 10.680 12.209 1.00 78.56 704 THR A O 1
ATOM 5503 N N . THR A 1 705 ? -1.810 12.211 11.655 1.00 85.31 705 THR A N 1
ATOM 5504 C CA . THR A 1 705 ? -2.278 13.262 12.562 1.00 85.31 705 THR A CA 1
ATOM 5505 C C . THR A 1 705 ? -2.294 14.602 11.835 1.00 85.31 705 THR A C 1
ATOM 5507 O O . THR A 1 705 ? -1.303 15.014 11.240 1.00 85.31 705 THR A O 1
ATOM 5510 N N . LEU A 1 706 ? -3.418 15.306 11.920 1.00 91.38 706 LEU A N 1
ATOM 5511 C CA . LEU A 1 706 ? -3.584 16.686 11.489 1.00 91.38 706 LEU A CA 1
ATOM 5512 C C . LEU A 1 706 ? -3.638 17.584 12.724 1.00 91.38 706 LEU A C 1
ATOM 5514 O O . LEU A 1 706 ? -4.495 17.389 13.587 1.00 91.38 706 LEU A O 1
ATOM 5518 N N . ILE A 1 707 ? -2.776 18.596 12.796 1.00 93.19 707 ILE A N 1
ATOM 5519 C CA . ILE A 1 707 ? -2.750 19.554 13.907 1.00 93.19 707 ILE A CA 1
ATOM 5520 C C . ILE A 1 707 ? -3.089 20.944 13.383 1.00 93.19 707 ILE A C 1
ATOM 5522 O O . ILE A 1 707 ? -2.425 21.475 12.497 1.00 93.19 707 ILE A O 1
ATOM 5526 N N . VAL A 1 708 ? -4.118 21.560 13.958 1.00 94.50 708 VAL A N 1
ATOM 5527 C CA . VAL A 1 708 ? -4.439 22.973 13.749 1.00 94.50 708 VAL A CA 1
ATOM 5528 C C . VAL A 1 708 ? -4.005 23.739 14.993 1.00 94.50 708 VAL A C 1
ATOM 5530 O O . VAL A 1 708 ? -4.638 23.645 16.045 1.00 94.50 708 VAL A O 1
ATOM 5533 N N . PHE A 1 709 ? -2.928 24.504 14.861 1.00 94.62 709 PHE A N 1
ATOM 5534 C CA . PHE A 1 709 ? -2.328 25.274 15.941 1.00 94.62 709 PHE A CA 1
ATOM 5535 C C . PHE A 1 709 ? -2.623 26.767 15.778 1.00 94.62 709 PHE A C 1
ATOM 5537 O O . PHE A 1 709 ? -2.284 27.372 14.761 1.00 94.62 709 PHE A O 1
ATOM 5544 N N . TYR A 1 710 ? -3.239 27.374 16.786 1.00 93.62 710 TYR A N 1
ATOM 5545 C CA . TYR A 1 710 ? -3.427 28.818 16.875 1.00 93.62 710 TYR A CA 1
ATOM 5546 C C . TYR A 1 710 ? -2.288 29.400 17.710 1.00 93.62 710 TYR A C 1
ATOM 5548 O O . TYR A 1 710 ? -2.048 28.956 18.828 1.00 93.62 710 TYR A O 1
ATOM 5556 N N . SER A 1 711 ? -1.575 30.389 17.174 1.00 90.94 711 SER A N 1
ATOM 5557 C CA . SER A 1 711 ? -0.486 31.053 17.896 1.00 90.94 711 SER A CA 1
ATOM 5558 C C . SER A 1 711 ? -1.000 31.714 19.179 1.00 90.94 711 SER A C 1
ATOM 5560 O O . SER A 1 711 ? -2.118 32.224 19.219 1.00 90.94 711 SER A O 1
ATOM 5562 N N . SER A 1 712 ? -0.153 31.823 20.204 1.00 87.62 712 SER A N 1
ATOM 5563 C CA . SER A 1 712 ? -0.467 32.600 21.414 1.00 87.62 712 SER A CA 1
ATOM 5564 C C . SER A 1 712 ? -0.703 34.090 21.131 1.00 87.62 712 SER A C 1
ATOM 5566 O O . SER A 1 712 ? -1.337 34.784 21.923 1.00 87.62 712 SER A O 1
ATOM 5568 N N . THR A 1 713 ? -0.211 34.583 19.991 1.00 85.69 713 THR A N 1
ATOM 5569 C CA . THR A 1 713 ? -0.431 35.947 19.494 1.00 85.69 713 THR A CA 1
ATOM 5570 C C . THR A 1 713 ? -1.646 36.075 18.572 1.00 85.69 713 THR A C 1
ATOM 5572 O O . THR A 1 713 ? -1.896 37.165 18.053 1.00 85.69 713 THR A O 1
ATOM 5575 N N . ALA A 1 714 ? -2.390 34.990 18.335 1.00 86.88 714 ALA A N 1
ATOM 5576 C CA . ALA A 1 714 ? -3.574 35.008 17.489 1.00 86.88 714 ALA A CA 1
ATOM 5577 C C . ALA A 1 714 ? -4.676 35.892 18.092 1.00 86.88 714 ALA A C 1
ATOM 5579 O O . ALA A 1 714 ? -4.859 35.954 19.309 1.00 86.88 714 ALA A O 1
ATOM 5580 N N . ASP A 1 715 ? -5.424 36.575 17.223 1.00 85.56 715 ASP A N 1
ATOM 5581 C CA . ASP A 1 715 ? -6.556 37.402 17.636 1.00 85.56 715 ASP A CA 1
ATOM 5582 C C . ASP A 1 715 ? -7.630 36.516 18.310 1.00 85.56 715 ASP A C 1
ATOM 5584 O O . ASP A 1 715 ? -8.129 35.588 17.665 1.00 85.56 715 ASP A O 1
ATOM 5588 N N . PRO A 1 716 ? -8.024 36.792 19.571 1.00 83.00 716 PRO A N 1
ATOM 5589 C CA . PRO A 1 716 ? -9.049 36.024 20.282 1.00 83.00 716 PRO A CA 1
ATOM 5590 C C . PRO A 1 716 ? -10.429 36.022 19.609 1.00 83.00 716 PRO A C 1
ATOM 5592 O O . PRO A 1 716 ? -11.289 35.232 19.985 1.00 83.00 716 PRO A O 1
ATOM 5595 N N . SER A 1 717 ? -10.675 36.922 18.652 1.00 84.81 717 SER A N 1
ATOM 5596 C CA . SER A 1 717 ? -11.909 36.945 17.859 1.00 84.81 717 SER A CA 1
ATOM 5597 C C . SER A 1 717 ? -11.952 35.886 16.752 1.00 84.81 717 SER A C 1
ATOM 5599 O O . SER A 1 717 ? -13.018 35.658 16.173 1.00 84.81 717 SER A O 1
ATOM 5601 N N . LEU A 1 718 ? -10.826 35.227 16.448 1.00 84.75 718 LEU A N 1
ATOM 5602 C CA . LEU A 1 718 ? -10.801 34.128 15.490 1.00 84.75 718 LEU A CA 1
ATOM 5603 C C . LEU A 1 718 ? -11.602 32.934 16.031 1.00 84.75 718 LEU A C 1
ATOM 5605 O O . LEU A 1 718 ? -11.467 32.577 17.201 1.00 84.75 718 LEU A O 1
ATOM 5609 N N . PRO A 1 719 ? -12.417 32.276 15.191 1.00 83.94 719 PRO A N 1
ATOM 5610 C CA . PRO A 1 719 ? -13.210 31.147 15.646 1.00 83.94 719 PRO A CA 1
ATOM 5611 C C . PRO A 1 719 ? -12.303 29.957 15.982 1.00 83.94 719 PRO A C 1
ATOM 5613 O O . PRO A 1 719 ? -11.471 29.560 15.159 1.00 83.94 719 PRO A O 1
ATOM 5616 N N . PHE A 1 720 ? -12.495 29.384 17.173 1.00 83.94 720 PHE A N 1
ATOM 5617 C CA . PHE A 1 720 ? -11.798 28.192 17.648 1.00 83.94 720 PHE A CA 1
ATOM 5618 C C . PHE A 1 720 ? -12.755 27.236 18.382 1.00 83.94 720 PHE A C 1
ATOM 5620 O O . PHE A 1 720 ? -13.450 27.671 19.303 1.00 83.94 720 PHE A O 1
ATOM 5627 N N . PRO A 1 721 ? -12.794 25.946 18.000 1.00 84.00 721 PRO A N 1
ATOM 5628 C CA . PRO A 1 721 ? -12.214 25.393 16.773 1.00 84.00 721 PRO A CA 1
ATOM 5629 C C . PRO A 1 721 ? -12.838 26.035 15.509 1.00 84.00 721 PRO A C 1
ATOM 5631 O O . PRO A 1 721 ? -13.899 26.661 15.591 1.00 84.00 721 PRO A O 1
ATOM 5634 N N . PRO A 1 722 ? -12.202 25.914 14.327 1.00 80.62 722 PRO A N 1
ATOM 5635 C CA . PRO A 1 722 ? -12.784 26.367 13.066 1.00 80.62 722 PRO A CA 1
ATOM 5636 C C . PRO A 1 722 ? -14.214 25.812 12.888 1.00 80.62 722 PRO A C 1
ATOM 5638 O O . PRO A 1 722 ? -14.409 24.610 13.088 1.00 80.62 722 PRO A O 1
ATOM 5641 N N . PRO A 1 723 ? -15.217 26.627 12.502 1.00 75.00 723 PRO A N 1
ATOM 5642 C CA . PRO A 1 723 ? -16.610 26.183 12.455 1.00 75.00 723 PRO A CA 1
ATOM 5643 C C . PRO A 1 723 ? -16.824 25.039 11.455 1.00 75.00 723 PRO A C 1
ATOM 5645 O O . PRO A 1 723 ? -16.301 25.078 10.339 1.00 75.00 723 PRO A O 1
ATOM 5648 N N . ASN A 1 724 ? -17.644 24.049 11.827 1.00 67.81 724 ASN A N 1
ATOM 5649 C CA . ASN A 1 724 ? -17.900 22.852 11.013 1.00 67.81 724 ASN A CA 1
ATOM 5650 C C . ASN A 1 724 ? -18.629 23.144 9.689 1.00 67.81 724 ASN A C 1
ATOM 5652 O O . ASN A 1 724 ? -18.395 22.445 8.705 1.00 67.81 724 ASN A O 1
ATOM 5656 N N . ASP A 1 725 ? -19.469 24.181 9.661 1.00 61.44 725 ASP A N 1
ATOM 5657 C CA . ASP A 1 725 ? -20.357 24.494 8.530 1.00 61.44 725 ASP A CA 1
ATOM 5658 C C . ASP A 1 725 ? -19.701 25.419 7.488 1.00 61.44 725 ASP A C 1
ATOM 5660 O O . ASP A 1 725 ? -20.266 25.690 6.423 1.00 61.44 725 ASP A O 1
ATOM 5664 N N . CYS A 1 726 ? -18.497 25.922 7.777 1.00 56.97 726 CYS A N 1
ATOM 5665 C CA . CYS A 1 726 ? -17.771 26.786 6.860 1.00 56.97 726 CYS A CA 1
ATOM 5666 C C . CYS A 1 726 ? -17.160 25.955 5.724 1.00 56.97 726 CYS A C 1
ATOM 5668 O O . CYS A 1 726 ? -16.303 25.102 5.952 1.00 56.97 726 CYS A O 1
ATOM 5670 N N . LYS A 1 727 ? -17.489 26.298 4.469 1.00 60.53 727 LYS A N 1
ATOM 5671 C CA . LYS A 1 727 ? -16.738 25.886 3.260 1.00 60.53 727 LYS A CA 1
ATOM 5672 C C . LYS A 1 727 ? -15.351 26.552 3.176 1.00 60.53 727 LYS A C 1
ATOM 5674 O O . LYS A 1 727 ? -14.868 26.849 2.086 1.00 60.53 727 LYS A O 1
ATOM 5679 N N . GLY A 1 728 ? -14.758 26.859 4.324 1.00 73.38 728 GLY A N 1
ATOM 5680 C CA . GLY A 1 728 ? -13.489 27.549 4.425 1.00 73.38 728 GLY A CA 1
ATOM 5681 C C . GLY A 1 728 ? -12.343 26.688 3.935 1.00 73.38 728 GLY A C 1
ATOM 5682 O O . GLY A 1 728 ? -12.394 25.460 4.046 1.00 73.38 728 GLY A O 1
ATOM 5683 N N . LEU A 1 729 ? -11.310 27.335 3.396 1.00 85.56 729 LEU A N 1
ATOM 5684 C CA . LEU A 1 729 ? -10.177 26.662 2.766 1.00 85.56 729 LEU A CA 1
ATOM 5685 C C . LEU A 1 729 ? -9.562 25.610 3.702 1.00 85.56 729 LEU A C 1
ATOM 5687 O O . LEU A 1 729 ? -9.488 24.446 3.319 1.00 85.56 729 LEU A O 1
ATOM 5691 N N . LEU A 1 730 ? -9.240 25.970 4.950 1.00 87.38 730 LEU A N 1
ATOM 5692 C CA . LEU A 1 730 ? -8.638 25.050 5.921 1.00 87.38 730 LEU A CA 1
ATOM 5693 C C . LEU A 1 730 ? -9.520 23.822 6.200 1.00 87.38 730 LEU A C 1
ATOM 5695 O O . LEU A 1 730 ? -9.036 22.692 6.187 1.00 87.38 730 LEU A O 1
ATOM 5699 N N . ARG A 1 731 ? -10.828 24.017 6.417 1.00 88.12 731 ARG A N 1
ATOM 5700 C CA . ARG A 1 731 ? -11.750 22.906 6.705 1.00 88.12 731 ARG A CA 1
ATOM 5701 C C . ARG A 1 731 ? -11.943 22.005 5.487 1.00 88.12 731 ARG A C 1
ATOM 5703 O O . ARG A 1 731 ? -12.011 20.789 5.641 1.00 88.12 731 ARG A O 1
ATOM 5710 N N . SER A 1 732 ? -11.988 22.587 4.287 1.00 87.25 732 SER A N 1
ATOM 5711 C CA . SER A 1 732 ? -12.049 21.824 3.037 1.00 87.25 732 SER A CA 1
ATOM 5712 C C . SER A 1 732 ? -10.793 20.976 2.823 1.00 87.25 732 SER A C 1
ATOM 5714 O O . SER A 1 732 ? -10.921 19.810 2.460 1.00 87.25 732 SER A O 1
ATOM 5716 N N . THR A 1 733 ? -9.610 21.511 3.147 1.00 89.12 733 THR A N 1
ATOM 5717 C CA . THR A 1 733 ? -8.342 20.774 3.114 1.00 89.12 733 THR A CA 1
ATOM 5718 C C . THR A 1 733 ? -8.356 19.617 4.109 1.00 89.12 733 THR A C 1
ATOM 5720 O O . THR A 1 733 ? -8.104 18.488 3.711 1.00 89.12 733 THR A O 1
ATOM 5723 N N . ILE A 1 734 ? -8.744 19.856 5.368 1.00 89.50 734 ILE A N 1
ATOM 5724 C CA . ILE A 1 734 ? -8.849 18.805 6.398 1.00 89.50 734 ILE A CA 1
ATOM 5725 C C . ILE A 1 734 ? -9.786 17.678 5.949 1.00 89.50 734 ILE A C 1
ATOM 5727 O O . ILE A 1 734 ? -9.440 16.505 6.049 1.00 89.50 734 ILE A O 1
ATOM 5731 N N . ASN A 1 735 ? -10.976 18.024 5.452 1.00 88.00 735 ASN A N 1
ATOM 5732 C CA . ASN A 1 735 ? -11.955 17.029 5.018 1.00 88.00 735 ASN A CA 1
ATOM 5733 C C . ASN A 1 735 ? -11.465 16.235 3.803 1.00 88.00 735 ASN A C 1
ATOM 5735 O O . ASN A 1 735 ? -11.731 15.041 3.727 1.00 88.00 735 ASN A O 1
ATOM 5739 N N . LYS A 1 736 ? -10.754 16.890 2.879 1.00 87.88 736 LYS A N 1
ATOM 5740 C CA . LYS A 1 736 ? -10.148 16.234 1.722 1.00 87.88 736 LYS A CA 1
ATOM 5741 C C . LYS A 1 736 ? -9.060 15.248 2.156 1.00 87.88 736 LYS A C 1
ATOM 5743 O O . LYS A 1 736 ? -9.126 14.090 1.775 1.00 87.88 736 LYS A O 1
ATOM 5748 N N . LEU A 1 737 ? -8.126 15.667 3.012 1.00 88.12 737 LEU A N 1
ATOM 5749 C CA . LEU A 1 737 ? -7.057 14.792 3.517 1.00 88.12 737 LEU A CA 1
ATOM 5750 C C . LEU A 1 737 ? -7.623 13.580 4.269 1.00 88.12 737 LEU A C 1
ATOM 5752 O O . LEU A 1 737 ? -7.171 12.460 4.069 1.00 88.12 737 LEU A O 1
ATOM 5756 N N . LYS A 1 738 ? -8.695 13.777 5.050 1.00 85.69 738 LYS A N 1
ATOM 5757 C CA . LYS A 1 738 ? -9.411 12.674 5.708 1.00 85.69 738 LYS A CA 1
ATOM 5758 C C . LYS A 1 738 ? -10.054 11.662 4.759 1.00 85.69 738 LYS A C 1
ATOM 5760 O O . LYS A 1 738 ? -10.346 10.558 5.198 1.00 85.69 738 LYS A O 1
ATOM 5765 N N . GLN A 1 739 ? -10.331 12.041 3.515 1.00 82.00 739 GLN A N 1
ATOM 5766 C CA . GLN A 1 739 ? -10.917 11.156 2.504 1.00 82.00 739 GLN A CA 1
ATOM 5767 C C . GLN A 1 739 ? -9.852 10.503 1.622 1.00 82.00 739 GLN A C 1
ATOM 5769 O O . GLN A 1 739 ? -10.033 9.361 1.207 1.00 82.00 739 GLN A O 1
ATOM 5774 N N . ASP A 1 740 ? -8.778 11.234 1.326 1.00 79.50 740 ASP A N 1
ATOM 5775 C CA . ASP A 1 740 ? -7.766 10.823 0.355 1.00 79.50 740 ASP A CA 1
ATOM 5776 C C . ASP A 1 740 ? -6.696 9.902 0.971 1.00 79.50 740 ASP A C 1
ATOM 5778 O O . ASP A 1 740 ? -6.138 9.071 0.258 1.00 79.50 740 ASP A O 1
ATOM 5782 N N . HIS A 1 741 ? -6.402 10.021 2.272 1.00 79.44 741 HIS A N 1
ATOM 5783 C CA . HIS A 1 741 ? -5.351 9.229 2.922 1.00 79.44 741 HIS A CA 1
ATOM 5784 C C . HIS A 1 741 ? -5.753 7.766 3.145 1.00 79.44 741 HIS A C 1
ATOM 5786 O O . HIS A 1 741 ? -6.909 7.430 3.414 1.00 79.44 741 HIS A O 1
ATOM 5792 N N . CYS A 1 742 ? -4.751 6.882 3.129 1.00 71.31 742 CYS A N 1
ATOM 5793 C CA . CYS A 1 742 ? -4.933 5.469 3.447 1.00 71.31 742 CYS A CA 1
ATOM 5794 C C . CYS A 1 742 ? -5.170 5.213 4.949 1.00 71.31 742 CYS A C 1
ATOM 5796 O O . CYS A 1 742 ? -5.440 4.087 5.357 1.00 71.31 742 CYS A O 1
ATOM 5798 N N . ILE A 1 743 ? -5.089 6.215 5.807 1.00 76.94 743 ILE A N 1
ATOM 5799 C CA . ILE A 1 743 ? -5.511 6.126 7.204 1.00 76.94 743 ILE A CA 1
ATOM 5800 C C . ILE A 1 743 ? -6.214 7.434 7.488 1.00 76.94 743 ILE A C 1
ATOM 5802 O O . ILE A 1 743 ? -5.694 8.490 7.134 1.00 76.94 743 ILE A O 1
ATOM 5806 N N . THR A 1 744 ? -7.391 7.380 8.102 1.00 82.19 744 THR A N 1
ATOM 5807 C CA . THR A 1 744 ? -8.097 8.598 8.474 1.00 82.19 744 THR A CA 1
ATOM 5808 C C . THR A 1 744 ? -7.304 9.284 9.587 1.00 82.19 744 THR A C 1
ATOM 5810 O O . THR A 1 744 ? -7.206 8.745 10.689 1.00 82.19 744 THR A O 1
ATOM 5813 N N . PRO A 1 745 ? -6.739 10.479 9.362 1.00 84.12 745 PRO A N 1
ATOM 5814 C CA . PRO A 1 745 ? -5.896 11.092 10.362 1.00 84.12 745 PRO A CA 1
ATOM 5815 C C . PRO A 1 745 ? -6.691 11.606 11.562 1.00 84.12 745 PRO A C 1
ATOM 5817 O O . PRO A 1 745 ? -7.779 12.193 11.428 1.00 84.12 745 PRO A O 1
ATOM 5820 N N . LYS A 1 746 ? -6.079 11.488 12.743 1.00 83.94 746 LYS A N 1
ATOM 5821 C CA . LYS A 1 746 ? -6.565 12.133 13.963 1.00 83.94 746 LYS A CA 1
ATOM 5822 C C . LYS A 1 746 ? -6.456 13.647 13.810 1.00 83.94 746 LYS A C 1
ATOM 5824 O O . LYS A 1 746 ? -5.418 14.155 13.414 1.00 83.94 746 LYS A O 1
ATOM 5829 N N . LEU A 1 747 ? -7.516 14.383 14.138 1.00 88.00 747 LEU A N 1
ATOM 5830 C CA . LEU A 1 747 ? -7.509 15.848 14.085 1.00 88.00 747 LEU A CA 1
ATOM 5831 C C . LEU A 1 747 ? -7.371 16.424 15.494 1.00 88.00 747 LEU A C 1
ATOM 5833 O O . LEU A 1 747 ? -8.200 16.133 16.351 1.00 88.00 747 LEU A O 1
ATOM 5837 N N . VAL A 1 748 ? -6.366 17.270 15.702 1.00 89.25 748 VAL A N 1
ATOM 5838 C CA . VAL A 1 748 ? -6.069 17.923 16.981 1.00 89.25 748 VAL A CA 1
ATOM 5839 C C . VAL A 1 748 ? -6.116 19.438 16.802 1.00 89.25 748 VAL A C 1
ATOM 5841 O O . VAL A 1 748 ? -5.575 19.980 15.838 1.00 89.25 748 VAL A O 1
ATOM 5844 N N . PHE A 1 749 ? -6.768 20.128 17.734 1.00 91.94 749 PHE A N 1
ATOM 5845 C CA . PHE A 1 749 ? -6.793 21.588 17.807 1.00 91.94 749 PHE A CA 1
ATOM 5846 C C . PHE A 1 749 ? -6.012 22.030 19.038 1.00 91.94 749 PHE A C 1
ATOM 5848 O O . PHE A 1 749 ? -6.232 21.484 20.114 1.00 91.94 749 PHE A O 1
ATOM 5855 N N . ILE A 1 750 ? -5.110 22.996 18.874 1.00 92.94 750 ILE A N 1
ATOM 5856 C CA . ILE A 1 750 ? -4.257 23.499 19.955 1.00 92.94 750 ILE A CA 1
ATOM 5857 C C . ILE A 1 750 ? -4.288 25.024 19.929 1.00 92.94 750 ILE A C 1
ATOM 5859 O O . ILE A 1 750 ? -3.991 25.632 18.897 1.00 92.94 750 ILE A O 1
ATOM 5863 N N . TRP A 1 751 ? -4.604 25.648 21.061 1.00 91.94 751 TRP A N 1
ATOM 5864 C CA . TRP A 1 751 ? -4.431 27.080 21.267 1.00 91.94 751 TRP A CA 1
ATOM 5865 C C . TRP A 1 751 ? -3.156 27.365 22.067 1.00 91.94 751 TRP A C 1
ATOM 5867 O O . TRP A 1 751 ? -3.044 27.061 23.257 1.00 91.94 751 TRP A O 1
ATOM 5877 N N . GLY A 1 752 ? -2.179 27.992 21.417 1.00 88.00 752 GLY A N 1
ATOM 5878 C CA . GLY A 1 752 ? -0.874 28.295 21.990 1.00 88.00 752 GLY A CA 1
ATOM 5879 C C . GLY A 1 752 ? -0.968 29.122 23.272 1.00 88.00 752 GLY A C 1
ATOM 5880 O O . GLY A 1 752 ? -1.615 30.169 23.320 1.00 88.00 752 GLY A O 1
ATOM 5881 N N . GLY A 1 753 ? -0.289 28.657 24.322 1.00 82.38 753 GLY A N 1
ATOM 5882 C CA . GLY A 1 753 ? -0.277 29.295 25.641 1.00 82.38 753 GLY A CA 1
ATOM 5883 C C . GLY A 1 753 ? -1.487 28.975 26.529 1.00 82.38 753 GLY A C 1
ATOM 5884 O O . GLY A 1 753 ? -1.491 29.408 27.679 1.00 82.38 753 GLY A O 1
ATOM 5885 N N . GLN A 1 754 ? -2.482 28.232 26.027 1.00 86.00 754 GLN A N 1
ATOM 5886 C CA . GLN A 1 754 ? -3.611 27.711 26.812 1.00 86.00 754 GLN A CA 1
ATOM 5887 C C . GLN A 1 754 ? -3.586 26.183 26.881 1.00 86.00 754 GLN A C 1
ATOM 5889 O O . GLN A 1 754 ? -3.676 25.626 27.974 1.00 86.00 754 GLN A O 1
ATOM 5894 N N . ASP A 1 755 ? -3.429 25.536 25.727 1.00 88.38 755 ASP A N 1
ATOM 5895 C CA . ASP A 1 755 ? -3.405 24.083 25.592 1.00 88.38 755 ASP A CA 1
ATOM 5896 C C . ASP A 1 755 ? -1.972 23.532 25.606 1.00 88.38 755 ASP A C 1
ATOM 5898 O O . ASP A 1 755 ? -1.001 24.252 25.344 1.00 88.38 755 ASP A O 1
ATOM 5902 N N . ASP A 1 756 ? -1.851 22.233 25.887 1.00 86.62 756 ASP A N 1
ATOM 5903 C CA . ASP A 1 756 ? -0.588 21.504 25.794 1.00 86.62 756 ASP A CA 1
ATOM 5904 C C . ASP A 1 756 ? -0.146 21.366 24.326 1.00 86.62 756 ASP A C 1
ATOM 5906 O O . ASP A 1 756 ? -0.815 20.734 23.504 1.00 86.62 756 ASP A O 1
ATOM 5910 N N . ALA A 1 757 ? 0.990 21.984 23.998 1.00 85.88 757 ALA A N 1
ATOM 5911 C CA . ALA A 1 757 ? 1.565 21.985 22.659 1.00 85.88 757 ALA A CA 1
ATOM 5912 C C . ALA A 1 757 ? 2.623 20.890 22.451 1.00 85.88 757 ALA A C 1
ATOM 5914 O O . ALA A 1 757 ? 3.166 20.799 21.351 1.00 85.88 757 ALA A O 1
ATOM 5915 N N . THR A 1 758 ? 2.895 20.035 23.445 1.00 81.62 758 THR A N 1
ATOM 5916 C CA . THR A 1 758 ? 3.938 19.002 23.354 1.00 81.62 758 THR A CA 1
ATOM 5917 C C . THR A 1 758 ? 3.732 18.066 22.156 1.00 81.62 758 THR A C 1
ATOM 5919 O O . THR A 1 758 ? 4.695 17.696 21.490 1.00 81.62 758 THR A O 1
ATOM 5922 N N . VAL A 1 759 ? 2.479 17.762 21.786 1.00 81.00 759 VAL A N 1
ATOM 5923 C CA . VAL A 1 759 ? 2.171 16.961 20.584 1.00 81.00 759 VAL A CA 1
ATOM 5924 C C . VAL A 1 759 ? 2.668 17.626 19.296 1.00 81.00 759 VAL A C 1
ATOM 5926 O O . VAL A 1 759 ? 3.169 16.930 18.421 1.00 81.00 759 VAL A O 1
ATOM 5929 N N . LEU A 1 760 ? 2.551 18.952 19.167 1.00 86.38 760 LEU A N 1
ATOM 5930 C CA . LEU A 1 760 ? 3.064 19.697 18.010 1.00 86.38 760 LEU A CA 1
ATOM 5931 C C . LEU A 1 760 ? 4.594 19.740 18.016 1.00 86.38 760 LEU A C 1
ATOM 5933 O O . LEU A 1 760 ? 5.208 19.587 16.965 1.00 86.38 760 LEU A O 1
ATOM 5937 N N . GLU A 1 761 ? 5.189 19.954 19.190 1.00 82.31 761 GLU A N 1
ATOM 5938 C CA . GLU A 1 761 ? 6.640 20.074 19.363 1.00 82.31 761 GLU A CA 1
ATOM 5939 C C . GLU A 1 761 ? 7.374 18.809 18.900 1.00 82.31 761 GLU A C 1
ATOM 5941 O O . GLU A 1 761 ? 8.407 18.924 18.248 1.00 82.31 761 GLU A O 1
ATOM 5946 N N . TYR A 1 762 ? 6.787 17.618 19.085 1.00 78.06 762 TYR A N 1
ATOM 5947 C CA . TYR A 1 762 ? 7.347 16.368 18.552 1.00 78.06 762 TYR A CA 1
ATOM 5948 C C . TYR A 1 762 ? 7.528 16.346 17.028 1.00 78.06 762 TYR A C 1
ATOM 5950 O O . TYR A 1 762 ? 8.400 15.632 16.541 1.00 78.06 762 TYR A O 1
ATOM 5958 N N . TYR A 1 763 ? 6.726 17.099 16.272 1.00 81.94 763 TYR A N 1
ATOM 5959 C CA . TYR A 1 763 ? 6.811 17.150 14.809 1.00 81.94 763 TYR A CA 1
ATOM 5960 C C . TYR A 1 763 ? 7.721 18.281 14.291 1.00 81.94 763 TYR A C 1
ATOM 5962 O O . TYR A 1 763 ? 7.922 18.397 13.081 1.00 81.94 763 TYR A O 1
ATOM 5970 N N . LEU A 1 764 ? 8.283 19.119 15.171 1.00 83.81 764 LEU A N 1
ATOM 5971 C CA . LEU A 1 764 ? 9.224 20.188 14.809 1.00 83.81 764 LEU A CA 1
ATOM 5972 C C . LEU A 1 764 ? 10.662 19.651 14.733 1.00 83.81 764 LEU A C 1
ATOM 5974 O O . LEU A 1 764 ? 11.560 20.086 15.448 1.00 83.81 764 LEU A O 1
ATOM 5978 N N . ILE A 1 765 ? 10.863 18.685 13.841 1.00 76.69 765 ILE A N 1
ATOM 5979 C CA . ILE A 1 765 ? 12.081 17.871 13.729 1.00 76.69 765 ILE A CA 1
ATOM 5980 C C . ILE A 1 765 ? 13.356 18.643 13.341 1.00 76.69 765 ILE A C 1
ATOM 5982 O O . ILE A 1 765 ? 14.450 18.116 13.498 1.00 76.69 765 ILE A O 1
ATOM 5986 N N . GLU A 1 766 ? 13.253 19.876 12.839 1.00 76.38 766 GLU A N 1
ATOM 5987 C CA . GLU A 1 766 ? 14.406 20.685 12.405 1.00 76.38 766 GLU A CA 1
ATOM 5988 C C . GLU A 1 766 ? 14.939 21.622 13.511 1.00 76.38 766 GLU A C 1
ATOM 5990 O O . GLU A 1 766 ? 15.653 22.588 13.226 1.00 76.38 766 GLU A O 1
ATOM 5995 N N . GLU A 1 767 ? 14.576 21.394 14.776 1.00 71.31 767 GLU A N 1
ATOM 5996 C CA . GLU A 1 767 ? 15.035 22.209 15.906 1.00 71.31 767 GLU A CA 1
ATOM 5997 C C . GLU A 1 767 ? 16.555 22.072 16.153 1.00 71.31 767 GLU A C 1
ATOM 5999 O O . GLU A 1 767 ? 17.161 21.015 15.966 1.00 71.31 767 GLU A O 1
ATOM 6004 N N . GLN A 1 768 ? 17.195 23.184 16.535 1.00 54.28 768 GLN A N 1
ATOM 6005 C CA . GLN A 1 768 ? 18.592 23.218 16.977 1.00 54.28 768 GLN A CA 1
ATOM 6006 C C . GLN A 1 768 ? 18.628 23.152 18.501 1.00 54.28 768 GLN A C 1
ATOM 6008 O O . GLN A 1 768 ? 17.859 23.862 19.151 1.00 54.28 768 GLN A O 1
ATOM 6013 N N . ASP A 1 769 ? 19.558 22.377 19.060 1.00 48.09 769 ASP A N 1
ATOM 6014 C CA . ASP A 1 769 ? 19.881 22.440 20.484 1.00 48.09 769 ASP A CA 1
ATOM 6015 C C . ASP A 1 769 ? 20.245 23.884 20.860 1.00 48.09 769 ASP A C 1
ATOM 6017 O O . ASP A 1 769 ? 21.279 24.425 20.459 1.00 48.09 769 ASP A O 1
ATOM 6021 N N . VAL A 1 770 ? 19.372 24.525 21.634 1.00 43.38 770 VAL A N 1
ATOM 6022 C CA . VAL A 1 770 ? 19.675 25.768 22.339 1.00 43.38 770 VAL A CA 1
ATOM 6023 C C . VAL A 1 770 ? 19.569 25.448 23.820 1.00 43.38 770 VAL A C 1
ATOM 6025 O O . VAL A 1 770 ? 18.471 25.297 24.356 1.00 43.38 770 VAL A O 1
ATOM 6028 N N . ASP A 1 771 ? 20.722 25.307 24.471 1.00 37.97 771 ASP A N 1
ATOM 6029 C CA . ASP A 1 771 ? 20.838 25.017 25.898 1.00 37.97 771 ASP A CA 1
ATOM 6030 C C . ASP A 1 771 ? 19.844 25.838 26.745 1.00 37.97 771 ASP A C 1
ATOM 6032 O O . ASP A 1 771 ? 19.951 27.065 26.836 1.00 37.97 771 ASP A O 1
ATOM 6036 N N . GLY A 1 772 ? 18.928 25.147 27.446 1.00 42.12 772 GLY A N 1
ATOM 6037 C CA . GLY A 1 772 ? 18.442 25.642 28.738 1.00 42.12 772 GLY A CA 1
ATOM 6038 C C . GLY A 1 772 ? 16.981 25.451 29.171 1.00 42.12 772 GLY A C 1
ATOM 6039 O O . GLY A 1 772 ? 16.693 25.896 30.283 1.00 42.12 772 GLY A O 1
ATOM 6040 N N . SER A 1 773 ? 16.051 24.835 28.418 1.00 37.56 773 SER A N 1
ATOM 6041 C CA . SER A 1 773 ? 14.637 24.785 28.884 1.00 37.56 773 SER A CA 1
ATOM 6042 C C . SER A 1 773 ? 13.790 23.519 28.655 1.00 37.56 773 SER A C 1
ATOM 6044 O O . SER A 1 773 ? 12.602 23.558 28.965 1.00 37.56 773 SER A O 1
ATOM 6046 N N . GLY A 1 774 ? 14.384 22.376 28.296 1.00 45.09 774 GLY A N 1
ATOM 6047 C CA . GLY A 1 774 ? 13.785 21.050 28.544 1.00 45.09 774 GLY A CA 1
ATOM 6048 C C . GLY A 1 774 ? 13.173 20.341 27.328 1.00 45.09 774 GLY A C 1
ATOM 6049 O O . GLY A 1 774 ? 12.276 20.880 26.697 1.00 45.09 774 GLY A O 1
ATOM 6050 N N . LEU A 1 775 ? 13.649 19.096 27.124 1.00 36.81 775 LEU A N 1
ATOM 6051 C CA . LEU A 1 775 ? 13.312 18.085 26.097 1.00 36.81 775 LEU A CA 1
ATOM 6052 C C . LEU A 1 775 ? 13.701 18.543 24.673 1.00 36.81 775 LEU A C 1
ATOM 6054 O O . LEU A 1 775 ? 12.966 19.299 24.069 1.00 36.81 775 LEU A O 1
ATOM 6058 N N . THR A 1 776 ? 14.864 18.193 24.104 1.00 41.03 776 THR A N 1
ATOM 6059 C CA . THR A 1 776 ? 15.356 16.834 23.780 1.00 41.03 776 THR A CA 1
ATOM 6060 C C . THR A 1 776 ? 16.892 16.749 23.675 1.00 41.03 776 THR A C 1
ATOM 6062 O O . THR A 1 776 ? 17.538 17.706 23.295 1.00 41.03 776 THR A O 1
ATOM 6065 N N . SER A 1 777 ? 17.469 15.573 23.954 1.00 42.31 777 SER A N 1
ATOM 6066 C CA . SER A 1 777 ? 18.906 15.226 23.850 1.00 42.31 777 SER A CA 1
ATOM 6067 C C . SER A 1 777 ? 19.296 14.698 22.447 1.00 42.31 777 SER A C 1
ATOM 6069 O O . SER A 1 777 ? 20.040 13.720 22.341 1.00 42.31 777 SER A O 1
ATOM 6071 N N . VAL A 1 778 ? 18.731 15.246 21.368 1.00 53.53 778 VAL A N 1
ATOM 6072 C CA . VAL A 1 778 ? 18.855 14.679 20.010 1.00 53.53 778 VAL A CA 1
ATOM 6073 C C . VAL A 1 778 ? 19.550 15.675 19.087 1.00 53.53 778 VAL A C 1
ATOM 6075 O O . VAL A 1 778 ? 19.126 16.818 18.979 1.00 53.53 778 VAL A O 1
ATOM 6078 N N . MET A 1 779 ? 20.601 15.213 18.407 1.00 63.31 779 MET A N 1
ATOM 6079 C CA . MET A 1 779 ? 21.359 15.969 17.411 1.00 63.31 779 MET A CA 1
ATOM 6080 C C . MET A 1 779 ? 20.429 16.624 16.371 1.00 63.31 779 MET A C 1
ATOM 6082 O O . MET A 1 779 ? 19.694 15.923 15.680 1.00 63.31 779 MET A O 1
ATOM 6086 N N . GLY A 1 780 ? 20.461 17.956 16.251 1.00 73.12 780 GLY A N 1
ATOM 6087 C CA . GLY A 1 780 ? 19.673 18.692 15.252 1.00 73.12 780 GLY A CA 1
ATOM 6088 C C . GLY A 1 780 ? 20.188 18.503 13.817 1.00 73.12 780 GLY A C 1
ATOM 6089 O O . GLY A 1 780 ? 21.344 18.132 13.608 1.00 73.12 780 GLY A O 1
ATOM 6090 N N . PHE A 1 781 ? 19.361 18.820 12.811 1.00 82.12 781 PHE A N 1
ATOM 6091 C CA . PHE A 1 781 ? 19.681 18.584 11.389 1.00 82.12 781 PHE A CA 1
ATOM 6092 C C . PHE A 1 781 ? 21.004 19.222 10.930 1.00 82.12 781 PHE A C 1
ATOM 6094 O O . PHE A 1 781 ? 21.753 18.640 10.149 1.00 82.12 781 PHE A O 1
ATOM 6101 N N . VAL A 1 782 ? 21.326 20.415 11.438 1.00 82.62 782 VAL A N 1
ATOM 6102 C CA . VAL A 1 782 ? 22.594 21.085 11.106 1.00 82.62 782 VAL A CA 1
ATOM 6103 C C . VAL A 1 782 ? 23.790 20.300 11.643 1.00 82.62 782 VAL A C 1
ATOM 6105 O O . VAL A 1 782 ? 24.734 20.071 10.897 1.00 82.62 782 VAL A O 1
ATOM 6108 N N . SER A 1 783 ? 23.723 19.830 12.890 1.00 82.50 783 SER A N 1
ATOM 6109 C CA . SER A 1 783 ? 24.783 19.005 13.481 1.00 82.50 783 SER A CA 1
ATOM 6110 C C . SER A 1 783 ? 24.910 17.663 12.756 1.00 82.50 783 SER A C 1
ATOM 6112 O O . SER A 1 783 ? 26.020 17.212 12.506 1.00 82.50 783 SER A O 1
ATOM 6114 N N . PHE A 1 784 ? 23.789 17.069 12.334 1.00 85.62 784 PHE A N 1
ATOM 6115 C CA . PHE A 1 784 ? 23.797 15.875 11.487 1.00 85.62 784 PHE A CA 1
ATOM 6116 C C . PHE A 1 784 ? 24.578 16.101 10.186 1.00 85.62 784 PHE A C 1
ATOM 6118 O O . PHE A 1 784 ? 25.434 15.295 9.835 1.00 85.62 784 PHE A O 1
ATOM 6125 N N . LEU A 1 785 ? 24.333 17.213 9.484 1.00 87.69 785 LEU A N 1
ATOM 6126 C CA . LEU A 1 785 ? 25.076 17.544 8.265 1.00 87.69 785 LEU A CA 1
ATOM 6127 C C . LEU A 1 785 ? 26.558 17.848 8.525 1.00 87.69 785 LEU A C 1
ATOM 6129 O O . LEU A 1 785 ? 27.380 17.592 7.646 1.00 87.69 785 LEU A O 1
ATOM 6133 N N . GLU A 1 786 ? 26.904 18.404 9.688 1.00 86.12 786 GLU A N 1
ATOM 6134 C CA . GLU A 1 786 ? 28.293 18.682 10.081 1.00 86.12 786 GLU A CA 1
ATOM 6135 C C . GLU A 1 786 ? 29.106 17.404 10.348 1.00 86.12 786 GLU A C 1
ATOM 6137 O O . GLU A 1 786 ? 30.324 17.416 10.143 1.00 86.12 786 GLU A O 1
ATOM 6142 N N . ASP A 1 787 ? 28.449 16.298 10.709 1.00 86.94 787 ASP A N 1
ATOM 6143 C CA . ASP A 1 787 ? 29.090 14.998 10.943 1.00 86.94 787 ASP A CA 1
ATOM 6144 C C . ASP A 1 787 ? 29.383 14.224 9.641 1.00 86.94 787 ASP A C 1
ATOM 6146 O O . ASP A 1 787 ? 30.406 13.534 9.540 1.00 86.94 787 ASP A O 1
ATOM 6150 N N . ILE A 1 788 ? 28.554 14.387 8.598 1.00 89.44 788 ILE A N 1
ATOM 6151 C CA . ILE A 1 788 ? 28.690 13.671 7.311 1.00 89.44 788 ILE A CA 1
ATOM 6152 C C . ILE A 1 788 ? 30.096 13.785 6.686 1.00 89.44 788 ILE A C 1
ATOM 6154 O O . ILE A 1 788 ? 30.639 12.753 6.279 1.00 89.44 788 ILE A O 1
ATOM 6158 N N . PRO A 1 789 ? 30.746 14.968 6.595 1.00 89.94 789 PRO A N 1
ATOM 6159 C CA . PRO A 1 789 ? 32.082 15.087 6.013 1.00 89.94 789 PRO A CA 1
ATOM 6160 C C . PRO A 1 789 ? 33.126 14.187 6.680 1.00 89.94 789 PRO A C 1
ATOM 6162 O O . PRO A 1 789 ? 33.991 13.640 5.994 1.00 89.94 789 PRO A O 1
ATOM 6165 N N . GLN A 1 790 ? 33.057 14.020 8.004 1.00 87.94 790 GLN A N 1
ATOM 6166 C CA . GLN A 1 790 ? 33.995 13.176 8.740 1.00 87.94 790 GLN A CA 1
ATOM 6167 C C . GLN A 1 790 ? 33.782 11.698 8.393 1.00 87.94 790 GLN A C 1
ATOM 6169 O O . GLN A 1 790 ? 34.752 11.001 8.089 1.00 87.94 790 GLN A O 1
ATOM 6174 N N . SER A 1 791 ? 32.531 11.238 8.345 1.00 89.31 791 SER A N 1
ATOM 6175 C CA . SER A 1 791 ? 32.196 9.871 7.928 1.00 89.31 791 SER A CA 1
ATOM 6176 C C . SER A 1 791 ? 32.554 9.598 6.464 1.00 89.31 791 SER A C 1
ATOM 6178 O O . SER A 1 791 ? 33.064 8.525 6.149 1.00 89.31 791 SER A O 1
ATOM 6180 N N . VAL A 1 792 ? 32.390 10.577 5.568 1.00 89.06 792 VAL A N 1
ATOM 6181 C CA . VAL A 1 792 ? 32.843 10.474 4.167 1.00 89.06 792 VAL A CA 1
ATOM 6182 C C . VAL A 1 792 ? 34.361 10.300 4.099 1.00 89.06 792 VAL A C 1
ATOM 6184 O O . VAL A 1 792 ? 34.855 9.438 3.373 1.00 89.06 792 VAL A O 1
ATOM 6187 N N . LEU A 1 793 ? 35.124 11.073 4.879 1.00 85.81 793 LEU A N 1
ATOM 6188 C CA . LEU A 1 793 ? 36.582 10.922 4.952 1.00 85.81 793 LEU A CA 1
ATOM 6189 C C . LEU A 1 793 ? 37.014 9.558 5.500 1.00 85.81 793 LEU A C 1
ATOM 6191 O O . LEU A 1 793 ? 38.102 9.099 5.158 1.00 85.81 793 LEU A O 1
ATOM 6195 N N . GLU A 1 794 ? 36.222 8.943 6.376 1.00 86.88 794 GLU A N 1
ATOM 6196 C CA . GLU A 1 794 ? 36.475 7.599 6.900 1.00 86.88 794 GLU A CA 1
ATOM 6197 C C . GLU A 1 794 ? 36.144 6.515 5.879 1.00 86.88 794 GLU A C 1
ATOM 6199 O O . GLU A 1 794 ? 36.968 5.633 5.678 1.00 86.88 794 GLU A O 1
ATOM 6204 N N . TYR A 1 795 ? 35.018 6.630 5.174 1.00 85.50 795 TYR A N 1
ATOM 6205 C CA . TYR A 1 795 ? 34.641 5.726 4.084 1.00 85.50 795 TYR A CA 1
ATOM 6206 C C . TYR A 1 795 ? 35.663 5.718 2.933 1.00 85.50 795 TYR A C 1
ATOM 6208 O O . TYR A 1 795 ? 35.900 4.688 2.309 1.00 85.50 795 TYR A O 1
ATOM 6216 N N . MET A 1 796 ? 36.278 6.869 2.642 1.00 80.44 796 MET A N 1
ATOM 6217 C CA . MET A 1 796 ? 37.256 7.004 1.557 1.00 80.44 796 MET A CA 1
ATOM 6218 C C . MET A 1 796 ? 38.680 6.542 1.913 1.00 80.44 796 MET A C 1
ATOM 6220 O O . MET A 1 796 ? 39.540 6.538 1.024 1.00 80.44 796 MET A O 1
ATOM 6224 N N . LYS A 1 797 ? 38.961 6.226 3.184 1.00 79.44 797 LYS A N 1
ATOM 6225 C CA . LYS A 1 797 ? 40.242 5.652 3.633 1.00 79.44 797 LYS A CA 1
ATOM 6226 C C . LYS A 1 797 ? 40.217 4.139 3.511 1.00 79.44 797 LYS A C 1
ATOM 6228 O O . LYS A 1 797 ? 41.276 3.598 3.114 1.00 79.44 797 LYS A O 1
#

Mean predicted aligned error: 15.18 Å

Organism: Gossypium mustelinum (NCBI:txid34275)

pLDDT: mean 76.76, std 17.41, range [31.62, 97.31]